Protein AF-A0AAP0DL07-F1 (afdb_monomer_lite)

Structure (mmCIF, N/CA/C/O backbone):
data_AF-A0AAP0DL07-F1
#
_entry.id   AF-A0AAP0DL07-F1
#
loop_
_atom_site.group_PDB
_atom_site.id
_atom_site.type_symbol
_atom_site.label_atom_id
_atom_site.label_alt_id
_atom_site.label_comp_id
_atom_site.label_asym_id
_atom_site.label_entity_id
_atom_site.label_seq_id
_atom_site.pdbx_PDB_ins_code
_atom_site.Cartn_x
_atom_site.Cartn_y
_atom_site.Cartn_z
_atom_site.occupancy
_atom_site.B_iso_or_equiv
_atom_site.auth_seq_id
_atom_site.auth_comp_id
_atom_site.auth_asym_id
_atom_site.auth_atom_id
_atom_site.pdbx_PDB_model_num
ATOM 1 N N . MET A 1 1 ? -48.610 24.892 -52.352 1.00 29.19 1 MET A N 1
ATOM 2 C CA . MET A 1 1 ? -49.341 26.096 -52.798 1.00 29.19 1 MET A CA 1
ATOM 3 C C . MET A 1 1 ? -48.921 27.264 -51.916 1.00 29.19 1 MET A C 1
ATOM 5 O O . MET A 1 1 ? -48.820 27.038 -50.720 1.00 29.19 1 MET A O 1
ATOM 9 N N . GLY A 1 2 ? -48.684 28.444 -52.510 1.00 32.59 2 GLY A N 1
ATOM 10 C CA . GLY A 1 2 ? -48.663 29.763 -51.845 1.00 32.59 2 GLY A CA 1
ATOM 11 C C . GLY A 1 2 ? -47.431 30.068 -50.980 1.00 32.59 2 GLY A C 1
ATOM 12 O O . GLY A 1 2 ? -47.479 29.833 -49.784 1.00 32.59 2 GLY A O 1
ATOM 13 N N . LEU A 1 3 ? -46.254 30.371 -51.547 1.00 22.50 3 LEU A N 1
ATOM 14 C CA . LEU A 1 3 ? -45.781 31.717 -51.967 1.00 22.50 3 LEU A CA 1
ATOM 15 C C . LEU A 1 3 ? -45.605 32.678 -50.764 1.00 22.50 3 LEU A C 1
ATOM 17 O O . LEU A 1 3 ? -46.573 32.940 -50.065 1.00 22.50 3 LEU A O 1
ATOM 21 N N . PHE A 1 4 ? -44.390 33.100 -50.368 1.00 23.67 4 PHE A N 1
ATOM 22 C CA . PHE A 1 4 ? -43.430 34.011 -51.053 1.00 23.67 4 PHE A CA 1
ATOM 23 C C . PHE A 1 4 ? -44.051 35.379 -51.418 1.00 23.67 4 PHE A C 1
ATOM 25 O O . PHE A 1 4 ? -45.176 35.414 -51.895 1.00 23.67 4 PHE A O 1
ATOM 32 N N . ALA A 1 5 ? -43.381 36.532 -51.277 1.00 29.34 5 ALA A N 1
ATOM 33 C CA . ALA A 1 5 ? -41.976 36.839 -50.942 1.00 29.34 5 ALA A CA 1
ATOM 34 C C . ALA A 1 5 ? -41.891 38.093 -50.032 1.00 29.34 5 ALA A C 1
ATOM 36 O O . ALA A 1 5 ? -42.920 38.680 -49.717 1.00 29.34 5 ALA A O 1
ATOM 37 N N . GLN A 1 6 ? -40.719 38.500 -49.526 1.00 24.52 6 GLN A N 1
ATOM 38 C CA . GLN A 1 6 ? -39.742 39.418 -50.171 1.00 24.52 6 GLN A CA 1
ATOM 39 C C . GLN A 1 6 ? -38.535 39.641 -49.212 1.00 24.52 6 GLN A C 1
ATOM 41 O O . GLN A 1 6 ? -38.561 39.129 -48.096 1.00 24.52 6 GLN A O 1
ATOM 46 N N . TYR A 1 7 ? -37.529 40.487 -49.486 1.00 23.73 7 TYR A N 1
ATOM 47 C CA . TYR A 1 7 ? -36.384 40.338 -50.418 1.00 23.73 7 TYR A CA 1
ATOM 48 C C . TYR A 1 7 ? -35.156 40.011 -49.502 1.00 23.73 7 TYR A C 1
ATOM 50 O O . TYR A 1 7 ? -35.100 40.525 -48.391 1.00 23.73 7 TYR A O 1
ATOM 58 N N . THR A 1 8 ? -34.244 39.049 -49.734 1.00 27.45 8 THR A N 1
ATOM 59 C CA . THR A 1 8 ? -33.116 38.970 -50.712 1.00 27.45 8 THR A CA 1
ATOM 60 C C . THR A 1 8 ? -32.212 40.222 -50.748 1.00 27.45 8 THR A C 1
ATOM 62 O O . THR A 1 8 ? -32.733 41.320 -50.642 1.00 27.45 8 THR A O 1
ATOM 65 N N . ALA A 1 9 ? -30.885 40.190 -50.947 1.00 26.03 9 ALA A N 1
ATOM 66 C CA . ALA A 1 9 ? -29.947 39.209 -51.540 1.00 26.03 9 ALA A CA 1
ATOM 67 C C . ALA A 1 9 ? -28.522 39.385 -50.901 1.00 26.03 9 ALA A C 1
ATOM 69 O O . ALA A 1 9 ? -28.395 40.198 -49.994 1.00 26.03 9 ALA A O 1
ATOM 70 N N . PHE A 1 10 ? -27.404 38.692 -51.198 1.00 22.53 10 PHE A N 1
ATOM 71 C CA . PHE A 1 10 ? -26.745 38.259 -52.461 1.00 22.53 10 PHE A CA 1
ATOM 72 C C . PHE A 1 10 ? -25.670 37.137 -52.154 1.00 22.53 10 PHE A C 1
ATOM 74 O O . PHE A 1 10 ? -25.659 36.669 -51.015 1.00 22.53 10 PHE A O 1
ATOM 81 N N . PRO A 1 11 ? -24.849 36.562 -53.082 1.00 33.47 11 PRO A N 1
ATOM 82 C CA . PRO A 1 11 ? -24.891 35.103 -53.301 1.00 33.47 11 PRO A CA 1
ATOM 83 C C . PRO A 1 11 ? -23.560 34.293 -53.190 1.00 33.47 11 PRO A C 1
ATOM 85 O O . PRO A 1 11 ? -22.482 34.826 -52.956 1.00 33.47 11 PRO A O 1
ATOM 88 N N . ALA A 1 12 ? -23.705 32.971 -53.402 1.00 24.44 12 ALA A N 1
ATOM 89 C CA . ALA A 1 12 ? -22.814 31.934 -53.989 1.00 24.44 12 ALA A CA 1
ATOM 90 C C . ALA A 1 12 ? -21.476 32.341 -54.694 1.00 24.44 12 ALA A C 1
ATOM 92 O O . ALA A 1 12 ? -21.380 33.436 -55.228 1.00 24.44 12 ALA A O 1
ATOM 93 N N . LEU A 1 13 ? -20.435 31.491 -54.880 1.00 24.34 13 LEU A N 1
ATOM 94 C CA . LEU A 1 13 ? -20.194 30.047 -54.612 1.00 24.34 13 LEU A CA 1
ATOM 95 C C . LEU A 1 13 ? -18.666 29.696 -54.638 1.00 24.34 13 LEU A C 1
ATOM 97 O O . LEU A 1 13 ? -17.869 30.408 -55.233 1.00 24.34 13 LEU A O 1
ATOM 101 N N . CYS A 1 14 ? -18.294 28.557 -54.028 1.00 23.02 14 CYS A N 1
ATOM 102 C CA . CYS A 1 14 ? -17.034 27.767 -54.073 1.00 23.02 14 CYS A CA 1
ATOM 103 C C . CYS A 1 14 ? -15.844 28.113 -55.016 1.00 23.02 14 CYS A C 1
ATOM 105 O O . CYS A 1 14 ? -16.020 28.132 -56.228 1.00 23.02 14 CYS A O 1
ATOM 107 N N . GLN A 1 15 ? -14.597 27.988 -54.499 1.00 23.44 15 GLN A N 1
ATOM 108 C CA . GLN A 1 15 ? -13.665 26.871 -54.838 1.00 23.44 15 GLN A CA 1
ATOM 109 C C . GLN A 1 15 ? -12.378 26.783 -53.958 1.00 23.44 15 GLN A C 1
ATOM 111 O O . GLN A 1 15 ? -12.144 27.598 -53.071 1.00 23.44 15 GLN A O 1
ATOM 116 N N . ARG A 1 16 ? -11.599 25.698 -54.138 1.00 23.08 16 ARG A N 1
ATOM 117 C CA . ARG A 1 16 ? -10.517 25.158 -53.270 1.00 23.08 16 ARG A CA 1
ATOM 118 C C . ARG A 1 16 ? -9.146 25.860 -53.435 1.00 23.08 16 ARG A C 1
ATOM 120 O O . ARG A 1 16 ? -8.750 26.075 -54.570 1.00 23.08 16 ARG A O 1
ATOM 127 N N . HIS A 1 17 ? -8.351 26.022 -52.357 1.00 25.05 17 HIS A N 1
ATOM 128 C CA . HIS A 1 17 ? -7.076 25.280 -52.112 1.00 25.05 17 HIS A CA 1
ATOM 129 C C . HIS A 1 17 ? -6.197 25.805 -50.934 1.00 25.05 17 HIS A C 1
ATOM 131 O O . HIS A 1 17 ? -5.869 26.977 -50.830 1.00 25.05 17 HIS A O 1
ATOM 137 N N . LEU A 1 18 ? -5.778 24.860 -50.077 1.00 22.55 18 LEU A N 1
ATOM 138 C CA . LEU A 1 18 ? -4.537 24.745 -49.268 1.00 22.55 18 LEU A CA 1
ATOM 139 C C . LEU A 1 18 ? -3.657 25.985 -48.901 1.00 22.55 18 LEU A C 1
ATOM 141 O O . LEU A 1 18 ? -2.824 26.401 -49.693 1.00 22.55 18 LEU A O 1
ATOM 145 N N . LYS A 1 19 ? -3.702 26.364 -47.602 1.00 24.19 19 LYS A N 1
ATOM 146 C CA . LYS A 1 19 ? -2.589 26.628 -46.624 1.00 24.19 19 LYS A CA 1
ATOM 147 C C . LYS A 1 19 ? -1.357 27.482 -47.044 1.00 24.19 19 LYS A C 1
ATOM 149 O O . LYS A 1 19 ? -0.671 27.123 -47.994 1.00 24.19 19 LYS A O 1
ATOM 154 N N . PRO A 1 20 ? -0.911 28.452 -46.199 1.00 23.50 20 PRO A N 1
ATOM 155 C CA . PRO A 1 20 ? -0.195 28.081 -44.957 1.00 23.50 20 PRO A CA 1
ATOM 156 C C . PRO A 1 20 ? -0.404 28.958 -43.688 1.00 23.50 20 PRO A C 1
ATOM 158 O O . PRO A 1 20 ? -0.996 30.029 -43.704 1.00 23.50 20 PRO A O 1
ATOM 161 N N . LYS A 1 21 ? 0.118 28.436 -42.565 1.00 21.75 21 LYS A N 1
ATOM 162 C CA . LYS A 1 21 ? 0.315 29.034 -41.216 1.00 21.75 21 LYS A CA 1
ATOM 163 C C . LYS A 1 21 ? 1.577 29.951 -41.175 1.00 21.75 21 LYS A C 1
ATOM 165 O O . LYS A 1 21 ? 2.367 29.848 -42.111 1.00 21.75 21 LYS A O 1
ATOM 170 N N . PRO A 1 22 ? 1.952 30.595 -40.037 1.00 37.00 22 PRO A N 1
ATOM 171 C CA . PRO A 1 22 ? 1.150 31.263 -38.983 1.00 37.00 22 PRO A CA 1
ATOM 172 C C . PRO A 1 22 ? 1.771 32.591 -38.444 1.00 37.00 22 PRO A C 1
ATOM 174 O O . PRO A 1 22 ? 2.982 32.777 -38.521 1.00 37.00 22 PRO A O 1
ATOM 177 N N . SER A 1 23 ? 1.007 33.411 -37.702 1.00 21.56 23 SER A N 1
ATOM 178 C CA . SER A 1 23 ? 1.559 34.222 -36.586 1.00 21.56 23 SER A CA 1
ATOM 179 C C . SER A 1 23 ? 0.483 34.814 -35.655 1.00 21.56 23 SER A C 1
ATOM 181 O O . SER A 1 23 ? -0.345 35.589 -36.109 1.00 21.56 23 SER A O 1
ATOM 183 N N . PHE A 1 24 ? 0.573 34.466 -34.363 1.00 23.14 24 PHE A N 1
ATOM 184 C CA . PHE A 1 24 ? 0.121 35.178 -33.147 1.00 23.14 24 PHE A CA 1
ATOM 185 C C . PHE A 1 24 ? -1.239 35.916 -33.083 1.00 23.14 24 PHE A C 1
ATOM 187 O O . PHE A 1 24 ? -1.454 36.940 -33.718 1.00 23.14 24 PHE A O 1
ATOM 194 N N . THR A 1 25 ? -2.069 35.491 -32.121 1.00 25.95 25 THR A N 1
ATOM 195 C CA . THR A 1 25 ? -3.232 36.224 -31.577 1.00 25.95 25 THR A CA 1
ATOM 196 C C . THR A 1 25 ? -3.179 36.242 -30.038 1.00 25.95 25 THR A C 1
ATOM 198 O O . THR A 1 25 ? -2.869 35.197 -29.455 1.00 25.95 25 THR A O 1
ATOM 201 N N . PRO A 1 26 ? -3.484 37.366 -29.359 1.00 24.81 26 PRO A N 1
ATOM 202 C CA . PRO A 1 26 ? -3.635 37.419 -27.901 1.00 24.81 26 PRO A CA 1
ATOM 203 C C . PRO A 1 26 ? -5.007 36.887 -27.430 1.00 24.81 26 PRO A C 1
ATOM 205 O O . PRO A 1 26 ? -5.844 36.492 -28.240 1.00 24.81 26 PRO A O 1
ATOM 208 N N . LEU A 1 27 ? -5.205 36.829 -26.106 1.00 28.47 27 LEU A N 1
ATOM 209 C CA . LEU A 1 27 ? -6.370 36.221 -25.445 1.00 28.47 27 LEU A CA 1
ATOM 210 C C . LEU A 1 27 ? -7.712 36.828 -25.892 1.00 28.47 27 LEU A C 1
ATOM 212 O O . LEU A 1 27 ? -7.855 38.046 -25.946 1.00 28.47 27 LEU A O 1
ATOM 216 N N . HIS A 1 28 ? -8.727 35.973 -26.047 1.00 26.38 28 HIS A N 1
ATOM 217 C CA . HIS A 1 28 ? -10.132 36.380 -26.042 1.00 26.38 28 HIS A CA 1
ATOM 218 C C . HIS A 1 28 ? -10.983 35.390 -25.236 1.00 26.38 28 HIS A C 1
ATOM 220 O O . HIS A 1 28 ? -10.660 34.202 -25.163 1.00 26.38 28 HIS A O 1
ATOM 226 N N . LEU A 1 29 ? -12.057 35.886 -24.615 1.00 26.00 29 LEU A N 1
ATOM 227 C CA . LEU A 1 29 ? -12.956 35.099 -23.768 1.00 26.00 29 LEU A CA 1
ATOM 228 C C . LEU A 1 29 ? -13.634 33.975 -24.567 1.00 26.00 29 LEU A C 1
ATOM 230 O O . LEU A 1 29 ? -14.179 34.211 -25.647 1.00 26.00 29 LEU A O 1
ATOM 234 N N . LEU A 1 30 ? -13.661 32.769 -23.993 1.00 25.64 30 LEU A N 1
ATOM 235 C CA . LEU A 1 30 ? -14.456 31.649 -24.495 1.00 25.64 30 LEU A CA 1
ATOM 236 C C . LEU A 1 30 ? -15.909 31.785 -24.024 1.00 25.64 30 LEU A C 1
ATOM 238 O O . LEU A 1 30 ? -16.288 31.260 -22.979 1.00 25.64 30 LEU A O 1
ATOM 242 N N . LEU A 1 31 ? -16.730 32.450 -24.837 1.00 27.41 31 LEU A N 1
ATOM 243 C CA . LEU A 1 31 ? -18.169 32.196 -24.843 1.00 27.41 31 LEU A CA 1
ATOM 244 C C . LEU A 1 31 ? -18.403 30.749 -25.300 1.00 27.41 31 LEU A C 1
ATOM 246 O O . LEU A 1 31 ? -17.906 30.329 -26.350 1.00 27.41 31 LEU A O 1
ATOM 250 N N . PHE A 1 32 ? -19.141 29.978 -24.502 1.00 25.06 32 PHE A N 1
ATOM 251 C CA . PHE A 1 32 ? -19.501 28.602 -24.835 1.00 25.06 32 PHE A CA 1
ATOM 252 C C . PHE A 1 32 ? -20.381 28.577 -26.092 1.00 25.06 32 PHE A C 1
ATOM 254 O O . PHE A 1 32 ? -21.445 29.191 -26.125 1.00 25.06 32 PHE A O 1
ATOM 261 N N . LYS A 1 33 ? -19.963 27.829 -27.120 1.00 24.33 33 LYS A N 1
ATOM 262 C CA . LYS A 1 33 ? -20.858 27.450 -28.221 1.00 24.33 33 LYS A CA 1
ATOM 263 C C . LYS A 1 33 ? -21.779 26.308 -27.770 1.00 24.33 33 LYS A C 1
ATOM 265 O O . LYS A 1 33 ? -21.287 25.394 -27.103 1.00 24.33 33 LYS A O 1
ATOM 270 N N . PRO A 1 34 ? -23.062 26.301 -28.172 1.00 24.42 34 PRO A N 1
ATOM 271 C CA . PRO A 1 34 ? -23.924 25.144 -27.972 1.00 24.42 34 PRO A CA 1
ATOM 272 C C . PRO A 1 34 ? -23.408 23.960 -28.804 1.00 24.42 34 PRO A C 1
ATOM 274 O O . PRO A 1 34 ? -23.099 24.108 -29.988 1.00 24.42 34 PRO A O 1
ATOM 277 N N . TYR A 1 35 ? -23.311 22.785 -28.181 1.00 26.22 35 TYR A N 1
ATOM 278 C CA . TYR A 1 35 ? -23.002 21.535 -28.874 1.00 26.22 35 TYR A CA 1
ATOM 279 C C . TYR A 1 35 ? -24.293 20.905 -29.397 1.00 26.22 35 TYR A C 1
ATOM 281 O O . TYR A 1 35 ? -25.144 20.485 -28.615 1.00 26.22 35 TYR A O 1
ATOM 289 N N . SER A 1 36 ? -24.420 20.791 -30.718 1.00 22.14 36 SER A N 1
ATOM 290 C CA . SER A 1 36 ? -25.451 19.957 -31.336 1.00 22.14 36 SER A CA 1
ATOM 291 C C . SER A 1 36 ? -25.121 18.480 -31.114 1.00 22.14 36 SER A C 1
ATOM 293 O O . SER A 1 36 ? -24.113 17.985 -31.618 1.00 22.14 36 SER A O 1
ATOM 295 N N . PHE A 1 37 ? -25.980 17.767 -30.385 1.00 24.48 37 PHE A N 1
ATOM 296 C CA . PHE A 1 37 ? -25.951 16.307 -30.346 1.00 24.48 37 PHE A CA 1
ATOM 297 C C . PHE A 1 37 ? -26.414 15.751 -31.694 1.00 24.48 37 PHE A C 1
ATOM 299 O O . PHE A 1 37 ? -27.518 16.046 -32.146 1.00 24.48 37 PHE A O 1
ATOM 306 N N . CYS A 1 38 ? -25.588 14.913 -32.319 1.00 21.42 38 CYS A N 1
ATOM 307 C CA . CYS A 1 38 ? -26.030 14.061 -33.414 1.00 21.42 38 CYS A CA 1
ATOM 308 C C . CYS A 1 38 ? -26.437 12.711 -32.810 1.00 21.42 38 CYS A C 1
ATOM 310 O O . CYS A 1 38 ? -25.581 11.957 -32.347 1.00 21.42 38 CYS A O 1
ATOM 312 N N . PHE A 1 39 ? -27.742 12.435 -32.760 1.00 21.64 39 PHE A N 1
ATOM 313 C CA . PHE A 1 39 ? -28.257 11.135 -32.334 1.00 21.64 39 PHE A CA 1
ATOM 314 C C . PHE A 1 39 ? -27.902 10.077 -33.387 1.00 21.64 39 PHE A C 1
ATOM 316 O O . PHE A 1 39 ? -28.463 10.077 -34.481 1.00 21.64 39 PHE A O 1
ATOM 323 N N . SER A 1 40 ? -27.006 9.151 -33.043 1.00 22.88 40 SER A N 1
ATOM 324 C CA . SER A 1 40 ? -26.937 7.847 -33.707 1.00 22.88 40 SER A CA 1
ATOM 325 C C . SER A 1 40 ? -27.866 6.8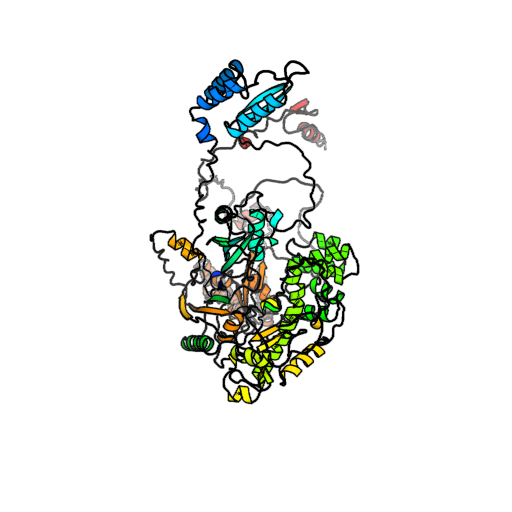95 -32.957 1.00 22.88 40 SER A C 1
ATOM 327 O O . SER A 1 40 ? -27.670 6.605 -31.778 1.00 22.88 40 SER A O 1
ATOM 329 N N . SER A 1 41 ? -28.939 6.460 -33.616 1.00 24.84 41 SER A N 1
ATOM 330 C CA . SER A 1 41 ? -29.976 5.619 -33.014 1.00 24.84 41 SER A CA 1
ATOM 331 C C . SER A 1 41 ? -29.562 4.147 -32.991 1.00 24.84 41 SER A C 1
ATOM 333 O O . SER A 1 41 ? -30.100 3.324 -33.728 1.00 24.84 41 SER A O 1
ATOM 335 N N . THR A 1 42 ? -28.619 3.816 -32.117 1.00 23.77 42 THR A N 1
ATOM 336 C CA . THR A 1 42 ? -28.341 2.442 -31.683 1.00 23.77 42 THR A CA 1
ATOM 337 C C . THR A 1 42 ? -28.342 2.420 -30.165 1.00 23.77 42 THR A C 1
ATOM 339 O O . THR A 1 42 ? -27.362 2.815 -29.538 1.00 23.77 42 THR A O 1
ATOM 342 N N . GLN A 1 43 ? -29.460 1.990 -29.572 1.00 22.84 43 GLN A N 1
ATOM 343 C CA . GLN A 1 43 ? -29.518 1.694 -28.141 1.00 22.84 43 GLN A CA 1
ATOM 344 C C . GLN A 1 43 ? -28.519 0.570 -27.827 1.00 22.84 43 GLN A C 1
ATOM 346 O O . GLN A 1 43 ? -28.655 -0.517 -28.398 1.00 22.84 43 GLN A O 1
ATOM 351 N N . PRO A 1 44 ? -27.557 0.767 -26.910 1.00 27.12 44 PRO A N 1
ATOM 352 C CA . PRO A 1 44 ? -26.904 -0.355 -26.261 1.00 27.12 44 PRO A CA 1
ATOM 353 C C . PRO A 1 44 ? -27.979 -1.094 -25.462 1.00 27.12 44 PRO A C 1
ATOM 355 O O . PRO A 1 44 ? -28.668 -0.486 -24.639 1.00 27.12 44 PRO A O 1
ATOM 358 N N . GLN A 1 45 ? -28.146 -2.394 -25.709 1.00 24.61 45 GLN A N 1
ATOM 359 C CA . GLN A 1 45 ? -28.965 -3.232 -24.836 1.00 24.61 45 GLN A CA 1
ATOM 360 C C . GLN A 1 45 ? -28.415 -3.146 -23.407 1.00 24.61 45 GLN A C 1
ATOM 362 O O . GLN A 1 45 ? -27.203 -3.055 -23.207 1.00 24.61 45 GLN A O 1
ATOM 367 N N . SER A 1 46 ? -29.309 -3.152 -22.419 1.00 25.97 46 SER A N 1
ATOM 368 C CA . SER A 1 46 ? -28.980 -2.930 -21.012 1.00 25.97 46 SER A CA 1
ATOM 369 C C . SER A 1 46 ? -28.121 -4.060 -20.431 1.00 25.97 46 SER A C 1
ATOM 371 O O . SER A 1 46 ? -28.627 -4.983 -19.791 1.00 25.97 46 SER A O 1
ATOM 373 N N . ALA A 1 47 ? -26.805 -3.970 -20.615 1.00 26.20 47 ALA A N 1
ATOM 374 C CA . ALA A 1 47 ? -25.850 -4.683 -19.786 1.00 26.20 47 ALA A CA 1
ATOM 375 C C . ALA A 1 47 ? -25.934 -4.091 -18.373 1.00 26.20 47 ALA A C 1
ATOM 377 O O . ALA A 1 47 ? -25.571 -2.934 -18.154 1.00 26.20 47 ALA A O 1
ATOM 378 N N . ALA A 1 48 ? -26.460 -4.866 -17.422 1.00 25.98 48 ALA A N 1
ATOM 379 C CA . ALA A 1 48 ? -26.537 -4.450 -16.029 1.00 25.98 48 ALA A CA 1
ATOM 380 C C . ALA A 1 48 ? -25.123 -4.154 -15.505 1.00 25.98 48 ALA A C 1
ATOM 382 O O . ALA A 1 48 ? -24.289 -5.059 -15.418 1.00 25.98 48 ALA A O 1
ATOM 383 N N . MET A 1 49 ? -24.852 -2.887 -15.178 1.00 32.72 49 MET A N 1
ATOM 384 C CA . MET A 1 49 ? -23.572 -2.477 -14.602 1.00 32.72 49 MET A CA 1
ATOM 385 C C . MET A 1 49 ? -23.397 -3.192 -13.262 1.00 32.72 49 MET A C 1
ATOM 387 O O . MET A 1 49 ? -24.219 -3.025 -12.359 1.00 32.72 49 MET A O 1
ATOM 391 N N . LYS A 1 50 ? -22.346 -4.007 -13.126 1.00 39.12 50 LYS A N 1
ATOM 392 C CA . LYS A 1 50 ? -22.053 -4.666 -11.851 1.00 39.12 50 LYS A CA 1
ATOM 393 C C . LYS A 1 50 ? -21.638 -3.622 -10.818 1.00 39.12 50 LYS A C 1
ATOM 395 O O . LYS A 1 50 ? -20.878 -2.703 -11.123 1.00 39.12 50 LYS A O 1
ATOM 400 N N . ALA A 1 51 ? -22.135 -3.781 -9.594 1.00 50.09 51 ALA A N 1
ATOM 401 C CA . ALA A 1 51 ? -21.711 -2.960 -8.470 1.00 50.09 51 ALA A CA 1
ATOM 402 C C . ALA A 1 51 ? -20.190 -3.110 -8.234 1.00 50.09 51 ALA A C 1
ATOM 404 O O . ALA A 1 51 ? -19.634 -4.182 -8.494 1.00 50.09 51 ALA A O 1
ATOM 405 N N . PRO A 1 52 ? -19.498 -2.051 -7.771 1.00 63.09 52 PRO A N 1
ATOM 406 C CA . PRO A 1 52 ? -18.114 -2.173 -7.326 1.00 63.09 52 PRO A CA 1
ATOM 407 C C . PRO A 1 52 ? -18.031 -3.114 -6.117 1.00 63.09 52 PRO A C 1
ATOM 409 O O . PRO A 1 52 ? -18.919 -3.093 -5.275 1.00 63.09 52 PRO A O 1
ATOM 412 N N . LEU A 1 53 ? -16.950 -3.895 -6.037 1.00 73.75 53 LEU A N 1
ATOM 413 C CA . LEU A 1 53 ? -16.704 -4.869 -4.968 1.00 73.75 53 LEU A CA 1
ATOM 414 C C . LEU A 1 53 ? -16.755 -4.209 -3.579 1.00 73.75 53 LEU A C 1
ATOM 416 O O . LEU A 1 53 ? -16.002 -3.265 -3.321 1.00 73.75 53 LEU A O 1
ATOM 420 N N . GLU A 1 54 ? -17.600 -4.729 -2.693 1.00 81.00 54 GLU A N 1
ATOM 421 C CA . GLU A 1 54 ? -17.777 -4.231 -1.327 1.00 81.00 54 GLU A CA 1
ATOM 422 C C . GLU A 1 54 ? -16.993 -5.073 -0.299 1.00 81.00 54 GLU A C 1
ATOM 424 O O . GLU A 1 54 ? -16.412 -6.111 -0.610 1.00 81.00 54 GLU A O 1
ATOM 429 N N . GLU A 1 55 ? -16.927 -4.610 0.954 1.00 88.06 55 GLU A N 1
ATOM 430 C CA . GLU A 1 55 ? -16.211 -5.315 2.033 1.00 88.06 55 GLU A CA 1
ATOM 431 C C . GLU A 1 55 ? -16.876 -6.656 2.403 1.00 88.06 55 GLU A C 1
ATOM 433 O O . GLU A 1 55 ? -16.195 -7.639 2.706 1.00 88.06 55 GLU A O 1
ATOM 438 N N . SER A 1 56 ? -18.205 -6.715 2.316 1.00 88.38 56 SER A N 1
ATOM 439 C CA . SER A 1 56 ? -19.032 -7.913 2.497 1.00 88.38 56 SER A CA 1
ATOM 440 C C . SER A 1 56 ? -18.721 -9.007 1.470 1.00 88.38 56 SER A C 1
ATOM 442 O O . SER A 1 56 ? -18.613 -10.175 1.846 1.00 88.38 56 SER A O 1
ATOM 444 N N . ASP A 1 57 ? -18.506 -8.633 0.203 1.00 88.44 57 ASP A N 1
ATOM 445 C CA . ASP A 1 57 ? -18.192 -9.556 -0.900 1.00 88.44 57 ASP A CA 1
ATOM 446 C C . ASP A 1 57 ? -16.887 -10.334 -0.682 1.00 88.44 57 ASP A C 1
ATOM 448 O O . ASP A 1 57 ? -16.683 -11.377 -1.296 1.00 88.44 57 ASP A O 1
ATOM 452 N N . VAL A 1 58 ? -15.994 -9.821 0.173 1.00 90.56 58 VAL A N 1
ATOM 453 C CA . VAL A 1 58 ? -14.690 -10.417 0.507 1.00 90.56 58 VAL A CA 1
ATOM 454 C C . VAL A 1 58 ? -14.575 -10.818 1.981 1.00 90.56 58 VAL A C 1
ATOM 456 O O . VAL A 1 58 ? -13.470 -10.919 2.520 1.00 90.56 58 VAL A O 1
ATOM 459 N N . GLY A 1 59 ? -15.715 -11.031 2.643 1.00 90.75 59 GLY A N 1
ATOM 460 C CA . GLY A 1 59 ? -15.788 -11.612 3.984 1.00 90.75 59 GLY A CA 1
ATOM 461 C C . GLY A 1 59 ? -15.388 -10.676 5.123 1.00 90.75 59 GLY A C 1
ATOM 462 O O . GLY A 1 59 ? -15.060 -11.159 6.204 1.00 90.75 59 GLY A O 1
ATOM 463 N N . ILE A 1 60 ? -15.401 -9.357 4.917 1.00 93.56 60 ILE A N 1
ATOM 464 C CA . ILE A 1 60 ? -15.083 -8.349 5.939 1.00 93.56 60 ILE A CA 1
ATOM 465 C C . ILE A 1 60 ? -16.402 -7.790 6.501 1.00 93.56 60 ILE A C 1
ATOM 467 O O . ILE A 1 60 ? -16.840 -6.698 6.139 1.00 93.56 60 ILE A O 1
ATOM 471 N N . SER A 1 61 ? -17.064 -8.547 7.384 1.00 92.06 61 SER A N 1
ATOM 472 C CA . SER A 1 61 ? -18.361 -8.148 7.963 1.00 92.06 61 SER A CA 1
ATOM 473 C C . SER A 1 61 ? -18.292 -7.699 9.424 1.00 92.06 61 SER A C 1
ATOM 475 O O . SER A 1 61 ? -18.973 -6.747 9.795 1.00 92.06 61 SER A O 1
ATOM 477 N N . CYS A 1 62 ? -17.474 -8.342 10.260 1.00 93.44 62 CYS A N 1
ATOM 478 C CA . CYS A 1 62 ? -17.573 -8.187 11.718 1.00 93.44 62 CYS A CA 1
ATOM 479 C C . CYS A 1 62 ? -16.720 -7.032 12.278 1.00 93.44 62 CYS A C 1
ATOM 481 O O . CYS A 1 62 ? -15.876 -6.463 11.578 1.00 93.44 62 CYS A O 1
ATOM 483 N N . TYR A 1 63 ? -16.935 -6.723 13.557 1.00 94.00 63 TYR A N 1
ATOM 484 C CA . TYR A 1 63 ? -16.235 -5.717 14.364 1.00 94.00 63 TYR A CA 1
ATOM 485 C C . TYR A 1 63 ? -16.013 -6.263 15.786 1.00 94.00 63 TYR A C 1
ATOM 487 O O . TYR A 1 63 ? -16.719 -7.192 16.174 1.00 94.00 63 TYR A O 1
ATOM 495 N N . ILE A 1 64 ? -15.078 -5.696 16.560 1.00 93.19 64 ILE A N 1
ATOM 496 C CA . ILE A 1 64 ? -14.884 -6.058 17.982 1.00 93.19 64 ILE A CA 1
ATOM 497 C C . ILE A 1 64 ? -15.735 -5.179 18.898 1.00 93.19 64 ILE A C 1
ATOM 499 O O . ILE A 1 64 ? -16.520 -5.671 19.701 1.00 93.19 64 ILE A O 1
ATOM 503 N N . SER A 1 65 ? -15.569 -3.862 18.799 1.00 90.38 65 SER A N 1
ATOM 504 C CA . SER A 1 65 ? -16.236 -2.923 19.694 1.00 90.38 65 SER A CA 1
ATOM 505 C C . SER A 1 65 ? -17.708 -2.739 19.297 1.00 90.38 65 SER A C 1
ATOM 507 O O . SER A 1 65 ? -17.970 -2.461 18.123 1.00 90.38 65 SER A O 1
ATOM 509 N N . PRO A 1 66 ? -18.671 -2.806 20.234 1.00 88.75 66 PRO A N 1
ATOM 510 C CA . PRO A 1 66 ? -20.074 -2.487 19.966 1.00 88.75 66 PRO A CA 1
ATOM 511 C C . PRO A 1 66 ? -20.348 -0.972 19.913 1.00 88.75 66 PRO A C 1
ATOM 513 O O . PRO A 1 66 ? -21.483 -0.569 19.669 1.00 88.75 66 PRO A O 1
ATOM 516 N N . LEU A 1 67 ? -19.341 -0.122 20.163 1.00 88.19 67 LEU A N 1
ATOM 517 C CA . LEU A 1 67 ? -19.492 1.334 20.129 1.00 88.19 67 LEU A CA 1
ATOM 518 C C . LEU A 1 67 ? -19.852 1.834 18.722 1.00 88.19 67 LEU A C 1
ATOM 520 O O . LEU A 1 67 ? -19.340 1.340 17.714 1.00 88.19 67 LEU A O 1
ATOM 524 N N . SER A 1 68 ? -20.689 2.871 18.670 1.00 85.38 68 SER A N 1
ATOM 525 C CA . SER A 1 68 ? -21.019 3.596 17.443 1.00 85.38 68 SER A CA 1
ATOM 526 C C . SER A 1 68 ? -19.770 4.215 16.814 1.00 85.38 68 SER A C 1
ATOM 528 O O . SER A 1 68 ? -18.996 4.890 17.495 1.00 85.38 68 SER A O 1
ATOM 530 N N . GLY A 1 69 ? -19.605 4.026 15.506 1.00 84.50 69 GLY A N 1
ATOM 531 C CA . GLY A 1 69 ? -18.576 4.723 14.739 1.00 84.50 69 GLY A CA 1
ATOM 532 C C . GLY A 1 69 ? -18.893 6.203 14.550 1.00 84.50 69 GLY A C 1
ATOM 533 O O . GLY A 1 69 ? -19.994 6.672 14.829 1.00 84.50 69 GLY A O 1
ATOM 534 N N . PHE A 1 70 ? -17.912 6.929 14.028 1.00 84.31 70 PHE A N 1
ATOM 535 C CA . PHE A 1 70 ? -18.011 8.344 13.682 1.00 84.31 70 PHE A CA 1
ATOM 536 C C . PHE A 1 70 ? -17.399 8.579 12.296 1.00 84.31 70 PHE A C 1
ATOM 538 O O . PHE A 1 70 ? -16.654 7.741 11.780 1.00 84.31 70 PHE A O 1
ATOM 545 N N . ARG A 1 71 ? -17.690 9.721 11.666 1.00 81.19 71 ARG A N 1
ATOM 546 C CA . ARG A 1 71 ? -17.171 10.026 10.322 1.00 81.19 71 ARG A CA 1
ATOM 547 C C . ARG A 1 71 ? -15.755 10.587 10.417 1.00 81.19 71 ARG A C 1
ATOM 549 O O . ARG A 1 71 ? -15.511 11.470 11.231 1.00 81.19 71 ARG A O 1
ATOM 556 N N . GLY A 1 72 ? -14.843 10.154 9.545 1.00 79.75 72 GLY A N 1
ATOM 557 C CA . GLY A 1 72 ? -13.496 10.725 9.435 1.00 79.75 72 GLY A CA 1
ATOM 558 C C . GLY A 1 72 ? -12.866 10.481 8.063 1.00 79.75 72 GLY A C 1
ATOM 559 O O . GLY A 1 72 ? -13.021 9.414 7.471 1.00 79.75 72 GLY A O 1
ATOM 560 N N . ILE A 1 73 ? -12.153 11.476 7.531 1.00 81.00 73 ILE A N 1
ATOM 561 C CA . ILE A 1 73 ? -11.555 11.439 6.192 1.00 81.00 73 ILE A CA 1
ATOM 562 C C . ILE A 1 73 ? -10.118 10.912 6.273 1.00 81.00 73 ILE A C 1
ATOM 564 O O . ILE A 1 73 ? -9.195 11.618 6.687 1.00 81.00 73 ILE A O 1
ATOM 568 N N . LEU A 1 74 ? -9.914 9.678 5.807 1.00 83.75 74 LEU A N 1
ATOM 569 C CA . LEU A 1 74 ? -8.602 9.037 5.707 1.00 83.75 74 LEU A CA 1
ATOM 570 C C . LEU A 1 74 ? -7.817 9.490 4.457 1.00 83.75 74 LEU A C 1
ATOM 572 O O . LEU A 1 74 ? -8.368 9.615 3.359 1.00 83.75 74 LEU A O 1
ATOM 576 N N . LYS A 1 75 ? -6.492 9.666 4.598 1.00 80.50 75 LYS A N 1
ATOM 577 C CA . LYS A 1 75 ? -5.543 9.962 3.500 1.00 80.50 75 LYS A CA 1
ATOM 578 C C . LYS A 1 75 ? -5.948 11.196 2.665 1.00 80.50 75 LYS A C 1
ATOM 580 O O . LYS A 1 75 ? -5.699 11.219 1.451 1.00 80.50 75 LYS A O 1
ATOM 585 N N . GLN A 1 76 ? -6.582 12.220 3.259 1.00 78.69 76 GLN A N 1
ATOM 586 C CA . GLN A 1 76 ? -6.992 13.441 2.539 1.00 78.69 76 GLN A CA 1
ATOM 587 C C . GLN A 1 76 ? -5.778 14.073 1.835 1.00 78.69 76 GLN A C 1
ATOM 589 O O . GLN A 1 76 ? -5.797 14.262 0.609 1.00 78.69 76 GLN A O 1
ATOM 594 N N . ARG A 1 77 ? -4.680 14.251 2.574 1.00 79.50 77 ARG A N 1
ATOM 595 C CA . ARG A 1 77 ? -3.317 14.453 2.066 1.00 79.50 77 ARG A CA 1
ATOM 596 C C . ARG A 1 77 ? -2.505 13.164 2.269 1.00 79.50 77 ARG A C 1
ATOM 598 O O . ARG A 1 77 ? -2.892 12.289 3.037 1.00 79.50 77 ARG A O 1
ATOM 605 N N . TYR A 1 78 ? -1.387 13.012 1.557 1.00 84.12 78 TYR A N 1
ATOM 606 C CA . TYR A 1 78 ? -0.487 11.861 1.757 1.00 84.12 78 TYR A CA 1
ATOM 607 C C . TYR A 1 78 ? 0.371 12.009 3.028 1.00 84.12 78 TYR A C 1
ATOM 609 O O . TYR A 1 78 ? 0.782 11.006 3.591 1.00 84.12 78 TYR A O 1
ATOM 617 N N . SER A 1 79 ? 0.580 13.244 3.499 1.00 87.31 79 SER A N 1
ATOM 618 C CA . SER A 1 79 ? 1.219 13.580 4.782 1.00 87.31 79 SER A CA 1
ATOM 619 C C . SER A 1 79 ? 0.379 13.213 6.008 1.00 87.31 79 SER A C 1
ATOM 621 O O . SER A 1 79 ? 0.902 13.164 7.109 1.00 87.31 79 SER A O 1
ATOM 623 N N . ASP A 1 80 ? -0.924 12.973 5.828 1.00 88.12 80 ASP A N 1
ATOM 624 C CA . ASP A 1 80 ? -1.832 12.564 6.908 1.00 88.12 80 ASP A CA 1
ATOM 625 C C . ASP A 1 80 ? -1.737 11.049 7.195 1.00 88.12 80 ASP A C 1
ATOM 627 O O . ASP A 1 80 ? -2.509 10.511 7.984 1.00 88.12 80 ASP A O 1
ATOM 631 N N . PHE A 1 81 ? -0.842 10.335 6.505 1.00 92.81 81 PHE A N 1
ATOM 632 C CA . PHE A 1 81 ? -0.607 8.905 6.669 1.00 92.81 81 PHE A CA 1
ATOM 633 C C . PHE A 1 81 ? 0.895 8.641 6.542 1.00 92.81 81 PHE A C 1
ATOM 635 O O . PHE A 1 81 ? 1.427 8.500 5.435 1.00 92.81 81 PHE A O 1
ATOM 642 N N . VAL A 1 82 ? 1.573 8.632 7.685 1.00 95.88 82 VAL A N 1
ATOM 643 C CA . VAL A 1 82 ? 3.011 8.384 7.803 1.00 95.88 82 VAL A CA 1
ATOM 644 C C . VAL A 1 82 ? 3.236 6.935 8.236 1.00 95.88 82 VAL A C 1
ATOM 646 O O . VAL A 1 82 ? 2.488 6.416 9.066 1.00 95.88 82 VAL A O 1
ATOM 649 N N . VAL A 1 83 ? 4.231 6.270 7.645 1.00 96.44 83 VAL A N 1
ATOM 650 C CA . VAL A 1 83 ? 4.594 4.879 7.959 1.00 96.44 83 VAL A CA 1
ATOM 651 C C . VAL A 1 83 ? 6.103 4.760 8.132 1.00 96.44 83 VAL A C 1
ATOM 653 O O . VAL A 1 83 ? 6.848 4.897 7.161 1.00 96.44 83 VAL A O 1
ATOM 656 N N . ASN A 1 84 ? 6.549 4.446 9.339 1.00 96.75 84 ASN A N 1
ATOM 657 C CA . ASN A 1 84 ? 7.939 4.126 9.636 1.00 96.75 84 ASN A CA 1
ATOM 658 C C . ASN A 1 84 ? 8.053 2.611 9.840 1.00 96.75 84 ASN A C 1
ATOM 660 O O . ASN A 1 84 ? 7.256 2.005 10.554 1.00 96.75 84 ASN A O 1
ATOM 664 N N . GLU A 1 85 ? 9.006 1.971 9.170 1.00 96.44 85 GLU A N 1
ATOM 665 C CA . GLU A 1 85 ? 9.320 0.559 9.408 1.00 96.44 85 GLU A CA 1
ATOM 666 C C . GLU A 1 85 ? 9.824 0.345 10.844 1.00 96.44 85 GLU A C 1
ATOM 668 O O . GLU A 1 85 ? 10.394 1.256 11.439 1.00 96.44 85 GLU A O 1
ATOM 673 N N . VAL A 1 86 ? 9.608 -0.848 11.399 1.00 95.69 86 VAL A N 1
ATOM 674 C CA . VAL A 1 86 ? 10.238 -1.298 12.646 1.00 95.69 86 VAL A CA 1
ATOM 675 C C . VAL A 1 86 ? 11.161 -2.459 12.304 1.00 95.69 86 VAL A C 1
ATOM 677 O O . VAL A 1 86 ? 10.706 -3.452 11.729 1.00 95.69 86 VAL A O 1
ATOM 680 N N . ASP A 1 87 ? 12.450 -2.311 12.595 1.00 91.62 87 ASP A N 1
ATOM 681 C CA . ASP A 1 87 ? 13.480 -3.271 12.193 1.00 91.62 87 ASP A CA 1
ATOM 682 C C . ASP A 1 87 ? 13.531 -4.530 13.079 1.00 91.62 87 ASP A C 1
ATOM 684 O O . ASP A 1 87 ? 12.705 -4.728 13.975 1.00 91.62 87 ASP A O 1
ATOM 688 N N . LEU A 1 88 ? 14.471 -5.434 12.787 1.00 89.19 88 LEU A N 1
ATOM 689 C CA . LEU A 1 88 ? 14.654 -6.680 13.541 1.00 89.19 88 LEU A CA 1
ATOM 690 C C . LEU A 1 88 ? 15.169 -6.468 14.973 1.00 89.19 88 LEU A C 1
ATOM 692 O O . LEU A 1 88 ? 15.062 -7.384 15.776 1.00 89.19 88 LEU A O 1
ATOM 696 N N . ASP A 1 89 ? 15.642 -5.272 15.318 1.00 88.75 89 ASP A N 1
ATOM 697 C CA . ASP A 1 89 ? 16.062 -4.922 16.677 1.00 88.75 89 ASP A CA 1
ATOM 698 C C . ASP A 1 89 ? 14.925 -4.225 17.462 1.00 88.75 89 ASP A C 1
ATOM 700 O O . ASP A 1 89 ? 15.083 -3.871 18.629 1.00 88.75 89 ASP A O 1
ATOM 704 N N . GLY A 1 90 ? 13.761 -4.023 16.825 1.00 88.06 90 GLY A N 1
ATOM 705 C CA . GLY A 1 90 ? 12.594 -3.351 17.403 1.00 88.06 90 GLY A CA 1
ATOM 706 C C . GLY A 1 90 ? 12.626 -1.823 17.287 1.00 88.06 90 GLY A C 1
ATOM 707 O O . GLY A 1 90 ? 11.738 -1.155 17.819 1.00 88.06 90 GLY A O 1
ATOM 708 N N . ASN A 1 91 ? 13.606 -1.249 16.582 1.00 93.31 91 ASN A N 1
ATOM 709 C CA . ASN A 1 91 ? 13.761 0.198 16.458 1.00 93.31 91 ASN A CA 1
ATOM 710 C C . ASN A 1 91 ? 12.877 0.766 15.342 1.00 93.31 91 ASN A C 1
ATOM 712 O O . ASN A 1 91 ? 12.755 0.190 14.258 1.00 93.31 91 ASN A O 1
ATOM 716 N N . VAL A 1 92 ? 12.290 1.944 15.582 1.00 94.88 92 VAL A N 1
ATOM 717 C CA . VAL A 1 92 ? 11.520 2.670 14.562 1.00 94.88 92 VAL A CA 1
ATOM 718 C C . VAL A 1 92 ? 12.477 3.383 13.604 1.00 94.88 92 VAL A C 1
ATOM 720 O O . VAL A 1 92 ? 13.301 4.207 14.001 1.00 94.88 92 VAL A O 1
ATOM 723 N N . VAL A 1 93 ? 12.351 3.078 12.317 1.00 95.06 93 VAL A N 1
ATOM 724 C CA . VAL A 1 93 ? 13.238 3.554 11.255 1.00 95.06 93 VAL A CA 1
ATOM 725 C C . VAL A 1 93 ? 12.852 4.980 10.853 1.00 95.06 93 VAL A C 1
ATOM 727 O O . VAL A 1 93 ? 11.876 5.194 10.128 1.00 95.06 93 VAL A O 1
ATOM 730 N N . HIS A 1 94 ? 13.644 5.958 11.292 1.00 95.00 94 HIS A N 1
ATOM 731 C CA . HIS A 1 94 ? 13.509 7.375 10.935 1.00 95.00 94 HIS A CA 1
ATOM 732 C C . HIS A 1 94 ? 14.649 7.845 10.032 1.00 95.00 94 HIS A C 1
ATOM 734 O O . HIS A 1 94 ? 15.786 7.401 10.172 1.00 95.00 94 HIS A O 1
ATOM 740 N N . LEU A 1 95 ? 14.355 8.776 9.122 1.00 93.62 95 LEU A N 1
ATOM 741 C CA . LEU A 1 95 ? 15.384 9.489 8.369 1.00 93.62 95 LEU A CA 1
ATOM 742 C C . LEU A 1 95 ? 15.930 10.645 9.230 1.00 93.62 95 LEU A C 1
ATOM 744 O O . LEU A 1 95 ? 15.202 11.609 9.457 1.00 93.62 95 LEU A O 1
ATOM 748 N N . THR A 1 96 ? 17.180 10.567 9.700 1.00 92.19 96 THR A N 1
ATOM 749 C CA . THR A 1 96 ? 17.771 11.560 10.630 1.00 92.19 96 THR A CA 1
ATOM 750 C C . THR A 1 96 ? 18.895 12.385 10.008 1.00 92.19 96 THR A C 1
ATOM 752 O O . THR A 1 96 ? 19.008 13.577 10.291 1.00 92.19 96 THR A O 1
ATOM 755 N N . SER A 1 97 ? 19.683 11.795 9.104 1.00 91.56 97 SER A N 1
ATOM 756 C CA . SER A 1 97 ? 20.755 12.493 8.389 1.00 91.56 97 SER A CA 1
ATOM 757 C C . SER A 1 97 ? 20.760 12.178 6.899 1.00 91.56 97 SER A C 1
ATOM 759 O O . SER A 1 97 ? 20.685 11.027 6.480 1.00 91.56 97 SER A O 1
ATOM 761 N N . LEU A 1 98 ? 20.907 13.221 6.078 1.00 91.31 98 LEU A N 1
ATOM 762 C CA . LEU A 1 98 ? 21.079 13.114 4.623 1.00 91.31 98 LEU A CA 1
ATOM 763 C C . LEU A 1 98 ? 22.554 13.018 4.199 1.00 91.31 98 LEU A C 1
ATOM 765 O O . LEU A 1 98 ? 22.837 12.885 3.002 1.00 91.31 98 LEU A O 1
ATOM 769 N N . GLU A 1 99 ? 23.483 13.151 5.146 1.00 88.31 99 GLU A N 1
ATOM 770 C CA . GLU A 1 99 ? 24.916 13.232 4.876 1.00 88.31 99 GLU A CA 1
ATOM 771 C C . GLU A 1 99 ? 25.544 11.843 4.754 1.00 88.31 99 GLU A C 1
ATOM 773 O O . GLU A 1 99 ? 25.121 10.883 5.396 1.00 88.31 99 GLU A O 1
ATOM 778 N N . ALA A 1 100 ? 26.562 11.721 3.901 1.00 85.75 100 ALA A N 1
ATOM 779 C CA . ALA A 1 100 ? 27.341 10.493 3.821 1.00 85.75 100 ALA A CA 1
ATOM 780 C C . ALA A 1 100 ? 28.358 10.451 4.977 1.00 85.75 100 ALA A C 1
ATOM 782 O O . ALA A 1 100 ? 29.000 11.474 5.222 1.00 85.75 100 ALA A O 1
ATOM 783 N N . PRO A 1 101 ? 28.563 9.294 5.635 1.00 80.69 101 PRO A N 1
ATOM 784 C CA . PRO A 1 101 ? 29.617 9.118 6.623 1.00 80.69 101 PRO A CA 1
ATOM 785 C C . PRO A 1 101 ? 30.971 9.549 6.067 1.00 80.69 101 PRO A C 1
ATOM 787 O O . PRO A 1 101 ? 31.309 9.226 4.924 1.00 80.69 101 PRO A O 1
ATOM 790 N N . THR A 1 102 ? 31.755 10.249 6.885 1.00 70.38 102 THR A N 1
ATOM 791 C CA . THR A 1 102 ? 33.136 10.599 6.558 1.00 70.38 102 THR A CA 1
ATOM 792 C C . THR A 1 102 ? 33.931 9.312 6.375 1.00 70.38 102 THR A C 1
ATOM 794 O O . THR A 1 102 ? 34.215 8.608 7.342 1.00 70.38 102 THR A O 1
ATOM 797 N N . GLU A 1 103 ? 34.270 8.975 5.130 1.00 62.34 103 GLU A N 1
ATOM 798 C CA . GLU A 1 103 ? 35.074 7.792 4.829 1.00 62.34 103 GLU A CA 1
ATOM 799 C C . GLU A 1 103 ? 36.501 8.038 5.342 1.00 62.34 103 GLU A C 1
ATOM 801 O O . GLU A 1 103 ? 37.309 8.696 4.687 1.00 62.34 103 GLU A O 1
ATOM 806 N N . VAL A 1 104 ? 36.792 7.559 6.557 1.00 43.81 104 VAL A N 1
ATOM 807 C CA . VAL A 1 104 ? 38.126 7.632 7.160 1.00 43.81 104 VAL A CA 1
ATOM 808 C C . VAL A 1 104 ? 39.034 6.657 6.422 1.00 43.81 104 VAL A C 1
ATOM 810 O O . VAL A 1 104 ? 39.134 5.480 6.766 1.00 43.81 104 VAL A O 1
ATOM 813 N N . PHE A 1 105 ? 39.709 7.162 5.395 1.00 41.47 105 PHE A N 1
ATOM 814 C CA . PHE A 1 105 ? 40.825 6.467 4.778 1.00 41.47 105 PHE A CA 1
ATOM 815 C C . PHE A 1 105 ? 41.931 6.305 5.827 1.00 41.47 105 PHE A C 1
ATOM 817 O O . PHE A 1 105 ? 42.665 7.249 6.119 1.00 41.47 105 PHE A O 1
ATOM 824 N N . LYS A 1 106 ? 42.087 5.091 6.372 1.00 34.62 106 LYS A N 1
ATOM 825 C CA . LYS A 1 106 ? 43.424 4.654 6.781 1.00 34.62 106 LYS A CA 1
ATOM 826 C C . LYS A 1 106 ? 44.256 4.650 5.506 1.00 34.62 106 LYS A C 1
ATOM 828 O O . LYS A 1 106 ? 43.912 3.954 4.555 1.00 34.62 106 LYS A O 1
ATOM 833 N N . SER A 1 107 ? 45.270 5.501 5.475 1.00 29.47 107 SER A N 1
ATOM 834 C CA . SER A 1 107 ? 46.095 5.747 4.302 1.00 29.47 107 SER A CA 1
ATOM 835 C C . SER A 1 107 ? 46.925 4.514 3.945 1.00 29.47 107 SER A C 1
ATOM 837 O O . SER A 1 107 ? 48.035 4.340 4.444 1.00 29.47 107 SER A O 1
ATOM 839 N N . GLU A 1 108 ? 46.403 3.699 3.035 1.00 35.09 108 GLU A N 1
ATOM 840 C CA . GLU A 1 108 ? 47.240 3.236 1.929 1.00 35.09 108 GLU A CA 1
ATOM 841 C C . GLU A 1 108 ? 47.609 4.470 1.080 1.00 35.09 108 GLU A C 1
ATOM 843 O O . GLU A 1 108 ? 46.875 5.464 1.076 1.00 35.09 108 GLU A O 1
ATOM 848 N N . GLU A 1 109 ? 48.804 4.459 0.487 1.00 31.08 109 GLU A N 1
ATOM 849 C CA . GLU A 1 109 ? 49.524 5.668 0.056 1.00 31.08 109 GLU A CA 1
ATOM 850 C C . GLU A 1 109 ? 48.684 6.636 -0.801 1.00 31.08 109 GLU A C 1
ATOM 852 O O . GLU A 1 109 ? 47.939 6.202 -1.684 1.00 31.08 109 GLU A O 1
ATOM 857 N N . PRO A 1 110 ? 48.798 7.962 -0.585 1.00 35.62 110 PRO A N 1
ATOM 858 C CA . PRO A 1 110 ? 47.971 8.919 -1.300 1.00 35.62 110 PRO A CA 1
ATOM 859 C C . PRO A 1 110 ? 48.299 8.913 -2.797 1.00 35.62 110 PRO A C 1
ATOM 861 O O . PRO A 1 110 ? 49.391 9.310 -3.214 1.00 35.62 110 PRO A O 1
ATOM 864 N N . GLU A 1 111 ? 47.305 8.577 -3.625 1.00 37.62 111 GLU A N 1
ATOM 865 C CA . GLU A 1 111 ? 47.278 9.038 -5.012 1.00 37.62 111 GLU A CA 1
ATOM 866 C C . GLU A 1 111 ? 47.218 10.571 -5.003 1.00 37.62 111 GLU A C 1
ATOM 868 O O . GLU A 1 111 ? 46.161 11.194 -4.879 1.00 37.62 111 GLU A O 1
ATOM 873 N N . THR A 1 112 ? 48.400 11.180 -5.074 1.00 35.22 112 THR A N 1
ATOM 874 C CA . THR A 1 112 ? 48.587 12.626 -5.140 1.00 35.22 112 THR A CA 1
ATOM 875 C C . THR A 1 112 ? 47.857 13.165 -6.363 1.00 35.22 112 THR A C 1
ATOM 877 O O . THR A 1 112 ? 48.010 12.658 -7.478 1.00 35.22 112 THR A O 1
ATOM 880 N N . LYS A 1 113 ? 47.029 14.195 -6.156 1.00 43.56 113 LYS A N 1
ATOM 881 C CA . LYS A 1 113 ? 46.271 14.812 -7.246 1.00 43.56 113 LYS A CA 1
ATOM 882 C C . LYS A 1 113 ? 47.251 15.365 -8.272 1.00 43.56 113 LYS A C 1
ATOM 884 O O . LYS A 1 113 ? 48.295 15.904 -7.916 1.00 43.56 113 LYS A O 1
ATOM 889 N N . THR A 1 114 ? 46.880 15.293 -9.546 1.00 47.00 114 THR A N 1
ATOM 890 C CA . THR A 1 114 ? 47.732 15.720 -10.667 1.00 47.00 114 THR A CA 1
ATOM 891 C C . THR A 1 114 ? 48.218 17.169 -10.517 1.00 47.00 114 THR A C 1
ATOM 893 O O . THR A 1 114 ? 49.327 17.482 -10.921 1.00 47.00 114 THR A O 1
ATOM 896 N N . THR A 1 115 ? 47.425 18.032 -9.872 1.00 46.19 115 THR A N 1
ATOM 897 C CA . THR A 1 115 ? 47.759 19.432 -9.558 1.00 46.19 115 THR A CA 1
ATOM 898 C C . THR A 1 115 ? 48.803 19.612 -8.456 1.00 46.19 115 THR A C 1
ATOM 900 O O . THR A 1 115 ? 49.499 20.618 -8.464 1.00 46.19 115 THR A O 1
ATOM 903 N N . ASP A 1 116 ? 48.920 18.666 -7.520 1.00 47.56 116 ASP A N 1
ATOM 904 C CA . ASP A 1 116 ? 49.898 18.741 -6.425 1.00 47.56 116 ASP A CA 1
ATOM 905 C C . ASP A 1 116 ? 51.273 18.220 -6.882 1.00 47.56 116 ASP A C 1
ATOM 907 O O . ASP A 1 116 ? 52.299 18.669 -6.379 1.00 47.56 116 ASP A O 1
ATOM 911 N N . GLN A 1 117 ? 51.309 17.313 -7.872 1.00 53.69 117 GLN A N 1
ATOM 912 C CA . GLN A 1 117 ? 52.563 16.849 -8.482 1.00 53.69 117 GLN A CA 1
ATOM 913 C C . GLN A 1 117 ? 53.207 17.905 -9.395 1.00 53.69 117 GLN A C 1
ATOM 915 O O . GLN A 1 117 ? 54.424 18.004 -9.397 1.00 53.69 117 GLN A O 1
ATOM 920 N N . LEU A 1 118 ? 52.424 18.718 -10.116 1.00 55.78 118 LEU A N 1
ATOM 921 C CA . LEU A 1 118 ? 52.923 19.705 -11.098 1.00 55.78 118 LEU A CA 1
ATOM 922 C C . LEU A 1 118 ? 53.749 20.870 -10.508 1.00 55.78 118 LEU A C 1
ATOM 924 O O . LEU A 1 118 ? 54.405 21.591 -11.256 1.00 55.78 118 LEU A O 1
ATOM 928 N N . ASN A 1 119 ? 53.708 21.053 -9.184 1.00 53.69 119 ASN A N 1
ATOM 929 C CA . ASN A 1 119 ? 54.434 22.095 -8.448 1.00 53.69 119 ASN A CA 1
ATOM 930 C C . ASN A 1 119 ? 55.529 21.515 -7.523 1.00 53.69 119 ASN A C 1
ATOM 932 O O . ASN A 1 119 ? 56.016 22.208 -6.628 1.00 53.69 119 ASN A O 1
ATOM 936 N N . GLY A 1 120 ? 55.876 20.231 -7.678 1.00 60.91 120 GLY A N 1
ATOM 937 C CA . GLY A 1 120 ? 56.932 19.570 -6.909 1.00 60.91 120 GLY A CA 1
ATOM 938 C C . GLY A 1 120 ? 58.329 19.823 -7.485 1.00 60.91 120 GLY A C 1
ATOM 939 O O . GLY A 1 120 ? 58.488 20.018 -8.686 1.00 60.91 120 GLY A O 1
ATOM 940 N N . ASN A 1 121 ? 59.366 19.786 -6.641 1.00 64.81 121 ASN A N 1
ATOM 941 C CA . ASN A 1 121 ? 60.746 19.902 -7.121 1.00 64.81 121 ASN A CA 1
ATOM 942 C C . ASN A 1 121 ? 61.251 18.541 -7.638 1.00 64.81 121 ASN A C 1
ATOM 944 O O . ASN A 1 121 ? 61.598 17.674 -6.840 1.00 64.81 121 ASN A O 1
ATOM 948 N N . HIS A 1 122 ? 61.278 18.354 -8.960 1.00 71.38 122 HIS A N 1
ATOM 949 C CA . HIS A 1 122 ? 61.510 17.057 -9.623 1.00 71.38 122 HIS A CA 1
ATOM 950 C C . HIS A 1 122 ? 62.987 16.691 -9.883 1.00 71.38 122 HIS A C 1
ATOM 952 O O . HIS A 1 122 ? 63.270 15.760 -10.642 1.00 71.38 122 HIS A O 1
ATOM 958 N N . ASP A 1 123 ? 63.948 17.406 -9.289 1.00 72.50 123 ASP A N 1
ATOM 959 C CA . ASP A 1 123 ? 65.383 17.190 -9.540 1.00 72.50 123 ASP A CA 1
ATOM 960 C C . ASP A 1 123 ? 65.835 15.744 -9.256 1.00 72.50 123 ASP A C 1
ATOM 962 O O . ASP A 1 123 ? 66.652 15.189 -9.990 1.00 72.50 123 ASP A O 1
ATOM 966 N N . THR A 1 124 ? 65.271 15.100 -8.230 1.00 78.25 124 THR A N 1
ATOM 967 C CA . THR A 1 124 ? 65.579 13.711 -7.849 1.00 78.25 124 THR A CA 1
ATOM 968 C C . THR A 1 124 ? 65.135 12.685 -8.890 1.00 78.25 124 THR A C 1
ATOM 970 O O . THR A 1 124 ? 65.856 11.731 -9.192 1.00 78.25 124 THR A O 1
ATOM 973 N N . GLU A 1 125 ? 63.953 12.879 -9.465 1.00 81.00 125 GLU A N 1
ATOM 974 C CA . GLU A 1 125 ? 63.384 12.054 -10.520 1.00 81.00 125 GLU A CA 1
ATOM 975 C C . GLU A 1 125 ? 64.150 12.259 -11.829 1.00 81.00 125 GLU A C 1
ATOM 977 O O . GLU A 1 125 ? 64.451 11.285 -12.517 1.00 81.00 125 GLU A O 1
ATOM 982 N N . ILE A 1 126 ? 64.529 13.499 -12.146 1.00 81.56 126 ILE A N 1
ATOM 983 C CA . ILE A 1 126 ? 65.323 13.829 -13.337 1.00 81.56 126 ILE A CA 1
ATOM 984 C C . ILE A 1 126 ? 66.713 13.180 -13.261 1.00 81.56 126 ILE A C 1
ATOM 986 O O . ILE A 1 126 ? 67.161 12.598 -14.249 1.00 81.56 126 ILE A O 1
ATOM 990 N N . GLU A 1 127 ? 67.370 13.177 -12.097 1.00 80.56 127 GLU A N 1
ATOM 991 C CA . GLU A 1 127 ? 68.661 12.495 -11.920 1.00 80.56 127 GLU A CA 1
ATOM 992 C C . GLU A 1 127 ? 68.523 10.963 -12.028 1.00 80.56 127 GLU A C 1
ATOM 994 O O . GLU A 1 127 ? 69.318 10.298 -12.697 1.00 80.56 127 GLU A O 1
ATOM 999 N N . SER A 1 128 ? 67.452 10.389 -11.463 1.00 83.44 128 SER A N 1
ATOM 1000 C CA . SER A 1 128 ? 67.135 8.965 -11.647 1.00 83.44 128 SER A CA 1
ATOM 1001 C C . SER A 1 128 ? 66.812 8.610 -13.104 1.00 83.44 128 SER A C 1
ATOM 1003 O O . SER A 1 128 ? 67.050 7.472 -13.513 1.00 83.44 128 SER A O 1
ATOM 1005 N N . PHE A 1 129 ? 66.267 9.546 -13.882 1.00 86.19 129 PHE A N 1
ATOM 1006 C CA . PHE A 1 129 ? 65.995 9.367 -15.306 1.00 86.19 129 PHE A CA 1
ATOM 1007 C C . PHE A 1 129 ? 67.265 9.516 -16.156 1.00 86.19 129 PHE A C 1
ATOM 1009 O O . PHE A 1 129 ? 67.459 8.742 -17.096 1.00 86.19 129 PHE A O 1
ATOM 1016 N N . ARG A 1 130 ? 68.183 10.422 -15.785 1.00 84.75 130 ARG A N 1
ATOM 1017 C CA . ARG A 1 130 ? 69.507 10.577 -16.418 1.00 84.75 130 ARG A CA 1
ATOM 1018 C C . ARG A 1 130 ? 70.299 9.271 -16.406 1.00 84.75 130 ARG A C 1
ATOM 1020 O O . ARG A 1 130 ? 70.892 8.916 -17.421 1.00 84.75 130 ARG A O 1
ATOM 1027 N N . ALA A 1 131 ? 70.236 8.511 -15.313 1.00 82.19 131 ALA A N 1
ATOM 1028 C CA . ALA A 1 131 ? 70.859 7.188 -15.215 1.00 82.19 131 ALA A CA 1
ATOM 1029 C C . ALA A 1 131 ? 70.241 6.115 -16.146 1.00 82.19 131 ALA A C 1
ATOM 1031 O O . ALA A 1 131 ? 70.867 5.081 -16.376 1.00 82.19 131 ALA A O 1
ATOM 1032 N N . LEU A 1 132 ? 69.027 6.331 -16.668 1.00 82.81 132 LEU A N 1
ATOM 1033 C CA . LEU A 1 132 ? 68.238 5.334 -17.409 1.00 82.81 132 LEU A CA 1
ATOM 1034 C C . LEU A 1 132 ? 68.085 5.652 -18.911 1.00 82.81 132 LEU A C 1
ATOM 1036 O O . LEU A 1 132 ? 68.055 4.731 -19.732 1.00 82.81 132 LEU A O 1
ATOM 1040 N N . ALA A 1 133 ? 68.007 6.936 -19.274 1.00 79.38 133 ALA A N 1
ATOM 1041 C CA . ALA A 1 133 ? 67.866 7.417 -20.655 1.00 79.38 133 ALA A CA 1
ATOM 1042 C C . ALA A 1 133 ? 69.066 8.250 -21.156 1.00 79.38 133 ALA A C 1
ATOM 1044 O O . ALA A 1 133 ? 69.175 8.509 -22.352 1.00 79.38 133 ALA A O 1
ATOM 1045 N N . GLY A 1 134 ? 69.997 8.627 -20.274 1.00 82.88 134 GLY A N 1
ATOM 1046 C CA . GLY A 1 134 ? 71.156 9.451 -20.611 1.00 82.88 134 GLY A CA 1
ATOM 1047 C C . GLY A 1 134 ? 70.910 10.957 -20.473 1.00 82.88 134 GLY A C 1
ATOM 1048 O O . GLY A 1 134 ? 69.806 11.428 -20.206 1.00 82.88 134 GLY A O 1
ATOM 1049 N N . GLU A 1 135 ? 71.986 11.727 -20.628 1.00 79.00 135 GLU A N 1
ATOM 1050 C CA . GLU A 1 135 ? 72.024 13.153 -20.282 1.00 79.00 135 GLU A CA 1
ATOM 1051 C C . GLU A 1 135 ? 71.197 14.044 -21.220 1.00 79.00 135 GLU A C 1
ATOM 1053 O O . GLU A 1 135 ? 70.507 14.944 -20.748 1.00 79.00 135 GLU A O 1
ATOM 1058 N N . SER A 1 136 ? 71.187 13.747 -22.524 1.00 80.81 136 SER A N 1
ATOM 1059 C CA . SER A 1 136 ? 70.388 14.487 -23.514 1.00 80.81 136 SER A CA 1
ATOM 1060 C C . SER A 1 136 ? 68.886 14.379 -23.227 1.00 80.81 136 SER A C 1
ATOM 1062 O O . SER A 1 136 ? 68.204 15.392 -23.093 1.00 80.81 136 SER A O 1
ATOM 1064 N N . ASP A 1 137 ? 68.381 13.153 -23.073 1.00 83.75 137 ASP A N 1
ATOM 1065 C CA . ASP A 1 137 ? 66.956 12.884 -22.849 1.00 83.75 137 ASP A CA 1
ATOM 1066 C C . ASP A 1 137 ? 66.475 13.416 -21.486 1.00 83.75 137 ASP A C 1
ATOM 1068 O O . ASP A 1 137 ? 65.342 13.884 -21.368 1.00 83.75 137 ASP A O 1
ATOM 1072 N N . ALA A 1 138 ? 67.334 13.396 -20.460 1.00 84.50 138 ALA A N 1
ATOM 1073 C CA . ALA A 1 138 ? 67.017 13.963 -19.150 1.00 84.50 138 ALA A CA 1
ATOM 1074 C C . ALA A 1 138 ? 66.951 15.494 -19.154 1.00 84.50 138 ALA A C 1
ATOM 1076 O O . ALA A 1 138 ? 66.068 16.063 -18.510 1.00 84.50 138 ALA A O 1
ATOM 1077 N N . ASN A 1 139 ? 67.821 16.164 -19.912 1.00 82.88 139 ASN A N 1
ATOM 1078 C CA . ASN A 1 139 ? 67.763 17.616 -20.058 1.00 82.88 139 ASN A CA 1
ATOM 1079 C C . ASN A 1 139 ? 66.508 18.037 -20.850 1.00 82.88 139 ASN A C 1
ATOM 1081 O O . ASN A 1 139 ? 65.798 18.939 -20.411 1.00 82.88 139 ASN A O 1
ATOM 1085 N N . SER A 1 140 ? 66.142 17.318 -21.921 1.00 83.06 140 SER A N 1
ATOM 1086 C CA . SER A 1 140 ? 64.874 17.551 -22.637 1.00 83.06 140 SER A CA 1
ATOM 1087 C C . SER A 1 140 ? 63.628 17.283 -21.782 1.00 83.06 140 SER A C 1
ATOM 1089 O O . SER A 1 140 ? 62.616 17.964 -21.945 1.00 83.06 140 SER A O 1
ATOM 1091 N N . LEU A 1 141 ? 63.675 16.316 -20.855 1.00 83.62 141 LEU A N 1
ATOM 1092 C CA . LEU A 1 141 ? 62.592 16.105 -19.890 1.00 83.62 141 LEU A CA 1
ATOM 1093 C C . LEU A 1 141 ? 62.502 17.252 -18.871 1.00 83.62 141 LEU A C 1
ATOM 1095 O O . LEU A 1 141 ? 61.392 17.671 -18.547 1.00 83.62 141 LEU A O 1
ATOM 1099 N N . LYS A 1 142 ? 63.641 17.775 -18.396 1.00 84.19 142 LYS A N 1
ATOM 1100 C CA . LYS A 1 142 ? 63.675 18.923 -17.480 1.00 84.19 142 LYS A CA 1
ATOM 1101 C C . LYS A 1 142 ? 63.081 20.175 -18.127 1.00 84.19 142 LYS A C 1
ATOM 1103 O O . LYS A 1 142 ? 62.130 20.729 -17.589 1.00 84.19 142 LYS A O 1
ATOM 1108 N N . GLU A 1 143 ? 63.547 20.535 -19.324 1.00 81.56 143 GLU A N 1
ATOM 1109 C CA . GLU A 1 143 ? 63.009 21.668 -20.092 1.00 81.56 143 GLU A CA 1
ATOM 1110 C C . GLU A 1 143 ? 61.497 21.542 -20.345 1.00 81.56 143 GLU A C 1
ATOM 1112 O O . GLU A 1 143 ? 60.775 22.534 -20.280 1.00 81.56 143 GLU A O 1
ATOM 1117 N N . PHE A 1 144 ? 60.993 20.328 -20.592 1.00 82.44 144 PHE A N 1
ATOM 1118 C CA . PHE A 1 144 ? 59.562 20.090 -20.792 1.00 82.44 144 PHE A CA 1
ATOM 1119 C C . PHE A 1 144 ? 58.735 20.255 -19.510 1.00 82.44 144 PHE A C 1
ATOM 1121 O O . PHE A 1 144 ? 57.630 20.791 -19.567 1.00 82.44 144 PHE A O 1
ATOM 1128 N N . ILE A 1 145 ? 59.253 19.824 -18.357 1.00 80.31 145 ILE A N 1
ATOM 1129 C CA . ILE A 1 145 ? 58.598 20.034 -17.059 1.00 80.31 145 ILE A CA 1
ATOM 1130 C C . ILE A 1 145 ? 58.589 21.532 -16.715 1.00 80.31 145 ILE A C 1
ATOM 1132 O O . ILE A 1 145 ? 57.527 22.070 -16.407 1.00 80.31 145 ILE A O 1
ATOM 1136 N N . ASP A 1 146 ? 59.717 22.227 -16.883 1.00 79.06 146 ASP A N 1
ATOM 1137 C CA . ASP A 1 146 ? 59.829 23.672 -16.634 1.00 79.06 146 ASP A CA 1
ATOM 1138 C C . ASP A 1 146 ? 58.908 24.498 -17.569 1.00 79.06 146 ASP A C 1
ATOM 1140 O O . ASP A 1 146 ? 58.322 25.503 -17.155 1.00 79.06 146 ASP A O 1
ATOM 1144 N N . GLN A 1 147 ? 58.702 24.054 -18.818 1.00 76.56 147 GLN A N 1
ATOM 1145 C CA . GLN A 1 147 ? 57.707 24.626 -19.741 1.00 76.56 147 GLN A CA 1
ATOM 1146 C C . GLN A 1 147 ? 56.260 24.382 -19.286 1.00 76.56 147 GLN A C 1
ATOM 1148 O O . GLN A 1 147 ? 55.435 25.291 -19.362 1.00 76.56 147 GLN A O 1
ATOM 1153 N N . ILE A 1 148 ? 55.936 23.183 -18.790 1.00 74.31 148 ILE A N 1
ATOM 1154 C CA . ILE A 1 148 ? 54.590 22.864 -18.282 1.00 74.31 148 ILE A CA 1
ATOM 1155 C C . ILE A 1 148 ? 54.261 23.687 -17.026 1.00 74.31 148 ILE A C 1
ATOM 1157 O O . ILE A 1 148 ? 53.124 24.126 -16.873 1.00 74.31 148 ILE A O 1
ATOM 1161 N N . SER A 1 149 ? 55.235 23.926 -16.145 1.00 70.62 149 SER A N 1
ATOM 1162 C CA . SER A 1 149 ? 55.031 24.674 -14.895 1.00 70.62 149 SER A CA 1
ATOM 1163 C C . SER A 1 149 ? 55.042 26.205 -15.057 1.00 70.62 149 SER A C 1
ATOM 1165 O O . SER A 1 149 ? 54.761 26.908 -14.088 1.00 70.62 149 SER A O 1
ATOM 1167 N N . SER A 1 150 ? 55.352 26.745 -16.246 1.00 66.69 150 SER A N 1
ATOM 1168 C CA . SER A 1 150 ? 55.447 28.199 -16.493 1.00 66.69 150 SER A CA 1
ATOM 1169 C C . SER A 1 150 ? 54.257 28.823 -17.243 1.00 66.69 150 SER A C 1
ATOM 1171 O O . SER A 1 150 ? 54.231 30.042 -17.407 1.00 66.69 150 SER A O 1
ATOM 1173 N N . ASP A 1 151 ? 53.256 28.023 -17.636 1.00 57.12 151 ASP A N 1
ATOM 1174 C CA . ASP A 1 151 ? 51.943 28.460 -18.161 1.00 57.12 151 ASP A CA 1
ATOM 1175 C C . ASP A 1 151 ? 52.006 29.434 -19.371 1.00 57.12 151 ASP A C 1
ATOM 1177 O O . ASP A 1 151 ? 51.125 30.271 -19.586 1.00 57.12 151 ASP A O 1
ATOM 1181 N N . VAL A 1 152 ? 53.061 29.332 -20.193 1.00 45.28 152 VAL A N 1
ATOM 1182 C CA . VAL A 1 152 ? 53.240 30.154 -21.404 1.00 45.28 152 VAL A CA 1
ATOM 1183 C C . VAL A 1 152 ? 52.493 29.537 -22.594 1.00 45.28 152 VAL A C 1
ATOM 1185 O O . VAL A 1 152 ? 52.870 28.482 -23.104 1.00 45.28 152 VAL A O 1
ATOM 1188 N N . GLU A 1 153 ? 51.456 30.225 -23.081 1.00 51.44 153 GLU A N 1
ATOM 1189 C CA . GLU A 1 153 ? 50.695 29.852 -24.285 1.00 51.44 153 GLU A CA 1
ATOM 1190 C C . GLU A 1 153 ? 51.506 30.024 -25.594 1.00 51.44 153 GLU A C 1
ATOM 1192 O O . GLU A 1 153 ? 51.271 30.974 -26.334 1.00 51.44 153 GLU A O 1
ATOM 1197 N N . ASP A 1 154 ? 52.444 29.116 -25.896 1.00 45.72 154 ASP A N 1
ATOM 1198 C CA . ASP A 1 154 ? 52.609 28.471 -27.223 1.00 45.72 154 ASP A CA 1
ATOM 1199 C C . ASP A 1 154 ? 53.799 27.485 -27.238 1.00 45.72 154 ASP A C 1
ATOM 1201 O O . ASP A 1 154 ? 54.837 27.746 -26.632 1.00 45.72 154 ASP A O 1
ATOM 1205 N N . GLY A 1 155 ? 53.706 26.381 -27.999 1.00 46.09 155 GLY A N 1
ATOM 1206 C CA . GLY A 1 155 ? 54.885 25.555 -28.324 1.00 46.09 155 GLY A CA 1
ATOM 1207 C C . GLY A 1 155 ? 54.692 24.034 -28.328 1.00 46.09 155 GLY A C 1
ATOM 1208 O O . GLY A 1 155 ? 54.325 23.447 -29.349 1.00 46.09 155 GLY A O 1
ATOM 1209 N N . ALA A 1 156 ? 55.036 23.364 -27.223 1.00 50.25 156 ALA A N 1
ATOM 1210 C CA . ALA A 1 156 ? 55.291 21.920 -27.195 1.00 50.25 156 ALA A CA 1
ATOM 1211 C C . ALA A 1 156 ? 54.193 21.110 -26.477 1.00 50.25 156 ALA A C 1
ATOM 1213 O O . ALA A 1 156 ? 54.147 21.019 -25.256 1.00 50.25 156 ALA A O 1
ATOM 1214 N N . THR A 1 157 ? 53.338 20.421 -27.240 1.00 61.50 157 THR A N 1
ATOM 1215 C CA . THR A 1 157 ? 52.335 19.483 -26.679 1.00 61.50 157 THR A CA 1
ATOM 1216 C C . THR A 1 157 ? 52.893 18.084 -26.373 1.00 61.50 157 THR A C 1
ATOM 1218 O O . THR A 1 157 ? 52.193 17.247 -25.795 1.00 61.50 157 THR A O 1
ATOM 1221 N N . SER A 1 158 ? 54.139 17.804 -26.770 1.00 76.50 158 SER A N 1
ATOM 1222 C CA . SER A 1 158 ? 54.837 16.537 -26.532 1.00 76.50 158 SER A CA 1
ATOM 1223 C C . SER A 1 158 ? 56.343 16.667 -26.754 1.00 76.50 158 SER A C 1
ATOM 1225 O O . SER A 1 158 ? 56.731 17.317 -27.724 1.00 76.50 158 SER A O 1
ATOM 1227 N N . ILE A 1 159 ? 57.158 15.933 -25.993 1.00 84.88 159 ILE A N 1
ATOM 1228 C CA . ILE A 1 159 ? 58.558 15.644 -26.358 1.00 84.88 159 ILE A CA 1
ATOM 1229 C C . ILE A 1 159 ? 58.701 14.234 -26.934 1.00 84.88 159 ILE A C 1
ATOM 1231 O O . ILE A 1 159 ? 57.882 13.354 -26.660 1.00 84.88 159 ILE A O 1
ATOM 1235 N N . VAL A 1 160 ? 59.748 14.012 -27.727 1.00 83.19 160 VAL A N 1
ATOM 1236 C CA . VAL A 1 160 ? 60.132 12.697 -28.256 1.00 83.19 160 VAL A CA 1
ATOM 1237 C C . VAL A 1 160 ? 61.565 12.412 -27.822 1.00 83.19 160 VAL A C 1
ATOM 1239 O O . VAL A 1 160 ? 62.463 13.190 -28.123 1.00 83.19 160 VAL A O 1
ATOM 1242 N N . LEU A 1 161 ? 61.744 11.310 -27.100 1.00 84.69 161 LEU A N 1
ATOM 1243 C CA . LEU A 1 161 ? 63.024 10.830 -26.582 1.00 84.69 161 LEU A CA 1
ATOM 1244 C C . LEU A 1 161 ? 63.862 10.159 -27.680 1.00 84.69 161 LEU A C 1
ATOM 1246 O O . LEU A 1 161 ? 63.337 9.790 -28.740 1.00 84.69 161 LEU A O 1
ATOM 1250 N N . SER A 1 162 ? 65.153 9.968 -27.408 1.00 81.00 162 SER A N 1
ATOM 1251 C CA . SER A 1 162 ? 66.113 9.414 -28.362 1.00 81.00 162 SER A CA 1
ATOM 1252 C C . SER A 1 162 ? 65.698 8.024 -28.889 1.00 81.00 162 SER A C 1
ATOM 1254 O O . SER A 1 162 ? 65.061 7.241 -28.172 1.00 81.00 162 SER A O 1
ATOM 1256 N N . PRO A 1 163 ? 66.034 7.668 -30.148 1.00 79.00 163 PRO A N 1
ATOM 1257 C CA . PRO A 1 163 ? 65.643 6.380 -30.713 1.00 79.00 163 PRO A CA 1
ATOM 1258 C C . PRO A 1 163 ? 66.349 5.222 -29.997 1.00 79.00 163 PRO A C 1
ATOM 1260 O O . PRO A 1 163 ? 67.575 5.151 -29.974 1.00 79.00 163 PRO A O 1
ATOM 1263 N N . SER A 1 164 ? 65.579 4.265 -29.476 1.00 75.88 164 SER A N 1
ATOM 1264 C CA . SER A 1 164 ? 66.106 3.033 -28.879 1.00 75.88 164 SER A CA 1
ATOM 1265 C C . SER A 1 164 ? 65.592 1.822 -29.647 1.00 75.88 164 SER A C 1
ATOM 1267 O O . SER A 1 164 ? 64.389 1.676 -29.881 1.00 75.88 164 SER A O 1
ATOM 1269 N N . SER A 1 165 ? 66.496 0.926 -30.044 1.00 68.00 165 SER A N 1
ATOM 1270 C CA . SER A 1 165 ? 66.163 -0.352 -30.684 1.00 68.00 165 SER A CA 1
ATOM 1271 C C . SER A 1 165 ? 65.738 -1.418 -29.664 1.00 68.00 165 SER A C 1
ATOM 1273 O O . SER A 1 165 ? 64.871 -2.245 -29.972 1.00 68.00 165 SER A O 1
ATOM 1275 N N . ASP A 1 166 ? 66.222 -1.347 -28.421 1.00 78.62 166 ASP A N 1
ATOM 1276 C CA . ASP A 1 166 ? 65.934 -2.333 -27.379 1.00 78.62 166 ASP A CA 1
ATOM 1277 C C . ASP A 1 166 ? 64.515 -2.203 -26.791 1.00 78.62 166 ASP A C 1
ATOM 1279 O O . ASP A 1 166 ? 64.043 -1.145 -26.373 1.00 78.62 166 ASP A O 1
ATOM 1283 N N . LYS A 1 167 ? 63.809 -3.334 -26.732 1.00 77.94 167 LYS A N 1
ATOM 1284 C CA . LYS A 1 167 ? 62.480 -3.432 -26.125 1.00 77.94 167 LYS A CA 1
ATOM 1285 C C . LYS A 1 167 ? 62.540 -3.397 -24.596 1.00 77.94 167 LYS A C 1
ATOM 1287 O O . LYS A 1 167 ? 61.582 -2.911 -23.991 1.00 77.94 167 LYS A O 1
ATOM 1292 N N . VAL A 1 168 ? 63.611 -3.897 -23.975 1.00 80.69 168 VAL A N 1
ATOM 1293 C CA . VAL A 1 168 ? 63.751 -3.920 -22.512 1.00 80.69 168 VAL A CA 1
ATOM 1294 C C . VAL A 1 168 ? 63.933 -2.495 -21.996 1.00 80.69 168 VAL A C 1
ATOM 1296 O O . VAL A 1 168 ? 63.110 -2.045 -21.199 1.00 80.69 168 VAL A O 1
ATOM 1299 N N . GLN A 1 169 ? 64.889 -1.741 -22.550 1.00 81.06 169 GLN A N 1
ATOM 1300 C CA . GLN A 1 169 ? 65.093 -0.322 -22.246 1.00 81.06 169 GLN A CA 1
ATOM 1301 C C . GLN A 1 169 ? 63.811 0.508 -22.435 1.00 81.06 169 GLN A C 1
ATOM 1303 O O . GLN A 1 169 ? 63.394 1.205 -21.511 1.00 81.06 169 GLN A O 1
ATOM 1308 N N . ARG A 1 170 ? 63.114 0.384 -23.578 1.00 80.94 170 ARG A N 1
ATOM 1309 C CA . ARG A 1 170 ? 61.843 1.108 -23.796 1.00 80.94 170 ARG A CA 1
ATOM 1310 C C . ARG A 1 170 ? 60.773 0.761 -22.752 1.00 80.94 170 ARG A C 1
ATOM 1312 O O . ARG A 1 170 ? 60.023 1.636 -22.329 1.00 80.94 170 ARG A O 1
ATOM 1319 N N . THR A 1 171 ? 60.701 -0.496 -22.311 1.00 81.50 171 THR A N 1
ATOM 1320 C CA . THR A 1 171 ? 59.747 -0.919 -21.268 1.00 81.50 171 THR A CA 1
ATOM 1321 C C . THR A 1 171 ? 60.123 -0.340 -19.899 1.00 81.50 171 THR A C 1
ATOM 1323 O O . THR A 1 171 ? 59.240 0.111 -19.173 1.00 81.50 171 THR A O 1
ATOM 1326 N N . ALA A 1 172 ? 61.418 -0.278 -19.572 1.00 83.19 172 ALA A N 1
ATOM 1327 C CA . ALA A 1 172 ? 61.909 0.359 -18.351 1.00 83.19 172 ALA A CA 1
ATOM 1328 C C . ALA A 1 172 ? 61.588 1.866 -18.317 1.00 83.19 172 ALA A C 1
ATOM 1330 O O . ALA A 1 172 ? 61.096 2.355 -17.302 1.00 83.19 172 ALA A O 1
ATOM 1331 N N . VAL A 1 173 ? 61.752 2.578 -19.441 1.00 83.81 173 VAL A N 1
ATOM 1332 C CA . VAL A 1 173 ? 61.328 3.985 -19.586 1.00 83.81 173 VAL A CA 1
ATOM 1333 C C . VAL A 1 173 ? 59.819 4.134 -19.350 1.00 83.81 173 VAL A C 1
ATOM 1335 O O . VAL A 1 173 ? 59.402 4.970 -18.551 1.00 83.81 173 VAL A O 1
ATOM 1338 N N . HIS A 1 174 ? 58.978 3.308 -19.985 1.00 80.94 174 HIS A N 1
ATOM 1339 C CA . HIS A 1 174 ? 57.524 3.361 -19.775 1.00 80.94 174 HIS A CA 1
ATOM 1340 C C . HIS A 1 174 ? 57.118 3.109 -18.310 1.00 80.94 174 HIS A C 1
ATOM 1342 O O . HIS A 1 174 ? 56.229 3.796 -17.799 1.00 80.94 174 HIS A O 1
ATOM 1348 N N . ASN A 1 175 ? 57.772 2.167 -17.622 1.00 82.31 175 ASN A N 1
ATOM 1349 C CA . ASN A 1 175 ? 57.525 1.902 -16.203 1.00 82.31 175 ASN A CA 1
ATOM 1350 C C . ASN A 1 175 ? 57.977 3.072 -15.317 1.00 82.31 175 ASN A C 1
ATOM 1352 O O . ASN A 1 175 ? 57.222 3.475 -14.438 1.00 82.31 175 ASN A O 1
ATOM 1356 N N . PHE A 1 176 ? 59.134 3.681 -15.601 1.00 86.44 176 PHE A N 1
ATOM 1357 C CA . PHE A 1 176 ? 59.639 4.841 -14.863 1.00 86.44 176 PHE A CA 1
ATOM 1358 C C . PHE A 1 176 ? 58.618 5.991 -14.816 1.00 86.44 176 PHE A C 1
ATOM 1360 O O . PHE A 1 176 ? 58.274 6.465 -13.732 1.00 86.44 176 PHE A O 1
ATOM 1367 N N . PHE A 1 177 ? 58.060 6.389 -15.966 1.00 84.88 177 PHE A N 1
ATOM 1368 C CA . PHE A 1 177 ? 57.017 7.425 -16.007 1.00 84.88 177 PHE A CA 1
ATOM 1369 C C . PHE A 1 177 ? 55.742 6.995 -15.265 1.00 84.88 177 PHE A C 1
ATOM 1371 O O . PHE A 1 177 ? 55.161 7.786 -14.527 1.00 84.88 177 PHE A O 1
ATOM 1378 N N . LYS A 1 178 ? 55.327 5.730 -15.407 1.00 78.38 178 LYS A N 1
ATOM 1379 C CA . LYS A 1 178 ? 54.123 5.192 -14.753 1.00 78.38 178 LYS A CA 1
ATOM 1380 C C . LYS A 1 178 ? 54.238 5.131 -13.223 1.00 78.38 178 LYS A C 1
ATOM 1382 O O . LYS A 1 178 ? 53.230 5.264 -12.531 1.00 78.38 178 LYS A O 1
ATOM 1387 N N . GLU A 1 179 ? 55.440 4.909 -12.702 1.00 77.69 179 GLU A N 1
ATOM 1388 C CA . GLU A 1 179 ? 55.712 4.814 -11.267 1.00 77.69 179 GLU A CA 1
ATOM 1389 C C . GLU A 1 179 ? 55.981 6.189 -10.643 1.00 77.69 179 GLU A C 1
ATOM 1391 O O . GLU A 1 179 ? 55.370 6.514 -9.624 1.00 77.69 179 GLU A O 1
ATOM 1396 N N . ARG A 1 180 ? 56.848 7.008 -11.262 1.00 77.88 180 ARG A N 1
ATOM 1397 C CA . ARG A 1 180 ? 57.394 8.234 -10.647 1.00 77.88 180 ARG A CA 1
ATOM 1398 C C . ARG A 1 180 ? 56.851 9.556 -11.199 1.00 77.88 180 ARG A C 1
ATOM 1400 O O . ARG A 1 180 ? 56.913 10.549 -10.489 1.00 77.88 180 ARG A O 1
ATOM 1407 N N . LEU A 1 181 ? 56.280 9.593 -12.408 1.00 79.75 181 LEU A N 1
ATOM 1408 C CA . LEU A 1 181 ? 55.786 10.825 -13.054 1.00 79.75 181 LEU A CA 1
ATOM 1409 C C . LEU A 1 181 ? 54.371 10.632 -13.634 1.00 79.75 181 LEU A C 1
ATOM 1411 O O . LEU A 1 181 ? 54.131 10.790 -14.831 1.00 79.75 181 LEU A O 1
ATOM 1415 N N . LYS A 1 182 ? 53.408 10.290 -12.765 1.00 77.25 182 LYS A N 1
ATOM 1416 C CA . LYS A 1 182 ? 52.029 9.878 -13.123 1.00 77.25 182 LYS A CA 1
ATOM 1417 C C . LYS A 1 182 ? 51.204 10.937 -13.880 1.00 77.25 182 LYS A C 1
ATOM 1419 O O . LYS A 1 182 ? 50.184 10.605 -14.490 1.00 77.25 182 LYS A O 1
ATOM 1424 N N . PHE A 1 183 ? 51.621 12.204 -13.850 1.00 78.50 183 PHE A N 1
ATOM 1425 C CA . PHE A 1 183 ? 51.018 13.289 -14.631 1.00 78.50 183 PHE A CA 1
ATOM 1426 C C . PHE A 1 183 ? 51.450 13.305 -16.111 1.00 78.50 183 PHE A C 1
ATOM 1428 O O . PHE A 1 183 ? 50.860 14.039 -16.904 1.00 78.50 183 PHE A O 1
ATOM 1435 N N . LEU A 1 184 ? 52.420 12.473 -16.507 1.00 81.81 184 LEU A N 1
ATOM 1436 C CA . LEU A 1 184 ? 52.871 12.298 -17.888 1.00 81.81 184 LEU A CA 1
ATOM 1437 C C . LEU A 1 184 ? 52.447 10.927 -18.443 1.00 81.81 184 LEU A C 1
ATOM 1439 O O . LEU A 1 184 ? 52.508 9.900 -17.771 1.00 81.81 184 LEU A O 1
ATOM 1443 N N . VAL A 1 185 ? 52.028 10.904 -19.708 1.00 82.81 185 VAL A N 1
ATOM 1444 C CA . VAL A 1 185 ? 51.668 9.701 -20.474 1.00 82.81 185 VAL A CA 1
ATOM 1445 C C . VAL A 1 185 ? 52.718 9.466 -21.548 1.00 82.81 185 VAL A C 1
ATOM 1447 O O . VAL A 1 185 ? 53.123 10.400 -22.240 1.00 82.81 185 VAL A O 1
ATOM 1450 N N . THR A 1 186 ? 53.120 8.209 -21.728 1.00 86.50 186 THR A N 1
ATOM 1451 C CA . THR A 1 186 ? 54.126 7.816 -22.718 1.00 86.50 186 THR A CA 1
ATOM 1452 C C . THR A 1 186 ? 53.573 6.855 -23.767 1.00 86.50 186 THR A C 1
ATOM 1454 O O . THR A 1 186 ? 52.834 5.925 -23.447 1.00 86.50 186 THR A O 1
ATOM 1457 N N . ASP A 1 187 ? 53.950 7.055 -25.031 1.00 82.75 187 ASP A N 1
ATOM 1458 C CA . ASP A 1 187 ? 53.593 6.182 -26.154 1.00 82.75 187 ASP A CA 1
ATOM 1459 C C . ASP A 1 187 ? 54.796 5.913 -27.073 1.00 82.75 187 ASP A C 1
ATOM 1461 O O . ASP A 1 187 ? 55.555 6.824 -27.394 1.00 82.75 187 ASP A O 1
ATOM 1465 N N . THR A 1 188 ? 55.001 4.654 -27.482 1.00 84.69 188 THR A N 1
ATOM 1466 C CA . THR A 1 188 ? 56.057 4.313 -28.450 1.00 84.69 188 THR A CA 1
ATOM 1467 C C . THR A 1 188 ? 55.608 4.693 -29.861 1.00 84.69 188 THR A C 1
ATOM 1469 O O . THR A 1 188 ? 54.562 4.231 -30.319 1.00 84.69 188 THR A O 1
ATOM 1472 N N . ILE A 1 189 ? 56.428 5.467 -30.566 1.00 82.56 189 ILE A N 1
ATOM 1473 C CA . ILE A 1 189 ? 56.260 5.810 -31.982 1.00 82.56 189 ILE A CA 1
ATOM 1474 C C . ILE A 1 189 ? 57.425 5.245 -32.803 1.00 82.56 189 ILE A C 1
ATOM 1476 O O . ILE A 1 189 ? 58.490 4.938 -32.261 1.00 82.56 189 ILE A O 1
ATOM 1480 N N . ASP A 1 190 ? 57.232 5.085 -34.108 1.00 80.12 190 ASP A N 1
ATOM 1481 C CA . ASP A 1 190 ? 58.328 4.725 -35.010 1.00 80.12 190 ASP A CA 1
ATOM 1482 C C . ASP A 1 190 ? 59.262 5.934 -35.204 1.00 80.12 190 ASP A C 1
ATOM 1484 O O . ASP A 1 190 ? 58.810 7.082 -35.229 1.00 80.12 190 ASP A O 1
ATOM 1488 N N . GLY A 1 191 ? 60.570 5.675 -35.243 1.00 71.62 191 GLY A N 1
ATOM 1489 C CA . GLY A 1 191 ? 61.607 6.702 -35.336 1.00 71.62 191 GLY A CA 1
ATOM 1490 C C . GLY A 1 191 ? 61.865 7.179 -36.773 1.00 71.62 191 GLY A C 1
ATOM 1491 O O . GLY A 1 191 ? 61.202 6.731 -37.710 1.00 71.62 191 GLY A O 1
ATOM 1492 N N . PRO A 1 192 ? 62.852 8.072 -36.979 1.00 69.31 192 PRO A N 1
ATOM 1493 C CA . PRO A 1 192 ? 63.210 8.572 -38.312 1.00 69.31 192 PRO A CA 1
ATOM 1494 C C . PRO A 1 192 ? 63.810 7.498 -39.241 1.00 69.31 192 PRO A C 1
ATOM 1496 O O . PRO A 1 192 ? 63.874 7.706 -40.450 1.00 69.31 192 PRO A O 1
ATOM 1499 N N . GLU A 1 193 ? 64.209 6.342 -38.701 1.00 65.94 193 GLU A N 1
ATOM 1500 C CA . GLU A 1 193 ? 64.612 5.159 -39.472 1.00 65.94 193 GLU A CA 1
ATOM 1501 C C . GLU A 1 193 ? 63.593 4.023 -39.287 1.00 65.94 193 GLU A C 1
ATOM 1503 O O . GLU A 1 193 ? 63.153 3.803 -38.156 1.00 65.94 193 GLU A O 1
ATOM 1508 N N . PRO A 1 194 ? 63.284 3.217 -40.324 1.00 61.69 194 PRO A N 1
ATOM 1509 C CA . PRO A 1 194 ? 62.226 2.196 -40.279 1.00 61.69 194 PRO A CA 1
ATOM 1510 C C . PRO A 1 194 ? 62.456 1.052 -39.269 1.00 61.69 194 PRO A C 1
ATOM 1512 O O . PRO A 1 194 ? 61.542 0.271 -39.011 1.00 61.69 194 PRO A O 1
ATOM 1515 N N . SER A 1 195 ? 63.659 0.936 -38.701 1.00 62.69 195 SER A N 1
ATOM 1516 C CA . SER A 1 195 ? 64.023 -0.023 -37.648 1.00 62.69 195 SER A CA 1
ATOM 1517 C C . SER A 1 195 ? 64.149 0.590 -36.247 1.00 62.69 195 SER A C 1
ATOM 1519 O O . SER A 1 195 ? 64.299 -0.157 -35.279 1.00 62.69 195 SER A O 1
ATOM 1521 N N . SER A 1 196 ? 64.099 1.919 -36.108 1.00 73.69 196 SER A N 1
ATOM 1522 C CA . SER A 1 196 ? 64.217 2.603 -34.815 1.00 73.69 196 SER A CA 1
ATOM 1523 C C . SER A 1 196 ? 62.840 2.948 -34.236 1.00 73.69 196 SER A C 1
ATOM 1525 O O . SER A 1 196 ? 61.861 3.119 -34.963 1.00 73.69 196 SER A O 1
ATOM 1527 N N . LYS A 1 197 ? 62.737 3.014 -32.904 1.00 81.19 197 LYS A N 1
ATOM 1528 C CA . LYS A 1 197 ? 61.507 3.406 -32.201 1.00 81.19 197 LYS A CA 1
ATOM 1529 C C . LYS A 1 197 ? 61.835 4.410 -31.107 1.00 81.19 197 LYS A C 1
ATOM 1531 O O . LYS A 1 197 ? 62.765 4.198 -30.332 1.00 81.19 197 LYS A O 1
ATOM 1536 N N . CYS A 1 198 ? 61.043 5.468 -31.028 1.00 83.88 198 CYS A N 1
ATOM 1537 C CA . CYS A 1 198 ? 61.186 6.530 -30.040 1.00 83.88 198 CYS A CA 1
ATOM 1538 C C . CYS A 1 198 ? 60.034 6.465 -29.032 1.00 83.88 198 CYS A C 1
ATOM 1540 O O . CYS A 1 198 ? 58.977 5.894 -29.309 1.00 83.88 198 CYS A O 1
ATOM 1542 N N . ILE A 1 199 ? 60.215 7.071 -27.861 1.00 85.06 199 ILE A N 1
ATOM 1543 C CA . ILE A 1 199 ? 59.137 7.234 -26.880 1.00 85.06 199 ILE A CA 1
ATOM 1544 C C . ILE A 1 199 ? 58.712 8.695 -26.881 1.00 85.06 199 ILE A C 1
ATOM 1546 O O . ILE A 1 199 ? 59.522 9.587 -26.654 1.00 85.06 199 ILE A O 1
ATOM 1550 N N . ARG A 1 200 ? 57.428 8.937 -27.132 1.00 83.94 200 ARG A N 1
ATOM 1551 C CA . ARG A 1 200 ? 56.804 10.249 -26.999 1.00 83.94 200 ARG A CA 1
ATOM 1552 C C . ARG A 1 200 ? 56.228 10.400 -25.595 1.00 83.94 200 ARG A C 1
ATOM 1554 O O . ARG A 1 200 ? 55.567 9.485 -25.109 1.00 83.94 200 ARG A O 1
ATOM 1561 N N . VAL A 1 201 ? 56.453 11.552 -24.968 1.00 86.12 201 VAL A N 1
ATOM 1562 C CA . VAL A 1 201 ? 55.949 11.919 -23.634 1.00 86.12 201 VAL A CA 1
ATOM 1563 C C . VAL A 1 201 ? 54.980 13.095 -23.780 1.00 86.12 201 VAL A C 1
ATOM 1565 O O . VAL A 1 201 ? 55.257 14.038 -24.522 1.00 86.12 201 VAL A O 1
ATOM 1568 N N . ARG A 1 202 ? 53.821 13.031 -23.117 1.00 82.19 202 ARG A N 1
ATOM 1569 C CA . ARG A 1 202 ? 52.725 14.015 -23.209 1.00 82.19 202 ARG A CA 1
ATOM 1570 C C . ARG A 1 202 ? 52.087 14.263 -21.848 1.00 82.19 202 ARG A C 1
ATOM 1572 O O . ARG A 1 202 ? 52.017 13.349 -21.034 1.00 82.19 202 ARG A O 1
ATOM 1579 N N . LEU A 1 203 ? 51.550 15.460 -21.627 1.00 78.94 203 LEU A N 1
ATOM 1580 C CA . LEU A 1 203 ? 50.789 15.769 -20.414 1.00 78.94 203 LEU A CA 1
ATOM 1581 C C . LEU A 1 203 ? 49.486 14.947 -20.349 1.00 78.94 203 LEU A C 1
ATOM 1583 O O . LEU A 1 203 ? 48.774 14.803 -21.348 1.00 78.94 203 LEU A O 1
ATOM 1587 N N . ASN A 1 204 ? 49.150 14.425 -19.167 1.00 71.12 204 ASN A N 1
ATOM 1588 C CA . ASN A 1 204 ? 47.925 13.662 -18.918 1.00 71.12 204 ASN A CA 1
ATOM 1589 C C . ASN A 1 204 ? 46.697 14.579 -18.756 1.00 71.12 204 ASN A C 1
ATOM 1591 O O . ASN A 1 204 ? 46.082 14.657 -17.690 1.00 71.12 204 ASN A O 1
ATOM 1595 N N . SER A 1 205 ? 46.323 15.301 -19.814 1.00 57.03 205 SER A N 1
ATOM 1596 C CA . SER A 1 205 ? 45.063 16.046 -19.833 1.00 57.03 205 SER A CA 1
ATOM 1597 C C . SER A 1 205 ? 43.891 15.058 -19.776 1.00 57.03 205 SER A C 1
ATOM 1599 O O . SER A 1 205 ? 43.636 14.351 -20.750 1.00 57.03 205 SER A O 1
ATOM 1601 N N . GLY A 1 206 ? 43.146 15.034 -18.663 1.00 49.38 206 GLY A N 1
ATOM 1602 C CA . GLY A 1 206 ? 42.019 14.117 -18.389 1.00 49.38 206 GLY A CA 1
ATOM 1603 C C . GLY A 1 206 ? 40.768 14.280 -19.276 1.00 49.38 206 GLY A C 1
ATOM 1604 O O . GLY A 1 206 ? 39.643 14.054 -18.830 1.00 49.38 206 GLY A O 1
ATOM 1605 N N . GLY A 1 207 ? 40.941 14.707 -20.528 1.00 37.16 207 GLY A N 1
ATOM 1606 C CA . GLY A 1 207 ? 39.902 14.876 -21.532 1.00 37.16 207 GLY A CA 1
ATOM 1607 C C . GLY A 1 207 ? 39.545 13.555 -22.207 1.00 37.16 207 GLY A C 1
ATOM 1608 O O . GLY A 1 207 ? 40.296 13.022 -23.020 1.00 37.16 207 GLY A O 1
ATOM 1609 N N . ASN A 1 208 ? 38.345 13.061 -21.914 1.00 40.88 208 ASN A N 1
ATOM 1610 C CA . ASN A 1 208 ? 37.780 11.844 -22.488 1.00 40.88 208 ASN A CA 1
ATOM 1611 C C . ASN A 1 208 ? 37.466 12.037 -23.992 1.00 40.88 208 ASN A C 1
ATOM 1613 O O . ASN A 1 208 ? 36.342 12.374 -24.363 1.00 40.88 208 ASN A O 1
ATOM 1617 N N . ASN A 1 209 ? 38.470 11.860 -24.857 1.00 33.81 209 ASN A N 1
ATOM 1618 C CA . ASN A 1 209 ? 38.381 12.085 -26.307 1.00 33.81 209 ASN A CA 1
ATOM 1619 C C . ASN A 1 209 ? 38.517 10.791 -27.132 1.00 33.81 209 ASN A C 1
ATOM 1621 O O . ASN A 1 209 ? 39.060 10.787 -28.237 1.00 33.81 209 ASN A O 1
ATOM 1625 N N . ASP A 1 210 ? 37.957 9.687 -26.631 1.00 34.44 210 ASP A N 1
ATOM 1626 C CA . ASP A 1 210 ? 37.766 8.481 -27.437 1.00 34.44 210 ASP A CA 1
ATOM 1627 C C . ASP A 1 210 ? 36.556 8.650 -28.379 1.00 34.44 210 ASP A C 1
ATOM 1629 O O . ASP A 1 210 ? 35.410 8.323 -28.059 1.00 34.44 210 ASP A O 1
ATOM 1633 N N . ARG A 1 211 ? 36.819 9.198 -29.574 1.00 36.31 211 ARG A N 1
ATOM 1634 C CA . ARG A 1 211 ? 35.890 9.166 -30.721 1.00 36.31 211 ARG A CA 1
ATOM 1635 C C . ARG A 1 211 ? 36.049 7.892 -31.567 1.00 36.31 211 ARG A C 1
ATOM 1637 O O . ARG A 1 211 ? 35.622 7.857 -32.723 1.00 36.31 211 ARG A O 1
ATOM 1644 N N . GLY A 1 212 ? 36.612 6.825 -31.000 1.00 32.19 212 GLY A N 1
ATOM 1645 C CA . GLY A 1 212 ? 36.632 5.495 -31.587 1.00 32.19 212 GLY A CA 1
ATOM 1646 C C . GLY A 1 212 ? 35.229 4.894 -31.659 1.00 32.19 212 GLY A C 1
ATOM 1647 O O . GLY A 1 212 ? 34.605 4.557 -30.652 1.00 32.19 212 GLY A O 1
ATOM 1648 N N . ARG A 1 213 ? 34.721 4.687 -32.880 1.00 42.06 213 ARG A N 1
ATOM 1649 C CA . ARG A 1 213 ? 33.462 3.967 -33.154 1.00 42.06 213 ARG A CA 1
ATOM 1650 C C . ARG A 1 213 ? 33.651 2.450 -32.956 1.00 42.06 213 ARG A C 1
ATOM 1652 O O . ARG A 1 213 ? 33.462 1.662 -33.879 1.00 42.06 213 ARG A O 1
ATOM 1659 N N . GLY A 1 214 ? 34.063 2.052 -31.753 1.00 29.17 214 GLY A N 1
ATOM 1660 C CA . GLY A 1 214 ? 34.424 0.687 -31.375 1.00 29.17 214 GLY A CA 1
ATOM 1661 C C . GLY A 1 214 ? 33.227 -0.148 -30.922 1.00 29.17 214 GLY A C 1
ATOM 1662 O O . GLY A 1 214 ? 32.468 0.230 -30.028 1.00 29.17 214 GLY A O 1
ATOM 1663 N N . SER A 1 215 ? 33.060 -1.323 -31.529 1.00 37.69 215 SER A N 1
ATOM 1664 C CA . SER A 1 215 ? 31.986 -2.262 -31.202 1.00 37.69 215 SER A CA 1
ATOM 1665 C C . SER A 1 215 ? 32.072 -2.755 -29.750 1.00 37.69 215 SER A C 1
ATOM 1667 O O . SER A 1 215 ? 32.858 -3.652 -29.436 1.00 37.69 215 SER A O 1
ATOM 1669 N N . LYS A 1 216 ? 31.180 -2.269 -28.873 1.00 38.44 216 LYS A N 1
ATOM 1670 C CA . LYS A 1 216 ? 30.875 -2.945 -27.602 1.00 38.44 216 LYS A CA 1
ATOM 1671 C C . LYS A 1 216 ? 30.241 -4.306 -27.902 1.00 38.44 216 LYS A C 1
ATOM 1673 O O . LYS A 1 216 ? 29.016 -4.422 -27.985 1.00 38.44 216 LYS A O 1
ATOM 1678 N N . LYS A 1 217 ? 31.082 -5.343 -28.034 1.00 33.09 217 LYS A N 1
ATOM 1679 C CA . LYS A 1 217 ? 30.662 -6.751 -27.993 1.00 33.09 217 LYS A CA 1
ATOM 1680 C C . LYS A 1 217 ? 29.726 -6.919 -26.796 1.00 33.09 217 LYS A C 1
ATOM 1682 O O . LYS A 1 217 ? 30.129 -6.718 -25.650 1.00 33.09 217 LYS A O 1
ATOM 1687 N N . ARG A 1 218 ? 28.469 -7.283 -27.064 1.00 41.12 218 ARG A N 1
ATOM 1688 C CA . ARG A 1 218 ? 27.501 -7.673 -26.035 1.00 41.12 218 ARG A CA 1
ATOM 1689 C C . ARG A 1 218 ? 27.977 -8.980 -25.391 1.00 41.12 218 ARG A C 1
ATOM 1691 O O . ARG A 1 218 ? 27.538 -10.050 -25.797 1.00 41.12 218 ARG A O 1
ATOM 1698 N N . LYS A 1 219 ? 28.865 -8.904 -24.393 1.00 38.69 219 LYS A N 1
ATOM 1699 C CA . LYS A 1 219 ? 29.076 -10.015 -23.451 1.00 38.69 219 LYS A CA 1
ATOM 1700 C C . LYS A 1 219 ? 27.718 -10.311 -22.803 1.00 38.69 219 LYS A C 1
ATOM 1702 O O . LYS A 1 219 ? 27.040 -9.380 -22.356 1.00 38.69 219 LYS A O 1
ATOM 1707 N N . GLY A 1 220 ? 27.292 -11.573 -22.838 1.00 41.03 220 GLY A N 1
ATOM 1708 C CA . GLY A 1 220 ? 25.960 -11.986 -22.402 1.00 41.03 220 GLY A CA 1
ATOM 1709 C C . GLY A 1 220 ? 25.720 -11.628 -20.937 1.00 41.03 220 GLY A C 1
ATOM 1710 O O . GLY A 1 220 ? 26.359 -12.180 -20.052 1.00 41.03 220 GLY A O 1
ATOM 1711 N N . ARG A 1 221 ? 24.788 -10.706 -20.672 1.00 44.59 221 ARG A N 1
ATOM 1712 C CA . ARG A 1 221 ? 24.387 -10.291 -19.313 1.00 44.59 221 ARG A CA 1
ATOM 1713 C C . ARG A 1 221 ? 23.325 -11.231 -18.709 1.00 44.59 221 ARG A C 1
ATOM 1715 O O . ARG A 1 221 ? 22.380 -10.750 -18.089 1.00 44.59 221 ARG A O 1
ATOM 1722 N N . GLY A 1 222 ? 23.462 -12.536 -18.955 1.00 42.06 222 GLY A N 1
ATOM 1723 C CA . GLY A 1 222 ? 22.608 -13.585 -18.387 1.00 42.06 222 GLY A CA 1
ATOM 1724 C C . GLY A 1 222 ? 23.092 -13.974 -16.993 1.00 42.06 222 GLY A C 1
ATOM 1725 O O . GLY A 1 222 ? 22.566 -13.477 -15.997 1.00 42.06 222 GLY A O 1
ATOM 1726 N N . ASP A 1 223 ? 24.174 -14.756 -16.957 1.00 43.91 223 ASP A N 1
ATOM 1727 C CA . ASP A 1 223 ? 24.502 -15.627 -15.818 1.00 43.91 223 ASP A CA 1
ATOM 1728 C C . ASP A 1 223 ? 25.832 -15.305 -15.117 1.00 43.91 223 ASP A C 1
ATOM 1730 O O . ASP A 1 223 ? 26.471 -16.186 -14.553 1.00 43.91 223 ASP A O 1
ATOM 1734 N N . THR A 1 224 ? 26.302 -14.051 -15.128 1.00 43.94 224 THR A N 1
ATOM 1735 C CA . THR A 1 224 ? 27.499 -13.719 -14.332 1.00 43.94 224 THR A CA 1
ATOM 1736 C C . THR A 1 224 ? 27.164 -13.708 -12.830 1.00 43.94 224 THR A C 1
ATOM 1738 O O . THR A 1 224 ? 26.219 -12.997 -12.451 1.00 43.94 224 THR A O 1
ATOM 1741 N N . PRO A 1 225 ? 27.910 -14.434 -11.966 1.00 45.19 225 PRO A N 1
ATOM 1742 C CA . PRO A 1 225 ? 27.674 -14.481 -10.521 1.00 45.19 225 PRO A CA 1
ATOM 1743 C C . PRO A 1 225 ? 27.625 -13.097 -9.874 1.00 45.19 225 PRO A C 1
ATOM 1745 O O . PRO A 1 225 ? 28.197 -12.131 -10.390 1.00 45.19 225 PRO A O 1
ATOM 1748 N N . TYR A 1 226 ? 26.922 -12.995 -8.748 1.00 45.88 226 TYR A N 1
ATOM 1749 C CA . TYR A 1 226 ? 26.594 -11.726 -8.091 1.00 45.88 226 TYR A CA 1
ATOM 1750 C C . TYR A 1 226 ? 27.824 -10.840 -7.821 1.00 45.88 226 TYR A C 1
ATOM 1752 O O . TYR A 1 226 ? 27.792 -9.646 -8.130 1.00 45.88 226 TYR A O 1
ATOM 1760 N N . ASP A 1 227 ? 28.929 -11.440 -7.368 1.00 49.38 227 ASP A N 1
ATOM 1761 C CA . ASP A 1 227 ? 30.167 -10.738 -7.007 1.00 49.38 227 ASP A CA 1
ATOM 1762 C C . ASP A 1 227 ? 30.899 -10.068 -8.178 1.00 49.38 227 ASP A C 1
ATOM 1764 O O . ASP A 1 227 ? 31.515 -9.017 -7.993 1.00 49.38 227 ASP A O 1
ATOM 1768 N N . SER A 1 228 ? 30.753 -10.592 -9.400 1.00 47.81 228 SER A N 1
ATOM 1769 C CA . SER A 1 228 ? 31.414 -10.089 -10.624 1.00 47.81 228 SER A CA 1
ATOM 1770 C C . SER A 1 228 ? 30.800 -8.797 -11.203 1.00 47.81 228 SER A C 1
ATOM 1772 O O . SER A 1 228 ? 30.982 -8.466 -12.376 1.00 47.81 228 SER A O 1
ATOM 1774 N N . ARG A 1 229 ? 30.000 -8.084 -10.400 1.00 54.06 229 ARG A N 1
ATOM 1775 C CA . ARG A 1 229 ? 29.233 -6.886 -10.793 1.00 54.06 229 ARG A CA 1
ATOM 1776 C C . ARG A 1 229 ? 29.634 -5.621 -10.023 1.00 54.06 229 ARG A C 1
ATOM 1778 O O . ARG A 1 229 ? 29.049 -4.566 -10.267 1.00 54.06 229 ARG A O 1
ATOM 1785 N N . GLY A 1 230 ? 30.568 -5.737 -9.079 1.00 52.00 230 GLY A N 1
ATOM 1786 C CA . GLY A 1 230 ? 31.127 -4.611 -8.330 1.00 52.00 230 GLY A CA 1
ATOM 1787 C C . GLY A 1 230 ? 32.251 -3.889 -9.076 1.00 52.00 230 GLY A C 1
ATOM 1788 O O . GLY A 1 230 ? 32.622 -4.266 -10.183 1.00 52.00 230 GLY A O 1
ATOM 1789 N N . SER A 1 231 ? 32.806 -2.858 -8.436 1.00 51.94 231 SER A N 1
ATOM 1790 C CA . SER A 1 231 ? 34.164 -2.395 -8.745 1.00 51.94 231 SER A CA 1
ATOM 1791 C C . SER A 1 231 ? 35.140 -3.552 -8.516 1.00 51.94 231 SER A C 1
ATOM 1793 O O . SER A 1 231 ? 35.037 -4.203 -7.475 1.00 51.94 231 SER A O 1
ATOM 1795 N N . ASP A 1 232 ? 36.103 -3.753 -9.421 1.00 50.69 232 ASP A N 1
ATOM 1796 C CA . ASP A 1 232 ? 37.233 -4.679 -9.210 1.00 50.69 232 ASP A CA 1
ATOM 1797 C C . ASP A 1 232 ? 38.092 -4.267 -7.992 1.00 50.69 232 ASP A C 1
ATOM 1799 O O . ASP A 1 232 ? 38.884 -5.050 -7.487 1.00 50.69 232 ASP A O 1
ATOM 1803 N N . HIS A 1 233 ? 37.891 -3.038 -7.500 1.00 61.28 233 HIS A N 1
ATOM 1804 C CA . HIS A 1 233 ? 38.501 -2.456 -6.309 1.00 61.28 233 HIS A CA 1
ATOM 1805 C C . HIS A 1 233 ? 37.375 -2.059 -5.330 1.00 61.28 233 HIS A C 1
ATOM 1807 O O . HIS A 1 233 ? 36.928 -0.906 -5.307 1.00 61.28 233 HIS A O 1
ATOM 1813 N N . TRP A 1 234 ? 36.832 -3.026 -4.584 1.00 76.44 234 TRP A N 1
ATOM 1814 C CA . TRP A 1 234 ? 35.970 -2.771 -3.420 1.00 76.44 234 TRP A CA 1
ATOM 1815 C C . TRP A 1 234 ? 36.769 -3.117 -2.158 1.00 76.44 234 TRP A C 1
ATOM 1817 O O . TRP A 1 234 ? 37.257 -4.240 -2.102 1.00 76.44 234 TRP A O 1
ATOM 1827 N N . PRO A 1 235 ? 36.930 -2.213 -1.172 1.00 76.81 235 PRO A N 1
ATOM 1828 C CA . PRO A 1 235 ? 37.768 -2.504 -0.012 1.00 76.81 235 PRO A CA 1
ATOM 1829 C C . PRO A 1 235 ? 37.177 -3.615 0.857 1.00 76.81 235 PRO A C 1
ATOM 1831 O O . PRO A 1 235 ? 36.013 -3.528 1.247 1.00 76.81 235 PRO A O 1
ATOM 1834 N N . ASP A 1 236 ? 37.991 -4.602 1.226 1.00 74.12 236 ASP A N 1
ATOM 1835 C CA . ASP A 1 236 ? 37.551 -5.752 2.034 1.00 74.12 236 ASP A CA 1
ATOM 1836 C C . ASP A 1 236 ? 37.119 -5.367 3.459 1.00 74.12 236 ASP A C 1
ATOM 1838 O O . ASP A 1 236 ? 36.326 -6.067 4.083 1.00 74.12 236 ASP A O 1
ATOM 1842 N N . HIS A 1 237 ? 37.582 -4.217 3.964 1.00 76.69 237 HIS A N 1
ATOM 1843 C CA . HIS A 1 237 ? 37.154 -3.664 5.252 1.00 76.69 237 HIS A CA 1
ATOM 1844 C C . HIS A 1 237 ? 35.759 -3.006 5.216 1.00 76.69 237 HIS A C 1
ATOM 1846 O O . HIS A 1 237 ? 35.238 -2.638 6.268 1.00 76.69 237 HIS A O 1
ATOM 1852 N N . LEU A 1 238 ? 35.157 -2.814 4.034 1.00 80.00 238 LEU A N 1
ATOM 1853 C CA . LEU A 1 238 ? 33.801 -2.281 3.890 1.00 80.00 238 LEU A CA 1
ATOM 1854 C C . LEU A 1 238 ? 32.810 -3.407 3.607 1.00 80.00 238 LEU A C 1
ATOM 1856 O O . LEU A 1 238 ? 32.951 -4.140 2.624 1.00 80.00 238 LEU A O 1
ATOM 1860 N N . GLY A 1 239 ? 31.742 -3.457 4.407 1.00 84.31 239 GLY A N 1
ATOM 1861 C CA . GLY A 1 239 ? 30.629 -4.380 4.207 1.00 84.31 239 GLY A CA 1
ATOM 1862 C C . GLY A 1 239 ? 30.133 -4.396 2.756 1.00 84.31 239 GLY A C 1
ATOM 1863 O O . GLY A 1 239 ? 30.036 -3.358 2.093 1.00 84.31 239 GLY A O 1
ATOM 1864 N N . LYS A 1 240 ? 29.839 -5.599 2.247 1.00 87.75 240 LYS A N 1
ATOM 1865 C CA . LYS A 1 240 ? 29.464 -5.845 0.840 1.00 87.75 240 LYS A CA 1
ATOM 1866 C C . LYS A 1 240 ? 28.228 -5.050 0.394 1.00 87.75 240 LYS A C 1
ATOM 1868 O O . LYS A 1 240 ? 28.050 -4.801 -0.804 1.00 87.75 240 LYS A O 1
ATOM 1873 N N . PHE A 1 241 ? 27.376 -4.662 1.338 1.00 91.81 241 PHE A N 1
ATOM 1874 C CA . PHE A 1 241 ? 26.150 -3.913 1.117 1.00 91.81 241 PHE A CA 1
ATOM 1875 C C . PHE A 1 241 ? 26.192 -2.570 1.851 1.00 91.81 241 PHE A C 1
ATOM 1877 O O . PHE A 1 241 ? 26.699 -2.443 2.960 1.00 91.81 241 PHE A O 1
ATOM 1884 N N . LEU A 1 242 ? 25.599 -1.556 1.235 1.00 93.88 242 LEU A N 1
ATOM 1885 C CA . LEU A 1 242 ? 25.289 -0.283 1.868 1.00 93.88 242 LEU A CA 1
ATOM 1886 C C . LEU A 1 242 ? 23.819 -0.305 2.295 1.00 93.88 242 LEU A C 1
ATOM 1888 O O . LEU A 1 242 ? 22.941 -0.286 1.431 1.00 93.88 242 LEU A O 1
ATOM 1892 N N . ARG A 1 243 ? 23.555 -0.332 3.601 1.00 95.25 243 ARG A N 1
ATOM 1893 C CA . ARG A 1 243 ? 22.247 -0.041 4.196 1.00 95.25 243 ARG A CA 1
ATOM 1894 C C . ARG A 1 243 ? 22.029 1.475 4.234 1.00 95.25 243 ARG A C 1
ATOM 1896 O O . ARG A 1 243 ? 22.964 2.232 4.483 1.00 95.25 243 ARG A O 1
ATOM 1903 N N . PHE A 1 244 ? 20.810 1.914 3.951 1.00 96.06 244 PHE A N 1
ATOM 1904 C CA . PHE A 1 244 ? 20.378 3.308 4.024 1.00 96.06 244 PHE A CA 1
ATOM 1905 C C . PHE A 1 244 ? 18.875 3.384 4.302 1.00 96.06 244 PHE A C 1
ATOM 1907 O O . PHE A 1 244 ? 18.124 2.462 3.970 1.00 96.06 244 PHE A O 1
ATOM 1914 N N . HIS A 1 245 ? 18.420 4.493 4.875 1.00 96.44 245 HIS A N 1
ATOM 1915 C CA . HIS A 1 245 ? 16.998 4.766 5.065 1.00 96.44 245 HIS A CA 1
ATOM 1916 C C . HIS A 1 245 ? 16.432 5.441 3.811 1.00 96.44 245 HIS A C 1
ATOM 1918 O O . HIS A 1 245 ? 16.960 6.442 3.322 1.00 96.44 245 HIS A O 1
ATOM 1924 N N . LEU A 1 246 ? 15.361 4.869 3.260 1.00 96.81 246 LEU A N 1
ATOM 1925 C CA . LEU A 1 246 ? 14.615 5.385 2.117 1.00 96.81 246 LEU A CA 1
ATOM 1926 C C . LEU A 1 246 ? 13.337 6.059 2.617 1.00 96.81 246 LEU A C 1
ATOM 1928 O O . LEU A 1 246 ? 12.376 5.373 2.961 1.00 96.81 246 LEU A O 1
ATOM 1932 N N . CYS A 1 247 ? 13.300 7.389 2.574 1.00 96.62 247 CYS A N 1
ATOM 1933 C CA . CYS A 1 247 ? 12.072 8.160 2.747 1.00 96.62 247 CYS A CA 1
ATOM 1934 C C . CYS A 1 247 ? 11.457 8.456 1.371 1.00 96.62 247 CYS A C 1
ATOM 1936 O O . CYS A 1 247 ? 12.134 8.949 0.459 1.00 96.62 247 CYS A O 1
ATOM 1938 N N . LYS A 1 248 ? 10.170 8.149 1.192 1.00 94.69 248 LYS A N 1
ATOM 1939 C CA . LYS A 1 248 ? 9.429 8.388 -0.057 1.00 94.69 248 LYS A CA 1
ATOM 1940 C C . LYS A 1 248 ? 8.066 9.022 0.206 1.00 94.69 248 LYS A C 1
ATOM 1942 O O . LYS A 1 248 ? 7.362 8.650 1.141 1.00 94.69 248 LYS A O 1
ATOM 1947 N N . GLU A 1 249 ? 7.673 9.933 -0.677 1.00 92.19 249 GLU A N 1
ATOM 1948 C CA . GLU A 1 249 ? 6.412 10.670 -0.611 1.00 92.19 249 GLU A CA 1
ATOM 1949 C C . GLU A 1 249 ? 5.555 10.362 -1.841 1.00 92.19 249 GLU A C 1
ATOM 1951 O O . GLU A 1 249 ? 5.987 10.559 -2.980 1.00 92.19 249 GLU A O 1
ATOM 1956 N N . ASN A 1 250 ? 4.321 9.898 -1.624 1.00 86.94 250 ASN A N 1
ATOM 1957 C CA . ASN A 1 250 ? 3.346 9.611 -2.683 1.00 86.94 250 ASN A CA 1
ATOM 1958 C C . ASN A 1 250 ? 3.870 8.667 -3.805 1.00 86.94 250 ASN A C 1
ATOM 1960 O O . ASN A 1 250 ? 3.473 8.768 -4.973 1.00 86.94 250 ASN A O 1
ATOM 1964 N N . LYS A 1 251 ? 4.788 7.755 -3.460 1.00 85.25 251 LYS A N 1
ATOM 1965 C CA . LYS A 1 251 ? 5.503 6.860 -4.381 1.00 85.25 251 LYS A CA 1
ATOM 1966 C C . LYS A 1 251 ? 5.534 5.422 -3.895 1.00 85.25 251 LYS A C 1
ATOM 1968 O O . LYS A 1 251 ? 5.561 5.151 -2.698 1.00 85.25 251 LYS A O 1
ATOM 1973 N N . ASP A 1 252 ? 5.562 4.508 -4.854 1.00 85.88 252 ASP A N 1
ATOM 1974 C CA . ASP A 1 252 ? 5.764 3.082 -4.617 1.00 85.88 252 ASP A CA 1
ATOM 1975 C C . ASP A 1 252 ? 7.252 2.763 -4.347 1.00 85.88 252 ASP A C 1
ATOM 1977 O O . ASP A 1 252 ? 8.138 3.453 -4.863 1.00 85.88 252 ASP A O 1
ATOM 1981 N N . THR A 1 253 ? 7.541 1.729 -3.547 1.00 88.56 253 THR A N 1
ATOM 1982 C CA . THR A 1 253 ? 8.922 1.318 -3.222 1.00 88.56 253 THR A CA 1
ATOM 1983 C C . THR A 1 253 ? 9.703 0.913 -4.483 1.00 88.56 253 THR A C 1
ATOM 1985 O O . THR A 1 253 ? 10.818 1.393 -4.688 1.00 88.56 253 THR A O 1
ATOM 1988 N N . GLN A 1 254 ? 9.118 0.122 -5.391 1.00 84.50 254 GLN A N 1
ATOM 1989 C CA . GLN A 1 254 ? 9.761 -0.276 -6.652 1.00 84.50 254 GLN A CA 1
ATOM 1990 C C . GLN A 1 254 ? 9.919 0.901 -7.619 1.00 84.50 254 GLN A C 1
ATOM 1992 O O . GLN A 1 254 ? 10.915 0.988 -8.340 1.00 84.50 254 GLN A O 1
ATOM 1997 N N . GLU A 1 255 ? 8.969 1.840 -7.626 1.00 84.75 255 GLU A N 1
ATOM 1998 C CA . GLU A 1 255 ? 9.092 3.085 -8.394 1.00 84.75 255 GLU A CA 1
ATOM 1999 C C . GLU A 1 255 ? 10.299 3.910 -7.909 1.00 84.75 255 GLU A C 1
ATOM 2001 O O . GLU A 1 255 ? 11.103 4.367 -8.728 1.00 84.75 255 GLU A O 1
ATOM 2006 N N . ALA A 1 256 ? 10.474 4.047 -6.590 1.00 90.25 256 ALA A N 1
ATOM 2007 C CA . ALA A 1 256 ? 11.593 4.770 -5.991 1.00 90.25 256 ALA A CA 1
ATOM 2008 C C . ALA A 1 256 ? 12.948 4.093 -6.273 1.00 90.25 256 ALA A C 1
ATOM 2010 O O . ALA A 1 256 ? 13.847 4.729 -6.834 1.00 90.25 256 ALA A O 1
ATOM 2011 N N . LEU A 1 257 ? 13.076 2.793 -5.984 1.00 91.50 257 LEU A N 1
ATOM 2012 C CA . LEU A 1 257 ? 14.293 2.015 -6.258 1.00 91.50 257 LEU A CA 1
ATOM 2013 C C . LEU A 1 257 ? 14.612 1.956 -7.760 1.00 91.50 257 LEU A C 1
ATOM 2015 O O . LEU A 1 257 ? 15.771 2.047 -8.162 1.00 91.50 257 LEU A O 1
ATOM 2019 N N . GLY A 1 258 ? 13.591 1.900 -8.618 1.00 87.69 258 GLY A N 1
ATOM 2020 C CA . GLY A 1 258 ? 13.738 1.954 -10.070 1.00 87.69 258 GLY A CA 1
ATOM 2021 C C . GLY A 1 258 ? 14.245 3.302 -10.599 1.00 87.69 258 GLY A C 1
ATOM 2022 O O . GLY A 1 258 ? 14.898 3.332 -11.645 1.00 87.69 258 GLY A O 1
ATOM 2023 N N . VAL A 1 259 ? 13.979 4.416 -9.906 1.00 89.69 259 VAL A N 1
ATOM 2024 C CA . VAL A 1 259 ? 14.574 5.731 -10.211 1.00 89.69 259 VAL A CA 1
ATOM 2025 C C . VAL A 1 259 ? 16.022 5.789 -9.724 1.00 89.69 259 VAL A C 1
ATOM 2027 O O . VAL A 1 259 ? 16.904 6.123 -10.516 1.00 89.69 259 VAL A O 1
ATOM 2030 N N . ILE A 1 260 ? 16.284 5.400 -8.471 1.00 92.12 260 ILE A N 1
ATOM 2031 C CA . ILE A 1 260 ? 17.635 5.394 -7.884 1.00 92.12 260 ILE A CA 1
ATOM 2032 C C . ILE A 1 260 ? 18.568 4.488 -8.705 1.00 92.12 260 ILE A C 1
ATOM 2034 O O . ILE A 1 260 ? 19.635 4.927 -9.132 1.00 92.12 260 ILE A O 1
ATOM 2038 N N . GLY A 1 261 ? 18.142 3.265 -9.035 1.00 90.38 261 GLY A N 1
ATOM 2039 C CA . GLY A 1 261 ? 18.912 2.317 -9.846 1.00 90.38 261 GLY A CA 1
ATOM 2040 C C . GLY A 1 261 ? 19.292 2.865 -11.224 1.00 90.38 261 GLY A C 1
ATOM 2041 O O . GLY A 1 261 ? 20.458 2.795 -11.614 1.00 90.38 261 GLY A O 1
ATOM 2042 N N . LYS A 1 262 ? 18.353 3.517 -11.929 1.00 88.38 262 LYS A N 1
ATOM 2043 C CA . LYS A 1 262 ? 18.628 4.190 -13.216 1.00 88.38 262 LYS A CA 1
ATOM 2044 C C . LYS A 1 262 ? 19.657 5.314 -13.088 1.00 88.38 262 LYS A C 1
ATOM 2046 O O . LYS A 1 262 ? 20.444 5.500 -14.010 1.00 88.38 262 LYS A O 1
ATOM 2051 N N . MET A 1 263 ? 19.653 6.056 -11.980 1.00 89.25 263 MET A N 1
ATOM 2052 C CA . MET A 1 263 ? 20.617 7.134 -11.727 1.00 89.25 263 MET A CA 1
ATOM 2053 C C . MET A 1 263 ? 21.998 6.607 -11.311 1.00 89.25 263 MET A C 1
ATOM 2055 O O . MET A 1 263 ? 23.005 7.208 -11.675 1.00 89.25 263 MET A O 1
ATOM 2059 N N . LEU A 1 264 ? 22.057 5.480 -10.594 1.00 86.94 264 LEU A N 1
ATOM 2060 C CA . LEU A 1 264 ? 23.304 4.819 -10.188 1.00 86.94 264 LEU A CA 1
ATOM 2061 C C . LEU A 1 264 ? 23.938 3.954 -11.291 1.00 86.94 264 LEU A C 1
ATOM 2063 O O . LEU A 1 264 ? 25.129 3.647 -11.192 1.00 86.94 264 LEU A O 1
ATOM 2067 N N . GLY A 1 265 ? 23.161 3.565 -12.310 1.00 85.38 265 GLY A N 1
ATOM 2068 C CA . GLY A 1 265 ? 23.567 2.661 -13.394 1.00 85.38 265 GLY A CA 1
ATOM 2069 C C . GLY A 1 265 ? 23.356 1.168 -13.100 1.00 85.38 265 GLY A C 1
ATOM 2070 O O . GLY A 1 265 ? 23.885 0.330 -13.830 1.00 85.38 265 GLY A O 1
ATOM 2071 N N . ILE A 1 266 ? 22.596 0.828 -12.054 1.00 85.69 266 ILE A N 1
ATOM 2072 C CA . ILE A 1 266 ? 22.410 -0.542 -11.544 1.00 85.69 266 ILE A CA 1
ATOM 2073 C C . ILE A 1 266 ? 20.983 -1.064 -11.772 1.00 85.69 266 ILE A C 1
ATOM 2075 O O . ILE A 1 266 ? 20.057 -0.315 -12.086 1.00 85.69 266 ILE A O 1
ATOM 2079 N N . GLN A 1 267 ? 20.804 -2.380 -11.649 1.00 79.81 267 GLN A N 1
ATOM 2080 C CA . GLN A 1 267 ? 19.509 -3.041 -11.839 1.00 79.81 267 GLN A CA 1
ATOM 2081 C C . GLN A 1 267 ? 18.719 -3.101 -10.517 1.00 79.81 267 GLN A C 1
ATOM 2083 O O . GLN A 1 267 ? 19.341 -3.189 -9.463 1.00 79.81 267 GLN A O 1
ATOM 2088 N N . PRO A 1 268 ? 17.369 -3.140 -10.540 1.00 77.38 268 PRO A N 1
ATOM 2089 C CA . PRO A 1 268 ? 16.558 -3.245 -9.320 1.00 77.38 268 PRO A CA 1
ATOM 2090 C C . PRO A 1 268 ? 16.912 -4.440 -8.420 1.00 77.38 268 PRO A C 1
ATOM 2092 O O . PRO A 1 268 ? 16.878 -4.309 -7.206 1.00 77.38 268 PRO A O 1
ATOM 2095 N N . ARG A 1 269 ? 17.360 -5.565 -9.000 1.00 80.19 269 ARG A N 1
ATOM 2096 C CA . ARG A 1 269 ? 17.847 -6.755 -8.267 1.00 80.19 269 ARG A CA 1
ATOM 2097 C C . ARG A 1 269 ? 19.120 -6.545 -7.428 1.00 80.19 269 ARG A C 1
ATOM 2099 O O . ARG A 1 269 ? 19.603 -7.496 -6.833 1.00 80.19 269 ARG A O 1
ATOM 2106 N N . SER A 1 270 ? 19.723 -5.357 -7.470 1.00 85.62 270 SER A N 1
ATOM 2107 C CA . SER A 1 270 ? 20.861 -4.980 -6.622 1.00 85.62 270 SER A CA 1
ATOM 2108 C C . SER A 1 270 ? 20.430 -4.300 -5.318 1.00 85.62 270 SER A C 1
ATOM 2110 O O . SER A 1 270 ? 21.308 -3.930 -4.541 1.00 85.62 270 SER A O 1
ATOM 2112 N N . PHE A 1 271 ? 19.121 -4.111 -5.102 1.00 90.50 271 PHE A N 1
ATOM 2113 C CA . PHE A 1 271 ? 18.543 -3.604 -3.859 1.00 90.50 271 PHE A CA 1
ATOM 2114 C C . PHE A 1 271 ? 17.826 -4.724 -3.093 1.00 90.50 271 PHE A C 1
ATOM 2116 O O . PHE A 1 271 ? 17.078 -5.490 -3.701 1.00 90.50 271 PHE A O 1
ATOM 2123 N N . GLY A 1 272 ? 18.013 -4.765 -1.774 1.00 90.81 272 GLY A N 1
ATOM 2124 C CA . GLY A 1 272 ? 17.261 -5.596 -0.827 1.00 90.81 272 GLY A CA 1
ATOM 2125 C C . GLY A 1 272 ? 16.462 -4.724 0.145 1.00 90.81 272 GLY A C 1
ATOM 2126 O O . GLY A 1 272 ? 16.918 -3.636 0.502 1.00 90.81 272 GLY A O 1
ATOM 2127 N N . PHE A 1 273 ? 15.264 -5.151 0.537 1.00 92.25 273 PHE A N 1
ATOM 2128 C CA . PHE A 1 273 ? 14.343 -4.410 1.410 1.00 92.25 273 PHE A CA 1
ATOM 2129 C C . PHE A 1 273 ? 13.360 -5.387 2.070 1.00 92.25 273 PHE A C 1
ATOM 2131 O O . PHE A 1 273 ? 12.978 -6.378 1.447 1.00 92.25 273 PHE A O 1
ATOM 2138 N N . SER A 1 274 ? 12.909 -5.086 3.288 1.00 87.31 274 SER A N 1
ATOM 2139 C CA . SER A 1 274 ? 12.110 -6.029 4.085 1.00 87.31 274 SER A CA 1
ATOM 2140 C C . SER A 1 274 ? 10.636 -6.120 3.671 1.00 87.31 274 SER A C 1
ATOM 2142 O O . SER A 1 274 ? 10.008 -7.168 3.805 1.00 87.31 274 SER A O 1
ATOM 2144 N N . GLY A 1 275 ? 10.074 -5.047 3.106 1.00 84.25 275 GLY A N 1
ATOM 2145 C CA . GLY A 1 275 ? 8.735 -5.058 2.513 1.00 84.25 275 GLY A CA 1
ATOM 2146 C C . GLY A 1 275 ? 8.389 -3.774 1.754 1.00 84.25 275 GLY A C 1
ATOM 2147 O O . GLY A 1 275 ? 9.040 -2.736 1.906 1.00 84.25 275 GLY A O 1
ATOM 2148 N N . THR A 1 276 ? 7.356 -3.822 0.913 1.00 86.62 276 THR A N 1
ATOM 2149 C CA . THR A 1 276 ? 6.828 -2.626 0.233 1.00 86.62 276 THR A CA 1
ATOM 2150 C C . THR A 1 276 ? 5.954 -1.794 1.168 1.00 86.62 276 THR A C 1
ATOM 2152 O O . THR A 1 276 ? 5.160 -2.355 1.919 1.00 86.62 276 THR A O 1
ATOM 2155 N N . LYS A 1 277 ? 6.035 -0.460 1.081 1.00 89.56 277 LYS A N 1
ATOM 2156 C CA . LYS A 1 277 ? 5.222 0.469 1.892 1.00 89.56 277 LYS A CA 1
ATOM 2157 C C . LYS A 1 277 ? 4.252 1.264 1.017 1.00 89.56 277 LYS A C 1
ATOM 2159 O O . LYS A 1 277 ? 4.592 1.582 -0.125 1.00 89.56 277 LYS A O 1
ATOM 2164 N N . ASP A 1 278 ? 3.098 1.653 1.568 1.00 86.38 278 ASP A N 1
ATOM 2165 C CA . ASP A 1 278 ? 2.021 2.397 0.890 1.00 86.38 278 ASP A CA 1
ATOM 2166 C C . ASP A 1 278 ? 2.506 3.444 -0.126 1.00 86.38 278 ASP A C 1
ATOM 2168 O O . ASP A 1 278 ? 3.356 4.285 0.176 1.00 86.38 278 ASP A O 1
ATOM 2172 N N . LYS A 1 279 ? 1.901 3.456 -1.322 1.00 84.06 279 LYS A N 1
ATOM 2173 C CA . LYS A 1 279 ? 2.167 4.509 -2.310 1.00 84.06 279 LYS A CA 1
ATOM 2174 C C . LYS A 1 279 ? 1.664 5.872 -1.836 1.00 84.06 279 LYS A C 1
ATOM 2176 O O . LYS A 1 279 ? 2.417 6.833 -1.866 1.00 84.06 279 LYS A O 1
ATOM 2181 N N . ARG A 1 280 ? 0.395 5.978 -1.425 1.00 84.44 280 ARG A N 1
ATOM 2182 C CA . ARG A 1 280 ? -0.243 7.246 -1.015 1.00 84.44 280 ARG A CA 1
ATOM 2183 C C . ARG A 1 280 ? -0.036 7.486 0.484 1.00 84.44 280 ARG A C 1
ATOM 2185 O O . ARG A 1 280 ? -0.977 7.388 1.268 1.00 84.44 280 ARG A O 1
ATOM 2192 N N . ALA A 1 281 ? 1.214 7.752 0.836 1.00 89.69 281 ALA A N 1
ATOM 2193 C CA . ALA A 1 281 ? 1.706 7.968 2.190 1.00 89.69 281 ALA A CA 1
ATOM 2194 C C . ALA A 1 281 ? 3.025 8.765 2.146 1.00 89.69 281 ALA A C 1
ATOM 2196 O O . ALA A 1 281 ? 3.587 8.978 1.062 1.00 89.69 281 ALA A O 1
ATOM 2197 N N . VAL A 1 282 ? 3.530 9.157 3.313 1.00 94.81 282 VAL A N 1
ATOM 2198 C CA . VAL A 1 282 ? 4.964 9.404 3.534 1.00 94.81 282 VAL A CA 1
ATOM 2199 C C . VAL A 1 282 ? 5.511 8.177 4.247 1.00 94.81 282 VAL A C 1
ATOM 2201 O O . VAL A 1 282 ? 4.931 7.753 5.241 1.00 94.81 282 VAL A O 1
ATOM 2204 N N . THR A 1 283 ? 6.565 7.547 3.732 1.00 96.69 283 THR A N 1
ATOM 2205 C CA . THR A 1 283 ? 7.051 6.290 4.320 1.00 96.69 283 THR A CA 1
ATOM 2206 C C . THR A 1 283 ? 8.565 6.230 4.400 1.00 96.69 283 THR A C 1
ATOM 2208 O O . THR A 1 283 ? 9.217 6.480 3.381 1.00 96.69 283 THR A O 1
ATOM 2211 N N . THR A 1 284 ? 9.088 5.786 5.540 1.00 97.12 284 THR A N 1
ATOM 2212 C CA . THR A 1 284 ? 10.516 5.539 5.772 1.00 97.12 284 THR A CA 1
ATOM 2213 C C . THR A 1 284 ? 10.752 4.043 6.006 1.00 97.12 284 THR A C 1
ATOM 2215 O O . THR A 1 284 ? 10.029 3.405 6.770 1.00 97.12 284 THR A O 1
ATOM 2218 N N . GLN A 1 285 ? 11.729 3.464 5.304 1.00 96.12 285 GLN A N 1
ATOM 2219 C CA . GLN A 1 285 ? 12.086 2.040 5.393 1.00 96.12 285 GLN A CA 1
ATOM 2220 C C . GLN A 1 285 ? 13.592 1.815 5.197 1.00 96.12 285 GLN A C 1
ATOM 2222 O O . GLN A 1 285 ? 14.242 2.614 4.518 1.00 96.12 285 GLN A O 1
ATOM 2227 N N . GLN A 1 286 ? 14.143 0.724 5.729 1.00 96.12 286 GLN A N 1
ATOM 2228 C CA . GLN A 1 286 ? 15.517 0.311 5.454 1.00 96.12 286 GLN A CA 1
ATOM 2229 C C . GLN A 1 286 ? 15.619 -0.317 4.055 1.00 96.12 286 GLN A C 1
ATOM 2231 O O . GLN A 1 286 ? 14.735 -1.037 3.579 1.00 96.12 286 GLN A O 1
ATOM 2236 N N . VAL A 1 287 ? 16.724 -0.025 3.373 1.00 96.25 287 VAL A N 1
ATOM 2237 C CA . VAL A 1 287 ? 17.086 -0.602 2.076 1.00 96.25 287 VAL A CA 1
ATOM 2238 C C . VAL A 1 287 ? 18.582 -0.884 2.076 1.00 96.25 287 VAL A C 1
ATOM 2240 O O . VAL A 1 287 ? 19.376 -0.078 2.546 1.00 96.25 287 VAL A O 1
ATOM 2243 N N . THR A 1 288 ? 18.982 -2.012 1.502 1.00 95.44 288 THR A N 1
ATOM 2244 C CA . THR A 1 288 ? 20.384 -2.348 1.222 1.00 95.44 288 THR A CA 1
ATOM 2245 C C . THR A 1 288 ? 20.667 -2.269 -0.272 1.00 95.44 288 THR A C 1
ATOM 2247 O O . THR A 1 288 ? 19.792 -2.550 -1.090 1.00 95.44 288 THR A O 1
ATOM 2250 N N . VAL A 1 289 ? 21.889 -1.898 -0.656 1.00 93.56 289 VAL A N 1
ATOM 2251 C CA . VAL A 1 289 ? 22.351 -1.916 -2.050 1.00 93.56 289 VAL A CA 1
ATOM 2252 C C . VAL A 1 289 ? 23.777 -2.454 -2.160 1.00 93.56 289 VAL A C 1
ATOM 2254 O O . VAL A 1 289 ? 24.658 -2.085 -1.389 1.00 93.56 289 VAL A O 1
ATOM 2257 N N . PHE A 1 290 ? 24.026 -3.329 -3.132 1.00 90.00 290 PHE A N 1
ATOM 2258 C CA . PHE A 1 290 ? 25.321 -4.002 -3.279 1.00 90.00 290 PHE A CA 1
ATOM 2259 C C . PHE A 1 290 ? 26.436 -3.094 -3.817 1.00 90.00 290 PHE A C 1
ATOM 2261 O O . PHE A 1 290 ? 26.268 -2.448 -4.861 1.00 90.00 290 PHE A O 1
ATOM 2268 N N . LYS A 1 291 ? 27.591 -3.097 -3.132 1.00 88.12 291 LYS A N 1
ATOM 2269 C CA . LYS A 1 291 ? 28.845 -2.424 -3.522 1.00 88.12 291 LYS A CA 1
ATOM 2270 C C . LYS A 1 291 ? 28.643 -1.004 -4.094 1.00 88.12 291 LYS A C 1
ATOM 2272 O O . LYS A 1 291 ? 29.138 -0.682 -5.176 1.00 88.12 291 LYS A O 1
ATOM 2277 N N . GLN A 1 292 ? 27.888 -0.143 -3.397 1.00 89.69 292 GLN A N 1
ATOM 2278 C CA . GLN A 1 292 ? 27.779 1.296 -3.704 1.00 89.69 292 GLN A CA 1
ATOM 2279 C C . GLN A 1 292 ? 28.300 2.146 -2.543 1.00 89.69 292 GLN A C 1
ATOM 2281 O O . GLN A 1 292 ? 28.065 1.821 -1.386 1.00 89.69 292 GLN A O 1
ATOM 2286 N N . ARG A 1 293 ? 28.962 3.264 -2.859 1.00 89.38 293 ARG A N 1
ATOM 2287 C CA . ARG A 1 293 ? 29.446 4.242 -1.872 1.00 89.38 293 ARG A CA 1
ATOM 2288 C C . ARG A 1 293 ? 28.316 5.149 -1.376 1.00 89.38 293 ARG A C 1
ATOM 2290 O O . ARG A 1 293 ? 27.518 5.625 -2.190 1.00 89.38 293 ARG A O 1
ATOM 2297 N N . ALA A 1 294 ? 28.303 5.458 -0.079 1.00 92.12 294 ALA A N 1
ATOM 2298 C CA . ALA A 1 294 ? 27.318 6.351 0.542 1.00 92.12 294 ALA A CA 1
ATOM 2299 C C . ALA A 1 294 ? 27.293 7.748 -0.108 1.00 92.12 294 ALA A C 1
ATOM 2301 O O . ALA A 1 294 ? 26.229 8.254 -0.469 1.00 92.12 294 ALA A O 1
ATOM 2302 N N . SER A 1 295 ? 28.471 8.321 -0.376 1.00 90.25 295 SER A N 1
ATOM 2303 C CA . SER A 1 295 ? 28.649 9.617 -1.055 1.00 90.25 295 SER A CA 1
ATOM 2304 C C . SER A 1 295 ? 27.916 9.706 -2.401 1.00 90.25 295 SER A C 1
ATOM 2306 O O . SER A 1 295 ? 27.288 10.721 -2.719 1.00 90.25 295 SER A O 1
ATOM 2308 N N . LYS A 1 296 ? 27.919 8.614 -3.178 1.00 90.44 296 LYS A N 1
ATOM 2309 C CA . LYS A 1 296 ? 27.221 8.525 -4.466 1.00 90.44 296 LYS A CA 1
ATOM 2310 C C . LYS A 1 296 ? 25.706 8.612 -4.278 1.00 90.44 296 LYS A C 1
ATOM 2312 O O . LYS A 1 296 ? 25.072 9.359 -5.022 1.00 90.44 296 LYS A O 1
ATOM 2317 N N . LEU A 1 297 ? 25.131 7.912 -3.294 1.00 92.62 297 LEU A N 1
ATOM 2318 C CA . LEU A 1 297 ? 23.694 7.975 -2.992 1.00 92.62 297 LEU A CA 1
ATOM 2319 C C . LEU A 1 297 ? 23.292 9.343 -2.425 1.00 92.62 297 LEU A C 1
ATOM 2321 O O . LEU A 1 297 ? 22.354 9.947 -2.945 1.00 92.62 297 LEU A O 1
ATOM 2325 N N . ALA A 1 298 ? 24.033 9.871 -1.445 1.00 93.12 298 ALA A N 1
ATOM 2326 C CA . ALA A 1 298 ? 23.784 11.190 -0.856 1.00 93.12 298 ALA A CA 1
ATOM 2327 C C . ALA A 1 298 ? 23.761 12.305 -1.922 1.00 93.12 298 ALA A C 1
ATOM 2329 O O . ALA A 1 298 ? 22.882 13.169 -1.916 1.00 93.12 298 ALA A O 1
ATOM 2330 N N . SER A 1 299 ? 24.651 12.238 -2.925 1.00 92.12 299 SER A N 1
ATOM 2331 C CA . SER A 1 299 ? 24.669 13.194 -4.045 1.00 92.12 299 SER A CA 1
ATOM 2332 C C . SER A 1 299 ? 23.363 13.226 -4.862 1.00 92.12 299 SER A C 1
ATOM 2334 O O . SER A 1 299 ? 23.008 14.265 -5.432 1.00 92.12 299 SER A O 1
ATOM 2336 N N . LEU A 1 300 ? 22.604 12.120 -4.897 1.00 92.44 300 LEU A N 1
ATOM 2337 C CA . LEU A 1 300 ? 21.342 12.032 -5.634 1.00 92.44 300 LEU A CA 1
ATOM 2338 C C . LEU A 1 300 ? 20.211 12.819 -4.964 1.00 92.44 300 LEU A C 1
ATOM 2340 O O . LEU A 1 300 ? 19.291 13.236 -5.670 1.00 92.44 300 LEU A O 1
ATOM 2344 N N . ASN A 1 301 ? 20.278 13.091 -3.653 1.00 92.94 301 ASN A N 1
ATOM 2345 C CA . ASN A 1 301 ? 19.228 13.807 -2.912 1.00 92.94 301 ASN A CA 1
ATOM 2346 C C . ASN A 1 301 ? 18.864 15.168 -3.530 1.00 92.94 301 ASN A C 1
ATOM 2348 O O . ASN A 1 301 ? 17.702 15.574 -3.464 1.00 92.94 301 ASN A O 1
ATOM 2352 N N . LYS A 1 302 ? 19.819 15.833 -4.199 1.00 88.94 302 LYS A N 1
ATOM 2353 C CA . LYS A 1 302 ? 19.623 17.107 -4.922 1.00 88.94 302 LYS A CA 1
ATOM 2354 C C . LYS A 1 302 ? 18.761 16.982 -6.190 1.00 88.94 302 LYS A C 1
ATOM 2356 O O . LYS A 1 302 ? 18.237 17.976 -6.678 1.00 88.94 302 LYS A O 1
ATOM 2361 N N . ARG A 1 303 ? 18.634 15.774 -6.751 1.00 89.44 303 ARG A N 1
ATOM 2362 C CA . ARG A 1 303 ? 17.916 15.470 -8.007 1.00 89.44 303 ARG A CA 1
ATOM 2363 C C . ARG A 1 303 ? 16.683 14.581 -7.801 1.00 89.44 303 ARG A C 1
ATOM 2365 O O . ARG A 1 303 ? 15.863 14.457 -8.709 1.00 89.44 303 ARG A O 1
ATOM 2372 N N . LEU A 1 304 ? 16.562 13.948 -6.637 1.00 89.88 304 LEU A N 1
ATOM 2373 C CA . LEU A 1 304 ? 15.445 13.087 -6.262 1.00 89.88 304 LEU A CA 1
ATOM 2374 C C . LEU A 1 304 ? 14.245 13.919 -5.769 1.00 89.88 304 LEU A C 1
ATOM 2376 O O . LEU A 1 304 ? 14.317 14.608 -4.752 1.00 89.88 304 LEU A O 1
ATOM 2380 N N . ILE A 1 305 ? 13.129 13.834 -6.500 1.00 87.88 305 ILE A N 1
ATOM 2381 C CA . ILE A 1 305 ? 11.849 14.497 -6.189 1.00 87.88 305 ILE A CA 1
ATOM 2382 C C . ILE A 1 305 ? 10.934 13.496 -5.471 1.00 87.88 305 ILE A C 1
ATOM 2384 O O . ILE A 1 305 ? 10.719 12.401 -6.001 1.00 87.88 305 ILE A O 1
ATOM 2388 N N . GLY A 1 306 ? 10.391 13.849 -4.300 1.00 87.62 306 GLY A N 1
ATOM 2389 C CA . GLY A 1 306 ? 9.542 12.967 -3.476 1.00 87.62 306 GLY A CA 1
ATOM 2390 C C . GLY A 1 306 ? 10.241 11.688 -2.992 1.00 87.62 306 GLY A C 1
ATOM 2391 O O . GLY A 1 306 ? 9.591 10.676 -2.746 1.00 87.62 306 GLY A O 1
ATOM 2392 N N . ILE A 1 307 ? 11.577 11.694 -2.976 1.00 94.06 307 ILE A N 1
ATOM 2393 C CA . ILE A 1 307 ? 12.444 10.611 -2.502 1.00 94.06 307 ILE A CA 1
ATOM 2394 C C . ILE A 1 307 ? 13.654 11.268 -1.827 1.00 94.06 307 ILE A C 1
ATOM 2396 O O . ILE A 1 307 ? 14.226 12.217 -2.383 1.00 94.06 307 ILE A O 1
ATOM 2400 N N . LYS A 1 308 ? 14.055 10.749 -0.666 1.00 94.88 308 LYS A N 1
ATOM 2401 C CA . LYS A 1 308 ? 15.303 11.071 0.032 1.00 94.88 308 LYS A CA 1
ATOM 2402 C C . LYS A 1 308 ? 15.941 9.794 0.570 1.00 94.88 308 LYS A C 1
ATOM 2404 O O . LYS A 1 308 ? 15.240 8.842 0.904 1.00 94.88 308 LYS A O 1
ATOM 2409 N N . VAL A 1 309 ? 17.268 9.779 0.600 1.00 96.00 309 VAL A N 1
ATOM 2410 C CA . VAL A 1 309 ? 18.076 8.679 1.134 1.00 96.00 309 VAL A CA 1
ATOM 2411 C C . VAL A 1 309 ? 19.072 9.213 2.154 1.00 96.00 309 VAL A C 1
ATOM 2413 O O . VAL A 1 309 ? 19.649 10.278 1.936 1.00 96.00 309 VAL A O 1
ATOM 2416 N N . GLY A 1 310 ? 19.260 8.491 3.250 1.00 94.62 310 GLY A N 1
ATOM 2417 C CA . GLY A 1 310 ? 20.070 8.936 4.380 1.00 94.62 310 GLY A CA 1
ATOM 2418 C C . GLY A 1 310 ? 20.492 7.788 5.287 1.00 94.62 310 GLY A C 1
ATOM 2419 O O . GLY A 1 310 ? 20.313 6.626 4.920 1.00 94.62 310 GLY A O 1
ATOM 2420 N N . ASP A 1 311 ? 21.044 8.132 6.451 1.00 94.44 311 ASP A N 1
ATOM 2421 C CA . ASP A 1 311 ? 21.380 7.203 7.544 1.00 94.44 311 ASP A CA 1
ATOM 2422 C C . ASP A 1 311 ? 22.155 5.971 7.038 1.00 94.44 311 ASP A C 1
ATOM 2424 O O . ASP A 1 311 ? 21.746 4.813 7.148 1.00 94.44 311 ASP A O 1
ATOM 2428 N N . PHE A 1 312 ? 23.266 6.256 6.359 1.00 94.50 312 PHE A N 1
ATOM 2429 C CA . PHE A 1 312 ? 24.055 5.268 5.633 1.00 94.50 312 PHE A CA 1
ATOM 2430 C C . PHE A 1 312 ? 24.938 4.428 6.566 1.00 94.50 312 PHE A C 1
ATOM 2432 O O . PHE A 1 312 ? 25.713 4.964 7.355 1.00 94.50 312 PHE A O 1
ATOM 2439 N N . CYS A 1 313 ? 24.905 3.107 6.399 1.00 92.69 313 CYS A N 1
ATOM 2440 C CA . CYS A 1 313 ? 25.669 2.143 7.187 1.00 92.69 313 CYS A CA 1
ATOM 2441 C C . CYS A 1 313 ? 26.161 1.001 6.280 1.00 92.69 313 CYS A C 1
ATOM 2443 O O . CYS A 1 313 ? 25.374 0.428 5.528 1.00 92.69 313 CYS A O 1
ATOM 2445 N N . TYR A 1 314 ? 27.449 0.653 6.317 1.00 92.44 314 TYR A N 1
ATOM 2446 C CA . TYR A 1 314 ? 27.967 -0.504 5.576 1.00 92.44 314 TYR A CA 1
ATOM 2447 C C . TYR A 1 314 ? 27.721 -1.794 6.373 1.00 92.44 314 TYR A C 1
ATOM 2449 O O . TYR A 1 314 ? 28.045 -1.862 7.555 1.00 92.44 314 TYR A O 1
ATOM 2457 N N . VAL A 1 315 ? 27.151 -2.811 5.724 1.00 91.38 315 VAL A N 1
ATOM 2458 C CA . VAL A 1 315 ? 26.742 -4.092 6.325 1.00 91.38 315 VAL A CA 1
ATOM 2459 C C . VAL A 1 315 ? 27.172 -5.274 5.446 1.00 91.38 315 VAL A C 1
ATOM 2461 O O . VAL A 1 315 ? 27.376 -5.136 4.237 1.00 91.38 315 VAL A O 1
ATOM 2464 N N . ASN A 1 316 ? 27.347 -6.451 6.050 1.00 88.56 316 ASN A N 1
ATOM 2465 C CA . ASN A 1 316 ? 27.850 -7.638 5.345 1.00 88.56 316 ASN A CA 1
ATOM 2466 C C . ASN A 1 316 ? 26.771 -8.379 4.545 1.00 88.56 316 ASN A C 1
ATOM 2468 O O . ASN A 1 316 ? 27.084 -8.974 3.512 1.00 88.56 316 ASN A O 1
ATOM 2472 N N . GLU A 1 317 ? 25.518 -8.293 4.987 1.00 88.19 317 GLU A N 1
ATOM 2473 C CA . GLU A 1 317 ? 24.373 -9.005 4.419 1.00 88.19 317 GLU A CA 1
ATOM 2474 C C . GLU A 1 317 ? 23.339 -8.035 3.833 1.00 88.19 317 GLU A C 1
ATOM 2476 O O . GLU A 1 317 ? 23.254 -6.867 4.220 1.00 88.19 317 GLU A O 1
ATOM 2481 N N . GLY A 1 318 ? 22.573 -8.509 2.850 1.00 88.56 318 GLY A N 1
ATOM 2482 C CA . GLY A 1 318 ? 21.485 -7.752 2.237 1.00 88.56 318 GLY A CA 1
ATOM 2483 C C . GLY A 1 318 ? 20.152 -8.044 2.921 1.00 88.56 318 GLY A C 1
ATOM 2484 O O . GLY A 1 318 ? 19.891 -9.187 3.280 1.00 88.56 318 GLY A O 1
ATOM 2485 N N . LEU A 1 319 ? 19.289 -7.032 3.033 1.00 89.56 319 LEU A N 1
ATOM 2486 C CA . LEU A 1 319 ? 17.928 -7.201 3.547 1.00 89.56 319 LEU A CA 1
ATOM 2487 C C . LEU A 1 319 ? 17.080 -8.062 2.603 1.00 89.56 319 LEU A C 1
ATOM 2489 O O . LEU A 1 319 ? 16.983 -7.779 1.403 1.00 89.56 319 LEU A O 1
ATOM 2493 N N . LEU A 1 320 ? 16.425 -9.067 3.174 1.00 86.44 320 LEU A N 1
ATOM 2494 C CA . LEU A 1 320 ? 15.477 -9.968 2.525 1.00 86.44 320 LEU A CA 1
ATOM 2495 C C . LEU A 1 320 ? 14.036 -9.615 2.921 1.00 86.44 320 LEU A C 1
ATOM 2497 O O . LEU A 1 320 ? 13.794 -8.983 3.948 1.00 86.44 320 LEU A O 1
ATOM 2501 N N . LEU A 1 321 ? 13.067 -10.046 2.110 1.00 80.62 321 LEU A N 1
ATOM 2502 C CA . LEU A 1 321 ? 11.644 -9.885 2.425 1.00 80.62 321 LEU A CA 1
ATOM 2503 C C . LEU A 1 321 ? 11.301 -10.580 3.753 1.00 80.62 321 LEU A C 1
ATOM 2505 O O . LEU A 1 321 ? 11.825 -11.650 4.044 1.00 80.62 321 LEU A O 1
ATOM 2509 N N . GLY A 1 322 ? 10.427 -9.964 4.550 1.00 77.25 322 GLY A N 1
ATOM 2510 C CA . GLY A 1 322 ? 10.026 -10.467 5.871 1.00 77.25 322 GLY A CA 1
ATOM 2511 C C . GLY A 1 322 ? 10.919 -10.020 7.033 1.00 77.25 322 GLY A C 1
ATOM 2512 O O . GLY A 1 322 ? 10.474 -10.064 8.172 1.00 77.25 322 GLY A O 1
ATOM 2513 N N . GLN A 1 323 ? 12.126 -9.494 6.779 1.00 86.44 323 GLN A N 1
ATOM 2514 C CA . GLN A 1 323 ? 13.060 -9.040 7.823 1.00 86.44 323 GLN A CA 1
ATOM 2515 C C . GLN A 1 323 ? 12.660 -7.687 8.458 1.00 86.44 323 GLN A C 1
ATOM 2517 O O . GLN A 1 323 ? 13.371 -6.688 8.337 1.00 86.44 323 GLN A O 1
ATOM 2522 N N . LEU A 1 324 ? 11.485 -7.635 9.091 1.00 88.94 324 LEU A N 1
ATOM 2523 C CA . LEU A 1 324 ? 10.969 -6.511 9.877 1.00 88.94 324 LEU A CA 1
ATOM 2524 C C . LEU A 1 324 ? 10.071 -7.021 11.015 1.00 88.94 324 LEU A C 1
ATOM 2526 O O . LEU A 1 324 ? 9.323 -7.975 10.822 1.00 88.94 324 LEU A O 1
ATOM 2530 N N . HIS A 1 325 ? 10.050 -6.336 12.159 1.00 89.31 325 HIS A N 1
ATOM 2531 C CA . HIS A 1 325 ? 9.047 -6.615 13.196 1.00 89.31 325 HIS A CA 1
ATOM 2532 C C . HIS A 1 325 ? 7.665 -6.060 12.835 1.00 89.31 325 HIS A C 1
ATOM 2534 O O . HIS A 1 325 ? 6.635 -6.620 13.216 1.00 89.31 325 HIS A O 1
ATOM 2540 N N . GLY A 1 326 ? 7.614 -4.940 12.109 1.00 92.69 326 GLY A N 1
ATOM 2541 C CA . GLY A 1 326 ? 6.347 -4.275 11.841 1.00 92.69 326 GLY A CA 1
ATOM 2542 C C . GLY A 1 326 ? 6.472 -2.876 11.260 1.00 92.69 326 GLY A C 1
ATOM 2543 O O . GLY A 1 326 ? 7.435 -2.536 10.573 1.00 92.69 326 GLY A O 1
ATOM 2544 N N . ASN A 1 327 ? 5.445 -2.065 11.495 1.00 95.31 327 ASN A N 1
ATOM 2545 C CA . ASN A 1 327 ? 5.386 -0.680 11.044 1.00 95.31 327 ASN A CA 1
ATOM 2546 C C . ASN A 1 327 ? 4.719 0.190 12.121 1.00 95.31 327 ASN A C 1
ATOM 2548 O O . ASN A 1 327 ? 3.621 -0.135 12.584 1.00 95.31 327 ASN A O 1
ATOM 2552 N N . ARG A 1 328 ? 5.353 1.313 12.473 1.00 96.25 328 ARG A N 1
ATOM 2553 C CA . ARG A 1 328 ? 4.732 2.416 13.214 1.00 96.25 328 ARG A CA 1
ATOM 2554 C C . ARG A 1 328 ? 3.947 3.265 12.217 1.00 96.25 328 ARG A C 1
ATOM 2556 O O . ARG A 1 328 ? 4.488 3.733 11.216 1.00 96.25 328 ARG A O 1
ATOM 2563 N N . PHE A 1 329 ? 2.664 3.446 12.482 1.00 96.38 329 PHE A N 1
ATOM 2564 C CA . PHE A 1 329 ? 1.767 4.296 11.714 1.00 96.38 329 PHE A CA 1
ATOM 2565 C C . PHE A 1 329 ? 1.479 5.570 12.499 1.00 96.38 329 PHE A C 1
ATOM 2567 O O . PHE A 1 329 ? 1.136 5.491 13.677 1.00 96.38 329 PHE A O 1
ATOM 2574 N N . THR A 1 330 ? 1.525 6.715 11.819 1.00 96.25 330 THR A N 1
ATOM 2575 C CA . THR A 1 330 ? 0.959 7.975 12.317 1.00 96.25 330 THR A CA 1
ATOM 2576 C C . THR A 1 330 ? -0.102 8.438 11.328 1.00 96.25 330 THR A C 1
ATOM 2578 O O . THR A 1 330 ? 0.198 8.804 10.189 1.00 96.25 330 THR A O 1
ATOM 2581 N N . VAL A 1 331 ? -1.367 8.366 11.737 1.00 94.75 331 VAL A N 1
ATOM 2582 C CA . VAL A 1 331 ? -2.538 8.575 10.879 1.00 94.75 331 VAL A CA 1
ATOM 2583 C C . VAL A 1 331 ? -3.365 9.731 11.413 1.00 94.75 331 VAL A C 1
ATOM 2585 O O . VAL A 1 331 ? -3.833 9.679 12.542 1.00 94.75 331 VAL A O 1
ATOM 2588 N N . THR A 1 332 ? -3.601 10.746 10.586 1.00 92.81 332 THR A N 1
ATOM 2589 C CA . THR A 1 332 ? -4.550 11.826 10.881 1.00 92.81 332 THR A CA 1
ATOM 2590 C C . THR A 1 332 ? -5.840 11.626 10.089 1.00 92.81 332 THR A C 1
ATOM 2592 O O . THR A 1 332 ? -5.847 11.649 8.856 1.00 92.81 332 THR A O 1
ATOM 2595 N N . LEU A 1 333 ? -6.947 11.461 10.806 1.00 89.75 333 LEU A N 1
ATOM 2596 C CA . LEU A 1 333 ? -8.308 11.455 10.284 1.00 89.75 333 LEU A CA 1
ATOM 2597 C C . LEU A 1 333 ? -8.849 12.885 10.366 1.00 89.75 333 LEU A C 1
ATOM 2599 O O . LEU A 1 333 ? -8.940 13.450 11.453 1.00 89.75 333 LEU A O 1
ATOM 2603 N N . ARG A 1 334 ? -9.168 13.490 9.219 1.00 84.38 334 ARG A N 1
ATOM 2604 C CA . ARG A 1 334 ? -9.629 14.890 9.123 1.00 84.38 334 ARG A CA 1
ATOM 2605 C C . ARG A 1 334 ? -11.143 14.992 9.003 1.00 84.38 334 ARG A C 1
ATOM 2607 O O . ARG A 1 334 ? -11.781 14.030 8.585 1.00 84.38 334 ARG A O 1
ATOM 2614 N N . GLY A 1 335 ? -11.701 16.165 9.300 1.00 81.25 335 GLY A N 1
ATOM 2615 C CA . GLY A 1 335 ? -13.139 16.419 9.189 1.00 81.25 335 GLY A CA 1
ATOM 2616 C C . GLY A 1 335 ? -13.954 15.427 10.014 1.00 81.25 335 GLY A C 1
ATOM 2617 O O . GLY A 1 335 ? -14.859 14.789 9.478 1.00 81.25 335 GLY A O 1
ATOM 2618 N N . VAL A 1 336 ? -13.566 15.235 11.277 1.00 83.50 336 VAL A N 1
ATOM 2619 C CA . VAL A 1 336 ? -14.250 14.326 12.198 1.00 83.50 336 VAL A CA 1
ATOM 2620 C C . VAL A 1 336 ? -15.647 14.874 12.485 1.00 83.50 336 VAL A C 1
ATOM 2622 O O . VAL A 1 336 ? -15.775 15.994 12.976 1.00 83.50 336 VAL A O 1
ATOM 2625 N N . VAL A 1 337 ? -16.682 14.088 12.174 1.00 78.50 337 VAL A N 1
ATOM 2626 C CA . VAL A 1 337 ? -18.086 14.418 12.476 1.00 78.50 337 VAL A CA 1
ATOM 2627 C C . VAL A 1 337 ? -18.602 13.419 13.501 1.00 78.50 337 VAL A C 1
ATOM 2629 O O . VAL A 1 337 ? -18.552 12.209 13.270 1.00 78.50 337 VAL A O 1
ATOM 2632 N N . THR A 1 338 ? -19.062 13.944 14.632 1.00 78.31 338 THR A N 1
ATOM 2633 C CA . THR A 1 338 ? -19.533 13.205 15.806 1.00 78.31 338 THR A CA 1
ATOM 2634 C C . THR A 1 338 ? -20.521 14.077 16.583 1.00 78.31 338 THR A C 1
ATOM 2636 O O . THR A 1 338 ? -20.380 15.301 16.576 1.00 78.31 338 THR A O 1
ATOM 2639 N N . ASP A 1 339 ? -21.475 13.462 17.280 1.00 78.38 339 ASP A N 1
ATOM 2640 C CA . ASP A 1 339 ? -22.414 14.169 18.164 1.00 78.38 339 ASP A CA 1
ATOM 2641 C C . ASP A 1 339 ? -21.745 14.625 19.475 1.00 78.38 339 ASP A C 1
ATOM 2643 O O . ASP A 1 339 ? -22.171 15.592 20.102 1.00 78.38 339 ASP A O 1
ATOM 2647 N N . SER A 1 340 ? -20.670 13.941 19.886 1.00 86.00 340 SER A N 1
ATOM 2648 C CA . SER A 1 340 ? -19.838 14.297 21.041 1.00 86.00 340 SER A CA 1
ATOM 2649 C C . SER A 1 340 ? -18.368 13.958 20.793 1.00 86.00 340 SER A C 1
ATOM 2651 O O . SER A 1 340 ? -18.047 12.922 20.202 1.00 86.00 340 SER A O 1
ATOM 2653 N N . GLU A 1 341 ? -17.452 14.797 21.289 1.00 87.94 341 GLU A N 1
ATOM 2654 C CA . GLU A 1 341 ? -16.020 14.471 21.313 1.00 87.94 341 GLU A CA 1
ATOM 2655 C C . GLU A 1 341 ? -15.760 13.179 22.116 1.00 87.94 341 GLU A C 1
ATOM 2657 O O . GLU A 1 341 ? -14.862 12.418 21.765 1.00 87.94 341 GLU A O 1
ATOM 2662 N N . ASP A 1 342 ? -16.559 12.878 23.146 1.00 89.62 342 ASP A N 1
ATOM 2663 C CA . ASP A 1 342 ? -16.342 11.720 24.027 1.00 89.62 342 ASP A CA 1
ATOM 2664 C C . ASP A 1 342 ? -16.571 10.373 23.329 1.00 89.62 342 ASP A C 1
ATOM 2666 O O . ASP A 1 342 ? -15.868 9.409 23.631 1.00 89.62 342 ASP A O 1
ATOM 2670 N N . THR A 1 343 ? -17.458 10.315 22.330 1.00 89.44 343 THR A N 1
ATOM 2671 C CA . THR A 1 343 ? -17.634 9.133 21.465 1.00 89.44 343 THR A CA 1
ATOM 2672 C C . THR A 1 343 ? -16.329 8.783 20.748 1.00 89.44 343 THR A C 1
ATOM 2674 O O . THR A 1 343 ? -15.951 7.615 20.663 1.00 89.44 343 THR A O 1
ATOM 2677 N N . VAL A 1 344 ? -15.595 9.801 20.284 1.00 90.94 344 VAL A N 1
ATOM 2678 C CA . VAL A 1 344 ? -14.313 9.635 19.584 1.00 90.94 344 VAL A CA 1
ATOM 2679 C C . VAL A 1 344 ? -13.229 9.148 20.547 1.00 90.94 344 VAL A C 1
ATOM 2681 O O . VAL A 1 344 ? -12.486 8.227 20.207 1.00 90.94 344 VAL A O 1
ATOM 2684 N N . LYS A 1 345 ? -13.176 9.710 21.764 1.00 93.62 345 LYS A N 1
ATOM 2685 C CA . LYS A 1 345 ? -12.242 9.290 22.826 1.00 93.62 345 LYS A CA 1
ATOM 2686 C C . LYS A 1 345 ? -12.486 7.831 23.222 1.00 93.62 345 LYS A C 1
ATOM 2688 O O . LYS A 1 345 ? -11.559 7.029 23.216 1.00 93.62 345 LYS A O 1
ATOM 2693 N N . ALA A 1 346 ? -13.743 7.467 23.491 1.00 93.44 346 ALA A N 1
ATOM 2694 C CA . ALA A 1 346 ? -14.132 6.111 23.876 1.00 93.44 346 ALA A CA 1
ATOM 2695 C C . ALA A 1 346 ? -13.823 5.080 22.777 1.00 93.44 346 ALA A C 1
ATOM 2697 O O . ALA A 1 346 ? -13.321 3.997 23.074 1.00 93.44 346 ALA A O 1
ATOM 2698 N N . ALA A 1 347 ? -14.067 5.422 21.509 1.00 93.19 347 ALA A N 1
ATOM 2699 C CA . ALA A 1 347 ? -13.748 4.559 20.376 1.00 93.19 347 ALA A CA 1
ATOM 2700 C C . ALA A 1 347 ? -12.227 4.391 20.168 1.00 93.19 347 ALA A C 1
ATOM 2702 O O . ALA A 1 347 ? -11.770 3.277 19.904 1.00 93.19 347 ALA A O 1
ATOM 2703 N N . ALA A 1 348 ? -11.434 5.458 20.333 1.00 93.81 348 ALA A N 1
ATOM 2704 C CA . ALA A 1 348 ? -9.972 5.393 20.256 1.00 93.81 348 ALA A CA 1
ATOM 2705 C C . ALA A 1 348 ? -9.376 4.544 21.394 1.00 93.81 348 ALA A C 1
ATOM 2707 O O . ALA A 1 348 ? -8.576 3.641 21.143 1.00 93.81 348 ALA A O 1
ATOM 2708 N N . ASP A 1 349 ? -9.832 4.757 22.629 1.00 94.19 349 ASP A N 1
ATOM 2709 C CA . ASP A 1 349 ? -9.456 3.948 23.790 1.00 94.19 349 ASP A CA 1
ATOM 2710 C C . ASP A 1 349 ? -9.841 2.471 23.628 1.00 94.19 349 ASP A C 1
ATOM 2712 O O . ASP A 1 349 ? -9.063 1.584 23.990 1.00 94.19 349 ASP A O 1
ATOM 2716 N N . ALA A 1 350 ? -11.029 2.190 23.085 1.00 93.25 350 ALA A N 1
ATOM 2717 C CA . ALA A 1 350 ? -11.481 0.827 22.828 1.00 93.25 350 ALA A CA 1
ATOM 2718 C C . ALA A 1 350 ? -10.592 0.122 21.791 1.00 93.25 350 ALA A C 1
ATOM 2720 O O . ALA A 1 350 ? -10.210 -1.027 22.014 1.00 93.25 350 ALA A O 1
ATOM 2721 N N . LEU A 1 351 ? -10.199 0.812 20.711 1.00 93.75 351 LEU A N 1
ATOM 2722 C CA . LEU A 1 351 ? -9.270 0.279 19.709 1.00 93.75 351 LEU A CA 1
ATOM 2723 C C . LEU A 1 351 ? -7.901 -0.065 20.324 1.00 93.75 351 LEU A C 1
ATOM 2725 O O . LEU A 1 351 ? -7.359 -1.134 20.046 1.00 93.75 351 LEU A O 1
ATOM 2729 N N . GLY A 1 352 ? -7.354 0.797 21.188 1.00 92.69 352 GLY A N 1
ATOM 2730 C CA . GLY A 1 352 ? -6.089 0.525 21.882 1.00 92.69 352 GLY A CA 1
ATOM 2731 C C . GLY A 1 352 ? -6.175 -0.649 22.871 1.00 92.69 352 GLY A C 1
ATOM 2732 O O . GLY A 1 352 ? -5.264 -1.477 22.951 1.00 92.69 352 GLY A O 1
ATOM 2733 N N . LYS A 1 353 ? -7.287 -0.762 23.611 1.00 91.50 353 LYS A N 1
ATOM 2734 C CA . LYS A 1 353 ? -7.492 -1.800 24.640 1.00 91.50 353 LYS A CA 1
ATOM 2735 C C . LYS A 1 353 ? -7.809 -3.176 24.042 1.00 91.50 353 LYS A C 1
ATOM 2737 O O . LYS A 1 353 ? -7.167 -4.159 24.430 1.00 91.50 353 LYS A O 1
ATOM 2742 N N . HIS A 1 354 ? -8.758 -3.240 23.108 1.00 90.69 354 HIS A N 1
ATOM 2743 C CA . HIS A 1 354 ? -9.328 -4.482 22.567 1.00 90.69 354 HIS A CA 1
ATOM 2744 C C . HIS A 1 354 ? -8.783 -4.871 21.182 1.00 90.69 354 HIS A C 1
ATOM 2746 O O . HIS A 1 354 ? -8.905 -6.026 20.786 1.00 90.69 354 HIS A O 1
ATOM 2752 N N . GLY A 1 355 ? -8.140 -3.949 20.459 1.00 93.06 355 GLY A N 1
ATOM 2753 C CA . GLY A 1 355 ? -7.612 -4.211 19.120 1.00 93.06 355 GLY A CA 1
ATOM 2754 C C . GLY A 1 355 ? -8.686 -4.211 18.028 1.00 93.06 355 GLY A C 1
ATOM 2755 O O . GLY A 1 355 ? -9.709 -3.537 18.132 1.00 93.06 355 GLY A O 1
ATOM 2756 N N . PHE A 1 356 ? -8.421 -4.945 16.947 1.00 95.06 356 PHE A N 1
ATOM 2757 C CA . PHE A 1 356 ? -9.255 -5.038 15.745 1.00 95.06 356 PHE A CA 1
ATOM 2758 C C . PHE A 1 356 ? -9.155 -6.435 15.110 1.00 95.06 356 PHE A C 1
ATOM 2760 O O . PHE A 1 356 ? -8.202 -7.175 15.353 1.00 95.06 356 PHE A O 1
ATOM 2767 N N . ILE A 1 357 ? -10.117 -6.810 14.262 1.00 95.44 357 ILE A N 1
ATOM 2768 C CA . ILE A 1 357 ? -10.056 -8.084 13.524 1.00 95.44 357 ILE A CA 1
ATOM 2769 C C . ILE A 1 357 ? -9.073 -7.945 12.353 1.00 95.44 357 ILE A C 1
ATOM 2771 O O . ILE A 1 357 ? -9.172 -7.020 11.543 1.00 95.44 357 ILE A O 1
ATOM 2775 N N . ASN A 1 358 ? -8.120 -8.869 12.243 1.00 94.88 358 ASN A N 1
ATOM 2776 C CA . ASN A 1 358 ? -6.934 -8.763 11.392 1.00 94.88 358 ASN A CA 1
ATOM 2777 C C . ASN A 1 358 ? -7.174 -9.144 9.912 1.00 94.88 358 ASN A C 1
ATOM 2779 O O . ASN A 1 358 ? -6.349 -9.821 9.286 1.00 94.88 358 ASN A O 1
ATOM 2783 N N . TYR A 1 359 ? -8.301 -8.709 9.345 1.00 95.38 359 TYR A N 1
ATOM 2784 C CA . TYR A 1 359 ? -8.684 -8.954 7.952 1.00 95.38 359 TYR A CA 1
ATOM 2785 C C . TYR A 1 359 ? -7.608 -8.545 6.939 1.00 95.38 359 TYR A C 1
ATOM 2787 O O . TYR A 1 359 ? -6.849 -7.588 7.127 1.00 95.38 359 TYR A O 1
ATOM 2795 N N . PHE A 1 360 ? -7.604 -9.226 5.795 1.00 92.00 360 PHE A N 1
ATOM 2796 C CA . PHE A 1 360 ? -6.997 -8.688 4.585 1.00 92.00 360 PHE A CA 1
ATOM 2797 C C . PHE A 1 360 ? -7.906 -7.586 4.041 1.00 92.00 360 PHE A C 1
ATOM 2799 O O . PHE A 1 360 ? -9.024 -7.866 3.618 1.00 92.00 360 PHE A O 1
ATOM 2806 N N . GLY A 1 361 ? -7.445 -6.333 4.062 1.00 88.25 361 GLY A N 1
ATOM 2807 C CA . GLY A 1 361 ? -8.234 -5.200 3.568 1.00 88.25 361 GLY A CA 1
ATOM 2808 C C . GLY A 1 361 ? -8.362 -5.160 2.038 1.00 88.25 361 GLY A C 1
ATOM 2809 O O . GLY A 1 361 ? -7.597 -5.806 1.319 1.00 88.25 361 GLY A O 1
ATOM 2810 N N . MET A 1 362 ? -9.261 -4.308 1.526 1.00 83.56 362 MET A N 1
ATOM 2811 C CA . MET A 1 362 ? -9.583 -4.171 0.088 1.00 83.56 362 MET A CA 1
ATOM 2812 C C . MET A 1 362 ? -8.365 -4.001 -0.844 1.00 83.56 362 MET A C 1
ATOM 2814 O O . MET A 1 362 ? -8.398 -4.426 -1.996 1.00 83.56 362 MET A O 1
ATOM 2818 N N . GLN A 1 363 ? -7.243 -3.458 -0.352 1.00 79.94 363 GLN A N 1
ATOM 2819 C CA . GLN A 1 363 ? -5.982 -3.386 -1.107 1.00 79.94 363 GLN A CA 1
ATOM 2820 C C . GLN A 1 363 ? -5.463 -4.762 -1.583 1.00 79.94 363 GLN A C 1
ATOM 2822 O O . GLN A 1 363 ? -4.796 -4.812 -2.615 1.00 79.94 363 GLN A O 1
ATOM 2827 N N . ARG A 1 364 ? -5.771 -5.870 -0.887 1.00 83.06 364 ARG A N 1
ATOM 2828 C CA . ARG A 1 364 ? -5.383 -7.242 -1.283 1.00 83.06 364 ARG A CA 1
ATOM 2829 C C . ARG A 1 364 ? -6.234 -7.788 -2.437 1.00 83.06 364 ARG A C 1
ATOM 2831 O O . ARG A 1 364 ? -5.732 -8.572 -3.242 1.00 83.06 364 ARG A O 1
ATOM 2838 N N . PHE A 1 365 ? -7.485 -7.338 -2.542 1.00 83.12 365 PHE A N 1
ATOM 2839 C CA . PHE A 1 365 ? -8.449 -7.768 -3.565 1.00 83.12 365 PHE A CA 1
ATOM 2840 C C . PHE A 1 365 ? -8.429 -6.911 -4.843 1.00 83.12 365 PHE A C 1
ATOM 2842 O O . PHE A 1 365 ? -9.062 -7.258 -5.843 1.00 83.12 365 PHE A O 1
ATOM 2849 N N . GLY A 1 366 ? -7.644 -5.827 -4.824 1.00 71.62 366 GLY A N 1
ATOM 2850 C CA . GLY A 1 366 ? -7.509 -4.863 -5.912 1.00 71.62 366 GLY A CA 1
ATOM 2851 C C . GLY A 1 366 ? -8.581 -3.770 -5.878 1.00 71.62 366 GLY A C 1
ATOM 2852 O O . GLY A 1 366 ? -9.661 -3.941 -5.331 1.00 71.62 366 GLY A O 1
ATOM 2853 N N . THR A 1 367 ? -8.280 -2.619 -6.484 1.00 61.41 367 THR A N 1
ATOM 2854 C CA . THR A 1 367 ? -9.207 -1.470 -6.579 1.00 61.41 367 THR A CA 1
ATOM 2855 C C . THR A 1 367 ? -9.890 -1.364 -7.949 1.00 61.41 367 THR A C 1
ATOM 2857 O O . THR A 1 367 ? -10.335 -0.284 -8.331 1.00 61.41 367 THR A O 1
ATOM 2860 N N . GLY A 1 368 ? -9.868 -2.436 -8.744 1.00 62.88 368 GLY A N 1
ATOM 2861 C CA . GLY A 1 368 ? -10.514 -2.505 -10.055 1.00 62.88 368 GLY A CA 1
ATOM 2862 C C . GLY A 1 368 ? -11.803 -3.322 -9.994 1.00 62.88 368 GLY A C 1
ATOM 2863 O O . GLY A 1 368 ? -11.995 -4.108 -9.075 1.00 62.88 368 GLY A O 1
ATOM 2864 N N . SER A 1 369 ? -12.654 -3.190 -11.009 1.00 67.06 369 SER A N 1
ATOM 2865 C CA . SER A 1 369 ? -13.914 -3.946 -11.138 1.00 67.06 369 SER A CA 1
ATOM 2866 C C . SER A 1 369 ? -13.746 -5.454 -11.368 1.00 67.06 369 SER A C 1
ATOM 2868 O O . SER A 1 369 ? -14.720 -6.193 -11.267 1.00 67.06 369 SER A O 1
ATOM 2870 N N . VAL A 1 370 ? -12.530 -5.930 -11.659 1.00 74.12 370 VAL A N 1
ATOM 2871 C CA . VAL A 1 370 ? -12.200 -7.362 -11.712 1.00 74.12 370 VAL A CA 1
ATOM 2872 C C . VAL A 1 370 ? -11.470 -7.746 -10.418 1.00 74.12 370 VAL A C 1
ATOM 2874 O O . VAL A 1 370 ? -10.299 -7.375 -10.274 1.00 74.12 370 VAL A O 1
ATOM 2877 N N . PRO A 1 371 ? -12.111 -8.488 -9.493 1.00 81.81 371 PRO A N 1
ATOM 2878 C CA . PRO A 1 371 ? -11.492 -8.900 -8.236 1.00 81.81 371 PRO A CA 1
ATOM 2879 C C . PRO A 1 371 ? -10.322 -9.862 -8.460 1.00 81.81 371 PRO A C 1
ATOM 2881 O O . PRO A 1 371 ? -10.411 -10.796 -9.263 1.00 81.81 371 PRO A O 1
ATOM 2884 N N . THR A 1 372 ? -9.226 -9.672 -7.723 1.00 86.69 372 THR A N 1
ATOM 2885 C CA . THR A 1 372 ? -8.014 -10.502 -7.860 1.00 86.69 372 THR A CA 1
ATOM 2886 C C . THR A 1 372 ? -8.250 -11.963 -7.461 1.00 86.69 372 THR A C 1
ATOM 2888 O O . THR A 1 372 ? -7.743 -12.865 -8.131 1.00 86.69 372 THR A O 1
ATOM 2891 N N . HIS A 1 373 ? -9.073 -12.209 -6.435 1.00 88.38 373 HIS A N 1
ATOM 2892 C CA . HIS A 1 373 ? -9.341 -13.549 -5.901 1.00 88.38 373 HIS A CA 1
ATOM 2893 C C . HIS A 1 373 ? -10.072 -14.454 -6.907 1.00 88.38 373 HIS A C 1
ATOM 2895 O O . HIS A 1 373 ? -9.765 -15.642 -6.990 1.00 88.38 373 HIS A O 1
ATOM 2901 N N . LEU A 1 374 ? -10.956 -13.897 -7.747 1.00 89.69 374 LEU A N 1
ATOM 2902 C CA . LEU A 1 374 ? -11.639 -14.654 -8.805 1.00 89.69 374 LEU A CA 1
ATOM 2903 C C . LEU A 1 374 ? -10.669 -15.111 -9.903 1.00 89.69 374 LEU A C 1
ATOM 2905 O O . LEU A 1 374 ? -10.800 -16.219 -10.418 1.00 89.69 374 LEU A O 1
ATOM 2909 N N . ILE A 1 375 ? -9.661 -14.293 -10.236 1.00 88.88 375 ILE A N 1
ATOM 2910 C CA . ILE A 1 375 ? -8.577 -14.718 -11.136 1.00 88.88 375 ILE A CA 1
ATOM 2911 C C . ILE A 1 375 ? -7.768 -15.842 -10.466 1.00 88.88 375 ILE A C 1
ATOM 2913 O O . ILE A 1 375 ? -7.421 -16.817 -11.128 1.00 88.88 375 ILE A O 1
ATOM 2917 N N . GLY A 1 376 ? -7.541 -15.758 -9.149 1.00 89.31 376 GLY A N 1
ATOM 2918 C CA . GLY A 1 376 ? -6.913 -16.812 -8.345 1.00 89.31 376 GLY A CA 1
ATOM 2919 C C . GLY A 1 376 ? -7.638 -18.150 -8.458 1.00 89.31 376 GLY A C 1
ATOM 2920 O O . GLY A 1 376 ? -7.045 -19.133 -8.896 1.00 89.31 376 GLY A O 1
ATOM 2921 N N . ALA A 1 377 ? -8.943 -18.168 -8.180 1.00 90.56 377 ALA A N 1
ATOM 2922 C CA . ALA A 1 377 ? -9.782 -19.360 -8.300 1.00 90.56 377 ALA A CA 1
ATOM 2923 C C . ALA A 1 377 ? -9.776 -19.964 -9.719 1.00 90.56 377 ALA A C 1
ATOM 2925 O O . ALA A 1 377 ? -9.923 -21.175 -9.880 1.00 90.56 377 ALA A O 1
ATOM 2926 N N . LYS A 1 378 ? -9.600 -19.144 -10.766 1.00 91.62 378 LYS A N 1
ATOM 2927 C CA . LYS A 1 378 ? -9.470 -19.611 -12.158 1.00 91.62 378 LYS A CA 1
ATOM 2928 C C . LYS A 1 378 ? -8.097 -20.207 -12.469 1.00 91.62 378 LYS A C 1
ATOM 2930 O O . LYS A 1 378 ? -8.022 -21.161 -13.239 1.00 91.62 378 LYS A O 1
ATOM 2935 N N . LEU A 1 379 ? -7.030 -19.697 -11.857 1.00 89.12 379 LEU A N 1
ATOM 2936 C CA . LEU A 1 379 ? -5.688 -20.274 -11.971 1.00 89.12 379 LEU A CA 1
ATOM 2937 C C . LEU A 1 379 ? -5.606 -21.635 -11.273 1.00 89.12 379 LEU A C 1
ATOM 2939 O O . LEU A 1 379 ? -5.147 -22.580 -11.902 1.00 89.12 379 LEU A O 1
ATOM 2943 N N . LEU A 1 380 ? -6.138 -21.752 -10.049 1.00 88.50 380 LEU A N 1
ATOM 2944 C CA . LEU A 1 380 ? -6.176 -23.009 -9.278 1.00 88.50 380 LEU A CA 1
ATOM 2945 C C . LEU A 1 380 ? -6.925 -24.144 -10.007 1.00 88.50 380 LEU A C 1
ATOM 2947 O O . LEU A 1 380 ? -6.586 -25.315 -9.865 1.00 88.50 380 LEU A O 1
ATOM 2951 N N . ARG A 1 381 ? -7.926 -23.796 -10.828 1.00 89.94 381 ARG A N 1
ATOM 2952 C CA . ARG A 1 381 ? -8.675 -24.728 -11.693 1.00 89.94 381 ARG A CA 1
ATOM 2953 C C . ARG A 1 381 ? -7.999 -25.043 -13.033 1.00 89.94 381 ARG A C 1
ATOM 2955 O O . ARG A 1 381 ? -8.540 -25.809 -13.823 1.00 89.94 381 ARG A O 1
ATOM 2962 N N . GLY A 1 382 ? -6.862 -24.420 -13.345 1.00 88.44 382 GLY A N 1
ATOM 2963 C CA . GLY A 1 382 ? -6.216 -24.538 -14.655 1.00 88.44 382 GLY A CA 1
ATOM 2964 C C . GLY A 1 382 ? -6.966 -23.865 -15.812 1.00 88.44 382 GLY A C 1
ATOM 2965 O O . GLY A 1 382 ? -6.671 -24.137 -16.976 1.00 88.44 382 GLY A O 1
ATOM 2966 N N . GLU A 1 383 ? -7.905 -22.952 -15.539 1.00 91.56 383 GLU A N 1
ATOM 2967 C CA . GLU A 1 383 ? -8.658 -22.202 -16.555 1.00 91.56 383 GLU A CA 1
ATOM 2968 C C . GLU A 1 383 ? -7.819 -21.050 -17.162 1.00 91.56 383 GLU A C 1
ATOM 2970 O O . GLU A 1 383 ? -8.210 -19.878 -17.158 1.00 91.56 383 GLU A O 1
ATOM 2975 N N . TRP A 1 384 ? -6.638 -21.370 -17.709 1.00 90.25 384 TRP A N 1
ATOM 2976 C CA . TRP A 1 384 ? -5.626 -20.399 -18.163 1.00 90.25 384 TRP A CA 1
ATOM 2977 C C . TRP A 1 384 ? -6.165 -19.351 -19.142 1.00 90.25 384 TRP A C 1
ATOM 2979 O O . TRP A 1 384 ? -5.806 -18.176 -19.062 1.00 90.25 384 TRP A O 1
ATOM 2989 N N . LYS A 1 385 ? -7.032 -19.773 -20.071 1.00 92.00 385 LYS A N 1
ATOM 2990 C CA . LYS A 1 385 ? -7.657 -18.895 -21.068 1.00 92.00 385 LYS A CA 1
ATOM 2991 C C . LYS A 1 385 ? -8.574 -17.869 -20.398 1.00 92.00 385 LYS A C 1
ATOM 2993 O O . LYS A 1 385 ? -8.456 -16.682 -20.686 1.00 92.00 385 LYS A O 1
ATOM 2998 N N . THR A 1 386 ? -9.427 -18.317 -19.475 1.00 91.50 386 THR A N 1
ATOM 2999 C CA . THR A 1 386 ? -10.337 -17.461 -18.701 1.00 91.50 386 THR A CA 1
ATOM 3000 C C . THR A 1 386 ? -9.552 -16.443 -17.873 1.00 91.50 386 THR A C 1
ATOM 3002 O O . THR A 1 386 ? -9.860 -15.254 -17.917 1.00 91.50 386 THR A O 1
ATOM 3005 N N . ALA A 1 387 ? -8.483 -16.876 -17.194 1.00 90.12 387 ALA A N 1
ATOM 3006 C CA . ALA A 1 387 ? -7.615 -15.988 -16.420 1.00 90.12 387 ALA A CA 1
ATOM 3007 C C . ALA A 1 387 ? -6.945 -14.907 -17.296 1.00 90.12 387 ALA A C 1
ATOM 3009 O O . ALA A 1 387 ? -6.935 -13.733 -16.928 1.00 90.12 387 ALA A O 1
ATOM 3010 N N . VAL A 1 388 ? -6.442 -15.268 -18.484 1.00 89.56 388 VAL A N 1
ATOM 3011 C CA . VAL A 1 388 ? -5.875 -14.308 -19.452 1.00 89.56 388 VAL A CA 1
ATOM 3012 C C . VAL A 1 388 ? -6.932 -13.313 -19.946 1.00 89.56 388 VAL A C 1
ATOM 3014 O O . VAL A 1 388 ? -6.652 -12.114 -19.976 1.00 89.56 388 VAL A O 1
ATOM 3017 N N . SER A 1 389 ? -8.147 -13.766 -20.272 1.00 90.50 389 SER A N 1
ATOM 3018 C CA . SER A 1 389 ? -9.258 -12.872 -20.632 1.00 90.50 389 SER A CA 1
ATOM 3019 C C . SER A 1 389 ? -9.602 -11.903 -19.497 1.00 90.50 389 SER A C 1
ATOM 3021 O O . SER A 1 389 ? -9.622 -10.702 -19.723 1.00 90.50 389 SER A O 1
ATOM 3023 N N . MET A 1 390 ? -9.735 -12.355 -18.246 1.00 88.00 390 MET A N 1
ATOM 3024 C CA . MET A 1 390 ? -9.982 -11.458 -17.099 1.00 88.00 390 MET A CA 1
ATOM 3025 C C . MET A 1 390 ? -8.867 -10.411 -16.877 1.00 88.00 390 MET A C 1
ATOM 3027 O O . MET A 1 390 ? -9.100 -9.339 -16.304 1.00 88.00 390 MET A O 1
ATOM 3031 N N . ILE A 1 391 ? -7.641 -10.688 -17.335 1.00 86.44 391 ILE A N 1
ATOM 3032 C CA . ILE A 1 391 ? -6.526 -9.734 -17.294 1.00 86.44 391 ILE A CA 1
ATOM 3033 C C . ILE A 1 391 ? -6.614 -8.702 -18.432 1.00 86.44 391 ILE A C 1
ATOM 3035 O O . ILE A 1 391 ? -6.305 -7.530 -18.195 1.00 86.44 391 ILE A O 1
ATOM 3039 N N . LEU A 1 392 ? -7.042 -9.103 -19.635 1.00 88.12 392 LEU A N 1
ATOM 3040 C CA . LEU A 1 392 ? -6.988 -8.291 -20.863 1.00 88.12 392 LEU A CA 1
ATOM 3041 C C . LEU A 1 392 ? -8.309 -7.609 -21.265 1.00 88.12 392 LEU A C 1
ATOM 3043 O O . LEU A 1 392 ? -8.256 -6.546 -21.877 1.00 88.12 392 LEU A O 1
ATOM 3047 N N . ASP A 1 393 ? -9.464 -8.176 -20.920 1.00 87.81 393 ASP A N 1
ATOM 3048 C CA . ASP A 1 393 ? -10.794 -7.670 -21.286 1.00 87.81 393 ASP A CA 1
ATOM 3049 C C . ASP A 1 393 ? -11.067 -6.252 -20.730 1.00 87.81 393 ASP A C 1
ATOM 3051 O O . ASP A 1 393 ? -10.450 -5.855 -19.732 1.00 87.81 393 ASP A O 1
ATOM 3055 N N . PRO A 1 394 ? -11.989 -5.474 -21.340 1.00 84.25 394 PRO A N 1
ATOM 3056 C CA . PRO A 1 394 ? -12.429 -4.178 -20.818 1.00 84.25 394 PRO A CA 1
ATOM 3057 C C . PRO A 1 394 ? -12.949 -4.283 -19.388 1.00 84.25 394 PRO A C 1
ATOM 3059 O O . PRO A 1 394 ? -13.589 -5.271 -19.024 1.00 84.25 394 PRO A O 1
ATOM 3062 N N . ARG A 1 395 ? -12.688 -3.249 -18.584 1.00 79.88 395 ARG A N 1
ATOM 3063 C CA . ARG A 1 395 ? -13.107 -3.189 -17.183 1.00 79.88 395 ARG A CA 1
ATOM 3064 C C . ARG A 1 395 ? -13.936 -1.944 -16.912 1.00 79.88 395 ARG A C 1
ATOM 3066 O O . ARG A 1 395 ? -13.643 -0.863 -17.433 1.00 79.88 395 ARG A O 1
ATOM 3073 N N . ASP A 1 396 ? -14.923 -2.087 -16.038 1.00 66.38 396 ASP A N 1
ATOM 3074 C CA . ASP A 1 396 ? -15.682 -0.958 -15.511 1.00 66.38 396 ASP A CA 1
ATOM 3075 C C . ASP A 1 396 ? -14.764 -0.092 -14.636 1.00 66.38 396 ASP A C 1
ATOM 3077 O O . ASP A 1 396 ? -13.981 -0.609 -13.835 1.00 66.38 396 ASP A O 1
ATOM 3081 N N . GLY A 1 397 ? -14.816 1.227 -14.814 1.00 64.19 397 GLY A N 1
ATOM 3082 C CA . GLY A 1 397 ? -13.929 2.168 -14.119 1.00 64.19 397 GLY A CA 1
ATOM 3083 C C . GLY A 1 397 ? -12.514 2.308 -14.702 1.00 64.19 397 GLY A C 1
ATOM 3084 O O . GLY A 1 397 ? -11.733 3.102 -14.174 1.00 64.19 397 GLY A O 1
ATOM 3085 N N . ASP A 1 398 ? -12.170 1.612 -15.795 1.00 66.94 398 ASP A N 1
ATOM 3086 C CA . ASP A 1 398 ? -10.949 1.925 -16.549 1.00 66.94 398 ASP A CA 1
ATOM 3087 C C . ASP A 1 398 ? -10.987 3.369 -17.085 1.00 66.94 398 ASP A C 1
ATOM 3089 O O . ASP A 1 398 ? -12.028 3.907 -17.466 1.00 66.94 398 ASP A O 1
ATOM 3093 N N . ILE A 1 399 ? -9.814 4.003 -17.181 1.00 70.12 399 ILE A N 1
ATOM 3094 C CA . ILE A 1 399 ? -9.678 5.289 -17.881 1.00 70.12 399 ILE A CA 1
ATOM 3095 C C . ILE A 1 399 ? -10.121 5.076 -19.335 1.00 70.12 399 ILE A C 1
ATOM 3097 O O . ILE A 1 399 ? -9.646 4.136 -19.963 1.00 70.12 399 ILE A O 1
ATOM 3101 N N . LEU A 1 400 ? -10.945 5.965 -19.904 1.00 73.50 400 LEU A N 1
ATOM 3102 C CA . LEU A 1 400 ? -11.520 5.821 -21.260 1.00 73.50 400 LEU A CA 1
ATOM 3103 C C . LEU A 1 400 ? -10.509 5.393 -22.346 1.00 73.50 400 LEU A C 1
ATOM 3105 O O . LEU A 1 400 ? -10.828 4.579 -23.206 1.00 73.50 400 LEU A O 1
ATOM 3109 N N . LEU A 1 401 ? -9.269 5.894 -22.279 1.00 76.62 401 LEU A N 1
ATOM 3110 C CA . LEU A 1 401 ? -8.175 5.488 -23.171 1.00 76.62 401 LEU A CA 1
ATOM 3111 C C . LEU A 1 401 ? -7.795 4.003 -23.023 1.00 76.62 401 LEU A C 1
ATOM 3113 O O . LEU A 1 401 ? -7.534 3.337 -24.014 1.00 76.62 401 LEU A O 1
ATOM 3117 N N . ILE A 1 402 ? -7.727 3.496 -21.792 1.00 81.56 402 ILE A N 1
ATOM 3118 C CA . ILE A 1 402 ? -7.442 2.088 -21.484 1.00 81.56 402 ILE A CA 1
ATOM 3119 C C . ILE A 1 402 ? -8.615 1.214 -21.923 1.00 81.56 402 ILE A C 1
ATOM 3121 O O . ILE A 1 402 ? -8.394 0.197 -22.576 1.00 81.56 402 ILE A O 1
ATOM 3125 N N . HIS A 1 403 ? -9.838 1.637 -21.590 1.00 84.19 403 HIS A N 1
ATOM 3126 C CA . HIS A 1 403 ? -11.060 0.914 -21.920 1.00 84.19 403 HIS A CA 1
ATOM 3127 C C . HIS A 1 403 ? -11.156 0.679 -23.435 1.00 84.19 403 HIS A C 1
ATOM 3129 O O . HIS A 1 403 ? -11.203 -0.470 -23.859 1.00 84.19 403 HIS A O 1
ATOM 3135 N N . GLY A 1 404 ? -11.010 1.733 -24.250 1.00 83.31 404 GLY A N 1
ATOM 3136 C CA . GLY A 1 404 ? -11.022 1.615 -25.713 1.00 83.31 404 GLY A CA 1
ATOM 3137 C C . GLY A 1 404 ? -9.887 0.759 -26.300 1.00 83.31 404 GLY A C 1
ATOM 3138 O O . GLY A 1 404 ? -10.079 0.110 -27.322 1.00 83.31 404 GLY A O 1
ATOM 3139 N N . ILE A 1 405 ? -8.711 0.688 -25.656 1.00 87.56 405 ILE A N 1
ATOM 3140 C CA . ILE A 1 405 ? -7.622 -0.214 -26.092 1.00 87.56 405 ILE A CA 1
ATOM 3141 C C . ILE A 1 405 ? -7.968 -1.682 -25.797 1.00 87.56 405 ILE A C 1
ATOM 3143 O O . ILE A 1 405 ? -7.680 -2.558 -26.615 1.00 87.56 405 ILE A O 1
ATOM 3147 N N . ARG A 1 406 ? -8.574 -1.961 -24.636 1.00 88.81 406 ARG A N 1
ATOM 3148 C CA . ARG A 1 406 ? -9.026 -3.307 -24.249 1.00 88.81 406 ARG A CA 1
ATOM 3149 C C . ARG A 1 406 ? -10.223 -3.760 -25.090 1.00 88.81 406 ARG A C 1
ATOM 3151 O O . ARG A 1 406 ? -10.296 -4.925 -25.465 1.00 88.81 406 ARG A O 1
ATOM 3158 N N . GLU A 1 407 ? -11.121 -2.837 -25.421 1.00 90.31 407 GLU A N 1
ATOM 3159 C CA . GLU A 1 407 ? -12.293 -3.061 -26.274 1.00 90.31 407 GLU A CA 1
ATOM 3160 C C . GLU A 1 407 ? -11.853 -3.377 -27.705 1.00 90.31 407 GLU A C 1
ATOM 3162 O O . GLU A 1 407 ? -12.163 -4.450 -28.215 1.00 90.31 407 GLU A O 1
ATOM 3167 N N . TYR A 1 408 ? -10.970 -2.550 -28.274 1.00 90.25 408 TYR A N 1
ATOM 3168 C CA . TYR A 1 408 ? -10.318 -2.823 -29.555 1.00 90.25 408 TYR A CA 1
ATOM 3169 C C . TYR A 1 408 ? -9.638 -4.202 -29.596 1.00 90.25 408 TYR A C 1
ATOM 3171 O O . TYR A 1 408 ? -9.770 -4.918 -30.588 1.00 90.25 408 TYR A O 1
ATOM 3179 N N . TYR A 1 409 ? -8.928 -4.609 -28.536 1.00 91.50 409 TYR A N 1
ATOM 3180 C CA . TYR A 1 409 ? -8.331 -5.948 -28.467 1.00 91.50 409 TYR A CA 1
ATOM 3181 C C . TYR A 1 409 ? -9.390 -7.060 -28.456 1.00 91.50 409 TYR A C 1
ATOM 3183 O O . TYR A 1 409 ? -9.233 -8.058 -29.159 1.00 91.50 409 TYR A O 1
ATOM 3191 N N . LYS A 1 410 ? -10.469 -6.884 -27.685 1.00 90.56 410 LYS A N 1
ATOM 3192 C CA . LYS A 1 410 ? -11.560 -7.857 -27.546 1.00 90.56 410 LYS A CA 1
ATOM 3193 C C . LYS A 1 410 ? -12.365 -8.036 -28.837 1.00 90.56 410 LYS A C 1
ATOM 3195 O O . LYS A 1 410 ? -12.761 -9.158 -29.135 1.00 90.56 410 LYS A O 1
ATOM 3200 N N . GLU A 1 411 ? -12.573 -6.966 -29.600 1.00 91.50 411 GLU A N 1
ATOM 3201 C CA . GLU A 1 411 ? -13.273 -7.003 -30.889 1.00 91.50 411 GLU A CA 1
ATOM 3202 C C . GLU A 1 411 ? -12.386 -7.502 -32.038 1.00 91.50 411 GLU A C 1
ATOM 3204 O O . GLU A 1 411 ? -12.813 -8.334 -32.836 1.00 91.50 411 GLU A O 1
ATOM 3209 N N . SER A 1 412 ? -11.154 -6.991 -32.149 1.00 88.56 412 SER A N 1
ATOM 3210 C CA . SER A 1 412 ? -10.296 -7.243 -33.319 1.00 88.56 412 SER A CA 1
ATOM 3211 C C . SER A 1 412 ? -9.379 -8.459 -33.188 1.00 88.56 412 SER A C 1
ATOM 3213 O O . SER A 1 412 ? -8.929 -8.998 -34.198 1.00 88.56 412 SER A O 1
ATOM 3215 N N . GLY A 1 413 ? -9.016 -8.845 -31.961 1.00 86.31 413 GLY A N 1
ATOM 3216 C CA . GLY A 1 413 ? -7.935 -9.798 -31.701 1.00 86.31 413 GLY A CA 1
ATOM 3217 C C . GLY A 1 413 ? -6.536 -9.326 -32.139 1.00 86.31 413 GLY A C 1
ATOM 3218 O O . GLY A 1 413 ? -5.587 -10.107 -32.037 1.00 86.31 413 GLY A O 1
ATOM 3219 N N . ASP A 1 414 ? -6.357 -8.083 -32.618 1.00 90.25 414 ASP A N 1
ATOM 3220 C CA . ASP A 1 414 ? -5.067 -7.598 -33.130 1.00 90.25 414 ASP A CA 1
ATOM 3221 C C . ASP A 1 414 ? -4.078 -7.319 -31.987 1.00 90.25 414 ASP A C 1
ATOM 3223 O O . ASP A 1 414 ? -4.022 -6.233 -31.396 1.00 90.25 414 ASP A O 1
ATOM 3227 N N . ILE A 1 415 ? -3.239 -8.316 -31.709 1.00 90.44 415 ILE A N 1
ATOM 3228 C CA . ILE A 1 415 ? -2.143 -8.238 -30.740 1.00 90.44 415 ILE A CA 1
ATOM 3229 C C . ILE A 1 415 ? -1.153 -7.116 -31.104 1.00 90.44 415 ILE A C 1
ATOM 3231 O O . ILE A 1 415 ? -0.666 -6.410 -30.220 1.00 90.44 415 ILE A O 1
ATOM 3235 N N . ASP A 1 416 ? -0.844 -6.917 -32.385 1.00 90.62 416 ASP A N 1
ATOM 3236 C CA . ASP A 1 416 ? 0.150 -5.942 -32.841 1.00 90.62 416 ASP A CA 1
ATOM 3237 C C . ASP A 1 416 ? -0.380 -4.503 -32.781 1.00 90.62 416 ASP A C 1
ATOM 3239 O O . ASP A 1 416 ? 0.327 -3.596 -32.329 1.00 90.62 416 ASP A O 1
ATOM 3243 N N . GLY A 1 417 ? -1.631 -4.284 -33.185 1.00 89.44 417 GLY A N 1
ATOM 3244 C CA . GLY A 1 417 ? -2.360 -3.027 -33.002 1.00 89.44 417 GLY A CA 1
ATOM 3245 C C . GLY A 1 417 ? -2.493 -2.648 -31.535 1.00 89.44 417 GLY A C 1
ATOM 3246 O O . GLY A 1 417 ? -2.207 -1.508 -31.162 1.00 89.44 417 GLY A O 1
ATOM 3247 N N . THR A 1 418 ? -2.826 -3.617 -30.685 1.00 91.75 418 THR A N 1
ATOM 3248 C CA . THR A 1 418 ? -2.966 -3.417 -29.237 1.00 91.75 418 THR A CA 1
ATOM 3249 C C . THR A 1 418 ? -1.620 -3.083 -28.585 1.00 91.75 418 THR A C 1
ATOM 3251 O O . THR A 1 418 ? -1.506 -2.096 -27.856 1.00 91.75 418 THR A O 1
ATOM 3254 N N . LEU A 1 419 ? -0.549 -3.824 -28.901 1.00 91.69 419 LEU A N 1
ATOM 3255 C CA . LEU A 1 419 ? 0.796 -3.572 -28.362 1.00 91.69 419 LEU A CA 1
ATOM 3256 C C . LEU A 1 419 ? 1.360 -2.189 -28.734 1.00 91.69 419 LEU A C 1
ATOM 3258 O O . LEU A 1 419 ? 2.122 -1.622 -27.942 1.00 91.69 419 LEU A O 1
ATOM 3262 N N . ARG A 1 420 ? 0.987 -1.639 -29.901 1.00 91.06 420 ARG A N 1
ATOM 3263 C CA . ARG A 1 420 ? 1.340 -0.267 -30.315 1.00 91.06 420 ARG A CA 1
ATOM 3264 C C . ARG A 1 420 ? 0.624 0.805 -29.489 1.00 91.06 420 ARG A C 1
ATOM 3266 O O . ARG A 1 420 ? 1.228 1.841 -29.217 1.00 91.06 420 ARG A O 1
ATOM 3273 N N . GLN A 1 421 ? -0.627 0.564 -29.096 1.00 89.12 421 GLN A N 1
ATOM 3274 C CA . GLN A 1 421 ? -1.453 1.529 -28.361 1.00 89.12 421 GLN A CA 1
ATOM 3275 C C . GLN A 1 421 ? -1.236 1.478 -26.841 1.00 89.12 421 GLN A C 1
ATOM 3277 O O . GLN A 1 421 ? -1.293 2.514 -26.177 1.00 89.12 421 GLN A O 1
ATOM 3282 N N . LEU A 1 422 ? -0.954 0.297 -26.276 1.00 86.69 422 LEU A N 1
ATOM 3283 C CA . LEU A 1 422 ? -0.826 0.121 -24.828 1.00 86.69 422 LEU A CA 1
ATOM 3284 C C . LEU A 1 422 ? 0.249 1.050 -24.208 1.00 86.69 422 LEU A C 1
ATOM 3286 O O . LEU A 1 422 ? 1.388 1.103 -24.695 1.00 86.69 422 LEU A O 1
ATOM 3290 N N . PRO A 1 423 ? -0.037 1.723 -23.077 1.00 84.19 423 PRO A N 1
ATOM 3291 C CA . PRO A 1 423 ? 0.931 2.532 -22.335 1.00 84.19 423 PRO A CA 1
ATOM 3292 C C . PRO A 1 423 ? 2.183 1.772 -21.863 1.00 84.19 423 PRO A C 1
ATOM 3294 O O . PRO A 1 423 ? 2.226 0.545 -21.787 1.00 84.19 423 PRO A O 1
ATOM 3297 N N . ARG A 1 424 ? 3.261 2.494 -21.525 1.00 75.62 424 ARG A N 1
ATOM 3298 C CA . ARG A 1 424 ? 4.532 1.876 -21.075 1.00 75.62 424 ARG A CA 1
ATOM 3299 C C . ARG A 1 424 ? 4.472 1.234 -19.682 1.00 75.62 424 ARG A C 1
ATOM 3301 O O . ARG A 1 424 ? 5.320 0.399 -19.399 1.00 75.62 424 ARG A O 1
ATOM 3308 N N . TYR A 1 425 ? 3.515 1.622 -18.838 1.00 75.44 425 TYR A N 1
ATOM 3309 C CA . TYR A 1 425 ? 3.380 1.114 -17.466 1.00 75.44 425 TYR A CA 1
ATOM 3310 C C . TYR A 1 425 ? 2.592 -0.206 -17.365 1.00 75.44 425 TYR A C 1
ATOM 3312 O O . TYR A 1 425 ? 2.678 -0.877 -16.343 1.00 75.44 425 TYR A O 1
ATOM 3320 N N . MET A 1 426 ? 1.869 -0.607 -18.416 1.00 78.44 426 MET A N 1
ATOM 3321 C CA . MET A 1 426 ? 1.144 -1.885 -18.491 1.00 78.44 426 MET A CA 1
ATOM 3322 C C . MET A 1 426 ? 2.102 -3.023 -18.835 1.00 78.44 426 MET A C 1
ATOM 3324 O O . MET A 1 426 ? 2.209 -3.449 -19.986 1.00 78.44 426 MET A O 1
ATOM 3328 N N . VAL A 1 427 ? 2.900 -3.441 -17.851 1.00 79.75 427 VAL A N 1
ATOM 3329 C CA . VAL A 1 427 ? 3.956 -4.445 -18.056 1.00 79.75 427 VAL A CA 1
ATOM 3330 C C . VAL A 1 427 ? 3.373 -5.856 -18.170 1.00 79.75 427 VAL A C 1
ATOM 3332 O O . VAL A 1 427 ? 3.848 -6.631 -18.999 1.00 79.75 427 VAL A O 1
ATOM 3335 N N . ALA A 1 428 ? 2.340 -6.184 -17.387 1.00 80.19 428 ALA A N 1
ATOM 3336 C CA . ALA A 1 428 ? 1.735 -7.515 -17.371 1.00 80.19 428 ALA A CA 1
ATOM 3337 C C . ALA A 1 428 ? 0.990 -7.814 -18.681 1.00 80.19 428 ALA A C 1
ATOM 3339 O O . ALA A 1 428 ? 1.301 -8.795 -19.355 1.00 80.19 428 ALA A O 1
ATOM 3340 N N . GLU A 1 429 ? 0.087 -6.923 -19.097 1.00 86.94 429 GLU A N 1
ATOM 3341 C CA . GLU A 1 429 ? -0.691 -7.055 -20.332 1.00 86.94 429 GLU A CA 1
ATOM 3342 C C . GLU A 1 429 ? 0.229 -7.134 -21.557 1.00 86.94 429 GLU A C 1
ATOM 3344 O O . GLU A 1 429 ? 0.045 -7.982 -22.430 1.00 86.94 429 GLU A O 1
ATOM 3349 N N . LYS A 1 430 ? 1.289 -6.313 -21.592 1.00 88.56 430 LYS A N 1
ATOM 3350 C CA . LYS A 1 430 ? 2.293 -6.371 -22.662 1.00 88.56 430 LYS A CA 1
ATOM 3351 C C . LYS A 1 430 ? 3.084 -7.668 -22.678 1.00 88.56 430 LYS A C 1
ATOM 3353 O O . LYS A 1 430 ? 3.337 -8.171 -23.768 1.00 88.56 430 LYS A O 1
ATOM 3358 N N . ALA A 1 431 ? 3.492 -8.198 -21.527 1.00 87.94 431 ALA A N 1
ATOM 3359 C CA . ALA A 1 431 ? 4.237 -9.455 -21.467 1.00 87.94 431 ALA A CA 1
ATOM 3360 C C . ALA A 1 431 ? 3.385 -10.637 -21.960 1.00 87.94 431 ALA A C 1
ATOM 3362 O O . ALA A 1 431 ? 3.856 -11.427 -22.782 1.00 87.94 431 ALA A O 1
ATOM 3363 N N . ILE A 1 432 ? 2.116 -10.694 -21.538 1.00 89.81 432 ILE A N 1
ATOM 3364 C CA . ILE A 1 432 ? 1.134 -11.692 -21.984 1.00 89.81 432 ILE A CA 1
ATOM 3365 C C . ILE A 1 432 ? 0.953 -11.605 -23.506 1.00 89.81 432 ILE A C 1
ATOM 3367 O O . ILE A 1 432 ? 1.206 -12.582 -24.209 1.00 89.81 432 ILE A O 1
ATOM 3371 N N . LEU A 1 433 ? 0.620 -10.424 -24.039 1.00 91.38 433 LEU A N 1
ATOM 3372 C CA . LEU A 1 433 ? 0.412 -10.210 -25.478 1.00 91.38 433 LEU A CA 1
ATOM 3373 C C . LEU A 1 433 ? 1.673 -10.491 -26.318 1.00 91.38 433 LEU A C 1
ATOM 3375 O O . LEU A 1 433 ? 1.594 -11.127 -27.367 1.00 91.38 433 LEU A O 1
ATOM 3379 N N . GLN A 1 434 ? 2.859 -10.084 -25.852 1.00 91.12 434 GLN A N 1
ATOM 3380 C CA . GLN A 1 434 ? 4.130 -10.392 -26.525 1.00 91.12 434 GLN A CA 1
ATOM 3381 C C . GLN A 1 434 ? 4.444 -11.890 -26.551 1.00 91.12 434 GLN A C 1
ATOM 3383 O O . GLN A 1 434 ? 5.101 -12.354 -27.486 1.00 91.12 434 GLN A O 1
ATOM 3388 N N . CYS A 1 435 ? 4.007 -12.648 -25.544 1.00 90.19 435 CYS A N 1
ATOM 3389 C CA . CYS A 1 435 ? 4.148 -14.097 -25.538 1.00 90.19 435 CYS A CA 1
ATOM 3390 C C . CYS A 1 435 ? 3.092 -14.770 -26.420 1.00 90.19 435 CYS A C 1
ATOM 3392 O O . CYS A 1 435 ? 3.464 -15.613 -27.228 1.00 90.19 435 CYS A O 1
ATOM 3394 N N . MET A 1 436 ? 1.829 -14.335 -26.373 1.00 90.38 436 MET A N 1
ATOM 3395 C CA . MET A 1 436 ? 0.767 -14.822 -27.266 1.00 90.38 436 MET A CA 1
ATOM 3396 C C . MET A 1 436 ? 1.097 -14.594 -28.749 1.00 90.38 436 MET A C 1
ATOM 3398 O O . MET A 1 436 ? 0.786 -15.447 -29.574 1.00 90.38 436 MET A O 1
ATOM 3402 N N . LYS A 1 437 ? 1.803 -13.505 -29.091 1.00 90.81 437 LYS A N 1
ATOM 3403 C CA . LYS A 1 437 ? 2.343 -13.280 -30.445 1.00 90.81 437 LYS A CA 1
ATOM 3404 C C . LYS A 1 437 ? 3.398 -14.317 -30.867 1.00 90.81 437 LYS A C 1
ATOM 3406 O O . LYS A 1 437 ? 3.524 -14.600 -32.054 1.00 90.81 437 LYS A O 1
ATOM 3411 N N . LYS A 1 438 ? 4.190 -14.845 -29.928 1.00 90.25 438 LYS A N 1
ATOM 3412 C CA . LYS A 1 438 ? 5.233 -15.857 -30.200 1.00 90.25 438 LYS A CA 1
ATOM 3413 C C . LYS A 1 438 ? 4.684 -17.283 -30.183 1.00 90.25 438 LYS A C 1
ATOM 3415 O O . LYS A 1 438 ? 5.104 -18.095 -30.996 1.00 90.25 438 LYS A O 1
ATOM 3420 N N . SER A 1 439 ? 3.763 -17.555 -29.261 1.00 89.06 439 SER A N 1
ATOM 3421 C CA . SER A 1 439 ? 3.169 -18.865 -28.994 1.00 89.06 439 SER A CA 1
ATOM 3422 C C . SER A 1 439 ? 1.637 -18.744 -28.933 1.00 89.06 439 SER A C 1
ATOM 3424 O O . SER A 1 439 ? 1.070 -18.717 -27.832 1.00 89.06 439 SER A O 1
ATOM 3426 N N . PRO A 1 440 ? 0.936 -18.645 -30.080 1.00 87.12 440 PRO A N 1
ATOM 3427 C CA . PRO A 1 440 ? -0.523 -18.591 -30.103 1.00 87.12 440 PRO A CA 1
ATOM 3428 C C . PRO A 1 440 ? -1.144 -19.796 -29.381 1.00 87.12 440 PRO A C 1
ATOM 3430 O O . PRO A 1 440 ? -0.661 -20.919 -29.496 1.00 87.12 440 PRO A O 1
ATOM 3433 N N . GLY A 1 441 ? -2.199 -19.561 -28.598 1.00 83.38 441 GLY A N 1
ATOM 3434 C CA . GLY A 1 441 ? -2.901 -20.602 -27.833 1.00 83.38 441 GLY A CA 1
ATOM 3435 C C . GLY A 1 441 ? -2.210 -21.087 -26.547 1.00 83.38 441 GLY A C 1
ATOM 3436 O O . GLY A 1 441 ? -2.881 -21.673 -25.700 1.00 83.38 441 GLY A O 1
ATOM 3437 N N . ASN A 1 442 ? -0.918 -20.807 -26.322 1.00 90.25 442 ASN A N 1
ATOM 3438 C CA . ASN A 1 442 ? -0.228 -21.217 -25.090 1.00 90.25 442 ASN A CA 1
ATOM 3439 C C . ASN A 1 442 ? -0.406 -20.191 -23.950 1.00 90.25 442 ASN A C 1
ATOM 3441 O O . ASN A 1 442 ? 0.511 -19.456 -23.575 1.00 90.25 442 ASN A O 1
ATOM 3445 N N . TYR A 1 443 ? -1.616 -20.151 -23.389 1.00 89.19 443 TYR A N 1
ATOM 3446 C CA . TYR A 1 443 ? -1.998 -19.232 -22.309 1.00 89.19 443 TYR A CA 1
ATOM 3447 C C . TYR A 1 443 ? -1.153 -19.400 -21.033 1.00 89.19 443 TYR A C 1
ATOM 3449 O O . TYR A 1 443 ? -0.794 -18.406 -20.403 1.00 89.19 443 TYR A O 1
ATOM 3457 N N . LEU A 1 444 ? -0.763 -20.631 -20.678 1.00 88.12 444 LEU A N 1
ATOM 3458 C CA . LEU A 1 444 ? 0.099 -20.896 -19.519 1.00 88.12 444 LEU A CA 1
ATOM 3459 C C . LEU A 1 444 ? 1.497 -20.281 -19.700 1.00 88.12 444 LEU A C 1
ATOM 3461 O O . LEU A 1 444 ? 2.027 -19.658 -18.777 1.00 88.12 444 LEU A O 1
ATOM 3465 N N . GLN A 1 445 ? 2.091 -20.404 -20.893 1.00 87.06 445 GLN A N 1
ATOM 3466 C CA . GLN A 1 445 ? 3.363 -19.748 -21.200 1.00 87.06 445 GLN A CA 1
ATOM 3467 C C . GLN A 1 445 ? 3.216 -18.219 -21.200 1.00 87.06 445 GLN A C 1
ATOM 3469 O O . GLN A 1 445 ? 4.106 -17.532 -20.701 1.00 87.06 445 GLN A O 1
ATOM 3474 N N . ALA A 1 446 ? 2.084 -17.685 -21.674 1.00 87.62 446 ALA A N 1
ATOM 3475 C CA . ALA A 1 446 ? 1.815 -16.247 -21.662 1.00 87.62 446 ALA A CA 1
ATOM 3476 C C . ALA A 1 446 ? 1.724 -15.660 -20.244 1.00 87.62 446 ALA A C 1
ATOM 3478 O O . ALA A 1 446 ? 2.277 -14.589 -19.991 1.00 87.62 446 ALA A O 1
ATOM 3479 N N . LEU A 1 447 ? 1.119 -16.385 -19.300 1.00 84.56 447 LEU A N 1
ATOM 3480 C CA . LEU A 1 447 ? 1.127 -16.026 -17.879 1.00 84.56 447 LEU A CA 1
ATOM 3481 C C . LEU A 1 447 ? 2.552 -16.099 -17.294 1.00 84.56 447 LEU A C 1
ATOM 3483 O O . LEU A 1 447 ? 3.016 -15.149 -16.662 1.00 84.56 447 LEU A O 1
ATOM 3487 N N . LYS A 1 448 ? 3.307 -17.171 -17.579 1.00 82.88 448 LYS A N 1
ATOM 3488 C CA . LYS A 1 448 ? 4.707 -17.325 -17.125 1.00 82.88 448 LYS A CA 1
ATOM 3489 C C . LYS A 1 448 ? 5.690 -16.312 -17.734 1.00 82.88 448 LYS A C 1
ATOM 3491 O O . LYS A 1 448 ? 6.746 -16.072 -17.145 1.00 82.88 448 LYS A O 1
ATOM 3496 N N . ALA A 1 449 ? 5.354 -15.700 -18.872 1.00 82.75 449 ALA A N 1
ATOM 3497 C CA . ALA A 1 449 ? 6.162 -14.672 -19.532 1.00 82.75 449 ALA A CA 1
ATOM 3498 C C . ALA A 1 449 ? 6.167 -13.318 -18.802 1.00 82.75 449 ALA A C 1
ATOM 3500 O O . ALA A 1 449 ? 7.044 -12.488 -19.060 1.00 82.75 449 ALA A O 1
ATOM 3501 N N . VAL A 1 450 ? 5.233 -13.088 -17.872 1.00 77.44 450 VAL A N 1
ATOM 3502 C CA . VAL A 1 450 ? 5.300 -11.949 -16.948 1.00 77.44 450 VAL A CA 1
ATOM 3503 C C . VAL A 1 450 ? 6.613 -12.050 -16.137 1.00 77.44 450 VAL A C 1
ATOM 3505 O O . VAL A 1 450 ? 6.939 -13.135 -15.642 1.00 77.44 450 VAL A O 1
ATOM 3508 N N . PRO A 1 451 ? 7.405 -10.964 -15.997 1.00 67.25 451 PRO A N 1
ATOM 3509 C CA . PRO A 1 451 ? 8.683 -10.997 -15.277 1.00 67.25 451 PRO A CA 1
ATOM 3510 C C . PRO A 1 451 ? 8.561 -11.590 -13.865 1.00 67.25 451 PRO A C 1
ATOM 3512 O O . PRO A 1 451 ? 7.626 -11.241 -13.149 1.00 67.25 451 PRO A O 1
ATOM 3515 N N . ARG A 1 452 ? 9.518 -12.431 -13.427 1.00 54.66 452 ARG A N 1
ATOM 3516 C CA . ARG A 1 452 ? 9.462 -13.131 -12.117 1.00 54.66 452 ARG A CA 1
ATOM 3517 C C . ARG A 1 452 ? 9.219 -12.171 -10.942 1.00 54.66 452 ARG A C 1
ATOM 3519 O O . ARG A 1 452 ? 8.391 -12.464 -10.091 1.00 54.66 452 ARG A O 1
ATOM 3526 N N . THR A 1 453 ? 9.836 -10.987 -10.962 1.00 50.62 453 THR A N 1
ATOM 3527 C CA . THR A 1 453 ? 9.630 -9.915 -9.967 1.00 50.62 453 THR A CA 1
ATOM 3528 C C . THR A 1 453 ? 8.175 -9.432 -9.887 1.00 50.62 453 THR A C 1
ATOM 3530 O O . THR A 1 453 ? 7.703 -9.105 -8.808 1.00 50.62 453 THR A O 1
ATOM 3533 N N . LEU A 1 454 ? 7.438 -9.422 -11.004 1.00 53.91 454 LEU A N 1
ATOM 3534 C CA . LEU A 1 454 ? 6.008 -9.088 -11.040 1.00 53.91 454 LEU A CA 1
ATOM 3535 C C . LEU A 1 454 ? 5.115 -10.313 -10.778 1.00 53.91 454 LEU A C 1
ATOM 3537 O O . LEU A 1 454 ? 4.019 -10.159 -10.243 1.00 53.91 454 LEU A O 1
ATOM 3541 N N . ARG A 1 455 ? 5.568 -11.532 -11.114 1.00 51.09 455 ARG A N 1
ATOM 3542 C CA . ARG A 1 455 ? 4.845 -12.773 -10.781 1.00 51.09 455 ARG A CA 1
ATOM 3543 C C . ARG A 1 455 ? 4.796 -13.028 -9.280 1.00 51.09 455 ARG A C 1
ATOM 3545 O O . ARG A 1 455 ? 3.708 -13.312 -8.791 1.00 51.09 455 ARG A O 1
ATOM 3552 N N . MET A 1 456 ? 5.927 -12.884 -8.583 1.00 39.75 456 MET A N 1
ATOM 3553 C CA . MET A 1 456 ? 5.996 -13.103 -7.135 1.00 39.75 456 MET A CA 1
ATOM 3554 C C . MET A 1 456 ? 5.417 -11.932 -6.335 1.00 39.75 456 MET A C 1
ATOM 3556 O O . MET A 1 456 ? 4.642 -12.170 -5.423 1.00 39.75 456 MET A O 1
ATOM 3560 N N . MET A 1 457 ? 5.714 -10.678 -6.704 1.00 40.22 457 MET A N 1
ATOM 3561 C CA . MET A 1 457 ? 5.395 -9.520 -5.851 1.00 40.22 457 MET A CA 1
ATOM 3562 C C . MET A 1 457 ? 4.093 -8.771 -6.207 1.00 40.22 457 MET A C 1
ATOM 3564 O O . MET A 1 457 ? 3.745 -7.824 -5.506 1.00 40.22 457 MET A O 1
ATOM 3568 N N . GLN A 1 458 ? 3.406 -9.068 -7.328 1.00 39.59 458 GLN A N 1
ATOM 3569 C CA . GLN A 1 458 ? 2.312 -8.174 -7.768 1.00 39.59 458 GLN A CA 1
ATOM 3570 C C . GLN A 1 458 ? 1.163 -8.749 -8.612 1.00 39.59 458 GLN A C 1
ATOM 3572 O O . GLN A 1 458 ? 0.122 -8.102 -8.684 1.00 39.59 458 GLN A O 1
ATOM 3577 N N . VAL A 1 459 ? 1.307 -9.893 -9.290 1.00 47.78 459 VAL A N 1
ATOM 3578 C CA . VAL A 1 459 ? 0.272 -10.356 -10.240 1.00 47.78 459 VAL A CA 1
ATOM 3579 C C . VAL A 1 459 ? -0.157 -11.795 -9.977 1.00 47.78 459 VAL A C 1
ATOM 3581 O O . VAL A 1 459 ? -1.260 -12.022 -9.501 1.00 47.78 459 VAL A O 1
ATOM 3584 N N . LEU A 1 460 ? 0.690 -12.777 -10.284 1.00 52.62 460 LEU A N 1
ATOM 3585 C CA . LEU A 1 460 ? 0.233 -14.160 -10.447 1.00 52.62 460 LEU A CA 1
ATOM 3586 C C . LEU A 1 460 ? 0.169 -14.960 -9.139 1.00 52.62 460 LEU A C 1
ATOM 3588 O O . LEU A 1 460 ? -0.861 -15.582 -8.889 1.00 52.62 460 LEU A O 1
ATOM 3592 N N . LEU A 1 461 ? 1.184 -14.865 -8.270 1.00 57.19 461 LEU A N 1
ATOM 3593 C CA . LEU A 1 461 ? 1.045 -15.357 -6.893 1.00 57.19 461 LEU A CA 1
ATOM 3594 C C . LEU A 1 461 ? 0.074 -14.483 -6.091 1.00 57.19 461 LEU A C 1
ATOM 3596 O O . LEU A 1 461 ? -0.695 -15.020 -5.307 1.00 57.19 461 LEU A O 1
ATOM 3600 N N . LEU A 1 462 ? -0.008 -13.169 -6.361 1.00 66.69 462 LEU A N 1
ATOM 3601 C CA . LEU A 1 462 ? -1.018 -12.303 -5.735 1.00 66.69 462 LEU A CA 1
ATOM 3602 C C . LEU A 1 462 ? -2.448 -12.809 -5.981 1.00 66.69 462 LEU A C 1
ATOM 3604 O O . LEU A 1 462 ? -3.255 -12.757 -5.061 1.00 66.69 462 LEU A O 1
ATOM 3608 N N . TYR A 1 463 ? -2.773 -13.314 -7.175 1.00 82.06 463 TYR A N 1
ATOM 3609 C CA . TYR A 1 463 ? -4.097 -13.876 -7.452 1.00 82.06 463 TYR A CA 1
ATOM 3610 C C . TYR A 1 463 ? -4.404 -15.091 -6.563 1.00 82.06 463 TYR A C 1
ATOM 3612 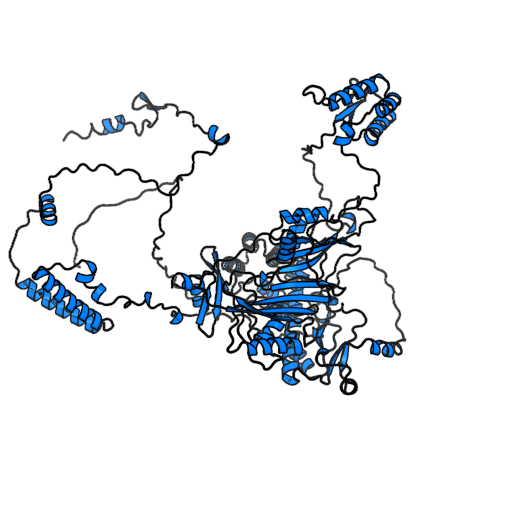O O . TYR A 1 463 ? -5.439 -15.100 -5.896 1.00 82.06 463 TYR A O 1
ATOM 3620 N N . VAL A 1 464 ? -3.489 -16.062 -6.466 1.00 85.38 464 VAL A N 1
ATOM 3621 C CA . VAL A 1 464 ? -3.648 -17.237 -5.585 1.00 85.38 464 VAL A CA 1
ATOM 3622 C C . VAL A 1 464 ? -3.663 -16.828 -4.105 1.00 85.38 464 VAL A C 1
ATOM 3624 O O . VAL A 1 464 ? -4.565 -17.220 -3.369 1.00 85.38 464 VAL A O 1
ATOM 3627 N N . HIS A 1 465 ? -2.749 -15.952 -3.681 1.00 84.75 465 HIS A N 1
ATOM 3628 C CA . HIS A 1 465 ? -2.693 -15.436 -2.311 1.00 84.75 465 HIS A CA 1
ATOM 3629 C C . HIS A 1 465 ? -3.940 -14.630 -1.938 1.00 84.75 465 HIS A C 1
ATOM 3631 O O . HIS A 1 465 ? -4.387 -14.681 -0.799 1.00 84.75 465 HIS A O 1
ATOM 3637 N N . SER A 1 466 ? -4.533 -13.892 -2.880 1.00 88.31 466 SER A N 1
ATOM 3638 C CA . SER A 1 466 ? -5.793 -13.183 -2.644 1.00 88.31 466 SER A CA 1
ATOM 3639 C C . SER A 1 466 ? -6.982 -14.137 -2.534 1.00 88.31 466 SER A C 1
ATOM 3641 O O . SER A 1 466 ? -7.930 -13.821 -1.827 1.00 88.31 466 SER A O 1
ATOM 3643 N N . TYR A 1 467 ? -6.919 -15.324 -3.146 1.00 91.81 467 TYR A N 1
ATOM 3644 C CA . TYR A 1 467 ? -7.906 -16.377 -2.917 1.00 91.81 467 TYR A CA 1
ATOM 3645 C C . TYR A 1 467 ? -7.737 -17.033 -1.533 1.00 91.81 467 TYR A C 1
ATOM 3647 O O . TYR A 1 467 ? -8.717 -17.190 -0.812 1.00 91.81 467 TYR A O 1
ATOM 3655 N N . GLN A 1 468 ? -6.502 -17.295 -1.084 1.00 91.31 468 GLN A N 1
ATOM 3656 C CA . GLN A 1 468 ? -6.245 -17.699 0.311 1.00 91.31 468 GLN A CA 1
ATOM 3657 C C . GLN A 1 468 ? -6.755 -16.636 1.308 1.00 91.31 468 GLN A C 1
ATOM 3659 O O . GLN A 1 468 ? -7.431 -16.974 2.277 1.00 91.31 468 GLN A O 1
ATOM 3664 N N . SER A 1 469 ? -6.496 -15.347 1.046 1.00 92.88 469 SER A N 1
ATOM 3665 C CA . SER A 1 469 ? -7.016 -14.221 1.840 1.00 92.88 469 SER A CA 1
ATOM 3666 C C . SER A 1 469 ? -8.548 -14.125 1.835 1.00 92.88 469 SER A C 1
ATOM 3668 O O . SER A 1 469 ? -9.125 -13.735 2.845 1.00 92.88 469 SER A O 1
ATOM 3670 N N . TYR A 1 470 ? -9.203 -14.467 0.720 1.00 94.56 470 TYR A N 1
ATOM 3671 C CA . TYR A 1 470 ? -10.664 -14.493 0.592 1.00 94.56 470 TYR A CA 1
ATOM 3672 C C . TYR A 1 470 ? -11.279 -15.554 1.516 1.00 94.56 470 TYR A C 1
ATOM 3674 O O . TYR A 1 470 ? -12.112 -15.223 2.361 1.00 94.56 470 TYR A O 1
ATOM 3682 N N . LEU A 1 471 ? -10.792 -16.798 1.426 1.00 94.50 471 LEU A N 1
ATOM 3683 C CA . LEU A 1 471 ? -11.217 -17.894 2.303 1.00 94.50 471 LEU A CA 1
ATOM 3684 C C . LEU A 1 471 ? -10.977 -17.550 3.783 1.00 94.50 471 LEU A C 1
ATOM 3686 O O . LEU A 1 471 ? -11.876 -17.695 4.608 1.00 94.50 471 LEU A O 1
ATOM 3690 N N . TRP A 1 472 ? -9.796 -17.011 4.104 1.00 95.75 472 TRP A N 1
ATOM 3691 C CA . TRP A 1 472 ? -9.421 -16.623 5.467 1.00 95.75 472 TRP A CA 1
ATOM 3692 C C . TRP A 1 472 ? -10.316 -15.526 6.058 1.00 95.75 472 TRP A C 1
ATOM 3694 O O . TRP A 1 472 ? -10.703 -15.613 7.223 1.00 95.75 472 TRP A O 1
ATOM 3704 N N . ASN A 1 473 ? -10.676 -14.501 5.275 1.00 96.06 473 ASN A N 1
ATOM 3705 C CA . ASN A 1 473 ? -11.582 -13.443 5.730 1.00 96.06 473 ASN A CA 1
ATOM 3706 C C . ASN A 1 473 ? -12.975 -14.003 6.068 1.00 96.06 473 ASN A C 1
ATOM 3708 O O . ASN A 1 473 ? -13.508 -13.704 7.137 1.00 96.06 473 ASN A O 1
ATOM 3712 N N . HIS A 1 474 ? -13.553 -14.840 5.200 1.00 95.50 474 HIS A N 1
ATOM 3713 C CA . HIS A 1 474 ? -14.860 -15.452 5.464 1.00 95.50 474 HIS A CA 1
ATOM 3714 C C . HIS A 1 474 ? -14.829 -16.411 6.666 1.00 95.50 474 HIS A C 1
ATOM 3716 O O . HIS A 1 474 ? -15.711 -16.328 7.523 1.00 95.50 474 HIS A O 1
ATOM 3722 N N . ALA A 1 475 ? -13.797 -17.254 6.783 1.00 95.31 475 ALA A N 1
ATOM 3723 C CA . ALA A 1 475 ? -13.592 -18.123 7.943 1.00 95.31 475 ALA A CA 1
ATOM 3724 C C . ALA A 1 475 ? -13.451 -17.318 9.249 1.00 95.31 475 ALA A C 1
ATOM 3726 O O . ALA A 1 475 ? -14.067 -17.655 10.259 1.00 95.31 475 ALA A O 1
ATOM 3727 N N . THR A 1 476 ? -12.727 -16.197 9.205 1.00 95.81 476 THR A N 1
ATOM 3728 C CA . THR A 1 476 ? -12.587 -15.255 10.324 1.00 95.81 476 THR A CA 1
ATOM 3729 C C . THR A 1 476 ? -13.922 -14.622 10.716 1.00 95.81 476 THR A C 1
ATOM 3731 O O . THR A 1 476 ? -14.275 -14.615 11.896 1.00 95.81 476 THR A O 1
ATOM 3734 N N . SER A 1 477 ? -14.701 -14.133 9.744 1.00 96.06 477 SER A N 1
ATOM 3735 C CA . SER A 1 477 ? -16.041 -13.593 10.008 1.00 96.06 477 SER A CA 1
ATOM 3736 C C . SER A 1 477 ? -16.957 -14.640 10.646 1.00 96.06 477 SER A C 1
ATOM 3738 O O . SER A 1 477 ? -17.639 -14.317 11.618 1.00 96.06 477 SER A O 1
ATOM 3740 N N . MET A 1 478 ? -16.927 -15.895 10.179 1.00 94.38 478 MET A N 1
ATOM 3741 C CA . MET A 1 478 ? -17.703 -16.985 10.782 1.00 94.38 478 MET A CA 1
ATOM 3742 C C . MET A 1 478 ? -17.228 -17.314 12.209 1.00 94.38 478 MET A C 1
ATOM 3744 O O . MET A 1 478 ? -18.062 -17.435 13.107 1.00 94.38 478 MET A O 1
ATOM 3748 N N . ARG A 1 479 ? -15.910 -17.391 12.456 1.00 94.62 479 ARG A N 1
ATOM 3749 C CA . ARG A 1 479 ? -15.329 -17.623 13.796 1.00 94.62 479 ARG A CA 1
ATOM 3750 C C . ARG A 1 479 ? -15.760 -16.555 14.798 1.00 94.62 479 ARG A C 1
ATOM 3752 O O . ARG A 1 479 ? -16.047 -16.882 15.948 1.00 94.62 479 ARG A O 1
ATOM 3759 N N . VAL A 1 480 ? -15.837 -15.300 14.364 1.00 93.81 480 VAL A N 1
ATOM 3760 C CA . VAL A 1 480 ? -16.310 -14.186 15.195 1.00 93.81 480 VAL A CA 1
ATOM 3761 C C . VAL A 1 480 ? -17.831 -14.228 15.397 1.00 93.81 480 VAL A C 1
ATOM 3763 O O . VAL A 1 480 ? -18.296 -14.033 16.515 1.00 93.81 480 VAL A O 1
ATOM 3766 N N . GLN A 1 481 ? -18.616 -14.528 14.357 1.00 93.50 481 GLN A N 1
ATOM 3767 C CA . GLN A 1 481 ? -20.083 -14.605 14.454 1.00 93.50 481 GLN A CA 1
ATOM 3768 C C . GLN A 1 481 ? -20.571 -15.753 15.342 1.00 93.50 481 GLN A C 1
ATOM 3770 O O . GLN A 1 481 ? -21.536 -15.578 16.080 1.00 93.50 481 GLN A O 1
ATOM 3775 N N . LYS A 1 482 ? -19.931 -16.926 15.258 1.00 92.25 482 LYS A N 1
ATOM 3776 C CA . LYS A 1 482 ? -20.389 -18.136 15.952 1.00 92.25 482 LYS A CA 1
ATOM 3777 C C . LYS A 1 482 ? -19.920 -18.221 17.407 1.00 92.25 482 LYS A C 1
ATOM 3779 O O . LYS A 1 482 ? -20.633 -18.786 18.230 1.00 92.25 482 LYS A O 1
ATOM 3784 N N . TYR A 1 483 ? -18.747 -17.667 17.717 1.00 91.38 483 TYR A N 1
ATOM 3785 C CA . TYR A 1 483 ? -18.070 -17.881 19.002 1.00 91.38 483 TYR A CA 1
ATOM 3786 C C . TYR A 1 483 ? -17.587 -16.588 19.694 1.00 91.38 483 TYR A C 1
ATOM 3788 O O . TYR A 1 483 ? -16.901 -16.659 20.710 1.00 91.38 483 TYR A O 1
ATOM 3796 N N . GLY A 1 484 ? -17.914 -15.406 19.161 1.00 90.69 484 GLY A N 1
ATOM 3797 C CA . GLY A 1 484 ? -17.555 -14.120 19.768 1.00 90.69 484 GLY A CA 1
ATOM 3798 C C . GLY A 1 484 ? -16.096 -13.689 19.564 1.00 90.69 484 GLY A C 1
ATOM 3799 O O . GLY A 1 484 ? -15.339 -14.280 18.786 1.00 90.69 484 GLY A O 1
ATOM 3800 N N . THR A 1 485 ? -15.715 -12.607 20.250 1.00 88.62 485 THR A N 1
ATOM 3801 C CA . THR A 1 485 ? -14.423 -11.904 20.087 1.00 88.62 485 THR A CA 1
ATOM 3802 C C . THR A 1 485 ? -13.521 -11.939 21.320 1.00 88.62 485 THR A C 1
ATOM 3804 O O . THR A 1 485 ? -12.403 -11.444 21.265 1.00 88.62 485 THR A O 1
ATOM 3807 N N . ASP A 1 486 ? -14.015 -12.470 22.434 1.00 85.88 486 ASP A N 1
ATOM 3808 C CA . ASP A 1 486 ? -13.416 -12.415 23.772 1.00 85.88 486 ASP A CA 1
ATOM 3809 C C . ASP A 1 486 ? -13.086 -13.804 24.351 1.00 85.88 486 ASP A C 1
ATOM 3811 O O . ASP A 1 486 ? -12.438 -13.898 25.393 1.00 85.88 486 ASP A O 1
ATOM 3815 N N . GLN A 1 487 ? -13.493 -14.883 23.671 1.00 87.44 487 GLN A N 1
ATOM 3816 C CA . GLN A 1 487 ? -13.387 -16.262 24.156 1.00 87.44 487 GLN A CA 1
ATOM 3817 C C . GLN A 1 487 ? -12.539 -17.146 23.232 1.00 87.44 487 GLN A C 1
ATOM 3819 O O . GLN A 1 487 ? -12.648 -17.094 22.002 1.00 87.44 487 GLN A O 1
ATOM 3824 N N . LEU A 1 488 ? -11.706 -17.981 23.857 1.00 89.31 488 LEU A N 1
ATOM 3825 C CA . LEU A 1 488 ? -10.970 -19.083 23.235 1.00 89.31 488 LEU A CA 1
ATOM 3826 C C . LEU A 1 488 ? -11.846 -20.344 23.271 1.00 89.31 488 LEU A C 1
ATOM 3828 O O . LEU A 1 488 ? -12.466 -20.620 24.298 1.00 89.31 488 LEU A O 1
ATOM 3832 N N . VAL A 1 489 ? -11.914 -21.099 22.172 1.00 90.62 489 VAL A N 1
ATOM 3833 C CA . VAL A 1 489 ? -12.829 -22.243 22.030 1.00 90.62 489 VAL A CA 1
ATOM 3834 C C . VAL A 1 489 ? -12.068 -23.519 21.675 1.00 90.62 489 VAL A C 1
ATOM 3836 O O . VAL A 1 489 ? -11.013 -23.487 21.045 1.00 90.62 489 VAL A O 1
ATOM 3839 N N . LEU A 1 490 ? -12.615 -24.669 22.081 1.00 90.44 490 LEU A N 1
ATOM 3840 C CA . LEU A 1 490 ? -12.121 -25.984 21.669 1.00 90.44 490 LEU A CA 1
ATOM 3841 C C . LEU A 1 490 ? -11.998 -26.078 20.143 1.00 90.44 490 LEU A C 1
ATOM 3843 O O . LEU A 1 490 ? -12.873 -25.625 19.400 1.00 90.44 490 LEU A O 1
ATOM 3847 N N . GLY A 1 491 ? -10.901 -26.671 19.679 1.00 89.75 491 GLY A N 1
ATOM 3848 C CA . GLY A 1 491 ? -10.620 -26.794 18.251 1.00 89.75 491 GLY A CA 1
ATOM 3849 C C . GLY A 1 491 ? -10.006 -25.549 17.599 1.00 89.75 491 GLY A C 1
ATOM 3850 O O . GLY A 1 491 ? -9.555 -25.662 16.460 1.00 89.75 491 GLY A O 1
ATOM 3851 N N . ASP A 1 492 ? -9.933 -24.393 18.279 1.00 93.38 492 ASP A N 1
ATOM 3852 C CA . ASP A 1 492 ? -9.137 -23.252 17.799 1.00 93.38 492 ASP A CA 1
ATOM 3853 C C . ASP A 1 492 ? -7.648 -23.633 17.690 1.00 93.38 492 ASP A C 1
ATOM 3855 O O . ASP A 1 492 ? -7.155 -24.512 18.400 1.00 93.38 492 ASP A O 1
ATOM 3859 N N . LEU A 1 493 ? -6.917 -22.952 16.805 1.00 93.62 493 LEU A N 1
ATOM 3860 C CA . LEU A 1 493 ? -5.481 -23.155 16.615 1.00 93.62 493 LEU A CA 1
ATOM 3861 C C . LEU A 1 493 ? -4.680 -22.054 17.315 1.00 93.62 493 LEU A C 1
ATOM 3863 O O . LEU A 1 493 ? -5.048 -20.881 17.242 1.00 93.62 493 LEU A O 1
ATOM 3867 N N . VAL A 1 494 ? -3.551 -22.421 17.921 1.00 92.06 494 VAL A N 1
ATOM 3868 C CA . VAL A 1 494 ? -2.577 -21.496 18.528 1.00 92.06 494 VAL A CA 1
ATOM 3869 C C . VAL A 1 494 ? -1.145 -21.899 18.166 1.00 92.06 494 VAL A C 1
ATOM 3871 O O . VAL A 1 494 ? -0.874 -23.063 17.866 1.00 92.06 494 VAL A O 1
ATOM 3874 N N . TYR A 1 495 ? -0.210 -20.950 18.218 1.00 89.00 495 TYR A N 1
ATOM 3875 C CA . TYR A 1 495 ? 1.219 -21.277 18.202 1.00 89.00 495 TYR A CA 1
ATOM 3876 C C . TYR A 1 495 ? 1.627 -21.926 19.530 1.00 89.00 495 TYR A C 1
ATOM 3878 O O . TYR A 1 495 ? 1.214 -21.462 20.593 1.00 89.00 495 TYR A O 1
ATOM 3886 N N . CYS A 1 496 ? 2.449 -22.973 19.479 1.00 81.75 496 CYS A N 1
ATOM 3887 C CA . CYS A 1 496 ? 3.037 -23.575 20.673 1.00 81.75 496 CYS A CA 1
ATOM 3888 C C . CYS A 1 496 ? 3.958 -22.578 21.394 1.00 81.75 496 CYS A C 1
ATOM 3890 O O . CYS A 1 496 ? 4.754 -21.892 20.753 1.00 81.75 496 CYS A O 1
ATOM 3892 N N . SER A 1 497 ? 3.890 -22.521 22.727 1.00 66.31 497 SER A N 1
ATOM 3893 C CA . SER A 1 497 ? 4.880 -21.789 23.525 1.00 66.31 497 SER A CA 1
ATOM 3894 C C . SER A 1 497 ? 6.207 -22.555 23.590 1.00 66.31 497 SER A C 1
ATOM 3896 O O . SER A 1 497 ? 6.214 -23.790 23.618 1.00 66.31 497 SER A O 1
ATOM 3898 N N . GLU A 1 498 ? 7.331 -21.830 23.655 1.00 52.59 498 GLU A N 1
ATOM 3899 C CA . GLU A 1 498 ? 8.694 -22.395 23.600 1.00 52.59 498 GLU A CA 1
ATOM 3900 C C . GLU A 1 498 ? 8.946 -23.508 24.639 1.00 52.59 498 GLU A C 1
ATOM 3902 O O . GLU A 1 498 ? 9.676 -24.461 24.367 1.00 52.59 498 GLU A O 1
ATOM 3907 N N . GLU A 1 499 ? 8.288 -23.435 25.800 1.00 46.88 499 GLU A N 1
ATOM 3908 C CA . GLU A 1 499 ? 8.364 -24.433 26.876 1.00 46.88 499 GLU A CA 1
ATOM 3909 C C . GLU A 1 499 ? 7.867 -25.825 26.440 1.00 46.88 499 GLU A C 1
ATOM 3911 O O . GLU A 1 499 ? 8.450 -26.839 26.822 1.00 46.88 499 GLU A O 1
ATOM 3916 N N . SER A 1 500 ? 6.831 -25.888 25.594 1.00 42.12 500 SER A N 1
ATOM 3917 C CA . SER A 1 500 ? 6.226 -27.154 25.145 1.00 42.12 500 SER A CA 1
ATOM 3918 C C . SER A 1 500 ? 7.068 -27.916 24.112 1.00 42.12 500 SER A C 1
ATOM 3920 O O . SER A 1 500 ? 6.935 -29.131 23.966 1.00 42.12 500 SER A O 1
ATOM 3922 N N . CYS A 1 501 ? 8.004 -27.239 23.441 1.00 35.69 501 CYS A N 1
ATOM 3923 C CA . CYS A 1 501 ? 8.865 -27.838 22.417 1.00 35.69 501 CYS A CA 1
ATOM 3924 C C . CYS A 1 501 ? 10.002 -28.713 22.985 1.00 35.69 501 CYS A C 1
ATOM 3926 O O . CYS A 1 501 ? 10.756 -29.312 22.212 1.00 35.69 501 CYS A O 1
ATOM 3928 N N . ASN A 1 502 ? 10.142 -28.799 24.314 1.00 34.06 502 ASN A N 1
ATOM 3929 C CA . ASN A 1 502 ? 11.127 -29.661 24.974 1.00 34.06 502 ASN A CA 1
ATOM 3930 C C . ASN A 1 502 ? 10.589 -31.060 25.319 1.00 34.06 502 ASN A C 1
ATOM 3932 O O . ASN A 1 502 ? 11.381 -31.997 25.362 1.00 34.06 502 ASN A O 1
ATOM 3936 N N . GLU A 1 503 ? 9.276 -31.236 25.498 1.00 31.17 503 GLU A N 1
ATOM 3937 C CA . GLU A 1 503 ? 8.682 -32.552 25.802 1.00 31.17 503 GLU A CA 1
ATOM 3938 C C . GLU A 1 503 ? 8.532 -33.431 24.546 1.00 31.17 503 GLU A C 1
ATOM 3940 O O . GLU A 1 503 ? 8.698 -34.646 24.603 1.00 31.17 503 GLU A O 1
ATOM 3945 N N . VAL A 1 504 ? 8.304 -32.820 23.377 1.00 33.19 504 VAL A N 1
ATOM 3946 C CA . VAL A 1 504 ? 8.074 -33.539 22.104 1.00 33.19 504 VAL A CA 1
ATOM 3947 C C . VAL A 1 504 ? 9.349 -34.201 21.546 1.00 33.19 504 VAL A C 1
ATOM 3949 O O . VAL A 1 504 ? 9.273 -35.115 20.730 1.00 33.19 504 VAL A O 1
ATOM 3952 N N . LYS A 1 505 ? 10.544 -33.800 22.004 1.00 29.06 505 LYS A N 1
ATOM 3953 C CA . LYS A 1 505 ? 11.835 -34.288 21.476 1.00 29.06 505 LYS A CA 1
ATOM 3954 C C . LYS A 1 505 ? 12.258 -35.690 21.944 1.00 29.06 505 LYS A C 1
ATOM 3956 O O . LYS A 1 505 ? 13.341 -36.122 21.569 1.00 29.06 505 LYS A O 1
ATOM 3961 N N . GLN A 1 506 ? 11.462 -36.391 22.756 1.00 27.03 506 GLN A N 1
ATOM 3962 C CA . GLN A 1 506 ? 11.829 -37.711 23.302 1.00 27.03 506 GLN A CA 1
ATOM 3963 C C . GLN A 1 506 ? 11.148 -38.926 22.642 1.00 27.03 506 GLN A C 1
ATOM 3965 O O . GLN A 1 506 ? 11.360 -40.037 23.122 1.00 27.03 506 GLN A O 1
ATOM 3970 N N . VAL A 1 507 ? 10.336 -38.761 21.585 1.00 28.78 507 VAL A N 1
ATOM 3971 C CA . VAL A 1 507 ? 9.473 -39.865 21.093 1.00 28.78 507 VAL A CA 1
ATOM 3972 C C . VAL A 1 507 ? 9.742 -40.330 19.651 1.00 28.78 507 VAL A C 1
ATOM 3974 O O . VAL A 1 507 ? 9.509 -41.502 19.379 1.00 28.78 507 VAL A O 1
ATOM 3977 N N . ASP A 1 508 ? 10.298 -39.502 18.756 1.00 27.25 508 ASP A N 1
ATOM 3978 C CA . ASP A 1 508 ? 10.593 -39.898 17.360 1.00 27.25 508 ASP A CA 1
ATOM 3979 C C . ASP A 1 508 ? 12.106 -40.002 17.067 1.00 27.25 508 ASP A C 1
ATOM 3981 O O . ASP A 1 508 ? 12.690 -39.198 16.341 1.00 27.25 508 ASP A O 1
ATOM 3985 N N . GLU A 1 509 ? 12.737 -41.052 17.602 1.00 29.44 509 GLU A N 1
ATOM 3986 C CA . GLU A 1 509 ? 13.961 -41.642 17.036 1.00 29.44 509 GLU A CA 1
ATOM 3987 C C . GLU A 1 509 ? 13.678 -43.086 16.584 1.00 29.44 509 GLU A C 1
ATOM 3989 O O . GLU A 1 509 ? 14.029 -44.050 17.263 1.00 29.44 509 GLU A O 1
ATOM 3994 N N . SER A 1 510 ? 13.065 -43.256 15.406 1.00 23.98 510 SER A N 1
ATOM 3995 C CA . SER A 1 510 ? 13.193 -44.513 14.655 1.00 23.98 510 SER A CA 1
ATOM 3996 C C . SER A 1 510 ? 13.028 -44.325 13.141 1.00 23.98 510 SER A C 1
ATOM 3998 O O . SER A 1 510 ? 11.974 -43.928 12.662 1.00 23.98 510 SER A O 1
ATOM 4000 N N . GLU A 1 511 ? 14.109 -44.654 12.429 1.00 26.11 511 GLU A N 1
ATOM 4001 C CA . GLU A 1 511 ? 14.166 -45.196 11.061 1.00 26.11 511 GLU A CA 1
ATOM 4002 C C . GLU A 1 511 ? 13.423 -44.461 9.920 1.00 26.11 511 GLU A C 1
ATOM 4004 O O . GLU A 1 511 ? 12.255 -44.711 9.651 1.00 26.11 511 GLU A O 1
ATOM 4009 N N . HIS A 1 512 ? 14.175 -43.704 9.106 1.00 25.25 512 HIS A N 1
ATOM 4010 C CA . HIS A 1 512 ? 14.429 -44.084 7.701 1.00 25.25 512 HIS A CA 1
ATOM 4011 C C . HIS A 1 512 ? 15.628 -43.322 7.097 1.00 25.25 512 HIS A C 1
ATOM 4013 O O . HIS A 1 512 ? 15.921 -42.188 7.466 1.00 25.25 512 HIS A O 1
ATOM 4019 N N . GLU A 1 513 ? 16.360 -43.986 6.198 1.00 23.11 513 GLU A N 1
ATOM 4020 C CA . GLU A 1 513 ? 17.721 -43.614 5.778 1.00 23.11 513 GLU A CA 1
ATOM 4021 C C . GLU A 1 513 ? 17.788 -42.431 4.790 1.00 23.11 513 GLU A C 1
ATOM 4023 O O . GLU A 1 513 ? 17.089 -42.395 3.772 1.00 23.11 513 GLU A O 1
ATOM 4028 N N . GLU A 1 514 ? 18.720 -41.500 5.023 1.00 23.47 514 GLU A N 1
ATOM 4029 C CA . GLU A 1 514 ? 19.054 -40.443 4.063 1.00 23.47 514 GLU A CA 1
ATOM 4030 C C . GLU A 1 514 ? 19.786 -41.008 2.834 1.00 23.47 514 GLU A C 1
ATOM 4032 O O . GLU A 1 514 ? 20.974 -41.333 2.880 1.00 23.47 514 GLU A O 1
ATOM 4037 N N . THR A 1 515 ? 19.119 -41.037 1.677 1.00 22.48 515 THR A N 1
ATOM 4038 C CA . THR A 1 515 ? 19.821 -41.232 0.398 1.00 22.48 515 THR A CA 1
ATOM 4039 C C . THR A 1 515 ? 20.361 -39.891 -0.103 1.00 22.48 515 THR A C 1
ATOM 4041 O O . THR A 1 515 ? 19.669 -39.141 -0.792 1.00 22.48 515 THR A O 1
ATOM 4044 N N . VAL A 1 516 ? 21.613 -39.577 0.238 1.00 24.91 516 VAL A N 1
ATOM 4045 C CA . VAL A 1 516 ? 22.284 -38.337 -0.183 1.00 24.91 516 VAL A CA 1
ATOM 4046 C C . VAL A 1 516 ? 22.571 -38.350 -1.692 1.00 24.91 516 VAL A C 1
ATOM 4048 O O . VAL A 1 516 ? 23.584 -38.883 -2.145 1.00 24.91 516 VAL A O 1
ATOM 4051 N N . CYS A 1 517 ? 21.714 -37.704 -2.487 1.00 21.81 517 CYS A N 1
ATOM 4052 C CA . CYS A 1 517 ? 22.014 -37.342 -3.874 1.00 21.81 517 CYS A CA 1
ATOM 4053 C C . CYS A 1 517 ? 22.376 -35.850 -3.980 1.00 21.81 517 CYS A C 1
ATOM 4055 O O . CYS A 1 517 ? 21.521 -34.965 -4.006 1.00 21.81 517 CYS A O 1
ATOM 4057 N N . ASN A 1 518 ? 23.680 -35.586 -4.029 1.00 24.39 518 ASN A N 1
ATOM 4058 C CA . ASN A 1 518 ? 24.268 -34.255 -4.139 1.00 24.39 518 ASN A CA 1
ATOM 4059 C C . ASN A 1 518 ? 24.175 -33.730 -5.588 1.00 24.39 518 ASN A C 1
ATOM 4061 O O . ASN A 1 518 ? 24.986 -34.125 -6.424 1.00 24.39 518 ASN A O 1
ATOM 4065 N N . ASP A 1 519 ? 23.221 -32.839 -5.880 1.00 21.97 519 ASP A N 1
ATOM 4066 C CA . ASP A 1 519 ? 23.253 -31.998 -7.088 1.00 21.97 519 ASP A CA 1
ATOM 4067 C C . ASP A 1 519 ? 23.215 -30.513 -6.705 1.00 21.97 519 ASP A C 1
ATOM 4069 O O . ASP A 1 519 ? 22.224 -29.974 -6.205 1.00 21.97 519 ASP A O 1
ATOM 4073 N N . SER A 1 520 ? 24.352 -29.854 -6.904 1.00 29.48 520 SER A N 1
ATOM 4074 C CA . SER A 1 520 ? 24.598 -28.478 -6.500 1.00 29.48 520 SER A CA 1
ATOM 4075 C C . SER A 1 520 ? 24.221 -27.509 -7.622 1.00 29.48 520 SER A C 1
ATOM 4077 O O . SER A 1 520 ? 24.985 -27.321 -8.572 1.00 29.48 520 SER A O 1
ATOM 4079 N N . SER A 1 521 ? 23.073 -26.839 -7.500 1.00 25.03 521 SER A N 1
ATOM 4080 C CA . SER A 1 521 ? 22.724 -25.676 -8.331 1.00 25.03 521 SER A CA 1
ATOM 4081 C C . SER A 1 521 ? 21.836 -24.676 -7.585 1.00 25.03 521 SER A C 1
ATOM 4083 O O . SER A 1 521 ? 20.684 -24.945 -7.255 1.00 25.03 521 SER A O 1
ATOM 4085 N N . GLU A 1 522 ? 22.397 -23.493 -7.329 1.00 27.83 522 GLU A N 1
ATOM 4086 C CA . GLU A 1 522 ? 21.821 -22.420 -6.513 1.00 27.83 522 GLU A CA 1
ATOM 4087 C C . GLU A 1 522 ? 20.451 -21.922 -7.014 1.00 27.83 522 GLU A C 1
ATOM 4089 O O . GLU A 1 522 ? 20.299 -21.555 -8.180 1.00 27.83 522 GLU A O 1
ATOM 4094 N N . ASN A 1 523 ? 19.474 -21.777 -6.110 1.00 23.45 523 ASN A N 1
ATOM 4095 C CA . ASN A 1 523 ? 18.309 -20.899 -6.296 1.00 23.45 523 ASN A CA 1
ATOM 4096 C C . ASN A 1 523 ? 17.722 -20.455 -4.939 1.00 23.45 523 ASN A C 1
ATOM 4098 O O . ASN A 1 523 ? 16.586 -20.778 -4.600 1.00 23.45 523 ASN A O 1
ATOM 4102 N N . ASN A 1 524 ? 18.479 -19.664 -4.170 1.00 27.42 524 ASN A N 1
ATOM 4103 C CA . ASN A 1 524 ? 17.961 -19.011 -2.960 1.00 27.42 524 ASN A CA 1
ATOM 4104 C C . ASN A 1 524 ? 16.908 -17.948 -3.321 1.00 27.42 524 ASN A C 1
ATOM 4106 O O . ASN A 1 524 ? 17.239 -16.800 -3.619 1.00 27.42 524 ASN A O 1
ATOM 4110 N N . VAL A 1 525 ? 15.633 -18.341 -3.297 1.00 29.94 525 VAL A N 1
ATOM 4111 C CA . VAL A 1 525 ? 14.468 -17.446 -3.323 1.00 29.94 525 VAL A CA 1
ATOM 4112 C C . VAL A 1 525 ? 13.420 -18.021 -2.371 1.00 29.94 525 VAL A C 1
ATOM 4114 O O . VAL A 1 525 ? 12.643 -18.883 -2.771 1.00 29.94 525 VAL A O 1
ATOM 4117 N N . LEU A 1 526 ? 13.436 -17.548 -1.124 1.00 30.28 526 LEU A N 1
ATOM 4118 C CA . LEU A 1 526 ? 12.400 -17.828 -0.125 1.00 30.28 526 LEU A CA 1
ATOM 4119 C C . LEU A 1 526 ? 11.084 -17.149 -0.530 1.00 30.28 526 LEU A C 1
ATOM 4121 O O . LEU A 1 526 ? 11.099 -16.070 -1.136 1.00 30.28 526 LEU A O 1
ATOM 4125 N N . ASP A 1 527 ? 9.959 -17.794 -0.230 1.00 34.12 527 ASP A N 1
ATOM 4126 C CA . ASP A 1 527 ? 8.639 -17.327 -0.656 1.00 34.12 527 ASP A CA 1
ATOM 4127 C C . ASP A 1 527 ? 8.115 -16.162 0.205 1.00 34.12 527 ASP A C 1
ATOM 4129 O O . ASP A 1 527 ? 8.441 -16.021 1.381 1.00 34.12 527 ASP A O 1
ATOM 4133 N N . GLU A 1 528 ? 7.203 -15.352 -0.347 1.00 34.62 528 GLU A N 1
ATOM 4134 C CA . GLU A 1 528 ? 6.450 -14.360 0.452 1.00 34.62 528 GLU A CA 1
ATOM 4135 C C . GLU A 1 528 ? 5.518 -15.051 1.480 1.00 34.62 528 GLU A C 1
ATOM 4137 O O . GLU A 1 528 ? 5.070 -14.425 2.437 1.00 34.62 528 GLU A O 1
ATOM 4142 N N . ALA A 1 529 ? 5.261 -16.355 1.309 1.00 34.88 529 ALA A N 1
ATOM 4143 C CA . ALA A 1 529 ? 4.632 -17.215 2.310 1.00 34.88 529 ALA A CA 1
ATOM 4144 C C . ALA A 1 529 ? 5.602 -17.623 3.440 1.00 34.88 529 ALA A C 1
ATOM 4146 O O . ALA A 1 529 ? 5.181 -17.659 4.592 1.00 34.88 529 ALA A O 1
ATOM 4147 N N . ASP A 1 530 ? 6.896 -17.832 3.157 1.00 33.00 530 ASP A N 1
ATOM 4148 C CA . ASP A 1 530 ? 7.918 -18.080 4.193 1.00 33.00 530 ASP A CA 1
ATOM 4149 C C . ASP A 1 530 ? 8.228 -16.811 5.008 1.00 33.00 530 ASP A C 1
ATOM 4151 O O . ASP A 1 530 ? 8.668 -16.894 6.150 1.00 33.00 530 ASP A O 1
ATOM 4155 N N . ALA A 1 531 ? 7.917 -15.620 4.485 1.00 35.84 531 ALA A N 1
ATOM 4156 C CA . ALA A 1 531 ? 7.953 -14.373 5.257 1.00 35.84 531 ALA A CA 1
ATOM 4157 C C . ALA A 1 531 ? 6.872 -14.292 6.365 1.00 35.84 531 ALA A C 1
ATOM 4159 O O . ALA A 1 531 ? 6.893 -13.362 7.167 1.00 35.84 531 ALA A O 1
ATOM 4160 N N . LEU A 1 532 ? 5.934 -15.250 6.437 1.00 37.75 532 LEU A N 1
ATOM 4161 C CA . LEU A 1 532 ? 5.065 -15.456 7.608 1.00 37.75 532 LEU A CA 1
ATOM 4162 C C . LEU A 1 532 ? 5.700 -16.383 8.664 1.00 37.75 532 LEU A C 1
ATOM 4164 O O . LEU A 1 532 ? 5.138 -16.529 9.744 1.00 37.75 532 LEU A O 1
ATOM 4168 N N . ALA A 1 533 ? 6.860 -16.983 8.375 1.00 34.06 533 ALA A N 1
ATOM 4169 C CA . ALA A 1 533 ? 7.585 -17.902 9.252 1.00 34.06 533 ALA A CA 1
ATOM 4170 C C . ALA A 1 533 ? 8.838 -17.274 9.904 1.00 34.06 533 ALA A C 1
ATOM 4172 O O . ALA A 1 533 ? 9.691 -18.000 10.407 1.00 34.06 533 ALA A O 1
ATOM 4173 N N . SER A 1 534 ? 8.965 -15.938 9.904 1.00 33.53 534 SER A N 1
ATOM 4174 C CA . SER A 1 534 ? 10.092 -15.216 10.523 1.00 33.53 534 SER A CA 1
ATOM 4175 C C . SER A 1 534 ? 9.772 -14.563 11.878 1.00 33.53 534 SER A C 1
ATOM 4177 O O . SER A 1 534 ? 10.430 -13.595 12.254 1.00 33.53 534 SER A O 1
ATOM 4179 N N . GLU A 1 535 ? 8.804 -15.097 12.632 1.00 32.03 535 GLU A N 1
ATOM 4180 C CA . GLU A 1 535 ? 8.946 -15.124 14.096 1.00 32.03 535 GLU A CA 1
ATOM 4181 C C . GLU A 1 535 ? 9.892 -16.298 14.407 1.00 32.03 535 GLU A C 1
ATOM 4183 O O . GLU A 1 535 ? 9.664 -17.421 13.954 1.00 32.03 535 GLU A O 1
ATOM 4188 N N . GLY A 1 536 ? 11.025 -16.012 15.052 1.00 29.44 536 GLY A N 1
ATOM 4189 C CA . GLY A 1 536 ? 12.129 -16.967 15.178 1.00 29.44 536 GLY A CA 1
ATOM 4190 C C . GLY A 1 536 ? 11.789 -18.199 16.023 1.00 29.44 536 GLY A C 1
ATOM 4191 O O . GLY A 1 536 ? 11.056 -18.099 16.994 1.00 29.44 536 GLY A O 1
ATOM 4192 N N . ASN A 1 537 ? 12.411 -19.331 15.673 1.00 32.00 537 ASN A N 1
ATOM 4193 C CA . ASN A 1 537 ? 12.393 -20.621 16.378 1.00 32.00 537 ASN A CA 1
ATOM 4194 C C . ASN A 1 537 ? 11.023 -21.319 16.569 1.00 32.00 537 ASN A C 1
ATOM 4196 O O . ASN A 1 537 ? 10.228 -20.994 17.437 1.00 32.00 537 ASN A O 1
ATOM 4200 N N . CYS A 1 538 ? 10.859 -22.444 15.860 1.00 39.84 538 CYS A N 1
ATOM 4201 C CA . CYS A 1 538 ? 9.944 -23.543 16.209 1.00 39.84 538 CYS A CA 1
ATOM 4202 C C . CYS A 1 538 ? 8.437 -23.202 16.308 1.00 39.84 538 CYS A C 1
ATOM 4204 O O . CYS A 1 538 ? 7.763 -23.560 17.273 1.00 39.84 538 CYS A O 1
ATOM 4206 N N . THR A 1 539 ? 7.868 -22.610 15.255 1.00 51.44 539 THR A N 1
ATOM 4207 C CA . THR A 1 539 ? 6.421 -22.342 15.124 1.00 51.44 539 THR A CA 1
ATOM 4208 C C . THR A 1 539 ? 5.593 -23.594 14.788 1.00 51.44 539 THR A C 1
ATOM 4210 O O . THR A 1 539 ? 4.878 -23.656 13.786 1.00 51.44 539 THR A O 1
ATOM 4213 N N . SER A 1 540 ? 5.656 -24.613 15.650 1.00 76.31 540 SER A N 1
ATOM 4214 C CA . SER A 1 540 ? 4.636 -25.669 15.649 1.00 76.31 540 SER A CA 1
ATOM 4215 C C . SER A 1 540 ? 3.277 -25.079 16.065 1.00 76.31 540 SER A C 1
ATOM 4217 O O . SER A 1 540 ? 3.205 -24.165 16.889 1.00 76.31 540 SER A O 1
ATOM 4219 N N . VAL A 1 541 ? 2.195 -25.556 15.445 1.00 86.06 541 VAL A N 1
ATOM 4220 C CA . VAL A 1 541 ? 0.821 -25.096 15.709 1.00 86.06 541 VAL A CA 1
ATOM 4221 C C . VAL A 1 541 ? 0.028 -26.238 16.325 1.00 86.06 541 VAL A C 1
ATOM 4223 O O . VAL A 1 541 ? 0.064 -27.361 15.823 1.00 86.06 541 VAL A O 1
ATOM 4226 N N . LYS A 1 542 ? -0.696 -25.937 17.406 1.00 89.69 542 LYS A N 1
ATOM 4227 C CA . LYS A 1 542 ? -1.491 -26.891 18.184 1.00 89.69 542 LYS A CA 1
ATOM 4228 C C . LYS A 1 542 ? -2.983 -26.563 18.089 1.00 89.69 542 LYS A C 1
ATOM 4230 O O . LYS A 1 542 ? -3.372 -25.397 18.050 1.00 89.69 542 LYS A O 1
ATOM 4235 N N . VAL A 1 543 ? -3.808 -27.610 18.101 1.00 92.12 543 VAL A N 1
ATOM 4236 C CA . VAL A 1 543 ? -5.260 -27.537 18.319 1.00 92.12 543 VAL A CA 1
ATOM 4237 C C . VAL A 1 543 ? -5.545 -27.474 19.825 1.00 92.12 543 VAL A C 1
ATOM 4239 O O . VAL A 1 543 ? -5.096 -28.344 20.573 1.00 92.12 543 VAL A O 1
ATOM 4242 N N . ILE A 1 544 ? -6.305 -26.473 20.269 1.00 91.56 544 ILE A N 1
ATOM 4243 C CA . ILE A 1 544 ? -6.685 -26.281 21.675 1.00 91.56 544 ILE A CA 1
ATOM 4244 C C . ILE A 1 544 ? -7.578 -27.424 22.171 1.00 91.56 544 ILE A C 1
ATOM 4246 O O . ILE A 1 544 ? -8.655 -27.677 21.619 1.00 91.56 544 ILE A O 1
ATOM 4250 N N . ASN A 1 545 ? -7.142 -28.069 23.258 1.00 90.31 545 ASN A N 1
ATOM 4251 C CA . ASN A 1 545 ? -7.890 -29.101 23.976 1.00 90.31 545 ASN A CA 1
ATOM 4252 C C . ASN A 1 545 ? -8.495 -28.566 25.300 1.00 90.31 545 ASN A C 1
ATOM 4254 O O . ASN A 1 545 ? -8.304 -27.408 25.678 1.00 90.31 545 ASN A O 1
ATOM 4258 N N . ASN A 1 546 ? -9.235 -29.414 26.028 1.00 88.62 546 ASN A N 1
ATOM 4259 C CA . ASN A 1 546 ? -9.847 -29.042 27.316 1.00 88.62 546 ASN A CA 1
ATOM 4260 C C . ASN A 1 546 ? -8.819 -28.660 28.401 1.00 88.62 546 ASN A C 1
ATOM 4262 O O . ASN A 1 546 ? -9.114 -27.837 29.265 1.00 88.62 546 ASN A O 1
ATOM 4266 N N . GLU A 1 547 ? -7.623 -29.249 28.366 1.00 86.88 547 GLU A N 1
ATOM 4267 C CA . GLU A 1 547 ? -6.559 -29.010 29.348 1.00 86.88 547 GLU A CA 1
ATOM 4268 C C . GLU A 1 547 ? -5.918 -27.635 29.128 1.00 86.88 547 GLU A C 1
ATOM 4270 O O . GLU A 1 547 ? -5.681 -26.901 30.085 1.00 86.88 547 GLU A O 1
ATOM 4275 N N . ASP A 1 548 ? -5.707 -27.244 27.868 1.00 85.81 548 ASP A N 1
ATOM 4276 C CA . ASP A 1 548 ? -5.195 -25.924 27.502 1.00 85.81 548 ASP A CA 1
ATOM 4277 C C . ASP A 1 548 ? -6.147 -24.814 27.964 1.00 85.81 548 ASP A C 1
ATOM 4279 O O . ASP A 1 548 ? -5.688 -23.840 28.567 1.00 85.81 548 ASP A O 1
ATOM 4283 N N . LEU A 1 549 ? -7.461 -24.987 27.761 1.00 84.81 549 LEU A N 1
ATOM 4284 C CA . LEU A 1 549 ? -8.481 -24.056 28.261 1.00 84.81 549 LEU A CA 1
ATOM 4285 C C . LEU A 1 549 ? -8.453 -23.941 29.792 1.00 84.81 549 LEU A C 1
ATOM 4287 O O . LEU A 1 549 ? -8.491 -22.831 30.320 1.00 84.81 549 LEU A O 1
ATOM 4291 N N . ALA A 1 550 ? -8.344 -25.065 30.507 1.00 84.50 550 ALA A N 1
ATOM 4292 C CA . ALA A 1 550 ? -8.249 -25.071 31.967 1.00 84.50 550 ALA A CA 1
ATOM 4293 C C . ALA A 1 550 ? -6.932 -24.457 32.484 1.00 84.50 550 ALA A C 1
ATOM 4295 O O . ALA A 1 550 ? -6.909 -23.875 33.566 1.00 84.50 550 ALA A O 1
ATOM 4296 N N . SER A 1 551 ? -5.845 -24.560 31.710 1.00 83.38 551 SER A N 1
ATOM 4297 C CA . SER A 1 551 ? -4.523 -24.036 32.075 1.00 83.38 551 SER A CA 1
ATOM 4298 C C . SER A 1 551 ? -4.410 -22.509 31.992 1.00 83.38 551 SER A C 1
ATOM 4300 O O . SER A 1 551 ? -3.490 -21.941 32.575 1.00 83.38 551 SER A O 1
ATOM 4302 N N . GLY A 1 552 ? -5.295 -21.840 31.242 1.00 79.94 552 GLY A N 1
ATOM 4303 C CA . GLY A 1 552 ? -5.269 -20.383 31.050 1.00 79.94 552 GLY A CA 1
ATOM 4304 C C . GLY A 1 552 ? -4.030 -19.837 30.321 1.00 79.94 552 GLY A C 1
ATOM 4305 O O . GLY A 1 552 ? -3.850 -18.623 30.267 1.00 79.94 552 GLY A O 1
ATOM 4306 N N . ARG A 1 553 ? -3.172 -20.706 29.762 1.00 84.31 553 ARG A N 1
ATOM 4307 C CA . ARG A 1 553 ? -1.902 -20.330 29.105 1.00 84.31 553 ARG A CA 1
ATOM 4308 C C . ARG A 1 553 ? -2.080 -19.569 27.791 1.00 84.31 553 ARG A C 1
ATOM 4310 O O . ARG A 1 553 ? -1.182 -18.835 27.395 1.00 84.31 553 ARG A O 1
ATOM 4317 N N . TYR A 1 554 ? -3.213 -19.762 27.122 1.00 88.38 554 TYR A N 1
ATOM 4318 C CA . TYR A 1 554 ? -3.532 -19.151 25.834 1.00 88.38 554 TYR A CA 1
ATOM 4319 C C . TYR A 1 554 ? -4.733 -18.224 25.961 1.00 88.38 554 TYR A C 1
ATOM 4321 O O . TYR A 1 554 ? -5.667 -18.487 26.720 1.00 88.38 554 TYR A O 1
ATOM 4329 N N . THR A 1 555 ? -4.730 -17.150 25.177 1.00 88.62 555 THR A N 1
ATOM 4330 C CA . THR A 1 555 ? -5.809 -16.158 25.153 1.00 88.62 555 THR A CA 1
ATOM 4331 C C . THR A 1 555 ? -6.461 -16.086 23.775 1.00 88.62 555 THR A C 1
ATOM 4333 O O . THR A 1 555 ? -5.922 -16.584 22.787 1.00 88.62 555 THR A O 1
ATOM 4336 N N . TYR A 1 556 ? -7.606 -15.403 23.659 1.00 87.44 556 TYR A N 1
ATOM 4337 C CA . TYR A 1 556 ? -8.239 -15.176 22.354 1.00 87.44 556 TYR A CA 1
ATOM 4338 C C . TYR A 1 556 ? -7.307 -14.441 21.363 1.00 87.44 556 TYR A C 1
ATOM 4340 O O . TYR A 1 556 ? -7.422 -14.647 20.158 1.00 87.44 556 TYR A O 1
ATOM 4348 N N . THR A 1 557 ? -6.332 -13.646 21.835 1.00 87.81 557 THR A N 1
ATOM 4349 C CA . THR A 1 557 ? -5.333 -12.984 20.968 1.00 87.81 557 THR A CA 1
ATOM 4350 C C . THR A 1 557 ? -4.277 -13.925 20.369 1.00 87.81 557 THR A C 1
ATOM 4352 O O . THR A 1 557 ? -3.520 -13.518 19.480 1.00 87.81 557 THR A O 1
ATOM 4355 N N . ASP A 1 558 ? -4.247 -15.185 20.805 1.00 90.19 558 ASP A N 1
ATOM 4356 C CA . ASP A 1 558 ? -3.356 -16.228 20.287 1.00 90.19 558 ASP A CA 1
ATOM 4357 C C . ASP A 1 558 ? -4.003 -17.108 19.215 1.00 90.19 558 ASP A C 1
ATOM 4359 O O . ASP A 1 558 ? -3.297 -17.854 18.536 1.00 90.19 558 ASP A O 1
ATOM 4363 N N . VAL A 1 559 ? -5.316 -16.958 18.995 1.00 93.06 559 VAL A N 1
ATOM 4364 C CA . VAL A 1 559 ? -6.058 -17.688 17.961 1.00 93.06 559 VAL A CA 1
ATOM 4365 C C . VAL A 1 559 ? -5.529 -17.338 16.573 1.00 93.06 559 VAL A C 1
ATOM 4367 O O . VAL A 1 559 ? -5.582 -16.183 16.130 1.00 93.06 559 VAL A O 1
ATOM 4370 N N . VAL A 1 560 ? -5.073 -18.361 15.854 1.00 94.19 560 VAL A N 1
ATOM 4371 C CA . VAL A 1 560 ? -4.684 -18.295 14.444 1.00 94.19 560 VAL A CA 1
ATOM 4372 C C . VAL A 1 560 ? -5.666 -19.062 13.560 1.00 94.19 560 VAL A C 1
ATOM 4374 O O . VAL A 1 560 ? -6.301 -20.021 13.984 1.00 94.19 560 VAL A O 1
ATOM 4377 N N . LEU A 1 561 ? -5.770 -18.651 12.297 1.00 94.75 561 LEU A N 1
ATOM 4378 C CA . LEU A 1 561 ? -6.454 -19.405 11.244 1.00 94.75 561 LEU A CA 1
ATOM 4379 C C . LEU A 1 561 ? -5.506 -19.626 10.052 1.00 94.75 561 LEU A C 1
ATOM 4381 O O . LEU A 1 561 ? -4.671 -18.750 9.777 1.00 94.75 561 LEU A O 1
ATOM 4385 N N . PRO A 1 562 ? -5.611 -20.765 9.342 1.00 93.62 562 PRO A N 1
ATOM 4386 C CA . PRO A 1 562 ? -4.684 -21.132 8.278 1.00 93.62 562 PRO A CA 1
ATOM 4387 C C . PRO A 1 562 ? -4.981 -20.404 6.961 1.00 93.62 562 PRO A C 1
ATOM 4389 O O . PRO A 1 562 ? -6.130 -20.190 6.566 1.00 93.62 562 PRO A O 1
ATOM 4392 N N . LEU A 1 563 ? -3.923 -20.071 6.229 1.00 91.50 563 LEU A N 1
ATOM 4393 C CA . LEU A 1 563 ? -3.951 -19.806 4.795 1.00 91.50 563 LEU A CA 1
ATOM 4394 C C . LEU A 1 563 ? -3.746 -21.152 4.076 1.00 91.50 563 LEU A C 1
ATOM 4396 O O . LEU A 1 563 ? -2.665 -21.726 4.221 1.00 91.50 563 LEU A O 1
ATOM 4400 N N . PRO A 1 564 ? -4.742 -21.660 3.319 1.00 90.12 564 PRO A N 1
ATOM 4401 C CA . PRO A 1 564 ? -4.718 -23.008 2.746 1.00 90.12 564 PRO A CA 1
ATOM 4402 C C . PRO A 1 564 ? -3.431 -23.368 1.997 1.00 90.12 564 PRO A C 1
ATOM 4404 O O . PRO A 1 564 ? -3.010 -22.640 1.097 1.00 90.12 564 PRO A O 1
ATOM 4407 N N . GLY A 1 565 ? -2.835 -24.511 2.336 1.00 85.94 565 GLY A N 1
ATOM 4408 C CA . GLY A 1 565 ? -1.602 -25.026 1.738 1.00 85.94 565 GLY A CA 1
ATOM 4409 C C . GLY A 1 565 ? -1.337 -26.485 2.118 1.00 85.94 565 GLY A C 1
ATOM 4410 O O . GLY A 1 565 ? -2.170 -27.129 2.748 1.00 85.94 565 GLY A O 1
ATOM 4411 N N . SER A 1 566 ? -0.175 -27.012 1.737 1.00 81.38 566 SER A N 1
ATOM 4412 C CA . SER A 1 566 ? 0.195 -28.427 1.925 1.00 81.38 566 SER A CA 1
ATOM 4413 C C . SER A 1 566 ? 0.609 -28.827 3.34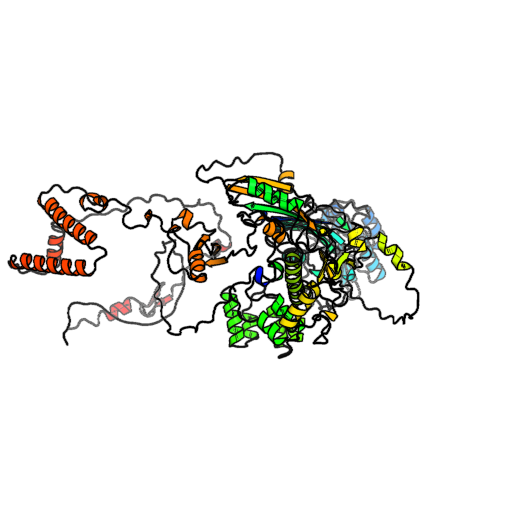5 1.00 81.38 566 SER A C 1
ATOM 4415 O O . SER A 1 566 ? 0.585 -30.013 3.657 1.00 81.38 566 SER A O 1
ATOM 4417 N N . ARG A 1 567 ? 1.016 -27.873 4.195 1.00 81.75 567 ARG A N 1
ATOM 4418 C CA . ARG A 1 567 ? 1.539 -28.127 5.553 1.00 81.75 567 ARG A CA 1
ATOM 4419 C C . ARG A 1 567 ? 0.711 -27.461 6.658 1.00 81.75 567 ARG A C 1
ATOM 4421 O O . ARG A 1 567 ? 1.211 -27.273 7.765 1.00 81.75 567 ARG A O 1
ATOM 4428 N N . VAL A 1 568 ? -0.531 -27.069 6.363 1.00 88.31 568 VAL A N 1
ATOM 4429 C CA . VAL A 1 568 ? -1.419 -26.431 7.348 1.00 88.31 568 VAL A CA 1
ATOM 4430 C C . VAL A 1 568 ? -2.418 -27.416 7.941 1.00 88.31 568 VAL A C 1
ATOM 4432 O O . VAL A 1 568 ? -2.956 -28.275 7.248 1.00 88.31 568 VAL A O 1
ATOM 4435 N N . ILE A 1 569 ? -2.680 -27.243 9.231 1.00 90.62 569 ILE A N 1
ATOM 4436 C CA . ILE A 1 569 ? -3.728 -27.915 9.992 1.00 90.62 569 ILE A CA 1
ATOM 4437 C C . ILE A 1 569 ? -4.950 -26.986 9.997 1.00 90.62 569 ILE A C 1
ATOM 4439 O O . ILE A 1 569 ? -4.799 -25.767 10.117 1.00 90.62 569 ILE A O 1
ATOM 4443 N N . TYR A 1 570 ? -6.153 -27.545 9.856 1.00 91.56 570 TYR A N 1
ATOM 4444 C CA . TYR A 1 570 ? -7.406 -26.797 9.987 1.00 91.56 570 TYR A CA 1
ATOM 4445 C C . TYR A 1 570 ? -7.954 -26.886 11.425 1.00 91.56 570 TYR A C 1
ATOM 4447 O O . TYR A 1 570 ? -7.659 -27.856 12.127 1.00 91.56 570 TYR A O 1
ATOM 4455 N N . PRO A 1 571 ? -8.709 -25.876 11.902 1.00 92.00 571 PRO A N 1
ATOM 4456 C CA . PRO A 1 571 ? -9.304 -25.902 13.239 1.00 92.00 571 PRO A CA 1
ATOM 4457 C C . PRO A 1 571 ? -10.273 -27.079 13.389 1.00 92.00 571 PRO A C 1
ATOM 4459 O O . PRO A 1 571 ? -11.122 -27.268 12.525 1.00 92.00 571 PRO A O 1
ATOM 4462 N N . GLN A 1 572 ? -10.215 -27.825 14.495 1.00 90.12 572 GLN A N 1
ATOM 4463 C CA . GLN A 1 572 ? -11.120 -28.961 14.754 1.00 90.12 572 GLN A CA 1
ATOM 4464 C C . GLN A 1 572 ? -12.483 -28.494 15.294 1.00 90.12 572 GLN A C 1
ATOM 4466 O O . GLN A 1 572 ? -12.961 -28.937 16.337 1.00 90.12 572 GLN A O 1
ATOM 4471 N N . ASN A 1 573 ? -13.087 -27.536 14.600 1.00 89.19 573 ASN A N 1
ATOM 4472 C CA . ASN A 1 573 ? -14.397 -26.975 14.891 1.00 89.19 573 ASN A CA 1
ATOM 4473 C C . ASN A 1 573 ? -15.110 -26.620 13.574 1.00 89.19 573 ASN A C 1
ATOM 4475 O O . ASN A 1 573 ? -14.606 -26.881 12.482 1.00 89.19 573 ASN A O 1
ATOM 4479 N N . ASP A 1 574 ? -16.295 -26.014 13.652 1.00 88.88 574 ASP A N 1
ATOM 4480 C CA . ASP A 1 574 ? -17.131 -25.750 12.473 1.00 88.88 574 ASP A CA 1
ATOM 4481 C C . ASP A 1 574 ? -16.485 -24.819 11.420 1.00 88.88 574 ASP A C 1
ATOM 4483 O O . ASP A 1 574 ? -17.005 -24.670 10.313 1.00 88.88 574 ASP A O 1
ATOM 4487 N N . ILE A 1 575 ? -15.351 -24.185 11.740 1.00 92.06 575 ILE A N 1
ATOM 4488 C CA . ILE A 1 575 ? -14.609 -23.324 10.816 1.00 92.06 575 ILE A CA 1
ATOM 4489 C C . ILE A 1 575 ? -13.864 -24.139 9.749 1.00 92.06 575 ILE A C 1
ATOM 4491 O O . ILE A 1 575 ? -13.664 -23.625 8.650 1.00 92.06 575 ILE A O 1
ATOM 4495 N N . GLU A 1 576 ? -13.521 -25.411 9.987 1.00 91.44 576 GLU A N 1
ATOM 4496 C CA . GLU A 1 576 ? -12.995 -26.284 8.924 1.00 91.44 576 GLU A CA 1
ATOM 4497 C C . GLU A 1 576 ? -14.013 -26.453 7.785 1.00 91.44 576 GLU A C 1
ATOM 4499 O O . GLU A 1 576 ? -13.672 -26.256 6.615 1.00 91.44 576 GLU A O 1
ATOM 4504 N N . GLN A 1 577 ? -15.281 -26.717 8.122 1.00 90.62 577 GLN A N 1
ATOM 4505 C CA . GLN A 1 577 ? -16.352 -26.868 7.134 1.00 90.62 577 GLN A CA 1
ATOM 4506 C C . GLN A 1 577 ? -16.520 -25.597 6.283 1.00 90.62 577 GLN A C 1
ATOM 4508 O O . GLN A 1 577 ? -16.725 -25.690 5.077 1.00 90.62 577 GLN A O 1
ATOM 4513 N N . CYS A 1 578 ? -16.325 -24.408 6.869 1.00 92.19 578 CYS A N 1
ATOM 4514 C CA . CYS A 1 578 ? -16.334 -23.135 6.138 1.00 92.19 578 CYS A CA 1
ATOM 4515 C C . CYS A 1 578 ? -15.304 -23.095 4.997 1.00 92.19 578 CYS A C 1
ATOM 4517 O O . CYS A 1 578 ? -15.634 -22.696 3.878 1.00 92.19 578 CYS A O 1
ATOM 4519 N N . TYR A 1 579 ? -14.063 -23.529 5.254 1.00 93.06 579 TYR A N 1
ATOM 4520 C CA . TYR A 1 579 ? -13.025 -23.579 4.220 1.00 93.06 579 TYR A CA 1
ATOM 4521 C C . TYR A 1 579 ? -13.405 -24.545 3.095 1.00 93.06 579 TYR A C 1
ATOM 4523 O O . TYR A 1 579 ? -13.249 -24.198 1.922 1.00 93.06 579 TYR A O 1
ATOM 4531 N N . GLN A 1 580 ? -13.924 -25.725 3.445 1.00 91.94 580 GLN A N 1
ATOM 4532 C CA . GLN A 1 580 ? -14.347 -26.734 2.474 1.00 91.94 580 GLN A CA 1
ATOM 4533 C C . GLN A 1 580 ? -15.527 -26.235 1.623 1.00 91.94 580 GLN A C 1
ATOM 4535 O O . GLN A 1 580 ? -15.450 -26.268 0.396 1.00 91.94 580 GLN A O 1
ATOM 4540 N N . ASP A 1 581 ? -16.581 -25.703 2.243 1.00 92.88 581 ASP A N 1
ATOM 4541 C CA . ASP A 1 581 ? -17.789 -25.218 1.563 1.00 92.88 581 ASP A CA 1
ATOM 4542 C C . ASP A 1 581 ? -17.489 -24.073 0.586 1.00 92.88 581 ASP A C 1
ATOM 4544 O O . ASP A 1 581 ? -17.975 -24.073 -0.549 1.00 92.88 581 ASP A O 1
ATOM 4548 N N . LEU A 1 582 ? -16.656 -23.109 0.993 1.00 92.69 582 LEU A N 1
ATOM 4549 C CA . LEU A 1 582 ? -16.246 -21.994 0.135 1.00 92.69 582 LEU A CA 1
ATOM 4550 C C . LEU A 1 582 ? -15.382 -22.464 -1.041 1.00 92.69 582 LEU A C 1
ATOM 4552 O O . LEU A 1 582 ? -15.610 -22.045 -2.174 1.00 92.69 582 LEU A O 1
ATOM 4556 N N . ALA A 1 583 ? -14.423 -23.362 -0.797 1.00 91.44 583 ALA A N 1
ATOM 4557 C CA . ALA A 1 583 ? -13.574 -23.898 -1.855 1.00 91.44 583 ALA A CA 1
ATOM 4558 C C . ALA A 1 583 ? -14.385 -24.725 -2.870 1.00 91.44 583 ALA A C 1
ATOM 4560 O O . ALA A 1 583 ? -14.272 -24.510 -4.081 1.00 91.44 583 ALA A O 1
ATOM 4561 N N . ASN A 1 584 ? -15.288 -25.579 -2.380 1.00 92.44 584 ASN A N 1
ATOM 4562 C CA . ASN A 1 584 ? -16.208 -26.372 -3.195 1.00 92.44 584 ASN A CA 1
ATOM 4563 C C . ASN A 1 584 ? -17.148 -25.491 -4.034 1.00 92.44 584 ASN A C 1
ATOM 4565 O O . ASN A 1 584 ? -17.340 -25.762 -5.220 1.00 92.44 584 ASN A O 1
ATOM 4569 N N . LYS A 1 585 ? -17.679 -24.400 -3.463 1.00 91.44 585 LYS A N 1
ATOM 4570 C CA . LYS A 1 585 ? -18.530 -23.420 -4.165 1.00 91.44 585 LYS A CA 1
ATOM 4571 C C . LYS A 1 585 ? -17.840 -22.800 -5.386 1.00 91.44 585 LYS A C 1
ATOM 4573 O O . LYS A 1 585 ? -18.492 -22.582 -6.407 1.00 91.44 585 LYS A O 1
ATOM 4578 N N . ASP A 1 586 ? -16.536 -22.544 -5.303 1.00 89.50 586 ASP A N 1
ATOM 4579 C CA . ASP A 1 586 ? -15.735 -22.015 -6.414 1.00 89.50 586 ASP A CA 1
ATOM 4580 C C . ASP A 1 586 ? -15.153 -23.102 -7.339 1.00 89.50 586 ASP A C 1
ATOM 4582 O O . ASP A 1 586 ? -14.560 -22.779 -8.377 1.00 89.50 586 ASP A O 1
ATOM 4586 N N . GLY A 1 587 ? -15.347 -24.385 -7.013 1.00 87.56 587 GLY A N 1
ATOM 4587 C CA . GLY A 1 587 ? -14.805 -25.529 -7.751 1.00 87.56 587 GLY A CA 1
ATOM 4588 C C . GLY A 1 587 ? -13.297 -25.719 -7.559 1.00 87.56 587 GLY A C 1
ATOM 4589 O O . GLY A 1 587 ? -12.606 -26.108 -8.500 1.00 87.56 587 GLY A O 1
ATOM 4590 N N . VAL A 1 588 ? -12.776 -25.390 -6.376 1.00 87.94 588 VAL A N 1
ATOM 4591 C CA . VAL A 1 588 ? -11.364 -25.518 -5.993 1.00 87.94 588 VAL A CA 1
ATOM 4592 C C . VAL A 1 588 ? -11.234 -26.605 -4.926 1.00 87.94 588 VAL A C 1
ATOM 4594 O O . VAL A 1 588 ? -11.878 -26.518 -3.887 1.00 87.94 588 VAL A O 1
ATOM 4597 N N . SER A 1 589 ? -10.369 -27.600 -5.143 1.00 84.69 589 SER A N 1
ATOM 4598 C CA . SER A 1 589 ? -9.985 -28.543 -4.083 1.00 84.69 589 SER A CA 1
ATOM 4599 C C . SER A 1 589 ? -8.859 -27.956 -3.226 1.00 84.69 589 SER A C 1
ATOM 4601 O O . SER A 1 589 ? -7.953 -27.296 -3.742 1.00 84.69 589 SER A O 1
ATOM 4603 N N . LEU A 1 590 ? -8.920 -28.187 -1.913 1.00 83.12 590 LEU A N 1
ATOM 4604 C CA . LEU A 1 590 ? -7.865 -27.802 -0.966 1.00 83.12 590 LEU A CA 1
ATOM 4605 C C . LEU A 1 590 ? -6.796 -28.896 -0.807 1.00 83.12 590 LEU A C 1
ATOM 4607 O O . LEU A 1 590 ? -5.662 -28.587 -0.448 1.00 83.12 590 LEU A O 1
ATOM 4611 N N . THR A 1 591 ? -7.149 -30.154 -1.087 1.00 79.94 591 THR A N 1
ATOM 4612 C CA . THR A 1 591 ? -6.309 -31.347 -0.882 1.00 79.94 591 THR A CA 1
ATOM 4613 C C . THR A 1 591 ? -5.673 -31.871 -2.168 1.00 79.94 591 THR A C 1
ATOM 4615 O O . THR A 1 591 ? -4.600 -32.468 -2.123 1.00 79.94 591 THR A O 1
ATOM 4618 N N . GLU A 1 592 ? -6.296 -31.626 -3.323 1.00 80.56 592 GLU A N 1
ATOM 4619 C CA . GLU A 1 592 ? -5.864 -32.141 -4.625 1.00 80.56 592 GLU A CA 1
ATOM 4620 C C . GLU A 1 592 ? -5.561 -31.011 -5.614 1.00 80.56 592 GLU A C 1
ATOM 4622 O O . GLU A 1 592 ? -6.182 -29.948 -5.590 1.00 80.56 592 GLU A O 1
ATOM 4627 N N . SER A 1 593 ? -4.612 -31.245 -6.527 1.00 79.38 593 SER A N 1
ATOM 4628 C CA . SER A 1 593 ? -4.306 -30.298 -7.602 1.00 79.38 593 SER A CA 1
ATOM 4629 C C . SER A 1 593 ? -4.907 -30.740 -8.925 1.00 79.38 593 SER A C 1
ATOM 4631 O O . SER A 1 593 ? -4.659 -31.852 -9.384 1.00 79.38 593 SER A O 1
ATOM 4633 N N . VAL A 1 594 ? -5.597 -29.822 -9.601 1.00 80.50 594 VAL A N 1
ATOM 4634 C CA . VAL A 1 594 ? -6.148 -30.043 -10.948 1.00 80.50 594 VAL A CA 1
ATOM 4635 C C . VAL A 1 594 ? -5.038 -30.102 -12.018 1.00 80.50 594 VAL A C 1
ATOM 4637 O O . VAL A 1 594 ? -5.271 -30.547 -13.141 1.00 80.50 594 VAL A O 1
ATOM 4640 N N . HIS A 1 595 ? -3.814 -29.652 -11.709 1.00 80.00 595 HIS A N 1
ATOM 4641 C CA . HIS A 1 595 ? -2.732 -29.532 -12.690 1.00 80.00 595 HIS A CA 1
ATOM 4642 C C . HIS A 1 595 ? -1.323 -29.724 -12.098 1.00 80.00 595 HIS A C 1
ATOM 4644 O O . HIS A 1 595 ? -1.061 -29.454 -10.931 1.00 80.00 595 HIS A O 1
ATOM 4650 N N . SER A 1 596 ? -0.337 -30.051 -12.934 1.00 79.06 596 SER A N 1
ATOM 4651 C CA . SER A 1 596 ? 1.064 -30.230 -12.509 1.00 79.06 596 SER A CA 1
ATOM 4652 C C . SER A 1 596 ? 1.863 -28.928 -12.287 1.00 79.06 596 SER A C 1
ATOM 4654 O O . SER A 1 596 ? 3.070 -28.967 -12.035 1.00 79.06 596 SER A O 1
ATOM 4656 N N . VAL A 1 597 ? 1.238 -27.747 -12.391 1.00 80.50 597 VAL A N 1
ATOM 4657 C CA . VAL A 1 597 ? 1.935 -26.455 -12.265 1.00 80.50 597 VAL A CA 1
ATOM 4658 C C . VAL A 1 597 ? 2.076 -26.043 -10.796 1.00 80.50 597 VAL A C 1
ATOM 4660 O O . VAL A 1 597 ? 1.201 -25.376 -10.251 1.00 80.50 597 VAL A O 1
ATOM 4663 N N . LYS A 1 598 ? 3.223 -26.374 -10.185 1.00 76.38 598 LYS A N 1
ATOM 4664 C CA . LYS A 1 598 ? 3.544 -26.049 -8.778 1.00 76.38 598 LYS A CA 1
ATOM 4665 C C . LYS A 1 598 ? 3.283 -24.581 -8.391 1.00 76.38 598 LYS A C 1
ATOM 4667 O O . LYS A 1 598 ? 2.700 -24.338 -7.347 1.00 76.38 598 LYS A O 1
ATOM 4672 N N . GLU A 1 599 ? 3.640 -23.617 -9.254 1.00 72.19 599 GLU A N 1
ATOM 4673 C CA . GLU A 1 599 ? 3.431 -22.168 -9.014 1.00 72.19 599 GLU A CA 1
ATOM 4674 C C . GLU A 1 599 ? 1.956 -21.770 -8.777 1.00 72.19 599 GLU A C 1
ATOM 4676 O O . GLU A 1 599 ? 1.707 -20.677 -8.279 1.00 72.19 599 GLU A O 1
ATOM 4681 N N . PHE A 1 600 ? 0.983 -22.605 -9.163 1.00 78.69 600 PHE A N 1
ATOM 4682 C CA . PHE A 1 600 ? -0.451 -22.300 -9.088 1.00 78.69 600 PHE A CA 1
ATOM 4683 C C . PHE A 1 600 ? -1.250 -23.377 -8.341 1.00 78.69 600 PHE A C 1
ATOM 4685 O O . PHE A 1 600 ? -2.440 -23.524 -8.586 1.00 78.69 600 PHE A O 1
ATOM 4692 N N . SER A 1 601 ? -0.616 -24.160 -7.461 1.00 79.88 601 SER A N 1
ATOM 4693 C CA . SER A 1 601 ? -1.294 -25.210 -6.690 1.00 79.88 601 SER A CA 1
ATOM 4694 C C . SER A 1 601 ? -1.186 -24.971 -5.189 1.00 79.88 601 SER A C 1
ATOM 4696 O O . SER A 1 601 ? -0.074 -24.923 -4.667 1.00 79.88 601 SER A O 1
ATOM 4698 N N . LEU A 1 602 ? -2.322 -24.938 -4.481 1.00 77.38 602 LEU A N 1
ATOM 4699 C CA . LEU A 1 602 ? -2.347 -24.871 -3.011 1.00 77.38 602 LEU A CA 1
ATOM 4700 C C . LEU A 1 602 ? -1.548 -26.030 -2.387 1.00 77.38 602 LEU A C 1
ATOM 4702 O O . LEU A 1 602 ? -0.761 -25.821 -1.471 1.00 77.38 602 LEU A O 1
ATOM 4706 N N . THR A 1 603 ? -1.644 -27.230 -2.968 1.00 75.06 603 THR A N 1
ATOM 4707 C CA . THR A 1 603 ? -0.917 -28.437 -2.527 1.00 75.06 603 THR A CA 1
ATOM 4708 C C . THR A 1 603 ? 0.593 -28.414 -2.798 1.00 75.06 603 THR A C 1
ATOM 4710 O O . THR A 1 603 ? 1.307 -29.317 -2.375 1.00 75.06 603 THR A O 1
ATOM 4713 N N . SER A 1 604 ? 1.102 -27.427 -3.542 1.00 75.06 604 SER A N 1
ATOM 4714 C CA . SER A 1 604 ? 2.545 -27.227 -3.765 1.00 75.06 604 SER A CA 1
ATOM 4715 C C . SER A 1 604 ? 3.113 -26.055 -2.967 1.00 75.06 604 SER A C 1
ATOM 4717 O O . SER A 1 604 ? 4.328 -25.881 -2.936 1.00 75.06 604 SER A O 1
ATOM 4719 N N . MET A 1 605 ? 2.250 -25.261 -2.336 1.00 76.69 605 MET A N 1
ATOM 4720 C CA . MET A 1 605 ? 2.623 -24.185 -1.428 1.00 76.69 605 MET A CA 1
ATOM 4721 C C . MET A 1 605 ? 2.648 -24.724 0.001 1.00 76.69 605 MET A C 1
ATOM 4723 O O . MET A 1 605 ? 1.842 -25.584 0.351 1.00 76.69 605 MET A O 1
ATOM 4727 N N . THR A 1 606 ? 3.535 -24.219 0.853 1.00 77.88 606 THR A N 1
ATOM 4728 C CA . THR A 1 606 ? 3.580 -24.589 2.280 1.00 77.88 606 THR A CA 1
ATOM 4729 C C . THR A 1 606 ? 2.272 -24.239 2.994 1.00 77.88 606 THR A C 1
ATOM 4731 O O . THR A 1 606 ? 1.723 -25.067 3.719 1.00 77.88 606 THR A O 1
ATOM 4734 N N . GLY A 1 607 ? 1.724 -23.057 2.703 1.00 81.69 607 GLY A N 1
ATOM 4735 C CA . GLY A 1 607 ? 0.673 -22.443 3.513 1.00 81.69 607 GLY A CA 1
ATOM 4736 C C . GLY A 1 607 ? 1.274 -21.771 4.750 1.00 81.69 607 GLY A C 1
ATOM 4737 O O . GLY A 1 607 ? 2.476 -21.855 4.989 1.00 81.69 607 GLY A O 1
ATOM 4738 N N . ALA A 1 608 ? 0.453 -21.050 5.506 1.00 87.19 608 ALA A N 1
ATOM 4739 C CA . ALA A 1 608 ? 0.909 -20.292 6.670 1.00 87.19 608 ALA A CA 1
ATOM 4740 C C . ALA A 1 608 ? -0.246 -20.044 7.646 1.00 87.19 608 ALA A C 1
ATOM 4742 O O . ALA A 1 608 ? -1.401 -20.303 7.319 1.00 87.19 608 ALA A O 1
ATOM 4743 N N . TYR A 1 609 ? 0.047 -19.490 8.820 1.00 90.62 609 TYR A N 1
ATOM 4744 C CA . TYR A 1 609 ? -0.952 -19.156 9.834 1.00 90.62 609 TYR A CA 1
ATOM 4745 C C . TYR A 1 609 ? -1.009 -17.646 10.069 1.00 90.62 609 TYR A C 1
ATOM 4747 O O . TYR A 1 609 ? -0.034 -16.921 9.867 1.00 90.62 609 TYR A O 1
ATOM 4755 N N . ARG A 1 610 ? -2.180 -17.145 10.468 1.00 91.88 610 ARG A N 1
ATOM 4756 C CA . ARG A 1 610 ? -2.405 -15.718 10.727 1.00 91.88 610 ARG A CA 1
ATOM 4757 C C . ARG A 1 610 ? -3.298 -15.536 11.947 1.00 91.88 610 ARG A C 1
ATOM 4759 O O . ARG A 1 610 ? -4.385 -16.106 11.993 1.00 91.88 610 ARG A O 1
ATOM 4766 N N . ARG A 1 611 ? -2.856 -14.701 12.896 1.00 93.25 611 ARG A N 1
ATOM 4767 C CA . ARG A 1 611 ? -3.636 -14.313 14.085 1.00 93.25 611 ARG A CA 1
ATOM 4768 C C . ARG A 1 611 ? -4.929 -13.611 13.673 1.00 93.25 611 ARG A C 1
ATOM 4770 O O . ARG A 1 611 ? -4.881 -12.675 12.870 1.00 93.25 611 ARG A O 1
ATOM 4777 N N . VAL A 1 612 ? -6.051 -14.057 14.235 1.00 93.81 612 VAL A N 1
ATOM 4778 C CA . VAL A 1 612 ? -7.405 -13.543 13.960 1.00 93.81 612 VAL A CA 1
ATOM 4779 C C . VAL A 1 612 ? -7.575 -12.117 14.476 1.00 93.81 612 VAL A C 1
ATOM 4781 O O . VAL A 1 612 ? -8.110 -11.257 13.775 1.00 93.81 612 VAL A O 1
ATOM 4784 N N . PHE A 1 613 ? -7.071 -11.849 15.678 1.00 93.81 613 PHE A N 1
ATOM 4785 C CA . PHE A 1 613 ? -7.163 -10.551 16.337 1.00 93.81 613 PHE A CA 1
ATOM 4786 C C . PHE A 1 613 ? -5.809 -9.839 16.290 1.00 93.81 613 PHE A C 1
ATOM 4788 O O . PHE A 1 613 ? -4.770 -10.413 16.610 1.00 93.81 613 PHE A O 1
ATOM 4795 N N . GLY A 1 614 ? -5.818 -8.579 15.859 1.00 91.56 614 GLY A N 1
ATOM 4796 C CA . GLY A 1 614 ? -4.656 -7.700 15.848 1.00 91.56 614 GLY A CA 1
ATOM 4797 C C . GLY A 1 614 ? -4.750 -6.695 16.988 1.00 91.56 614 GLY A C 1
ATOM 4798 O O . GLY A 1 614 ? -5.738 -5.971 17.096 1.00 91.56 614 GLY A O 1
ATOM 4799 N N . LYS A 1 615 ? -3.709 -6.606 17.818 1.00 91.00 615 LYS A N 1
ATOM 4800 C CA . LYS A 1 615 ? -3.592 -5.574 18.854 1.00 91.00 615 LYS A CA 1
ATOM 4801 C C . LYS A 1 615 ? -2.453 -4.618 18.522 1.00 91.00 615 LYS A C 1
ATOM 4803 O O . LYS A 1 615 ? -1.366 -5.043 18.137 1.00 91.00 615 LYS A O 1
ATOM 4808 N N . ALA A 1 616 ? -2.725 -3.324 18.648 1.00 92.31 616 ALA A N 1
ATOM 4809 C CA . ALA A 1 616 ? -1.728 -2.283 18.465 1.00 92.31 616 ALA A CA 1
ATOM 4810 C C . ALA A 1 616 ? -0.802 -2.193 19.689 1.00 92.31 616 ALA A C 1
ATOM 4812 O O . ALA A 1 616 ? -1.271 -2.237 20.827 1.00 92.31 616 ALA A O 1
ATOM 4813 N N . LYS A 1 617 ? 0.502 -2.039 19.446 1.00 92.06 617 LYS A N 1
ATOM 4814 C CA . LYS A 1 617 ? 1.487 -1.622 20.457 1.00 92.06 617 LYS A CA 1
ATOM 4815 C C . LYS A 1 617 ? 1.688 -0.104 20.361 1.00 92.06 617 LYS A C 1
ATOM 4817 O O . LYS A 1 617 ? 1.353 0.490 19.336 1.00 92.06 617 LYS A O 1
ATOM 4822 N N . ASP A 1 618 ? 2.209 0.516 21.419 1.00 92.69 618 ASP A N 1
ATOM 4823 C CA . ASP A 1 618 ? 2.586 1.944 21.454 1.00 92.69 618 ASP A CA 1
ATOM 4824 C C . ASP A 1 618 ? 1.461 2.885 20.970 1.00 92.69 618 ASP A C 1
ATOM 4826 O O . ASP A 1 618 ? 1.680 3.786 20.155 1.00 92.69 618 ASP A O 1
ATOM 4830 N N . PHE A 1 619 ? 0.227 2.590 21.399 1.00 95.06 619 PHE A N 1
ATOM 4831 C CA . PHE A 1 619 ? -0.985 3.250 20.921 1.00 95.06 619 PHE A CA 1
ATOM 4832 C C . PHE A 1 619 ? -1.225 4.571 21.660 1.00 95.06 619 PHE A C 1
ATOM 4834 O O . PHE A 1 619 ? -1.540 4.590 22.849 1.00 95.06 619 PHE A O 1
ATOM 4841 N N . GLU A 1 620 ? -1.123 5.668 20.921 1.00 96.06 620 GLU A N 1
ATOM 4842 C CA . GLU A 1 620 ? -1.333 7.042 21.372 1.00 96.06 620 GLU A CA 1
ATOM 4843 C C . GLU A 1 620 ? -2.363 7.718 20.456 1.00 96.06 620 GLU A C 1
ATOM 4845 O O . GLU A 1 620 ? -2.418 7.440 19.251 1.00 96.06 620 GLU A O 1
ATOM 4850 N N . TRP A 1 621 ? -3.156 8.645 20.992 1.00 96.38 621 TRP A N 1
ATOM 4851 C CA . TRP A 1 621 ? -4.086 9.442 20.195 1.00 96.38 621 TRP A CA 1
ATOM 4852 C C . TRP A 1 621 ? -4.204 10.878 20.713 1.00 96.38 621 TRP A C 1
ATOM 4854 O O . TRP A 1 621 ? -4.087 11.128 21.910 1.00 96.38 621 TRP A O 1
ATOM 4864 N N . GLU A 1 622 ? -4.449 11.828 19.808 1.00 95.06 622 GLU A N 1
ATOM 4865 C CA . GLU A 1 622 ? -4.720 13.230 20.148 1.00 95.06 622 GLU A CA 1
ATOM 4866 C C . GLU A 1 622 ? -5.800 13.841 19.241 1.00 95.06 622 GLU A C 1
ATOM 4868 O O . GLU A 1 622 ? -5.906 13.520 18.052 1.00 95.06 622 GLU A O 1
ATOM 4873 N N . LEU A 1 623 ? -6.610 14.737 19.811 1.00 93.62 623 LEU A N 1
ATOM 4874 C CA . LEU A 1 623 ? -7.606 15.526 19.086 1.00 93.62 623 LEU A CA 1
ATOM 4875 C C . LEU A 1 623 ? -7.026 16.900 18.740 1.00 93.62 623 LEU A C 1
ATOM 4877 O O . LEU A 1 623 ? -6.574 17.632 19.617 1.00 93.62 623 LEU A O 1
ATOM 4881 N N . ILE A 1 624 ? -7.071 17.260 17.458 1.00 91.88 624 ILE A N 1
ATOM 4882 C CA . ILE A 1 624 ? -6.477 18.485 16.917 1.00 91.88 624 ILE A CA 1
ATOM 4883 C C . ILE A 1 624 ? -7.582 19.329 16.283 1.00 91.88 624 ILE A C 1
ATOM 4885 O O . ILE A 1 624 ? -8.264 18.875 15.362 1.00 91.88 624 ILE A O 1
ATOM 4889 N N . LYS A 1 625 ? -7.742 20.576 16.735 1.00 90.38 625 LYS A N 1
ATOM 4890 C CA . LYS A 1 625 ? -8.635 21.559 16.100 1.00 90.38 625 LYS A CA 1
ATOM 4891 C C . LYS A 1 625 ? -7.856 22.334 15.037 1.00 90.38 625 LYS A C 1
ATOM 4893 O O . LYS A 1 625 ? -6.735 22.770 15.284 1.00 90.38 625 LYS A O 1
ATOM 4898 N N . TYR A 1 626 ? -8.420 22.469 13.839 1.00 86.12 626 TYR A N 1
ATOM 4899 C CA . TYR A 1 626 ? -7.783 23.151 12.709 1.00 86.12 626 TYR A CA 1
ATOM 4900 C C . TYR A 1 626 ? -8.818 23.894 11.854 1.00 86.12 626 TYR A C 1
ATOM 4902 O O . TYR A 1 626 ? -9.985 23.515 11.810 1.00 86.12 626 TYR A O 1
ATOM 4910 N N . ARG A 1 627 ? -8.393 24.953 11.153 1.00 80.81 627 ARG A N 1
ATOM 4911 C CA . ARG A 1 627 ? -9.255 25.727 10.233 1.00 80.81 627 ARG A CA 1
ATOM 4912 C C . ARG A 1 627 ? -8.913 25.473 8.762 1.00 80.81 627 ARG A C 1
ATOM 4914 O O . ARG A 1 627 ? -9.802 25.211 7.957 1.00 80.81 627 ARG A O 1
ATOM 4921 N N . ASP A 1 628 ? -7.624 25.469 8.407 1.00 74.69 628 ASP A N 1
ATOM 4922 C CA . ASP A 1 628 ? -7.180 25.206 7.031 1.00 74.69 628 ASP A CA 1
ATOM 4923 C C . ASP A 1 628 ? -6.872 23.717 6.773 1.00 74.69 628 ASP A C 1
ATOM 4925 O O . ASP A 1 628 ? -5.998 23.097 7.384 1.00 74.69 628 ASP A O 1
ATOM 4929 N N . ILE A 1 629 ? -7.575 23.161 5.787 1.00 73.12 629 ILE A N 1
ATOM 4930 C CA . ILE A 1 629 ? -7.422 21.799 5.257 1.00 73.12 629 ILE A CA 1
ATOM 4931 C C . ILE A 1 629 ? -6.042 21.600 4.590 1.00 73.12 629 ILE A C 1
ATOM 4933 O O . ILE A 1 629 ? -5.566 20.468 4.469 1.00 73.12 629 ILE A O 1
ATOM 4937 N N . SER A 1 630 ? -5.387 22.674 4.135 1.00 73.00 630 SER A N 1
ATOM 4938 C CA . SER A 1 630 ? -4.114 22.611 3.406 1.00 73.00 630 SER A CA 1
ATOM 4939 C C . SER A 1 630 ? -2.890 22.347 4.299 1.00 73.00 630 SER A C 1
ATOM 4941 O O . SER A 1 630 ? -1.903 21.777 3.820 1.00 73.00 630 SER A O 1
ATOM 4943 N N . ILE A 1 631 ? -2.957 22.698 5.589 1.00 79.00 631 ILE A N 1
ATOM 4944 C CA . ILE A 1 631 ? -1.833 22.625 6.539 1.00 79.00 631 ILE A CA 1
ATOM 4945 C C . ILE A 1 631 ? -1.551 21.162 6.944 1.00 79.00 631 ILE A C 1
ATOM 4947 O O . ILE A 1 631 ? -2.490 20.425 7.263 1.00 79.00 631 ILE A O 1
ATOM 4951 N N . PRO A 1 632 ? -0.287 20.683 6.953 1.00 81.81 632 PRO A N 1
ATOM 4952 C CA . PRO A 1 632 ? 0.061 19.384 7.537 1.00 81.81 632 PRO A CA 1
ATOM 4953 C C . PRO A 1 632 ? -0.167 19.386 9.058 1.00 81.81 632 PRO A C 1
ATOM 4955 O O . PRO A 1 632 ? 0.368 20.244 9.748 1.00 81.81 632 PRO A O 1
ATOM 4958 N N . LEU A 1 633 ? -0.923 18.412 9.579 1.00 86.75 633 LEU A N 1
ATOM 4959 C CA . LEU A 1 633 ? -1.139 18.228 11.029 1.00 86.75 633 LEU A CA 1
ATOM 4960 C C . LEU A 1 633 ? -0.191 17.186 11.651 1.00 86.75 633 LEU A C 1
ATOM 4962 O O . LEU A 1 633 ? -0.140 17.024 12.863 1.00 86.75 633 LEU A O 1
ATOM 4966 N N . THR A 1 634 ? 0.564 16.468 10.819 1.00 86.62 634 THR A N 1
ATOM 4967 C CA . THR A 1 634 ? 1.630 15.550 11.233 1.00 86.62 634 THR A CA 1
ATOM 4968 C C . THR A 1 634 ? 2.936 16.047 10.625 1.00 86.62 634 THR A C 1
ATOM 4970 O O . THR A 1 634 ? 2.973 16.355 9.432 1.00 86.62 634 THR A O 1
ATOM 4973 N N . MET A 1 635 ? 3.992 16.140 11.437 1.00 85.88 635 MET A N 1
ATOM 4974 C CA . MET A 1 635 ? 5.349 16.397 10.952 1.00 85.88 635 MET A CA 1
ATOM 4975 C C . MET A 1 635 ? 5.958 15.110 10.398 1.00 85.88 635 MET A C 1
ATOM 4977 O O . MET A 1 635 ? 5.815 14.046 10.996 1.00 85.88 635 MET A O 1
ATOM 4981 N N . THR A 1 636 ? 6.640 15.212 9.262 1.00 89.56 636 THR A N 1
ATOM 4982 C CA . THR A 1 636 ? 7.364 14.096 8.644 1.00 89.56 636 THR A CA 1
ATOM 4983 C C . THR A 1 636 ? 8.838 14.097 9.051 1.00 89.56 636 THR A C 1
ATOM 4985 O O . THR A 1 636 ? 9.374 15.137 9.439 1.00 89.56 636 THR A O 1
ATOM 4988 N N . ASP A 1 637 ? 9.531 12.964 8.882 1.00 88.81 637 ASP A N 1
ATOM 4989 C CA . ASP A 1 637 ? 10.991 12.888 9.054 1.00 88.81 637 ASP A CA 1
ATOM 4990 C C . ASP A 1 637 ? 11.722 13.989 8.261 1.00 88.81 637 ASP A C 1
ATOM 4992 O O . ASP A 1 637 ? 12.636 14.637 8.766 1.00 88.81 637 ASP A O 1
ATOM 4996 N N . LEU A 1 638 ? 11.279 14.269 7.029 1.00 86.50 638 LEU A N 1
ATOM 4997 C CA . LEU A 1 638 ? 11.893 15.293 6.184 1.00 86.50 638 LEU A CA 1
ATOM 4998 C C . LEU A 1 638 ? 11.678 16.714 6.729 1.00 86.50 638 LEU A C 1
ATOM 5000 O O . LEU A 1 638 ? 12.586 17.542 6.628 1.00 86.50 638 LEU A O 1
ATOM 5004 N N . ASP A 1 639 ? 10.523 16.993 7.341 1.00 87.00 639 ASP A N 1
ATOM 5005 C CA . ASP A 1 639 ? 10.281 18.262 8.038 1.00 87.00 639 ASP A CA 1
ATOM 5006 C C . ASP A 1 639 ? 11.197 18.393 9.261 1.00 87.00 639 ASP A C 1
ATOM 5008 O O . ASP A 1 639 ? 11.742 19.470 9.498 1.00 87.00 639 ASP A O 1
ATOM 5012 N N . MET A 1 640 ? 11.403 17.306 10.016 1.00 86.88 640 MET A N 1
ATOM 5013 C CA . MET A 1 640 ? 12.299 17.285 11.179 1.00 86.88 640 MET A CA 1
ATOM 5014 C C . MET A 1 640 ? 13.751 17.560 10.780 1.00 86.88 640 MET A C 1
ATOM 5016 O O . MET A 1 640 ? 14.362 18.475 11.327 1.00 86.88 640 MET A O 1
ATOM 5020 N N . VAL A 1 641 ? 14.276 16.857 9.771 1.00 85.12 641 VAL A N 1
ATOM 5021 C CA . VAL A 1 641 ? 15.640 17.076 9.254 1.00 85.12 641 VAL A CA 1
ATOM 5022 C C . VAL A 1 641 ? 15.808 18.493 8.700 1.00 85.12 641 VAL A C 1
ATOM 5024 O O . VAL A 1 641 ? 16.821 19.149 8.950 1.00 85.12 641 VAL A O 1
ATOM 5027 N N . THR A 1 642 ? 14.804 19.009 7.984 1.00 82.50 642 THR A N 1
ATOM 5028 C CA . THR A 1 642 ? 14.857 20.365 7.413 1.00 82.50 642 THR A CA 1
ATOM 5029 C C . THR A 1 642 ? 14.825 21.440 8.501 1.00 82.50 642 THR A C 1
ATOM 5031 O O . THR A 1 642 ? 15.580 22.405 8.406 1.00 82.50 642 THR A O 1
ATOM 5034 N N . LYS A 1 643 ? 14.017 21.260 9.557 1.00 77.75 643 LYS A N 1
ATOM 5035 C CA . LYS A 1 643 ? 13.990 22.147 10.732 1.00 77.75 643 LYS A CA 1
ATOM 5036 C C . LYS A 1 643 ? 15.286 22.077 11.539 1.00 77.75 643 LYS A C 1
ATOM 5038 O O . LYS A 1 643 ? 15.813 23.121 11.886 1.00 77.75 643 LYS A O 1
ATOM 5043 N N . ALA A 1 644 ? 15.842 20.889 11.783 1.00 62.91 644 ALA A N 1
ATOM 5044 C CA . ALA A 1 644 ? 17.128 20.736 12.474 1.00 62.91 644 ALA A CA 1
ATOM 5045 C C . ALA A 1 644 ? 18.294 21.398 11.710 1.00 62.91 644 ALA A C 1
ATOM 5047 O O . ALA A 1 644 ? 19.248 21.875 12.317 1.00 62.91 644 ALA A O 1
ATOM 5048 N N . SER A 1 645 ? 18.187 21.478 10.379 1.0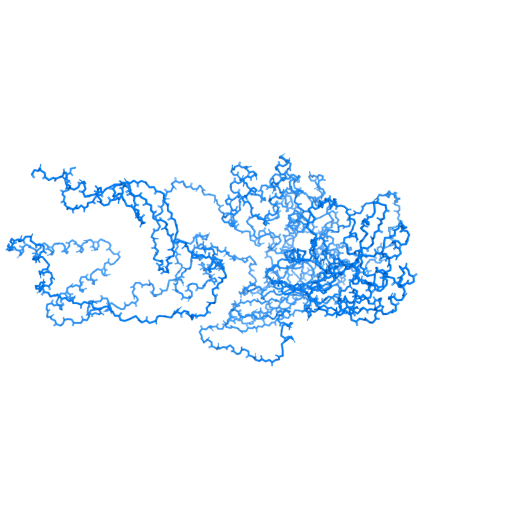0 58.25 645 SER A N 1
ATOM 5049 C CA . SER A 1 645 ? 19.154 22.156 9.503 1.00 58.25 645 SER A CA 1
ATOM 5050 C C . SER A 1 645 ? 18.977 23.684 9.434 1.00 58.25 645 SER A C 1
ATOM 5052 O O . SER A 1 645 ? 19.755 24.357 8.757 1.00 58.25 645 SER A O 1
ATOM 5054 N N . GLN A 1 646 ? 17.945 24.246 10.072 1.00 52.69 646 GLN A N 1
ATOM 5055 C CA . GLN A 1 646 ? 17.632 25.676 10.065 1.00 52.69 646 GLN A CA 1
ATOM 5056 C C . GLN A 1 646 ? 17.701 26.222 11.494 1.00 52.69 646 GLN A C 1
ATOM 5058 O O . GLN A 1 646 ? 16.968 25.788 12.378 1.00 52.69 646 GLN A O 1
ATOM 5063 N N . THR A 1 647 ? 18.569 27.208 11.733 1.00 34.81 647 THR A N 1
ATOM 5064 C CA . THR A 1 647 ? 18.566 27.943 13.005 1.00 34.81 647 THR A CA 1
ATOM 5065 C C . THR A 1 647 ? 17.207 28.624 13.228 1.00 34.81 647 THR A C 1
ATOM 5067 O O . THR A 1 647 ? 16.564 29.026 12.254 1.00 34.81 647 THR A O 1
ATOM 5070 N N . PRO A 1 648 ? 16.743 28.760 14.487 1.00 41.25 648 PRO A N 1
ATOM 5071 C CA . PRO A 1 648 ? 15.381 29.196 14.790 1.00 41.25 648 PRO A CA 1
ATOM 5072 C C . PRO A 1 648 ? 15.186 30.680 14.456 1.00 41.25 648 PRO A C 1
ATOM 5074 O O . PRO A 1 648 ? 15.409 31.557 15.286 1.00 41.25 648 PRO A O 1
ATOM 5077 N N . ASN A 1 649 ? 14.762 30.958 13.224 1.00 31.56 649 ASN A N 1
ATOM 5078 C CA . ASN A 1 649 ? 14.470 32.297 12.727 1.00 31.56 649 ASN A CA 1
ATOM 5079 C C . ASN A 1 649 ? 13.101 32.321 12.039 1.00 31.56 649 ASN A C 1
ATOM 5081 O O . ASN A 1 649 ? 12.954 31.870 10.904 1.00 31.56 649 ASN A O 1
ATOM 5085 N N . GLY A 1 650 ? 12.126 32.921 12.723 1.00 32.81 650 GLY A N 1
ATOM 5086 C CA . GLY A 1 650 ? 10.820 33.268 12.169 1.00 32.81 650 GLY A CA 1
ATOM 5087 C C . GLY A 1 650 ? 9.762 32.178 12.310 1.00 32.81 650 GLY A C 1
ATOM 5088 O O . GLY A 1 650 ? 9.574 31.356 11.414 1.00 32.81 650 GLY A O 1
ATOM 5089 N N . GLU A 1 651 ? 8.974 32.255 13.383 1.00 30.06 651 GLU A N 1
ATOM 5090 C CA . GLU A 1 651 ? 7.620 31.702 13.361 1.00 30.06 651 GLU A CA 1
ATOM 5091 C C . GLU A 1 651 ? 6.836 32.384 12.234 1.00 30.06 651 GLU A C 1
ATOM 5093 O O . GLU A 1 651 ? 6.603 33.595 12.247 1.00 30.06 651 GLU A O 1
ATOM 5098 N N . ALA A 1 652 ? 6.439 31.607 11.227 1.00 31.88 652 ALA A N 1
ATOM 5099 C CA . ALA A 1 652 ? 5.576 32.089 10.161 1.00 31.88 652 ALA A CA 1
ATOM 5100 C C . ALA A 1 652 ? 4.139 32.210 10.690 1.00 31.88 652 ALA A C 1
ATOM 5102 O O . ALA A 1 652 ? 3.315 31.323 10.473 1.00 31.88 652 ALA A O 1
ATOM 5103 N N . VAL A 1 653 ? 3.853 33.312 11.392 1.00 33.22 653 VAL A N 1
ATOM 5104 C CA . VAL A 1 653 ? 2.501 33.673 11.836 1.00 33.22 653 VAL A CA 1
ATOM 5105 C C . VAL A 1 653 ? 1.597 33.774 10.607 1.00 33.22 653 VAL A C 1
ATOM 5107 O O . VAL A 1 653 ? 1.698 34.706 9.802 1.00 33.22 653 VAL A O 1
ATOM 5110 N N . LEU A 1 654 ? 0.726 32.780 10.442 1.00 39.06 654 LEU A N 1
ATOM 5111 C CA . LEU A 1 654 ? -0.308 32.787 9.417 1.00 39.06 654 LEU A CA 1
ATOM 5112 C C . LEU A 1 654 ? -1.368 33.818 9.807 1.00 39.06 654 LEU A C 1
ATOM 5114 O O . LEU A 1 654 ? -1.824 33.849 10.947 1.00 39.06 654 LEU A O 1
ATOM 5118 N N . LYS A 1 655 ? -1.751 34.669 8.853 1.00 36.06 655 LYS A N 1
ATOM 5119 C CA . LYS A 1 655 ? -2.824 35.644 9.063 1.00 36.06 655 LYS A CA 1
ATOM 5120 C C . LYS A 1 655 ? -4.145 34.917 9.279 1.00 36.06 655 LYS A C 1
ATOM 5122 O O . LYS A 1 655 ? -4.480 34.015 8.514 1.00 36.06 655 LYS A O 1
ATOM 5127 N N . GLU A 1 656 ? -4.880 35.349 10.292 1.00 36.09 656 GLU A N 1
ATOM 5128 C CA . GLU A 1 656 ? -6.209 34.836 10.597 1.00 36.09 656 GLU A CA 1
ATOM 5129 C C . GLU A 1 656 ? -7.191 35.260 9.501 1.00 36.09 656 GLU A C 1
ATOM 5131 O O . GLU A 1 656 ? -7.368 36.445 9.221 1.00 36.09 656 GLU A O 1
ATOM 5136 N N . ASP A 1 657 ? -7.806 34.269 8.862 1.00 39.16 657 ASP A N 1
ATOM 5137 C CA . ASP A 1 657 ? -8.904 34.448 7.919 1.00 39.16 657 ASP A CA 1
ATOM 5138 C C . ASP A 1 657 ? -10.171 33.954 8.640 1.00 39.16 657 ASP A C 1
ATOM 5140 O O . ASP A 1 657 ? -10.400 32.748 8.765 1.00 39.16 657 ASP A O 1
ATOM 5144 N N . GLU A 1 658 ? -10.966 34.876 9.196 1.00 49.12 658 GLU A N 1
ATOM 5145 C CA . GLU A 1 658 ? -12.134 34.579 10.057 1.00 49.12 658 GLU A CA 1
ATOM 5146 C C . GLU A 1 658 ? -13.311 33.904 9.313 1.00 49.12 658 GLU A C 1
ATOM 5148 O O . GLU A 1 658 ? -14.389 33.704 9.868 1.00 49.12 658 GLU A O 1
ATOM 5153 N N . SER A 1 659 ? -13.119 33.536 8.045 1.00 51.16 659 SER A N 1
ATOM 5154 C CA . SER A 1 659 ? -14.140 32.979 7.151 1.00 51.16 659 SER A CA 1
ATOM 5155 C C . SER A 1 659 ? -14.225 31.441 7.140 1.00 51.16 659 SER A C 1
ATOM 5157 O O . SER A 1 659 ? -15.115 30.880 6.496 1.00 51.16 659 SER A O 1
ATOM 5159 N N . LEU A 1 660 ? -13.325 30.740 7.844 1.00 52.19 660 LEU A N 1
ATOM 5160 C CA . LEU A 1 660 ? -13.231 29.273 7.873 1.00 52.19 660 LEU A CA 1
ATOM 5161 C C . LEU A 1 660 ? -13.626 28.699 9.242 1.00 52.19 660 LEU A C 1
ATOM 5163 O O . LEU A 1 660 ? -12.919 28.881 10.231 1.00 52.19 660 LEU A O 1
ATOM 5167 N N . GLY A 1 661 ? -14.737 27.954 9.273 1.00 62.06 661 GLY A N 1
ATOM 5168 C CA . GLY A 1 661 ? -15.218 27.265 10.474 1.00 62.06 661 GLY A CA 1
ATOM 5169 C C . GLY A 1 661 ? -14.246 26.197 10.990 1.00 62.06 661 GLY A C 1
ATOM 5170 O O . GLY A 1 661 ? -13.563 25.527 10.211 1.00 62.06 661 GLY A O 1
ATOM 5171 N N . GLU A 1 662 ? -14.197 26.037 12.312 1.00 79.88 662 GLU A N 1
ATOM 5172 C CA . GLU A 1 662 ? -13.296 25.093 12.978 1.00 79.88 662 GLU A CA 1
ATOM 5173 C C . GLU A 1 662 ? -13.677 23.637 12.689 1.00 79.88 662 GLU A C 1
ATOM 5175 O O . GLU A 1 662 ? -14.841 23.247 12.761 1.00 79.88 662 GLU A O 1
ATOM 5180 N N . GLN A 1 663 ? -12.674 22.824 12.365 1.00 82.62 663 GLN A N 1
ATOM 5181 C CA . GLN A 1 663 ? -12.800 21.396 12.098 1.00 82.62 663 GLN A CA 1
ATOM 5182 C C . GLN A 1 663 ? -11.991 20.597 13.117 1.00 82.62 663 GLN A C 1
ATOM 5184 O O . GLN A 1 663 ? -10.928 21.023 13.575 1.00 82.62 663 GLN A O 1
ATOM 5189 N N . LEU A 1 664 ? -12.482 19.401 13.432 1.00 89.19 664 LEU A N 1
ATOM 5190 C CA . LEU A 1 664 ? -11.808 18.449 14.302 1.00 89.19 664 LEU A CA 1
ATOM 5191 C C . LEU A 1 664 ? -11.046 17.409 13.466 1.00 89.19 664 LEU A C 1
ATOM 5193 O O . LEU A 1 664 ? -11.540 16.917 12.447 1.00 89.19 664 LEU A O 1
ATOM 5197 N N . ALA A 1 665 ? -9.840 17.064 13.902 1.00 89.56 665 ALA A N 1
ATOM 5198 C CA . ALA A 1 665 ? -9.080 15.915 13.438 1.00 89.56 665 ALA A CA 1
ATOM 5199 C C . ALA A 1 665 ? -8.728 15.006 14.618 1.00 89.56 665 ALA A C 1
ATOM 5201 O O . ALA A 1 665 ? -8.479 15.481 15.724 1.00 89.56 665 ALA A O 1
ATOM 5202 N N . LEU A 1 666 ? -8.654 13.703 14.357 1.00 93.81 666 LEU A N 1
ATOM 5203 C CA . LEU A 1 666 ? -8.106 12.711 15.277 1.00 93.81 666 LEU A CA 1
ATOM 5204 C C . LEU A 1 666 ? -6.798 12.191 14.692 1.00 93.81 666 LEU A C 1
ATOM 5206 O O . LEU A 1 666 ? -6.789 11.641 13.589 1.00 93.81 666 LEU A O 1
ATOM 5210 N N . LYS A 1 667 ? -5.700 12.347 15.425 1.00 95.69 667 LYS A N 1
ATOM 5211 C CA . LYS A 1 667 ? -4.412 11.744 15.087 1.00 95.69 667 LYS A CA 1
ATOM 5212 C C . LYS A 1 667 ? -4.186 10.525 15.974 1.00 95.69 667 LYS A C 1
ATOM 5214 O O . LYS A 1 667 ? -4.453 10.562 17.170 1.00 95.69 667 LYS A O 1
ATOM 5219 N N . LEU A 1 668 ? -3.701 9.456 15.359 1.00 96.12 668 LEU A N 1
ATOM 5220 C CA . LEU A 1 668 ? -3.414 8.160 15.962 1.00 96.12 668 LEU A CA 1
ATOM 5221 C C . LEU A 1 668 ? -1.952 7.815 15.670 1.00 96.12 668 LEU A C 1
ATOM 5223 O O . LEU A 1 668 ? -1.548 7.887 14.508 1.00 96.12 668 LEU A O 1
ATOM 5227 N N . SER A 1 669 ? -1.191 7.398 16.677 1.00 96.62 669 SER A N 1
ATOM 5228 C CA . SER A 1 669 ? 0.173 6.879 16.526 1.00 96.62 669 SER A CA 1
ATOM 5229 C C . SER A 1 669 ? 0.221 5.470 17.110 1.00 96.62 669 SER A C 1
ATOM 5231 O O . SER A 1 669 ? -0.089 5.302 18.282 1.00 96.62 669 SER A O 1
ATOM 5233 N N . PHE A 1 670 ? 0.586 4.447 16.335 1.00 96.38 670 PHE A N 1
ATOM 5234 C CA . PHE A 1 670 ? 0.585 3.060 16.826 1.00 96.38 670 PHE A CA 1
ATOM 5235 C C . PHE A 1 670 ? 1.465 2.111 16.011 1.00 96.38 670 PHE A C 1
ATOM 5237 O O . PHE A 1 670 ? 1.639 2.286 14.806 1.00 96.38 670 PHE A O 1
ATOM 5244 N N . THR A 1 671 ? 1.992 1.074 16.655 1.00 96.00 671 THR A N 1
ATOM 5245 C CA . THR A 1 671 ? 2.802 0.021 16.030 1.00 96.00 671 THR A CA 1
ATOM 5246 C C . THR A 1 671 ? 1.941 -1.206 15.734 1.00 96.00 671 THR A C 1
ATOM 5248 O O . THR A 1 671 ? 1.284 -1.744 16.627 1.00 96.00 671 THR A O 1
ATOM 5251 N N . LEU A 1 672 ? 1.963 -1.684 14.485 1.00 94.06 672 LEU A N 1
ATOM 5252 C CA . LEU A 1 672 ? 1.411 -2.989 14.103 1.00 94.06 672 LEU A CA 1
ATOM 5253 C C . LEU A 1 672 ? 2.532 -3.940 13.680 1.00 94.06 672 LEU A C 1
ATOM 5255 O O . LEU A 1 672 ? 3.491 -3.514 13.035 1.00 94.06 672 LEU A O 1
ATOM 5259 N N . ALA A 1 673 ? 2.361 -5.228 13.979 1.00 90.69 673 ALA A N 1
ATOM 5260 C CA . ALA A 1 673 ? 3.233 -6.297 13.498 1.00 90.69 673 ALA A CA 1
ATOM 5261 C C . ALA A 1 673 ? 3.275 -6.382 11.957 1.00 90.69 673 ALA A C 1
ATOM 5263 O O . ALA A 1 673 ? 2.441 -5.797 11.249 1.00 90.69 673 ALA A O 1
ATOM 5264 N N . ALA A 1 674 ? 4.243 -7.132 11.429 1.00 86.06 674 ALA A N 1
ATOM 5265 C CA . ALA A 1 674 ? 4.297 -7.480 10.014 1.00 86.06 674 ALA A CA 1
ATOM 5266 C C . ALA A 1 674 ? 2.963 -8.092 9.526 1.00 86.06 674 ALA A C 1
ATOM 5268 O O . ALA A 1 674 ? 2.209 -8.707 10.278 1.00 86.06 674 ALA A O 1
ATOM 5269 N N . SER A 1 675 ? 2.641 -7.891 8.245 1.00 81.12 675 SER A N 1
ATOM 5270 C CA . SER A 1 675 ? 1.414 -8.399 7.604 1.00 81.12 675 SER A CA 1
ATOM 5271 C C . SER A 1 675 ? 0.064 -7.895 8.170 1.00 81.12 675 SER A C 1
ATOM 5273 O O . SER A 1 675 ? -0.988 -8.378 7.737 1.00 81.12 675 SER A O 1
ATOM 5275 N N . CYS A 1 676 ? 0.039 -6.907 9.070 1.00 89.00 676 CYS A N 1
ATOM 5276 C CA . CYS A 1 676 ? -1.189 -6.262 9.565 1.00 89.00 676 CYS A CA 1
ATOM 5277 C C . CYS A 1 676 ? -1.573 -5.004 8.754 1.00 89.00 676 CYS A C 1
ATOM 5279 O O . CYS A 1 676 ? -0.714 -4.233 8.324 1.00 89.00 676 CYS A O 1
ATOM 5281 N N . TYR A 1 677 ? -2.878 -4.762 8.570 1.00 89.06 677 TYR A N 1
ATOM 5282 C CA . TYR A 1 677 ? -3.402 -3.638 7.779 1.00 89.06 677 TYR A CA 1
ATOM 5283 C C . TYR A 1 677 ? -3.933 -2.508 8.672 1.00 89.06 677 TYR A C 1
ATOM 5285 O O . TYR A 1 677 ? -5.001 -2.636 9.269 1.00 89.06 677 TYR A O 1
ATOM 5293 N N . ALA A 1 678 ? -3.263 -1.350 8.685 1.00 91.62 678 ALA A N 1
ATOM 5294 C CA . ALA A 1 678 ? -3.730 -0.171 9.429 1.00 91.62 678 ALA A CA 1
ATOM 5295 C C . ALA A 1 678 ? -5.133 0.310 9.007 1.00 91.62 678 ALA A C 1
ATOM 5297 O O . ALA A 1 678 ? -5.870 0.861 9.820 1.00 91.62 678 ALA A O 1
ATOM 5298 N N . THR A 1 679 ? -5.548 0.060 7.760 1.00 90.12 679 THR A N 1
ATOM 5299 C CA . THR A 1 679 ? -6.919 0.338 7.305 1.00 90.12 679 THR A CA 1
ATOM 5300 C C . THR A 1 679 ? -7.973 -0.451 8.078 1.00 90.12 679 THR A C 1
ATOM 5302 O O . THR A 1 679 ? -9.056 0.081 8.279 1.00 90.12 679 THR A O 1
ATOM 5305 N N . MET A 1 680 ? -7.677 -1.662 8.561 1.00 93.00 680 MET A N 1
ATOM 5306 C CA . MET A 1 680 ? -8.629 -2.469 9.338 1.00 93.00 680 MET A CA 1
ATOM 5307 C C . MET A 1 680 ? -8.751 -1.982 10.788 1.00 93.00 680 MET A C 1
ATOM 5309 O O . MET A 1 680 ? -9.858 -1.947 11.315 1.00 93.00 680 MET A O 1
ATOM 5313 N N . ALA A 1 681 ? -7.667 -1.480 11.387 1.00 93.50 681 ALA A N 1
ATOM 5314 C CA . ALA A 1 681 ? -7.733 -0.758 12.662 1.00 93.50 681 ALA A CA 1
ATOM 5315 C C . ALA A 1 681 ? -8.577 0.531 12.545 1.00 93.50 681 ALA A C 1
ATOM 5317 O O . ALA A 1 681 ? -9.411 0.828 13.396 1.00 93.50 681 ALA A O 1
ATOM 5318 N N . ILE A 1 682 ? -8.426 1.274 11.442 1.00 92.75 682 ILE A N 1
ATOM 5319 C CA . ILE A 1 682 ? -9.225 2.481 11.169 1.00 92.75 682 ILE A CA 1
ATOM 5320 C C . ILE A 1 682 ? -10.690 2.127 10.846 1.00 92.75 682 ILE A C 1
ATOM 5322 O O . ILE A 1 682 ? -11.594 2.864 11.235 1.00 92.75 682 ILE A O 1
ATOM 5326 N N . ARG A 1 683 ? -10.947 0.991 10.181 1.00 92.38 683 ARG A N 1
ATOM 5327 C CA . ARG A 1 683 ? -12.299 0.448 9.959 1.00 92.38 683 ARG A CA 1
ATOM 5328 C C . ARG A 1 683 ? -12.996 0.169 11.288 1.00 92.38 683 ARG A C 1
ATOM 5330 O O . ARG A 1 683 ? -14.140 0.572 11.466 1.00 92.38 683 ARG A O 1
ATOM 5337 N N . GLU A 1 684 ? -12.298 -0.497 12.208 1.00 93.38 684 GLU A N 1
ATOM 5338 C CA . GLU A 1 684 ? -12.791 -0.820 13.551 1.00 93.38 684 GLU A CA 1
ATOM 5339 C C . GLU A 1 684 ? -13.177 0.436 14.345 1.00 93.38 684 GLU A C 1
ATOM 5341 O O . GLU A 1 684 ? -14.188 0.425 15.042 1.00 93.38 684 GLU A O 1
ATOM 5346 N N . LEU A 1 685 ? -12.431 1.530 14.167 1.00 92.12 685 LEU A N 1
ATOM 5347 C CA . LEU A 1 685 ? -12.700 2.831 14.781 1.00 92.12 685 LEU A CA 1
ATOM 5348 C C . LEU A 1 685 ? -13.893 3.575 14.156 1.00 92.12 685 LEU A C 1
ATOM 5350 O O . LEU A 1 685 ? -14.759 4.073 14.868 1.00 92.12 685 LEU A O 1
ATOM 5354 N N . LEU A 1 686 ? -13.931 3.679 12.823 1.00 89.62 686 LEU A N 1
ATOM 5355 C CA . LEU A 1 686 ? -14.919 4.498 12.105 1.00 89.62 686 LEU A CA 1
ATOM 5356 C C . LEU A 1 686 ? -16.253 3.780 11.851 1.00 89.62 686 LEU A C 1
ATOM 5358 O O . LEU A 1 686 ? -17.212 4.424 11.432 1.00 89.62 686 LEU A O 1
ATOM 5362 N N . LYS A 1 687 ? -16.305 2.447 12.000 1.00 88.44 687 LYS A N 1
ATOM 5363 C CA . LYS A 1 687 ? -17.438 1.571 11.612 1.00 88.44 687 LYS A CA 1
ATOM 5364 C C . LYS A 1 687 ? -17.975 1.817 10.192 1.00 88.44 687 LYS A C 1
ATOM 5366 O O . LYS A 1 687 ? -19.104 1.476 9.868 1.00 88.44 687 LYS A O 1
ATOM 5371 N N . THR A 1 688 ? -17.140 2.401 9.338 1.00 80.12 688 THR A N 1
ATOM 5372 C CA . THR A 1 688 ? -17.453 2.789 7.961 1.00 80.12 688 THR A CA 1
ATOM 5373 C C . THR A 1 688 ? -16.602 1.948 7.016 1.00 80.12 688 THR A C 1
ATOM 5375 O O . THR A 1 688 ? -15.445 1.655 7.331 1.00 80.12 688 THR A O 1
ATOM 5378 N N . SER A 1 689 ? -17.144 1.587 5.850 1.00 69.88 689 SER A N 1
ATOM 5379 C CA . SER A 1 689 ? -16.387 0.871 4.818 1.00 69.88 689 SER A CA 1
ATOM 5380 C C . SER A 1 689 ? -15.128 1.641 4.411 1.00 69.88 689 SER A C 1
ATOM 5382 O O . SER A 1 689 ? -15.167 2.835 4.104 1.00 69.88 689 SER A O 1
ATOM 5384 N N . THR A 1 690 ? -13.995 0.942 4.350 1.00 63.44 690 THR A N 1
ATOM 5385 C CA . THR A 1 690 ? -12.709 1.487 3.885 1.00 63.44 690 THR A CA 1
ATOM 5386 C C . THR A 1 690 ? -12.625 1.620 2.366 1.00 63.44 690 THR A C 1
ATOM 5388 O O . THR A 1 690 ? -11.600 2.065 1.837 1.00 63.44 690 THR A O 1
ATOM 5391 N N . SER A 1 691 ? -13.710 1.294 1.656 1.00 55.28 691 SER A N 1
ATOM 5392 C CA . SER A 1 691 ? -13.888 1.525 0.222 1.00 55.28 691 SER A CA 1
ATOM 5393 C C . SER A 1 691 ? -14.012 3.020 -0.075 1.00 55.28 691 SER A C 1
ATOM 5395 O O . SER A 1 691 ? -15.087 3.555 -0.346 1.00 55.28 691 SER A O 1
ATOM 5397 N N . VAL A 1 692 ? -12.869 3.709 -0.027 1.00 46.44 692 VAL A N 1
ATOM 5398 C CA . VAL A 1 692 ? -12.727 5.122 -0.379 1.00 46.44 692 VAL A CA 1
ATOM 5399 C C . VAL A 1 692 ? -13.145 5.312 -1.839 1.00 46.44 692 VAL A C 1
ATOM 5401 O O . VAL A 1 692 ? -12.327 5.196 -2.755 1.00 46.44 692 VAL A O 1
ATOM 5404 N N . SER A 1 693 ? -14.417 5.665 -2.041 1.00 37.53 693 SER A N 1
ATOM 5405 C CA . SER A 1 693 ? -15.029 6.025 -3.328 1.00 37.53 693 SER A CA 1
ATOM 5406 C C . SER A 1 693 ? -14.548 7.403 -3.804 1.00 37.53 693 SER A C 1
ATOM 5408 O O . SER A 1 693 ? -15.317 8.323 -4.073 1.00 37.53 693 SER A O 1
ATOM 5410 N N . VAL A 1 694 ? -13.225 7.561 -3.886 1.00 37.88 694 VAL A N 1
ATOM 5411 C CA . VAL A 1 694 ? -12.559 8.698 -4.516 1.00 37.88 694 VAL A CA 1
ATOM 5412 C C . VAL A 1 694 ? -12.558 8.454 -6.018 1.00 37.88 694 VAL A C 1
ATOM 5414 O O . VAL A 1 694 ? -11.622 7.887 -6.586 1.00 37.88 694 VAL A O 1
ATOM 5417 N N . ILE A 1 695 ? -13.618 8.922 -6.668 1.00 39.88 695 ILE A N 1
ATOM 5418 C CA . ILE A 1 695 ? -13.718 8.905 -8.122 1.00 39.88 695 ILE A CA 1
ATOM 5419 C C . ILE A 1 695 ? -12.788 10.007 -8.648 1.00 39.88 695 ILE A C 1
ATOM 5421 O O . ILE A 1 695 ? -13.039 11.209 -8.506 1.00 39.88 695 ILE A O 1
ATOM 5425 N N . GLN A 1 696 ? -11.654 9.596 -9.218 1.00 36.50 696 GLN A N 1
ATOM 5426 C CA . GLN A 1 696 ? -10.716 10.506 -9.874 1.00 36.50 696 GLN A CA 1
ATOM 5427 C C . GLN A 1 696 ? -11.217 10.808 -11.286 1.00 36.50 696 GLN A C 1
ATOM 5429 O O . GLN A 1 696 ? -11.007 10.037 -12.218 1.00 36.50 696 GLN A O 1
ATOM 5434 N N . CYS A 1 697 ? -11.872 11.954 -11.443 1.00 37.53 697 CYS A N 1
ATOM 5435 C CA . CYS A 1 697 ? -12.402 12.404 -12.722 1.00 37.53 697 CYS A CA 1
ATOM 5436 C C . CYS A 1 697 ? -11.347 13.255 -13.439 1.00 37.53 697 CYS A C 1
ATOM 5438 O O . CYS A 1 697 ? -10.859 14.236 -12.878 1.00 37.53 697 CYS A O 1
ATOM 5440 N N . ILE A 1 698 ? -11.011 12.937 -14.691 1.00 41.06 698 ILE A N 1
ATOM 5441 C CA . ILE A 1 698 ? -10.162 13.804 -15.522 1.00 41.06 698 ILE A CA 1
ATOM 5442 C C . ILE A 1 698 ? -11.059 14.564 -16.494 1.00 41.06 698 ILE A C 1
ATOM 5444 O O . ILE A 1 698 ? -11.563 13.985 -17.452 1.00 41.06 698 ILE A O 1
ATOM 5448 N N . HIS A 1 699 ? -11.229 15.869 -16.278 1.00 39.47 699 HIS A N 1
ATOM 5449 C CA . HIS A 1 699 ? -11.990 16.736 -17.178 1.00 39.47 699 HIS A CA 1
ATOM 5450 C C . HIS A 1 699 ? -11.072 17.826 -17.749 1.00 39.47 699 HIS A C 1
ATOM 5452 O O . HIS A 1 699 ? -10.367 18.514 -17.012 1.00 39.47 699 HIS A O 1
ATOM 5458 N N . HIS A 1 700 ? -11.024 17.952 -19.081 1.00 36.09 700 HIS A N 1
ATOM 5459 C CA . HIS A 1 700 ? -10.094 18.839 -19.810 1.00 36.09 700 HIS A CA 1
ATOM 5460 C C . HIS A 1 700 ? -8.624 18.771 -19.333 1.00 36.09 700 HIS A C 1
ATOM 5462 O O . HIS A 1 700 ? -7.945 19.791 -19.212 1.00 36.09 700 HIS A O 1
ATOM 5468 N N . GLY A 1 701 ? -8.119 17.566 -19.044 1.00 37.59 701 GLY A N 1
ATOM 5469 C CA . GLY A 1 701 ? -6.717 17.350 -18.662 1.00 37.59 701 GLY A CA 1
ATOM 5470 C C . GLY A 1 701 ? -6.342 17.798 -17.243 1.00 37.59 701 GLY A C 1
ATOM 5471 O O . GLY A 1 701 ? -5.164 17.761 -16.897 1.00 37.59 701 GLY A O 1
ATOM 5472 N N . LYS A 1 702 ? -7.311 18.190 -16.406 1.00 39.31 702 LYS A N 1
ATOM 5473 C CA . LYS A 1 702 ? -7.112 18.424 -14.969 1.00 39.31 702 LYS A CA 1
ATOM 5474 C C . LYS A 1 702 ? -7.704 17.257 -14.175 1.00 39.31 702 LYS A C 1
ATOM 5476 O O . LYS A 1 702 ? -8.818 16.825 -14.460 1.00 39.31 702 LYS A O 1
ATOM 5481 N N . MET A 1 703 ? -6.965 16.751 -13.186 1.00 44.59 703 MET A N 1
ATOM 5482 C CA . MET A 1 703 ? -7.475 15.755 -12.236 1.00 44.59 703 MET A CA 1
ATOM 5483 C C . MET A 1 703 ? -8.362 16.441 -11.191 1.00 44.59 703 MET A C 1
ATOM 5485 O O . MET A 1 703 ? -7.863 17.160 -10.326 1.00 44.59 703 MET A O 1
ATOM 5489 N N . GLY A 1 704 ? -9.668 16.197 -11.254 1.00 50.12 704 GLY A N 1
ATOM 5490 C CA . GLY A 1 704 ? -10.623 16.526 -10.204 1.00 50.12 704 GLY A CA 1
ATOM 5491 C C . GLY A 1 704 ? -10.868 15.314 -9.311 1.00 50.12 704 GLY A C 1
ATOM 5492 O O . GLY A 1 704 ? -11.392 14.296 -9.759 1.00 50.12 704 GLY A O 1
ATOM 5493 N N . ARG A 1 705 ? -10.511 15.416 -8.028 1.00 54.03 705 ARG A N 1
ATOM 5494 C CA . ARG A 1 705 ? -10.925 14.431 -7.021 1.00 54.03 705 ARG A CA 1
ATOM 5495 C C . ARG A 1 705 ? -12.365 14.735 -6.607 1.00 54.03 705 ARG A C 1
ATOM 5497 O O . ARG A 1 705 ? -12.634 15.874 -6.223 1.00 54.03 705 ARG A O 1
ATOM 5504 N N . VAL A 1 706 ? -13.254 13.748 -6.665 1.00 64.25 706 VAL A N 1
ATOM 5505 C CA . VAL A 1 706 ? -14.622 13.847 -6.136 1.00 64.25 706 VAL A CA 1
ATOM 5506 C C . VAL A 1 706 ? -14.821 12.765 -5.081 1.00 64.25 706 VAL A C 1
ATOM 5508 O O . VAL A 1 706 ? -14.430 11.617 -5.288 1.00 64.25 706 VAL A O 1
ATOM 5511 N N . THR A 1 707 ? -15.390 13.152 -3.948 1.00 60.81 707 THR A N 1
ATOM 5512 C CA . THR A 1 707 ? -15.949 12.267 -2.924 1.00 60.81 707 THR A CA 1
ATOM 5513 C C . THR A 1 707 ? -17.464 12.304 -3.055 1.00 60.81 707 THR A C 1
ATOM 5515 O O . THR A 1 707 ? -18.035 13.385 -3.192 1.00 60.81 707 THR A O 1
ATOM 5518 N N . TYR A 1 708 ? -18.095 11.134 -3.058 1.00 69.88 708 TYR A N 1
ATOM 5519 C CA . TYR A 1 708 ? -19.528 10.981 -3.275 1.00 69.88 708 TYR A CA 1
ATOM 5520 C C . TYR A 1 708 ? -20.151 10.131 -2.177 1.00 69.88 708 TYR A C 1
ATOM 5522 O O . TYR A 1 708 ? -19.591 9.104 -1.795 1.00 69.88 708 TYR A O 1
ATOM 5530 N N . ASP A 1 709 ? -21.303 10.585 -1.711 1.00 59.53 709 ASP A N 1
ATOM 5531 C CA . ASP A 1 709 ? -22.153 9.952 -0.723 1.00 59.53 709 ASP A CA 1
ATOM 5532 C C . ASP A 1 709 ? -23.414 9.439 -1.431 1.00 59.53 709 ASP A C 1
ATOM 5534 O O . ASP A 1 709 ? -24.153 10.222 -2.040 1.00 59.53 709 ASP A O 1
ATOM 5538 N N . LYS A 1 710 ? -23.620 8.117 -1.409 1.00 57.75 710 LYS A N 1
ATOM 5539 C CA . LYS A 1 710 ? -24.763 7.468 -2.067 1.00 57.75 710 LYS A CA 1
ATOM 5540 C C . LYS A 1 710 ? -26.073 7.742 -1.329 1.00 57.75 710 LYS A C 1
ATOM 5542 O O . LYS A 1 710 ? -27.096 7.895 -1.993 1.00 57.75 710 LYS A O 1
ATOM 5547 N N . ASP A 1 711 ? -26.026 7.826 -0.004 1.00 51.38 711 ASP A N 1
ATOM 5548 C CA . ASP A 1 711 ? -27.208 7.861 0.855 1.00 51.38 711 ASP A CA 1
ATOM 5549 C C . ASP A 1 711 ? -27.772 9.288 0.932 1.00 51.38 711 ASP A C 1
ATOM 5551 O O . ASP A 1 711 ? -28.973 9.500 0.771 1.00 51.38 711 ASP A O 1
ATOM 5555 N N . GLU A 1 712 ? -26.894 10.295 1.041 1.00 58.59 712 GLU A N 1
ATOM 5556 C CA . GLU A 1 712 ? -27.271 11.718 0.974 1.00 58.59 712 GLU A CA 1
ATOM 5557 C C . GLU A 1 712 ? -27.401 12.265 -0.468 1.00 58.59 712 GLU A C 1
ATOM 5559 O O . GLU A 1 712 ? -27.761 13.431 -0.656 1.00 58.59 712 GLU A O 1
ATOM 5564 N N . LYS A 1 713 ? -27.065 11.473 -1.503 1.00 68.56 713 LYS A N 1
ATOM 5565 C CA . LYS A 1 713 ? -26.900 11.918 -2.912 1.00 68.56 713 LYS A CA 1
ATOM 5566 C C . LYS A 1 713 ? -25.965 13.132 -3.064 1.00 68.56 713 LYS A C 1
ATOM 5568 O O . LYS A 1 713 ? -26.143 13.985 -3.938 1.00 68.56 713 LYS A O 1
ATOM 5573 N N . LYS A 1 714 ? -24.950 13.231 -2.204 1.00 74.94 714 LYS A N 1
ATOM 5574 C CA . LYS A 1 714 ? -24.114 14.426 -2.025 1.00 74.94 714 LYS A CA 1
ATOM 5575 C C . LYS A 1 714 ? -22.723 14.225 -2.626 1.00 74.94 714 LYS A C 1
ATOM 5577 O O . LYS A 1 714 ? -22.114 13.172 -2.473 1.00 74.94 714 LYS A O 1
ATOM 5582 N N . ALA A 1 715 ? -22.198 15.229 -3.324 1.00 77.75 715 ALA A N 1
ATOM 5583 C CA . ALA A 1 715 ? -20.891 15.177 -3.979 1.00 77.75 715 ALA A CA 1
ATOM 5584 C C . ALA A 1 715 ? -20.027 16.404 -3.668 1.00 77.75 715 ALA A C 1
ATOM 5586 O O . ALA A 1 715 ? -20.355 17.533 -4.038 1.00 77.75 715 ALA A O 1
ATOM 5587 N N . ASP A 1 716 ? -18.849 16.156 -3.105 1.00 69.88 716 ASP A N 1
ATOM 5588 C CA . ASP A 1 716 ? -17.849 17.179 -2.824 1.00 69.88 716 ASP A CA 1
ATOM 5589 C C . ASP A 1 716 ? -16.641 17.007 -3.746 1.00 69.88 716 ASP A C 1
ATOM 5591 O O . ASP A 1 716 ? -16.022 15.944 -3.827 1.00 69.88 716 ASP A O 1
ATOM 5595 N N . CYS A 1 717 ? -16.281 18.065 -4.474 1.00 69.75 717 CYS A N 1
ATOM 5596 C CA . CYS A 1 717 ? -15.143 18.044 -5.389 1.00 69.75 717 CYS A CA 1
ATOM 5597 C C . CYS A 1 717 ? -14.019 18.962 -4.915 1.00 69.75 717 CYS A C 1
ATOM 5599 O O . CYS A 1 717 ? -14.224 20.153 -4.696 1.00 69.75 717 CYS A O 1
ATOM 5601 N N . ALA A 1 718 ? -12.789 18.442 -4.916 1.00 65.00 718 ALA A N 1
ATOM 5602 C CA . ALA A 1 718 ? -11.570 19.159 -4.536 1.00 65.00 718 ALA A CA 1
ATOM 5603 C C . ALA A 1 718 ? -11.252 20.406 -5.393 1.00 65.00 718 ALA A C 1
ATOM 5605 O O . ALA A 1 718 ? -10.353 21.168 -5.053 1.00 65.00 718 ALA A O 1
ATOM 5606 N N . CYS A 1 719 ? -11.970 20.647 -6.497 1.00 67.56 719 CYS A N 1
ATOM 5607 C CA . CYS A 1 719 ? -11.890 21.925 -7.214 1.00 67.56 719 CYS A CA 1
ATOM 5608 C C . CYS A 1 719 ? -12.625 23.084 -6.505 1.00 67.56 719 CYS A C 1
ATOM 5610 O O . CYS A 1 719 ? -12.425 24.236 -6.889 1.00 67.56 719 CYS A O 1
ATOM 5612 N N . MET A 1 720 ? -13.470 22.779 -5.508 1.00 65.88 720 MET A N 1
ATOM 5613 C CA . MET A 1 720 ? -14.272 23.718 -4.707 1.00 65.88 720 MET A CA 1
ATOM 5614 C C . MET A 1 720 ? -15.162 24.666 -5.535 1.00 65.88 720 MET A C 1
ATOM 5616 O O . MET A 1 720 ? -15.490 25.764 -5.098 1.00 65.88 720 MET A O 1
ATOM 5620 N N . CYS A 1 721 ? -15.561 24.266 -6.749 1.00 68.12 721 CYS A N 1
ATOM 5621 C CA . CYS A 1 721 ? -16.328 25.119 -7.668 1.00 68.12 721 CYS A CA 1
ATOM 5622 C C . CYS A 1 721 ? -17.702 25.517 -7.107 1.00 68.12 721 CYS A C 1
ATOM 5624 O O . CYS A 1 721 ? -18.094 26.674 -7.240 1.00 68.12 721 CYS A O 1
ATOM 5626 N N . PHE A 1 722 ? -18.391 24.596 -6.425 1.00 75.88 722 PHE A N 1
ATOM 5627 C CA . PHE A 1 722 ? -19.682 24.898 -5.809 1.00 75.88 722 PHE A CA 1
ATOM 5628 C C . PHE A 1 722 ? -19.521 25.876 -4.640 1.00 75.88 722 PHE A C 1
ATOM 5630 O O . PHE A 1 722 ? -20.157 26.921 -4.630 1.00 75.88 722 PHE A O 1
ATOM 5637 N N . THR A 1 723 ? -18.575 25.621 -3.734 1.00 71.50 723 THR A N 1
ATOM 5638 C CA . THR A 1 723 ? -18.259 26.513 -2.606 1.00 71.50 723 THR A CA 1
ATOM 5639 C C . THR A 1 723 ? -17.785 27.904 -3.051 1.00 71.50 723 THR A C 1
ATOM 5641 O O . THR A 1 723 ? -18.077 28.888 -2.387 1.00 71.50 723 THR A O 1
ATOM 5644 N N . ARG A 1 724 ? -17.053 28.006 -4.172 1.00 60.81 724 ARG A N 1
ATOM 5645 C CA . ARG A 1 724 ? -16.456 29.267 -4.653 1.00 60.81 724 ARG A CA 1
ATOM 5646 C C . ARG A 1 724 ? -17.356 30.079 -5.590 1.00 60.81 724 ARG A C 1
ATOM 5648 O O . ARG A 1 724 ? -17.216 31.294 -5.641 1.00 60.81 724 ARG A O 1
ATOM 5655 N N . ILE A 1 725 ? -18.194 29.422 -6.394 1.00 71.94 725 ILE A N 1
ATOM 5656 C CA . ILE A 1 725 ? -18.942 30.052 -7.504 1.00 71.94 725 ILE A CA 1
ATOM 5657 C C . ILE A 1 725 ? -20.448 29.725 -7.442 1.00 71.94 725 ILE A C 1
ATOM 5659 O O . ILE A 1 725 ? -21.218 30.198 -8.269 1.00 71.94 725 ILE A O 1
ATOM 5663 N N . GLY A 1 726 ? -20.899 28.897 -6.496 1.00 67.81 726 GLY A N 1
ATOM 5664 C CA . GLY A 1 726 ? -22.298 28.469 -6.394 1.00 67.81 726 GLY A CA 1
ATOM 5665 C C . GLY A 1 726 ? -22.748 27.493 -7.488 1.00 67.81 726 GLY A C 1
ATOM 5666 O O . GLY A 1 726 ? -23.946 27.273 -7.629 1.00 67.81 726 GLY A O 1
ATOM 5667 N N . TYR A 1 727 ? -21.815 26.917 -8.261 1.00 78.56 727 TYR A N 1
ATOM 5668 C CA . TYR A 1 727 ? -22.090 25.986 -9.362 1.00 78.56 727 TYR A CA 1
ATOM 5669 C C . TYR A 1 727 ? -21.365 24.650 -9.196 1.00 78.56 727 TYR A C 1
ATOM 5671 O O . TYR A 1 727 ? -20.153 24.605 -8.960 1.00 78.56 727 TYR A O 1
ATOM 5679 N N . LEU A 1 728 ? -22.091 23.552 -9.415 1.00 80.69 728 LEU A N 1
ATOM 5680 C CA . LEU A 1 728 ? -21.502 22.220 -9.531 1.00 80.69 728 LEU A CA 1
ATOM 5681 C C . LEU A 1 728 ? -20.508 22.174 -10.701 1.00 80.69 728 LEU A C 1
ATOM 5683 O O . LEU A 1 728 ? -20.752 22.717 -11.778 1.00 80.69 728 LEU A O 1
ATOM 5687 N N . CYS A 1 729 ? -19.361 21.525 -10.498 1.00 78.94 729 CYS A N 1
ATOM 5688 C CA . CYS A 1 729 ? -18.381 21.344 -11.566 1.00 78.94 729 CYS A CA 1
ATOM 5689 C C . CYS A 1 729 ? -18.708 20.120 -12.426 1.00 78.94 729 CYS A C 1
ATOM 5691 O O . CYS A 1 729 ? -19.380 19.186 -11.989 1.00 78.94 729 CYS A O 1
ATOM 5693 N N . SER A 1 730 ? -18.122 20.060 -13.623 1.00 76.00 730 SER A N 1
ATOM 5694 C CA . SER A 1 730 ? -18.239 18.894 -14.506 1.00 76.00 730 SER A CA 1
ATOM 5695 C C . SER A 1 730 ? -17.751 17.580 -13.880 1.00 76.00 730 SER A C 1
ATOM 5697 O O . SER A 1 730 ? -18.222 16.518 -14.275 1.00 76.00 730 SER A O 1
ATOM 5699 N N . HIS A 1 731 ? -16.859 17.622 -12.880 1.00 70.88 731 HIS A N 1
ATOM 5700 C CA . HIS A 1 731 ? -16.469 16.427 -12.127 1.00 70.88 731 HIS A CA 1
ATOM 5701 C C . HIS A 1 731 ? -17.622 15.891 -11.257 1.00 70.88 731 HIS A C 1
ATOM 5703 O O . HIS A 1 731 ? -17.816 14.682 -11.204 1.00 70.88 731 HIS A O 1
ATOM 5709 N N . VAL A 1 732 ? -18.412 16.766 -10.616 1.00 77.19 732 VAL A N 1
ATOM 5710 C CA . VAL A 1 732 ? -19.609 16.346 -9.863 1.00 77.19 732 VAL A CA 1
ATOM 5711 C C . VAL A 1 732 ? -20.685 15.839 -10.816 1.00 77.19 732 VAL A C 1
ATOM 5713 O O . VAL A 1 732 ? -21.214 14.759 -10.591 1.00 77.19 732 VAL A O 1
ATOM 5716 N N . PHE A 1 733 ? -20.945 16.533 -11.928 1.00 79.50 733 PHE A N 1
ATOM 5717 C CA . PHE A 1 733 ? -21.913 16.056 -12.924 1.00 79.50 733 PHE A CA 1
ATOM 5718 C C . PHE A 1 733 ? -21.534 14.701 -13.542 1.00 79.50 733 PHE A C 1
ATOM 5720 O O . PHE A 1 733 ? -22.414 13.895 -13.835 1.00 79.50 733 PHE A O 1
ATOM 5727 N N . PHE A 1 734 ? -20.238 14.412 -13.715 1.00 71.88 734 PHE A N 1
ATOM 5728 C CA . PHE A 1 734 ? -19.781 13.078 -14.113 1.00 71.88 734 PHE A CA 1
ATOM 5729 C C . PHE A 1 734 ? -20.139 12.023 -13.055 1.00 71.88 734 PHE A C 1
ATOM 5731 O O . PHE A 1 734 ? -20.666 10.969 -13.394 1.00 71.88 734 PHE A O 1
ATOM 5738 N N . VAL A 1 735 ? -19.906 12.321 -11.775 1.00 71.31 735 VAL A N 1
ATOM 5739 C CA . VAL A 1 735 ? -20.241 11.429 -10.656 1.00 71.31 735 VAL A CA 1
ATOM 5740 C C . VAL A 1 735 ? -21.750 11.223 -10.504 1.00 71.31 735 VAL A C 1
ATOM 5742 O O . VAL A 1 735 ? -22.180 10.083 -10.355 1.00 71.31 735 VAL A O 1
ATOM 5745 N N . PHE A 1 736 ? -22.560 12.277 -10.603 1.00 79.31 736 PHE A N 1
ATOM 5746 C CA . PHE A 1 736 ? -24.024 12.179 -10.582 1.00 79.31 736 PHE A CA 1
ATOM 5747 C C . PHE A 1 736 ? -24.552 11.335 -11.748 1.00 79.31 736 PHE A C 1
ATOM 5749 O O . PHE A 1 736 ? -25.377 10.455 -11.528 1.00 79.31 736 PHE A O 1
ATOM 5756 N N . ARG A 1 737 ? -23.991 11.493 -12.956 1.00 71.19 737 ARG A N 1
ATOM 5757 C CA . ARG A 1 737 ? -24.311 10.633 -14.107 1.00 71.19 737 ARG A CA 1
ATOM 5758 C C . ARG A 1 737 ? -23.956 9.163 -13.861 1.00 71.19 737 ARG A C 1
ATOM 5760 O O . ARG A 1 737 ? -24.748 8.291 -14.191 1.00 71.19 737 ARG A O 1
ATOM 5767 N N . VAL A 1 738 ? -22.782 8.880 -13.288 1.00 61.78 738 VAL A N 1
ATOM 5768 C CA . VAL A 1 738 ? -22.357 7.505 -12.951 1.00 61.78 738 VAL A CA 1
ATOM 5769 C C . VAL A 1 738 ? -23.280 6.861 -11.909 1.00 61.78 738 VAL A C 1
ATOM 5771 O O . VAL A 1 738 ? -23.477 5.652 -11.945 1.00 61.78 738 VAL A O 1
ATOM 5774 N N . ASN A 1 739 ? -23.878 7.656 -11.018 1.00 61.94 739 ASN A N 1
ATOM 5775 C CA . ASN A 1 739 ? -24.790 7.189 -9.970 1.00 61.94 739 ASN A CA 1
ATOM 5776 C C . ASN A 1 739 ? -26.281 7.418 -10.301 1.00 61.94 739 ASN A C 1
ATOM 5778 O O . ASN A 1 739 ? -27.107 7.358 -9.397 1.00 61.94 739 ASN A O 1
ATOM 5782 N N . GLN A 1 740 ? -26.621 7.664 -11.575 1.00 71.00 740 GLN A N 1
ATOM 5783 C CA . GLN A 1 740 ? -28.003 7.794 -12.071 1.00 71.00 740 GLN A CA 1
ATOM 5784 C C . GLN A 1 740 ? -28.850 8.831 -11.298 1.00 71.00 740 GLN A C 1
ATOM 5786 O O . GLN A 1 740 ? -30.008 8.599 -10.962 1.00 71.00 740 GLN A O 1
ATOM 5791 N N . ILE A 1 741 ? -28.255 9.990 -10.992 1.00 74.88 741 ILE A N 1
ATOM 5792 C CA . ILE A 1 741 ? -28.980 11.158 -10.477 1.00 74.88 741 ILE A CA 1
ATOM 5793 C C . ILE A 1 741 ? -29.382 12.045 -11.660 1.00 74.88 741 ILE A C 1
ATOM 5795 O O . ILE A 1 741 ? -28.528 12.708 -12.255 1.00 74.88 741 ILE A O 1
ATOM 5799 N N . ASP A 1 742 ? -30.682 12.075 -11.960 1.00 71.50 742 ASP A N 1
ATOM 5800 C CA . ASP A 1 742 ? -31.255 12.860 -13.065 1.00 71.50 742 ASP A CA 1
ATOM 5801 C C . ASP A 1 742 ? -31.646 14.300 -12.670 1.00 71.50 742 ASP A C 1
ATOM 5803 O O . ASP A 1 742 ? -31.707 15.182 -13.526 1.00 71.50 742 ASP A O 1
ATOM 5807 N N . GLU A 1 743 ? -31.853 14.570 -11.375 1.00 75.88 743 GLU A N 1
ATOM 5808 C CA . GLU A 1 743 ? -32.214 15.891 -10.838 1.00 75.88 743 GLU A CA 1
ATOM 5809 C C . GLU A 1 743 ? -31.175 16.398 -9.827 1.00 75.88 743 GLU A C 1
ATOM 5811 O O . GLU A 1 743 ? -30.697 15.649 -8.975 1.00 75.88 743 GLU A O 1
ATOM 5816 N N . ASN A 1 744 ? -30.836 17.691 -9.883 1.00 74.81 744 ASN A N 1
ATOM 5817 C CA . ASN A 1 744 ? -29.902 18.296 -8.929 1.00 74.81 744 ASN A CA 1
ATOM 5818 C C . ASN A 1 744 ? -30.512 18.318 -7.512 1.00 74.81 744 ASN A C 1
ATOM 5820 O O . ASN A 1 744 ? -31.560 18.941 -7.332 1.00 74.81 744 ASN A O 1
ATOM 5824 N N . PRO A 1 745 ? -29.850 17.746 -6.486 1.00 79.50 745 PRO A N 1
ATOM 5825 C CA . PRO A 1 745 ? -30.350 17.801 -5.115 1.00 79.50 745 PRO A CA 1
ATOM 5826 C C . PRO A 1 745 ? -30.508 19.242 -4.607 1.00 79.50 745 PRO A C 1
ATOM 5828 O O . PRO A 1 745 ? -29.654 20.094 -4.862 1.00 79.50 745 PRO A O 1
ATOM 5831 N N . ASN A 1 746 ? -31.560 19.499 -3.822 1.00 73.31 746 ASN A N 1
ATOM 5832 C CA . ASN A 1 746 ? -31.921 20.839 -3.330 1.00 73.31 746 ASN A CA 1
ATOM 5833 C C . ASN A 1 746 ? -30.784 21.569 -2.589 1.00 73.31 746 ASN A C 1
ATOM 5835 O O . ASN A 1 746 ? -30.694 22.792 -2.658 1.00 73.31 746 ASN A O 1
ATOM 5839 N N . CYS A 1 747 ? -29.875 20.842 -1.930 1.00 70.88 747 CYS A N 1
ATOM 5840 C CA . CYS A 1 747 ? -28.700 21.415 -1.264 1.00 70.88 747 CYS A CA 1
ATOM 5841 C C . CYS A 1 747 ? -27.694 22.090 -2.224 1.00 70.88 747 CYS A C 1
ATOM 5843 O O . CYS A 1 747 ? -26.853 22.866 -1.772 1.00 70.88 747 CYS A O 1
ATOM 5845 N N . TYR A 1 748 ? -27.803 21.849 -3.536 1.00 77.44 748 TYR A N 1
ATOM 5846 C CA . TYR A 1 748 ? -27.003 22.496 -4.580 1.00 77.44 748 TYR A CA 1
ATOM 5847 C C . TYR A 1 748 ? -27.739 23.622 -5.328 1.00 77.44 748 TYR A C 1
ATOM 5849 O O . TYR A 1 748 ? -27.174 24.218 -6.247 1.00 77.44 748 TYR A O 1
ATOM 5857 N N . ILE A 1 749 ? -28.974 23.951 -4.936 1.00 76.94 749 ILE A N 1
ATOM 5858 C CA . ILE A 1 749 ? -29.769 25.032 -5.531 1.00 76.94 749 ILE A CA 1
ATOM 5859 C C . ILE A 1 749 ? -29.654 26.274 -4.638 1.00 76.94 749 ILE A C 1
ATOM 5861 O O . ILE A 1 749 ? -30.390 26.444 -3.668 1.00 76.94 749 ILE A O 1
ATOM 5865 N N . ASN A 1 750 ? -28.700 27.158 -4.943 1.00 69.12 750 ASN A N 1
ATOM 5866 C CA . ASN A 1 750 ? -28.573 28.427 -4.221 1.00 69.12 750 ASN A CA 1
ATOM 5867 C C . ASN A 1 750 ? -29.743 29.359 -4.579 1.00 69.12 750 ASN A C 1
ATOM 5869 O O . ASN A 1 750 ? -30.044 29.540 -5.761 1.00 69.12 750 ASN A O 1
ATOM 5873 N N . ARG A 1 751 ? -30.336 30.017 -3.570 1.00 63.03 751 ARG A N 1
ATOM 5874 C CA . ARG A 1 751 ? -31.355 31.061 -3.757 1.00 63.03 751 ARG A CA 1
ATOM 5875 C C . ARG A 1 751 ? -30.959 32.099 -4.803 1.00 63.03 751 ARG A C 1
ATOM 5877 O O . ARG A 1 751 ? -31.841 32.509 -5.536 1.00 63.03 751 ARG A O 1
ATOM 5884 N N . THR A 1 752 ? -29.682 32.475 -4.929 1.00 60.66 752 THR A N 1
ATOM 5885 C CA . THR A 1 752 ? -29.198 33.446 -5.938 1.00 60.66 752 THR A CA 1
ATOM 5886 C C . THR A 1 752 ? -29.420 33.027 -7.397 1.00 60.66 752 THR A C 1
ATOM 5888 O O . THR A 1 752 ? -29.286 33.864 -8.285 1.00 60.66 752 THR A O 1
ATOM 5891 N N . TRP A 1 753 ? -29.731 31.753 -7.656 1.00 61.28 753 TRP A N 1
ATOM 5892 C CA . TRP A 1 753 ? -30.076 31.228 -8.982 1.00 61.28 753 TRP A CA 1
ATOM 5893 C C . TRP A 1 753 ? -31.582 30.990 -9.165 1.00 61.28 753 TRP A C 1
ATOM 5895 O O . TRP A 1 753 ? -32.013 30.632 -10.260 1.00 61.28 753 TRP A O 1
ATOM 5905 N N . CYS A 1 754 ? -32.390 31.198 -8.121 1.00 64.88 754 CYS A N 1
ATOM 5906 C CA . CYS A 1 754 ? -33.841 31.227 -8.241 1.00 64.88 754 CYS A CA 1
ATOM 5907 C C . CYS A 1 754 ? -34.276 32.520 -8.945 1.00 64.88 754 CYS A C 1
ATOM 5909 O O . CYS A 1 754 ? -33.635 33.562 -8.830 1.00 64.88 754 CYS A O 1
ATOM 5911 N N . GLN A 1 755 ? -35.378 32.470 -9.687 1.00 53.69 755 GLN A N 1
ATOM 5912 C CA . GLN A 1 755 ? -35.769 33.578 -10.565 1.00 53.69 755 GLN A CA 1
ATOM 5913 C C . GLN A 1 755 ? -36.313 34.805 -9.802 1.00 53.69 755 GLN A C 1
ATOM 5915 O O . GLN A 1 755 ? -36.332 35.903 -10.348 1.00 53.69 755 GLN A O 1
ATOM 5920 N N . ASP A 1 756 ? -36.682 34.633 -8.528 1.00 59.16 756 ASP A N 1
ATOM 5921 C CA . ASP A 1 756 ? -37.345 35.641 -7.687 1.00 59.16 756 ASP A CA 1
ATOM 5922 C C . ASP A 1 756 ? -36.371 36.316 -6.681 1.00 59.16 756 ASP A C 1
ATOM 5924 O O . ASP A 1 756 ? -36.753 36.703 -5.578 1.00 59.16 756 ASP A O 1
ATOM 5928 N N . VAL A 1 757 ? -35.080 36.415 -7.033 1.00 57.78 757 VAL A N 1
ATOM 5929 C CA . VAL A 1 757 ? -33.995 36.954 -6.172 1.00 57.78 757 VAL A CA 1
ATOM 5930 C C . VAL A 1 757 ? -34.081 38.457 -5.935 1.00 57.78 757 VAL A C 1
ATOM 5932 O O . VAL A 1 757 ? -33.682 38.932 -4.871 1.00 57.78 757 VAL A O 1
ATOM 5935 N N . LEU A 1 758 ? -34.561 39.210 -6.923 1.00 56.53 758 LEU A N 1
ATOM 5936 C CA . LEU A 1 758 ? -34.734 40.655 -6.824 1.00 56.53 758 LEU A CA 1
ATOM 5937 C C . LEU A 1 758 ? -36.222 40.974 -6.623 1.00 56.53 758 LEU A C 1
ATOM 5939 O O . LEU A 1 758 ? -37.068 40.353 -7.271 1.00 56.53 758 LEU A O 1
ATOM 5943 N N . PRO A 1 759 ? -36.571 41.939 -5.753 1.00 58.12 759 PRO A N 1
ATOM 5944 C CA . PRO A 1 759 ? -37.960 42.333 -5.567 1.00 58.12 759 PRO A CA 1
ATOM 5945 C C . PRO A 1 759 ? -38.541 42.920 -6.866 1.00 58.12 759 PRO A C 1
ATOM 5947 O O . PRO A 1 759 ? -37.830 43.525 -7.671 1.00 58.12 759 PRO A O 1
ATOM 5950 N N . ARG A 1 760 ? -39.852 42.725 -7.085 1.00 57.03 760 ARG A N 1
ATOM 5951 C CA . ARG A 1 760 ? -40.530 43.002 -8.373 1.00 57.03 760 ARG A CA 1
ATOM 5952 C C . ARG A 1 760 ? -40.320 44.431 -8.897 1.00 57.03 760 ARG A C 1
ATOM 5954 O O . ARG A 1 760 ? -40.236 44.628 -10.106 1.00 57.03 760 ARG A O 1
ATOM 5961 N N . ASN A 1 761 ? -40.163 45.404 -8.000 1.00 56.59 761 ASN A N 1
ATOM 5962 C CA . ASN A 1 761 ? -39.891 46.809 -8.315 1.00 56.59 761 ASN A CA 1
ATOM 5963 C C . ASN A 1 761 ? -38.543 47.062 -9.025 1.00 56.59 761 ASN A C 1
ATOM 5965 O O . ASN A 1 761 ? -38.381 48.108 -9.639 1.00 56.59 761 ASN A O 1
ATOM 5969 N N . VAL A 1 762 ? -37.587 46.128 -8.991 1.00 58.94 762 VAL A N 1
ATOM 5970 C CA . VAL A 1 762 ? -36.323 46.240 -9.751 1.00 58.94 762 VAL A CA 1
ATOM 5971 C C . VAL A 1 762 ? -36.532 45.927 -11.240 1.00 58.94 762 VAL A C 1
ATOM 5973 O O . VAL A 1 762 ? -35.756 46.357 -12.094 1.00 58.94 762 VAL A O 1
ATOM 5976 N N . TYR A 1 763 ? -37.592 45.189 -11.581 1.00 55.22 763 TYR A N 1
ATOM 5977 C CA . TYR A 1 763 ? -37.879 44.804 -12.961 1.00 55.22 763 TYR A CA 1
ATOM 5978 C C . TYR A 1 763 ? -38.757 45.807 -13.717 1.00 55.22 763 TYR A C 1
ATOM 5980 O O . TYR A 1 763 ? -38.784 45.717 -14.950 1.00 55.22 763 TYR A O 1
ATOM 5988 N N . THR A 1 764 ? -39.413 46.752 -13.028 1.00 57.97 764 THR A N 1
ATOM 5989 C CA . THR A 1 764 ? -40.226 47.814 -13.648 1.00 57.97 764 THR A CA 1
ATOM 5990 C C . THR A 1 764 ? -39.363 48.762 -14.487 1.00 57.97 764 THR A C 1
ATOM 5992 O O . THR A 1 764 ? -38.146 48.856 -14.313 1.00 57.97 764 THR A O 1
ATOM 5995 N N . VAL A 1 765 ? -39.989 49.463 -15.439 1.00 55.78 765 VAL A N 1
ATOM 5996 C CA . VAL A 1 765 ? -39.278 50.391 -16.339 1.00 55.78 765 VAL A CA 1
ATOM 5997 C C . VAL A 1 765 ? -38.662 51.552 -15.550 1.00 55.78 765 VAL A C 1
ATOM 5999 O O . VAL A 1 765 ? -37.495 51.879 -15.768 1.00 55.78 765 VAL A O 1
ATOM 6002 N N . GLU A 1 766 ? -39.403 52.093 -14.579 1.00 55.53 766 GLU A N 1
ATOM 6003 C CA . GLU A 1 766 ? -38.950 53.137 -13.649 1.00 55.53 766 GLU A CA 1
ATOM 6004 C C . GLU A 1 766 ? -37.670 52.728 -12.902 1.00 55.53 766 GLU A C 1
ATOM 6006 O O . GLU A 1 766 ? -36.712 53.500 -12.840 1.00 55.53 766 GLU A O 1
ATOM 6011 N N . GLY A 1 767 ? -37.617 51.487 -12.397 1.00 57.03 767 GLY A N 1
ATOM 6012 C CA . GLY A 1 767 ? -36.481 50.959 -11.638 1.00 57.03 767 GLY A CA 1
ATOM 6013 C C . GLY A 1 767 ? -35.206 50.735 -12.460 1.00 57.03 767 GLY A C 1
ATOM 6014 O O . GLY A 1 767 ? -34.122 50.669 -11.882 1.00 57.03 767 GLY A O 1
ATOM 6015 N N . ARG A 1 768 ? -35.305 50.635 -13.796 1.00 55.97 768 ARG A N 1
ATOM 6016 C CA . ARG A 1 768 ? -34.146 50.410 -14.686 1.00 55.97 768 ARG A CA 1
ATOM 6017 C C . ARG A 1 768 ? -33.681 51.640 -15.457 1.00 55.97 768 ARG A C 1
ATOM 6019 O O . ARG A 1 768 ? -32.493 51.726 -15.757 1.00 55.97 768 ARG A O 1
ATOM 6026 N N . TYR A 1 769 ? -34.592 52.544 -15.814 1.00 57.72 769 TYR A N 1
ATOM 6027 C CA . TYR A 1 769 ? -34.307 53.660 -16.727 1.00 57.72 769 TYR A CA 1
ATOM 6028 C C . TYR A 1 769 ? -34.593 55.046 -16.130 1.00 57.72 769 TYR A C 1
ATOM 6030 O O . TYR A 1 769 ? -34.293 56.050 -16.772 1.00 57.72 769 TYR A O 1
ATOM 6038 N N . GLY A 1 770 ? -35.103 55.112 -14.896 1.00 57.16 770 GLY A N 1
ATOM 6039 C CA . GLY A 1 770 ? -35.471 56.360 -14.233 1.00 57.16 770 GLY A CA 1
ATOM 6040 C C . GLY A 1 770 ? -36.896 56.817 -14.557 1.00 57.16 770 GLY A C 1
ATOM 6041 O O . GLY A 1 770 ? -37.579 56.267 -15.423 1.00 57.16 770 GLY A O 1
ATOM 6042 N N . ILE A 1 771 ? -37.356 57.822 -13.811 1.00 58.62 771 ILE A N 1
ATOM 6043 C CA . ILE A 1 771 ? -38.728 58.335 -13.875 1.00 58.62 771 ILE A CA 1
ATOM 6044 C C . ILE A 1 771 ? -38.814 59.417 -14.962 1.00 58.62 771 ILE A C 1
ATOM 6046 O O . ILE A 1 771 ? -38.251 60.500 -14.807 1.00 58.62 771 ILE A O 1
ATOM 6050 N N . ASP A 1 772 ? -39.538 59.137 -16.049 1.00 59.81 772 ASP A N 1
ATOM 6051 C CA . ASP A 1 772 ? -39.933 60.137 -17.050 1.00 59.81 772 ASP A CA 1
ATOM 6052 C C . ASP A 1 772 ? -41.324 60.675 -16.695 1.00 59.81 772 ASP A C 1
ATOM 6054 O O . ASP A 1 772 ? -42.346 60.054 -16.997 1.00 59.81 772 ASP A O 1
ATOM 6058 N N . SER A 1 773 ? -41.347 61.829 -16.026 1.00 61.47 773 SER A N 1
ATOM 6059 C CA . SER A 1 773 ? -42.520 62.425 -15.368 1.00 61.47 773 SER A CA 1
ATOM 6060 C C . SER A 1 773 ? -43.628 62.926 -16.307 1.00 61.47 773 SER A C 1
ATOM 6062 O O . SER A 1 773 ? -44.530 63.640 -15.862 1.00 61.47 773 SER A O 1
ATOM 6064 N N . ARG A 1 774 ? -43.570 62.633 -17.611 1.00 73.81 774 ARG A N 1
ATOM 6065 C CA . ARG A 1 774 ? -44.594 63.068 -18.570 1.00 73.81 774 ARG A CA 1
ATOM 6066 C C . ARG A 1 774 ? -45.882 62.239 -18.385 1.00 73.81 774 ARG A C 1
ATOM 6068 O O . ARG A 1 774 ? -45.807 61.015 -18.296 1.00 73.81 774 ARG A O 1
ATOM 6075 N N . PRO A 1 775 ? -47.087 62.848 -18.377 1.00 68.00 775 PRO A N 1
ATOM 6076 C CA . PRO A 1 775 ? -48.324 62.113 -18.074 1.00 68.00 775 PRO A CA 1
ATOM 6077 C C . PRO A 1 775 ? -48.581 60.909 -18.996 1.00 68.00 775 PRO A C 1
ATOM 6079 O O . PRO A 1 775 ? -49.044 59.861 -18.555 1.00 68.00 775 PRO A O 1
ATOM 6082 N N . GLU A 1 776 ? -48.226 61.029 -20.279 1.00 68.06 776 GLU A N 1
ATOM 6083 C CA . GLU A 1 776 ? -48.372 59.932 -21.237 1.00 68.06 776 GLU A CA 1
ATOM 6084 C C . GLU A 1 776 ? -47.403 58.765 -21.018 1.00 68.06 776 GLU A C 1
ATOM 6086 O O . GLU A 1 776 ? -47.736 57.637 -21.380 1.00 68.06 776 GLU A O 1
ATOM 6091 N N . THR A 1 777 ? -46.191 59.007 -20.506 1.00 67.06 777 THR A N 1
ATOM 6092 C CA . THR A 1 777 ? -45.217 57.932 -20.254 1.00 67.06 777 THR A CA 1
ATOM 6093 C C . THR A 1 777 ? -45.597 57.146 -19.011 1.00 67.06 777 THR A C 1
ATOM 6095 O O . THR A 1 777 ? -45.531 55.920 -19.057 1.00 67.06 777 THR A O 1
ATOM 6098 N N . VAL A 1 778 ? -46.107 57.817 -17.974 1.00 70.81 778 VAL A N 1
ATOM 6099 C CA . VAL A 1 778 ? -46.655 57.171 -16.768 1.00 70.81 778 VAL A CA 1
ATOM 6100 C C . VAL A 1 778 ? -47.825 56.245 -17.126 1.00 70.81 778 VAL A C 1
ATOM 6102 O O . VAL A 1 778 ? -47.767 55.055 -16.828 1.00 70.81 778 VAL A O 1
ATOM 6105 N N . LEU A 1 779 ? -48.827 56.726 -17.874 1.00 72.44 779 LEU A N 1
ATOM 6106 C CA . LEU A 1 779 ? -49.967 55.895 -18.305 1.00 72.44 779 LEU A CA 1
ATOM 6107 C C . LEU A 1 779 ? -49.543 54.692 -19.172 1.00 72.44 779 LEU A C 1
ATOM 6109 O O . LEU A 1 779 ? -50.089 53.597 -19.042 1.00 72.44 779 LEU A O 1
ATOM 6113 N N . LYS A 1 780 ? -48.543 54.860 -20.051 1.00 71.44 780 LYS A N 1
ATOM 6114 C CA . LYS A 1 780 ? -47.981 53.748 -20.845 1.00 71.44 780 LYS A CA 1
ATOM 6115 C C . LYS A 1 780 ? -47.264 52.724 -19.954 1.00 71.44 780 LYS A C 1
ATOM 6117 O O . LYS A 1 780 ? -47.363 51.527 -20.219 1.00 71.44 780 LYS A O 1
ATOM 6122 N N . GLN A 1 781 ? -46.557 53.169 -18.915 1.00 67.00 781 GLN A N 1
ATOM 6123 C CA . GLN A 1 781 ? -45.880 52.292 -17.956 1.00 67.00 781 GLN A CA 1
ATOM 6124 C C . GLN A 1 781 ? -46.876 51.534 -17.068 1.00 67.00 781 GLN A C 1
ATOM 6126 O O . GLN A 1 781 ? -46.691 50.337 -16.868 1.00 67.00 781 GLN A O 1
ATOM 6131 N N . GLU A 1 782 ? -47.958 52.176 -16.624 1.00 74.50 782 GLU A N 1
ATOM 6132 C CA . GLU A 1 782 ? -49.032 51.553 -15.838 1.00 74.50 782 GLU A CA 1
ATOM 6133 C C . GLU A 1 782 ? -49.707 50.402 -16.608 1.00 74.50 782 GLU A C 1
ATOM 6135 O O . GLU A 1 782 ? -49.775 49.276 -16.113 1.00 74.50 782 GLU A O 1
ATOM 6140 N N . ILE A 1 783 ? -50.092 50.633 -17.872 1.00 78.00 783 ILE A N 1
ATOM 6141 C CA . ILE A 1 783 ? -50.672 49.599 -18.753 1.00 78.00 783 ILE A CA 1
ATOM 6142 C C . ILE A 1 783 ? -49.712 48.408 -18.935 1.00 78.00 783 ILE A C 1
ATOM 6144 O O . ILE A 1 783 ? -50.129 47.248 -18.875 1.00 78.00 783 ILE A O 1
ATOM 6148 N N . MET A 1 784 ? -48.420 48.681 -19.144 1.00 72.19 784 MET A N 1
ATOM 6149 C CA . MET A 1 784 ? -47.398 47.637 -19.285 1.00 72.19 784 MET A CA 1
ATOM 6150 C C . MET A 1 784 ? -47.150 46.878 -17.972 1.00 72.19 784 MET A C 1
ATOM 6152 O O . MET A 1 784 ? -46.907 45.672 -18.009 1.00 72.19 784 MET A O 1
ATOM 6156 N N . GLY A 1 785 ? -47.241 47.557 -16.825 1.00 72.94 785 GLY A N 1
ATOM 6157 C CA . GLY A 1 785 ? -47.149 46.956 -15.495 1.00 72.94 785 GLY A CA 1
ATOM 6158 C C . GLY A 1 785 ? -48.266 45.944 -15.255 1.00 72.94 785 GLY A C 1
ATOM 6159 O O . GLY A 1 785 ? -47.980 44.779 -14.982 1.00 72.94 785 GLY A O 1
ATOM 6160 N N . VAL A 1 786 ? -49.522 46.349 -15.474 1.00 78.00 786 VAL A N 1
ATOM 6161 C CA . VAL A 1 786 ? -50.699 45.474 -15.321 1.00 78.00 786 VAL A CA 1
ATOM 6162 C C . VAL A 1 786 ? -50.615 44.248 -16.238 1.00 78.00 786 VAL A C 1
ATOM 6164 O O . VAL A 1 786 ? -50.848 43.128 -15.784 1.00 78.00 786 VAL A O 1
ATOM 6167 N N . MET A 1 787 ? -50.206 44.405 -17.506 1.00 78.31 787 MET A N 1
ATOM 6168 C CA . MET A 1 787 ? -49.998 43.245 -18.390 1.00 78.31 787 MET A CA 1
ATOM 6169 C C . MET A 1 787 ? -48.924 42.281 -17.868 1.00 78.31 787 MET A C 1
ATOM 6171 O O . MET A 1 787 ? -49.083 41.065 -17.990 1.00 78.31 787 MET A O 1
ATOM 6175 N N . ASN A 1 788 ? -47.842 42.800 -17.284 1.00 74.94 788 ASN A N 1
ATOM 6176 C CA . ASN A 1 788 ? -46.776 41.969 -16.736 1.00 74.94 788 ASN A CA 1
ATOM 6177 C C . ASN A 1 788 ? -47.217 41.234 -15.455 1.00 74.94 788 ASN A C 1
ATOM 6179 O O . ASN A 1 788 ? -46.852 40.077 -15.261 1.00 74.94 788 ASN A O 1
ATOM 6183 N N . GLU A 1 789 ? -48.052 41.852 -14.615 1.00 76.81 789 GLU A N 1
ATOM 6184 C CA . GLU A 1 789 ? -48.659 41.185 -13.455 1.00 76.81 789 GLU A CA 1
ATOM 6185 C C . GLU A 1 789 ? -49.612 40.054 -13.863 1.00 76.81 789 GLU A C 1
ATOM 6187 O O . GLU A 1 789 ? -49.552 38.969 -13.279 1.00 76.81 789 GLU A O 1
ATOM 6192 N N . CYS A 1 790 ? -50.428 40.249 -14.906 1.00 77.19 790 CYS A N 1
ATOM 6193 C CA . CYS A 1 790 ? -51.266 39.180 -15.457 1.00 77.19 790 CYS A CA 1
ATOM 6194 C C . CYS A 1 790 ? -50.437 38.004 -16.005 1.00 77.19 790 CYS A C 1
ATOM 6196 O O . CYS A 1 790 ? -50.829 36.851 -15.833 1.00 77.19 790 CYS A O 1
ATOM 6198 N N . LEU A 1 791 ? -49.290 38.272 -16.639 1.00 75.50 791 LEU A N 1
ATOM 6199 C CA . LEU A 1 791 ? -48.385 37.227 -17.132 1.00 75.50 791 LEU A CA 1
ATOM 6200 C C . LEU A 1 791 ? -47.707 36.451 -15.992 1.00 75.50 791 LEU A C 1
ATOM 6202 O O . LEU A 1 791 ? -47.637 35.225 -16.058 1.00 75.50 791 LEU A O 1
ATOM 6206 N N . GLU A 1 792 ? -47.262 37.127 -14.930 1.00 72.44 792 GLU A N 1
ATOM 6207 C CA . GLU A 1 792 ? -46.692 36.466 -13.744 1.00 72.44 792 GLU A CA 1
ATOM 6208 C C . GLU A 1 792 ? -47.735 35.633 -12.979 1.00 72.44 792 GLU A C 1
ATOM 6210 O O . GLU A 1 792 ? -47.421 34.543 -12.502 1.00 72.44 792 GLU A O 1
ATOM 6215 N N . ALA A 1 793 ? -48.990 36.089 -12.899 1.00 74.38 793 ALA A N 1
ATOM 6216 C CA . ALA A 1 793 ? -50.077 35.323 -12.281 1.00 74.38 793 ALA A CA 1
ATOM 6217 C C . ALA A 1 793 ? -50.391 34.010 -13.029 1.00 74.38 793 ALA A C 1
ATOM 6219 O O . ALA A 1 793 ? -50.819 33.037 -12.411 1.00 74.38 793 ALA A O 1
ATOM 6220 N N . LEU A 1 794 ? -50.143 33.967 -14.343 1.00 77.12 794 LEU A N 1
ATOM 6221 C CA . LEU A 1 794 ? -50.397 32.814 -15.216 1.00 77.12 794 LEU A CA 1
ATOM 6222 C C . LEU A 1 794 ? -49.126 31.997 -15.531 1.00 77.12 794 LEU A C 1
ATOM 6224 O O . LEU A 1 794 ? -49.152 31.110 -16.380 1.00 77.12 794 LEU A O 1
ATOM 6228 N N . ARG A 1 795 ? -48.008 32.250 -14.833 1.00 68.69 795 ARG A N 1
ATOM 6229 C CA . ARG A 1 795 ? -46.662 31.702 -15.122 1.00 68.69 795 ARG A CA 1
ATOM 6230 C C . ARG A 1 795 ? -46.577 30.171 -15.247 1.00 68.69 795 ARG A C 1
ATOM 6232 O O . ARG A 1 795 ? -45.695 29.676 -15.948 1.00 68.69 795 ARG A O 1
ATOM 6239 N N . CYS A 1 796 ? -47.479 29.430 -14.600 1.00 68.69 796 CYS A N 1
ATOM 6240 C CA . CYS A 1 796 ? -47.550 27.962 -14.659 1.00 68.69 796 CYS A CA 1
ATOM 6241 C C . CYS A 1 796 ? -48.806 27.417 -15.373 1.00 68.69 796 CYS A C 1
ATOM 6243 O O . CYS A 1 796 ? -48.939 26.201 -15.496 1.00 68.69 796 CYS A O 1
ATOM 6245 N N . ASP A 1 797 ? -49.702 28.283 -15.857 1.00 74.00 797 ASP A N 1
ATOM 6246 C CA . ASP A 1 797 ? -50.946 27.916 -16.543 1.00 74.00 797 ASP A CA 1
ATOM 6247 C C . ASP A 1 797 ? -50.850 28.251 -18.041 1.00 74.00 797 ASP A C 1
ATOM 6249 O O . ASP A 1 797 ? -51.053 29.386 -18.478 1.00 74.00 797 ASP A O 1
ATOM 6253 N N . LYS A 1 798 ? -50.527 27.235 -18.849 1.00 77.06 798 LYS A N 1
ATOM 6254 C CA . LYS A 1 798 ? -50.374 27.393 -20.303 1.00 77.06 798 LYS A CA 1
ATOM 6255 C C . LYS A 1 798 ? -51.676 27.797 -20.992 1.00 77.06 798 LYS A C 1
ATOM 6257 O O . LYS A 1 798 ? -51.622 28.582 -21.939 1.00 77.06 798 LYS A O 1
ATOM 6262 N N . ASP A 1 799 ? -52.814 27.294 -20.527 1.00 80.94 799 ASP A N 1
ATOM 6263 C CA . ASP A 1 799 ? -54.108 27.530 -21.170 1.00 80.94 799 ASP A CA 1
ATOM 6264 C C . ASP A 1 799 ? -54.622 28.937 -20.827 1.00 80.94 799 ASP A C 1
ATOM 6266 O O . ASP A 1 799 ? -55.099 29.666 -21.704 1.00 80.94 799 ASP A O 1
ATOM 6270 N N . GLY A 1 800 ? -54.393 29.387 -19.589 1.00 81.81 800 GLY A N 1
ATOM 6271 C CA . GLY A 1 800 ? -54.590 30.776 -19.173 1.00 81.81 800 GLY A CA 1
ATOM 6272 C C . GLY A 1 800 ? -53.764 31.780 -19.987 1.00 81.81 800 GLY A C 1
ATOM 6273 O O . GLY A 1 800 ? -54.301 32.797 -20.436 1.00 81.81 800 GLY A O 1
ATOM 6274 N N . VAL A 1 801 ? -52.481 31.492 -20.254 1.00 82.88 801 VAL A N 1
ATOM 6275 C CA . VAL A 1 801 ? -51.622 32.350 -21.104 1.00 82.88 801 VAL A CA 1
ATOM 6276 C C . VAL A 1 801 ? -52.139 32.433 -22.548 1.00 82.88 801 VAL A C 1
ATOM 6278 O O . VAL A 1 801 ? -52.104 33.512 -23.149 1.00 82.88 801 VAL A O 1
ATOM 6281 N N . VAL A 1 802 ? -52.655 31.335 -23.113 1.00 84.06 802 VAL A N 1
ATOM 6282 C CA . VAL A 1 802 ? -53.267 31.340 -24.456 1.00 84.06 802 VAL A CA 1
ATOM 6283 C C . VAL A 1 802 ? -54.527 32.215 -24.480 1.00 84.06 802 VAL A C 1
ATOM 6285 O O . VAL A 1 802 ? -54.635 33.088 -25.344 1.00 84.06 802 VAL A O 1
ATOM 6288 N N . ASN A 1 803 ? -55.414 32.075 -23.491 1.00 87.00 803 ASN A N 1
ATOM 6289 C CA . ASN A 1 803 ? -56.636 32.881 -23.355 1.00 87.00 803 ASN A CA 1
ATOM 6290 C C . ASN A 1 803 ? -56.326 34.389 -23.224 1.00 87.00 803 ASN A C 1
ATOM 6292 O O . ASN A 1 803 ? -56.946 35.225 -23.887 1.00 87.00 803 ASN A O 1
ATOM 6296 N N . LEU A 1 804 ? -55.309 34.754 -22.431 1.00 86.12 804 LEU A N 1
ATOM 6297 C CA . LEU A 1 804 ? -54.837 36.140 -22.332 1.00 86.12 804 LEU A CA 1
ATOM 6298 C C . LEU A 1 804 ? -54.288 36.652 -23.678 1.00 86.12 804 LEU A C 1
ATOM 6300 O O . LEU A 1 804 ? -54.569 37.787 -24.067 1.00 86.12 804 LEU A O 1
ATOM 6304 N N . SER A 1 805 ? -53.550 35.818 -24.422 1.00 84.75 805 SER A N 1
ATOM 6305 C CA . SER A 1 805 ? -53.030 36.171 -25.751 1.00 84.75 805 SER A CA 1
ATOM 6306 C C . SER A 1 805 ? -54.142 36.481 -26.757 1.00 84.75 805 SER A C 1
ATOM 6308 O O . SER A 1 805 ? -53.990 37.391 -27.572 1.00 84.75 805 SER A O 1
ATOM 6310 N N . GLU A 1 806 ? -55.255 35.748 -26.718 1.00 88.06 806 GLU A N 1
ATOM 6311 C CA . GLU A 1 806 ? -56.412 35.984 -27.591 1.00 88.06 806 GLU A CA 1
ATOM 6312 C C . GLU A 1 806 ? -57.103 37.311 -27.264 1.00 88.06 806 GLU A C 1
ATOM 6314 O O . GLU A 1 806 ? -57.231 38.157 -28.151 1.00 88.06 806 GLU A O 1
ATOM 6319 N N . LYS A 1 807 ? -57.389 37.582 -25.986 1.00 86.81 807 LYS A N 1
ATOM 6320 C CA . LYS A 1 807 ? -57.974 38.862 -25.540 1.00 86.81 807 LYS A CA 1
ATOM 6321 C C . LYS A 1 807 ? -57.116 40.078 -25.903 1.00 86.81 807 LYS A C 1
ATOM 6323 O O . LYS A 1 807 ? -57.637 41.110 -26.322 1.00 86.81 807 LYS A O 1
ATOM 6328 N N . VAL A 1 808 ? -55.788 39.969 -25.806 1.00 86.19 808 VAL A N 1
ATOM 6329 C CA . VAL A 1 808 ? -54.871 41.049 -26.223 1.00 86.19 808 VAL A CA 1
ATOM 6330 C C . VAL A 1 808 ? -54.868 41.240 -27.750 1.00 86.19 808 VAL A C 1
ATOM 6332 O O . VAL A 1 808 ? -54.741 42.372 -28.226 1.00 86.19 808 VAL A O 1
ATOM 6335 N N . LYS A 1 809 ? -55.053 40.174 -28.543 1.00 85.12 809 LYS A N 1
ATOM 6336 C CA . LYS A 1 809 ? -55.205 40.278 -30.009 1.00 85.12 809 LYS A CA 1
ATOM 6337 C C . LYS A 1 809 ? -56.527 40.939 -30.402 1.00 85.12 809 LYS A C 1
ATOM 6339 O O . LYS A 1 809 ? -56.513 41.758 -31.319 1.00 85.12 809 LYS A O 1
ATOM 6344 N N . GLU A 1 810 ? -57.626 40.638 -29.714 1.00 86.69 810 GLU A N 1
ATOM 6345 C CA . GLU A 1 810 ? -58.914 41.321 -29.908 1.00 86.69 810 GLU A CA 1
ATOM 6346 C C . GLU A 1 810 ? -58.790 42.819 -29.598 1.00 86.69 810 GLU A C 1
ATOM 6348 O O . GLU A 1 810 ? -59.108 43.655 -30.445 1.00 86.69 810 GLU A O 1
ATOM 6353 N N . LEU A 1 811 ? -58.213 43.171 -28.441 1.00 82.81 811 LEU A N 1
ATOM 6354 C CA . LEU A 1 811 ? -57.969 44.565 -28.053 1.00 82.81 811 LEU A CA 1
ATOM 6355 C C . LEU A 1 811 ? -57.142 45.318 -29.114 1.00 82.81 811 LEU A C 1
ATOM 6357 O O . LEU A 1 811 ? -57.461 46.451 -29.478 1.00 82.81 811 LEU A O 1
ATOM 6361 N N . LYS A 1 812 ? -56.107 44.664 -29.665 1.00 81.25 812 LYS A N 1
ATOM 6362 C CA . LYS A 1 812 ? -55.285 45.203 -30.759 1.00 81.25 812 LYS A CA 1
ATOM 6363 C C . LYS A 1 812 ? -56.103 45.476 -32.027 1.00 81.25 812 LYS A C 1
ATOM 6365 O O . LYS A 1 812 ? -55.868 46.501 -32.666 1.00 81.25 812 LYS A O 1
ATOM 6370 N N . GLN A 1 813 ? -57.023 44.589 -32.414 1.00 81.12 813 GLN A N 1
ATOM 6371 C CA . GLN A 1 813 ? -57.865 44.804 -33.598 1.00 81.12 813 GLN A CA 1
ATOM 6372 C C . GLN A 1 813 ? -58.782 46.018 -33.407 1.00 81.12 813 GLN A C 1
ATOM 6374 O O . GLN A 1 813 ? -58.793 46.905 -34.260 1.00 81.12 813 GLN A O 1
ATOM 6379 N N . THR A 1 814 ? -59.446 46.125 -32.253 1.00 80.38 814 THR A N 1
ATOM 6380 C CA . THR A 1 814 ? -60.322 47.259 -31.910 1.00 80.38 814 THR A CA 1
ATOM 6381 C C . THR A 1 814 ? -59.591 48.606 -31.972 1.00 80.38 814 THR A C 1
ATOM 6383 O O . THR A 1 814 ? -60.131 49.579 -32.494 1.00 80.38 814 THR A O 1
ATOM 6386 N N . ILE A 1 815 ? -58.336 48.668 -31.508 1.00 75.31 815 ILE A N 1
ATOM 6387 C CA . ILE A 1 815 ? -57.514 49.892 -31.546 1.00 75.31 815 ILE A CA 1
ATOM 6388 C C . ILE A 1 815 ? -57.073 50.257 -32.978 1.00 75.31 815 ILE A C 1
ATOM 6390 O O . ILE A 1 815 ? -56.964 51.441 -33.304 1.00 75.31 815 ILE A O 1
ATOM 6394 N N . LEU A 1 816 ? -56.810 49.269 -33.840 1.00 69.75 816 LEU A N 1
ATOM 6395 C CA . LEU A 1 816 ? -56.320 49.500 -35.206 1.00 69.75 816 LEU A CA 1
ATOM 6396 C C . LEU A 1 816 ? -57.416 49.946 -36.181 1.00 69.75 816 LEU A C 1
ATOM 6398 O O . LEU A 1 816 ? -57.146 50.780 -37.043 1.00 69.75 816 LEU A O 1
ATOM 6402 N N . VAL A 1 817 ? -58.650 49.454 -36.029 1.00 61.00 817 VAL A N 1
ATOM 6403 C CA . VAL A 1 817 ? -59.784 49.825 -36.904 1.00 61.00 817 VAL A CA 1
ATOM 6404 C C . VAL A 1 817 ? -60.088 51.334 -36.854 1.00 61.00 817 VAL A C 1
ATOM 6406 O O . VAL A 1 817 ? -60.546 51.902 -37.842 1.00 61.00 817 VAL A O 1
ATOM 6409 N N . GLY A 1 818 ? -59.760 52.013 -35.748 1.00 57.19 818 GLY A N 1
ATOM 6410 C CA . GLY A 1 818 ? -59.945 53.460 -35.578 1.00 57.19 818 GLY A CA 1
ATOM 6411 C C . GLY A 1 818 ? -58.852 54.368 -36.166 1.00 57.19 818 GLY A C 1
ATOM 6412 O O . GLY A 1 818 ? -58.951 55.583 -36.005 1.00 57.19 818 GLY A O 1
ATOM 6413 N N . LYS A 1 819 ? -57.799 53.836 -36.809 1.00 55.25 819 LYS A N 1
ATOM 6414 C CA . LYS A 1 819 ? -56.683 54.640 -37.354 1.00 55.25 819 LYS A CA 1
ATOM 6415 C C . LYS A 1 819 ? -56.447 54.387 -38.843 1.00 55.25 819 LYS A C 1
ATOM 6417 O O . LYS A 1 819 ? -55.507 53.699 -39.229 1.00 55.25 819 LYS A O 1
ATOM 6422 N N . THR A 1 820 ? -57.268 55.018 -39.679 1.00 47.78 820 THR A N 1
ATOM 6423 C CA . THR A 1 820 ? -57.036 55.134 -41.126 1.00 47.78 820 THR A CA 1
ATOM 6424 C C . THR A 1 820 ? -56.784 56.593 -41.513 1.00 47.78 820 THR A C 1
ATOM 6426 O O . THR A 1 820 ? -57.702 57.404 -41.585 1.00 47.78 820 THR A O 1
ATOM 6429 N N . SER A 1 821 ? -55.527 56.942 -41.795 1.00 41.97 821 SER A N 1
ATOM 6430 C CA . SER A 1 821 ? -55.204 58.134 -42.583 1.00 41.97 821 SER A CA 1
ATOM 6431 C C . SER A 1 821 ? -53.938 57.911 -43.406 1.00 41.97 821 SER A C 1
ATOM 6433 O O . SER A 1 821 ? -52.886 57.525 -42.899 1.00 41.97 821 SER A O 1
ATOM 6435 N N . ASN A 1 822 ? -54.076 58.119 -44.713 1.00 46.62 822 ASN A N 1
ATOM 6436 C CA . ASN A 1 822 ? -53.021 57.918 -45.696 1.00 46.62 822 ASN A CA 1
ATOM 6437 C C . ASN A 1 822 ? -51.870 58.913 -45.495 1.00 46.62 822 ASN A C 1
ATOM 6439 O O . ASN A 1 822 ? -52.108 60.113 -45.347 1.00 46.62 822 ASN A O 1
ATOM 6443 N N . LYS A 1 823 ? -50.637 58.433 -45.656 1.00 44.53 823 LYS A N 1
ATOM 6444 C CA . LYS A 1 823 ? -49.565 59.199 -46.298 1.00 44.53 823 LYS A CA 1
ATOM 6445 C C . LYS A 1 823 ? -48.843 58.283 -47.278 1.00 44.53 823 LYS A C 1
ATOM 6447 O O . LYS A 1 823 ? -48.398 57.202 -46.900 1.00 44.53 823 LYS A O 1
ATOM 6452 N N . GLU A 1 824 ? -48.767 58.714 -48.530 1.00 43.81 824 GLU A N 1
ATOM 6453 C CA . GLU A 1 824 ? -47.881 58.111 -49.522 1.00 43.81 824 GLU A CA 1
ATOM 6454 C C . GLU A 1 824 ? -46.434 58.370 -49.080 1.00 43.81 824 GLU A C 1
ATOM 6456 O O . GLU A 1 824 ? -46.098 59.484 -48.675 1.00 43.81 824 GLU A O 1
ATOM 6461 N N . VAL A 1 825 ? -45.597 57.331 -49.091 1.00 47.66 825 VAL A N 1
ATOM 6462 C CA . VAL A 1 825 ? -44.198 57.423 -48.655 1.00 47.66 825 VAL A CA 1
ATOM 6463 C C . VAL A 1 825 ? -43.310 57.510 -49.887 1.00 47.66 825 VAL A C 1
ATOM 6465 O O . VAL A 1 825 ? -43.201 56.546 -50.648 1.00 47.66 825 VAL A O 1
ATOM 6468 N N . ASP A 1 826 ? -42.664 58.659 -50.060 1.00 43.53 826 ASP A N 1
ATOM 6469 C CA . ASP A 1 826 ? -41.667 58.863 -51.104 1.00 43.53 826 ASP A CA 1
ATOM 6470 C C . ASP A 1 826 ? -40.348 58.194 -50.673 1.00 43.53 826 ASP A C 1
ATOM 6472 O O . ASP A 1 826 ? -39.618 58.681 -49.805 1.00 43.53 826 ASP A O 1
ATOM 6476 N N . ASN A 1 827 ? -40.096 56.992 -51.197 1.00 53.00 827 ASN A N 1
ATOM 6477 C CA . ASN A 1 827 ? -39.070 56.070 -50.699 1.00 53.00 827 ASN A CA 1
ATOM 6478 C C . ASN A 1 827 ? -37.650 56.451 -51.158 1.00 53.00 827 ASN A C 1
ATOM 6480 O O . ASN A 1 827 ? -37.024 55.743 -51.951 1.00 53.00 827 ASN A O 1
ATOM 6484 N N . THR A 1 828 ? -37.101 57.532 -50.603 1.00 57.50 828 THR A N 1
ATOM 6485 C CA . THR A 1 828 ? -35.658 57.810 -50.653 1.00 57.50 828 THR A CA 1
ATOM 6486 C C . THR A 1 828 ? -34.995 57.517 -49.307 1.00 57.50 828 THR A C 1
ATOM 6488 O O . THR A 1 828 ? -35.504 57.861 -48.242 1.00 57.50 828 THR A O 1
ATOM 6491 N N . SER A 1 829 ? -33.820 56.882 -49.345 1.00 53.91 829 SER A N 1
ATOM 6492 C CA . SER A 1 829 ? -33.110 56.414 -48.144 1.00 53.91 829 SER A CA 1
ATOM 6493 C C . SER A 1 829 ? -32.720 57.531 -47.169 1.00 53.91 829 SER A C 1
ATOM 6495 O O . SER A 1 829 ? -32.486 57.247 -46.000 1.00 53.91 829 SER A O 1
ATOM 6497 N N . ALA A 1 830 ? -32.639 58.781 -47.637 1.00 54.25 830 ALA A N 1
ATOM 6498 C CA . ALA A 1 830 ? -32.345 59.945 -46.803 1.00 54.25 830 ALA A CA 1
ATOM 6499 C C . ALA A 1 830 ? -33.538 60.326 -45.908 1.00 54.25 830 ALA A C 1
ATOM 6501 O O . ALA A 1 830 ? -33.363 60.471 -44.702 1.00 54.25 830 ALA A O 1
ATOM 6502 N N . ALA A 1 831 ? -34.756 60.384 -46.463 1.00 55.50 831 ALA A N 1
ATOM 6503 C CA . ALA A 1 831 ? -35.960 60.759 -45.718 1.00 55.50 831 ALA A CA 1
ATOM 6504 C C . ALA A 1 831 ? -36.262 59.789 -44.559 1.00 55.50 831 ALA A C 1
ATOM 6506 O O . ALA A 1 831 ? -36.633 60.213 -43.468 1.00 55.50 831 ALA A O 1
ATOM 6507 N N . VAL A 1 832 ? -36.022 58.488 -44.763 1.00 60.28 832 VAL A N 1
ATOM 6508 C CA . VAL A 1 832 ? -36.169 57.459 -43.714 1.00 60.28 832 VAL A CA 1
ATOM 6509 C C . VAL A 1 832 ? -35.142 57.636 -42.587 1.00 60.28 832 VAL A C 1
ATOM 6511 O O . VAL A 1 832 ? -35.430 57.331 -41.433 1.00 60.28 832 VAL A O 1
ATOM 6514 N N . VAL A 1 833 ? -33.939 58.128 -42.896 1.00 57.28 833 VAL A N 1
ATOM 6515 C CA . VAL A 1 833 ? -32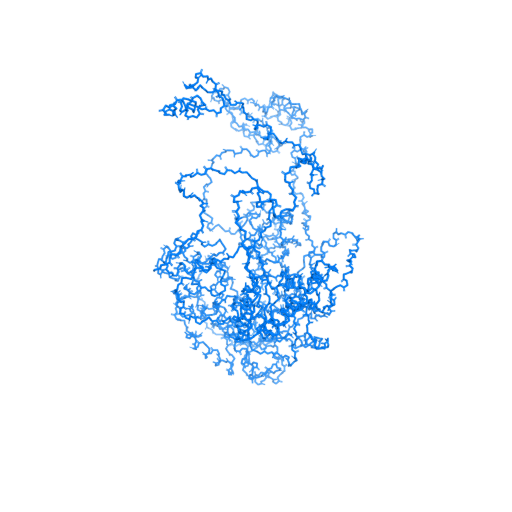.883 58.361 -41.898 1.00 57.28 833 VAL A CA 1
ATOM 6516 C C . VAL A 1 833 ? -33.142 59.645 -41.104 1.00 57.28 833 VAL A C 1
ATOM 6518 O O . VAL A 1 833 ? -32.935 59.645 -39.892 1.00 57.28 833 VAL A O 1
ATOM 6521 N N . GLU A 1 834 ? -33.654 60.702 -41.739 1.00 59.34 834 GLU A N 1
ATOM 6522 C CA . GLU A 1 834 ? -34.054 61.932 -41.040 1.00 59.34 834 GLU A CA 1
ATOM 6523 C C . GLU A 1 834 ? -35.269 61.718 -40.120 1.00 59.34 834 GLU A C 1
ATOM 6525 O O . GLU A 1 834 ? -35.257 62.209 -38.993 1.00 59.34 834 GLU A O 1
ATOM 6530 N N . ASP A 1 835 ? -36.268 60.926 -40.532 1.00 56.81 835 ASP A N 1
ATOM 6531 C CA . ASP A 1 835 ? -37.446 60.597 -39.704 1.00 56.81 835 ASP A CA 1
ATOM 6532 C C . ASP A 1 835 ? -37.074 59.786 -38.443 1.00 56.81 835 ASP A C 1
ATOM 6534 O O . ASP A 1 835 ? -37.619 60.009 -37.363 1.00 56.81 835 ASP A O 1
ATOM 6538 N N . ILE A 1 836 ? -36.077 58.896 -38.542 1.00 58.22 836 ILE A N 1
ATOM 6539 C CA . ILE A 1 836 ? -35.564 58.115 -37.400 1.00 58.22 836 ILE A CA 1
ATOM 6540 C C . ILE A 1 836 ? -34.719 58.970 -36.437 1.00 58.22 836 ILE A C 1
ATOM 6542 O O . ILE A 1 836 ? -34.704 58.698 -35.235 1.00 58.22 836 ILE A O 1
ATOM 6546 N N . LEU A 1 837 ? -33.989 59.970 -36.944 1.00 60.66 837 LEU A N 1
ATOM 6547 C CA . LEU A 1 837 ? -33.037 60.767 -36.155 1.00 60.66 837 LEU A CA 1
ATOM 6548 C C . LEU A 1 837 ? -33.598 62.113 -35.663 1.00 60.66 837 LEU A C 1
ATOM 6550 O O . LEU A 1 837 ? -33.028 62.700 -34.744 1.00 60.66 837 LEU A O 1
ATOM 6554 N N . GLY A 1 838 ? -34.693 62.609 -36.245 1.00 53.38 838 GLY A N 1
ATOM 6555 C CA . GLY A 1 838 ? -35.372 63.849 -35.844 1.00 53.38 838 GLY A CA 1
ATOM 6556 C C . GLY A 1 838 ? -34.638 65.154 -36.193 1.00 53.38 838 GLY A C 1
ATOM 6557 O O . GLY A 1 838 ? -35.136 66.236 -35.878 1.00 53.38 838 GLY A O 1
ATOM 6558 N N . HIS A 1 839 ? -33.475 65.073 -36.845 1.00 53.44 839 HIS A N 1
ATOM 6559 C CA . HIS A 1 839 ? -32.636 66.200 -37.256 1.00 53.44 839 HIS A CA 1
ATOM 6560 C C . HIS A 1 839 ? -31.978 65.913 -38.615 1.00 53.44 839 HIS A C 1
ATOM 6562 O O . HIS A 1 839 ? -31.639 64.766 -38.907 1.00 53.44 839 HIS A O 1
ATOM 6568 N N . SER A 1 840 ? -31.779 66.954 -39.429 1.00 51.22 840 SER A N 1
ATOM 6569 C CA . SER A 1 840 ? -31.218 66.825 -40.779 1.00 51.22 840 SER A CA 1
ATOM 6570 C C . SER A 1 840 ? -29.719 66.523 -40.766 1.00 51.22 840 SER A C 1
ATOM 6572 O O . SER A 1 840 ? -28.957 67.132 -40.007 1.00 51.22 840 SER A O 1
ATOM 6574 N N . VAL A 1 841 ? -29.283 65.599 -41.621 1.00 58.12 841 VAL A N 1
ATOM 6575 C CA . VAL A 1 841 ? -27.936 65.007 -41.557 1.00 58.12 841 VAL A CA 1
ATOM 6576 C C . VAL A 1 841 ? -26.930 65.798 -42.399 1.00 58.12 841 VAL A C 1
ATOM 6578 O O . VAL A 1 841 ? -26.553 65.369 -43.482 1.00 58.12 841 VAL A O 1
ATOM 6581 N N . ASP A 1 842 ? -26.452 66.926 -41.868 1.00 52.47 842 ASP A N 1
ATOM 6582 C CA . ASP A 1 842 ? -25.277 67.637 -42.401 1.00 52.47 842 ASP A CA 1
ATOM 6583 C C . ASP A 1 842 ? -24.500 68.373 -41.288 1.00 52.47 842 ASP A C 1
ATOM 6585 O O . ASP A 1 842 ? -24.570 69.590 -41.118 1.00 52.47 842 ASP A O 1
ATOM 6589 N N . VAL A 1 843 ? -23.726 67.614 -40.501 1.00 49.22 843 VAL A N 1
ATOM 6590 C CA . VAL A 1 843 ? -22.672 68.157 -39.623 1.00 49.22 843 VAL A CA 1
ATOM 6591 C C . VAL A 1 843 ? -21.437 67.262 -39.713 1.00 49.22 843 VAL A C 1
ATOM 6593 O O . VAL A 1 843 ? -21.446 66.118 -39.259 1.00 49.22 843 VAL A O 1
ATOM 6596 N N . ALA A 1 844 ? -20.349 67.787 -40.278 1.00 43.34 844 ALA A N 1
ATOM 6597 C CA . ALA A 1 844 ? -19.062 67.101 -40.292 1.00 43.34 844 ALA A CA 1
ATOM 6598 C C . ALA A 1 844 ? -18.415 67.156 -38.897 1.00 43.34 844 ALA A C 1
ATOM 6600 O O . ALA A 1 844 ? -18.111 68.236 -38.393 1.00 43.34 844 ALA A O 1
ATOM 6601 N N . VAL A 1 845 ? -18.182 65.993 -38.282 1.00 51.59 845 VAL A N 1
ATOM 6602 C CA . VAL A 1 845 ? -17.486 65.876 -36.991 1.00 51.59 845 VAL A CA 1
ATOM 6603 C C . VAL A 1 845 ? -16.097 65.282 -37.215 1.00 51.59 845 VAL A C 1
ATOM 6605 O O . VAL A 1 845 ? -15.964 64.110 -37.568 1.00 51.59 845 VAL A O 1
ATOM 6608 N N . GLU A 1 846 ? -15.052 66.075 -36.976 1.00 44.16 846 GLU A N 1
ATOM 6609 C CA . GLU A 1 846 ? -13.686 65.558 -36.876 1.00 44.16 846 GLU A CA 1
ATOM 6610 C C . GLU A 1 846 ? -13.506 64.811 -35.547 1.00 44.16 846 GLU A C 1
ATOM 6612 O O . GLU A 1 846 ? -13.629 65.392 -34.469 1.00 44.16 846 GLU A O 1
ATOM 6617 N N . VAL A 1 847 ? -13.191 63.515 -35.616 1.00 47.03 847 VAL A N 1
ATOM 6618 C CA . VAL A 1 847 ? -12.876 62.696 -34.438 1.00 47.03 847 VAL A CA 1
ATOM 6619 C C . VAL A 1 847 ? -11.371 62.459 -34.377 1.00 47.03 847 VAL A C 1
ATOM 6621 O O . VAL A 1 847 ? -10.812 61.711 -35.181 1.00 47.03 847 VAL A O 1
ATOM 6624 N N . THR A 1 848 ? -10.705 63.068 -33.398 1.00 50.44 848 THR A N 1
ATOM 6625 C CA . THR A 1 848 ? -9.316 62.751 -33.049 1.00 50.44 848 THR A CA 1
ATOM 6626 C C . THR A 1 848 ? -9.258 61.553 -32.096 1.00 50.44 848 THR A C 1
ATOM 6628 O O . THR A 1 848 ? -10.094 61.390 -31.208 1.00 50.44 848 THR A O 1
ATOM 6631 N N . ASN A 1 849 ? -8.269 60.674 -32.288 1.00 42.94 849 ASN A N 1
ATOM 6632 C CA . ASN A 1 849 ? -8.094 59.500 -31.430 1.00 42.94 849 ASN A CA 1
ATOM 6633 C C . ASN A 1 849 ? -7.564 59.908 -30.039 1.00 42.94 849 ASN A C 1
ATOM 6635 O O . ASN A 1 849 ? -6.639 60.718 -29.974 1.00 42.94 849 ASN A O 1
ATOM 6639 N N . PRO A 1 850 ? -8.078 59.322 -28.939 1.00 44.59 850 PRO A N 1
ATOM 6640 C CA . PRO A 1 850 ? -7.613 59.625 -27.587 1.00 44.59 850 PRO A CA 1
ATOM 6641 C C . PRO A 1 850 ? -6.216 59.051 -27.293 1.00 44.59 850 PRO A C 1
ATOM 6643 O O . PRO A 1 850 ? -5.813 58.022 -27.843 1.00 44.59 850 PRO A O 1
ATOM 6646 N N . ASP A 1 851 ? -5.500 59.696 -26.369 1.00 47.88 851 ASP A N 1
ATOM 6647 C CA . ASP A 1 851 ? -4.142 59.315 -25.969 1.00 47.88 851 ASP A CA 1
ATOM 6648 C C . ASP A 1 851 ? -4.048 57.925 -25.316 1.00 47.88 851 ASP A C 1
ATOM 6650 O O . ASP A 1 851 ? -4.891 57.492 -24.524 1.00 47.88 851 ASP A O 1
ATOM 6654 N N . VAL A 1 852 ? -2.958 57.215 -25.621 1.00 47.50 852 VAL A N 1
ATOM 6655 C CA . VAL A 1 852 ? -2.763 55.812 -25.225 1.00 47.50 852 VAL A CA 1
ATOM 6656 C C . VAL A 1 852 ? -2.364 55.684 -23.750 1.00 47.50 852 VAL A C 1
ATOM 6658 O O . VAL A 1 852 ? -1.190 55.791 -23.382 1.00 47.50 852 VAL A O 1
ATOM 6661 N N . ALA A 1 853 ? -3.332 55.348 -22.896 1.00 40.00 853 ALA A N 1
ATOM 6662 C CA . ALA A 1 853 ? -3.079 54.975 -21.506 1.00 40.00 853 ALA A CA 1
ATOM 6663 C C . ALA A 1 853 ? -2.285 53.652 -21.389 1.00 40.00 853 ALA A C 1
ATOM 6665 O O . ALA A 1 853 ? -2.594 52.642 -22.026 1.00 40.00 853 ALA A O 1
ATOM 6666 N N . ARG A 1 854 ? -1.256 53.627 -20.530 1.00 42.34 854 ARG A N 1
ATOM 6667 C CA . ARG A 1 854 ? -0.420 52.435 -20.286 1.00 42.34 854 ARG A CA 1
ATOM 6668 C C . ARG A 1 854 ? -1.145 51.399 -19.423 1.00 42.34 854 ARG A C 1
ATOM 6670 O O . ARG A 1 854 ? -1.382 51.644 -18.243 1.00 42.34 854 ARG A O 1
ATOM 6677 N N . THR A 1 855 ? -1.368 50.197 -19.952 1.00 45.06 855 THR A N 1
ATOM 6678 C CA . THR A 1 855 ? -1.845 49.049 -19.163 1.00 45.06 855 THR A CA 1
ATOM 6679 C C . THR A 1 855 ? -0.695 48.211 -18.572 1.00 45.06 855 THR A C 1
ATOM 6681 O O . THR A 1 855 ? 0.468 48.274 -18.986 1.00 45.06 855 THR A O 1
ATOM 6684 N N . LYS A 1 856 ? -1.019 47.440 -17.527 1.00 34.91 856 LYS A N 1
ATOM 6685 C CA . LYS A 1 856 ? -0.083 46.677 -16.687 1.00 34.91 856 LYS A CA 1
ATOM 6686 C C . LYS A 1 856 ? 0.463 45.461 -17.457 1.00 34.91 856 LYS A C 1
ATOM 6688 O O . LYS A 1 856 ? -0.194 44.429 -17.527 1.00 34.91 856 LYS A O 1
ATOM 6693 N N . GLY A 1 857 ? 1.662 45.581 -18.037 1.00 48.06 857 GLY A N 1
ATOM 6694 C CA . GLY A 1 857 ? 2.282 44.493 -18.814 1.00 48.06 857 GLY A CA 1
ATOM 6695 C C . GLY A 1 857 ? 3.511 44.856 -19.660 1.00 48.06 857 GLY A C 1
ATOM 6696 O O . GLY A 1 857 ? 4.240 43.959 -20.080 1.00 48.06 857 GLY A O 1
ATOM 6697 N N . CYS A 1 858 ? 3.797 46.143 -19.892 1.00 49.94 858 CYS A N 1
ATOM 6698 C CA . CYS A 1 858 ? 4.988 46.566 -20.641 1.00 49.94 858 CYS A CA 1
ATOM 6699 C C . CYS A 1 858 ? 6.300 46.248 -19.895 1.00 49.94 858 CYS A C 1
ATOM 6701 O O . CYS A 1 858 ? 6.722 46.981 -18.999 1.00 49.94 858 CYS A O 1
ATOM 6703 N N . GLY A 1 859 ? 6.965 45.160 -20.295 1.00 45.19 859 GLY A N 1
ATOM 6704 C CA . GLY A 1 859 ? 8.259 44.739 -19.754 1.00 45.19 859 GLY A CA 1
ATOM 6705 C C . GLY A 1 859 ? 9.401 45.727 -20.035 1.00 45.19 859 GLY A C 1
ATOM 6706 O O . GLY A 1 859 ? 9.435 46.405 -21.063 1.00 45.19 859 GLY A O 1
ATOM 6707 N N . ARG A 1 860 ? 10.376 45.796 -19.118 1.00 44.22 860 ARG A N 1
ATOM 6708 C CA . ARG A 1 860 ? 11.568 46.654 -19.254 1.00 44.22 860 ARG A CA 1
ATOM 6709 C C . ARG A 1 860 ? 12.427 46.217 -20.452 1.00 44.22 860 ARG A C 1
ATOM 6711 O O . ARG A 1 860 ? 12.796 45.049 -20.553 1.00 44.22 860 ARG A O 1
ATOM 6718 N N . LYS A 1 861 ? 12.845 47.171 -21.297 1.00 47.53 861 LYS A N 1
ATOM 6719 C CA . LYS A 1 861 ? 13.841 46.971 -22.373 1.00 47.53 861 LYS A CA 1
ATOM 6720 C C . LYS A 1 861 ? 15.256 46.718 -21.811 1.00 47.53 861 LYS A C 1
ATOM 6722 O O . LYS A 1 861 ? 16.123 47.578 -21.916 1.00 47.53 861 LYS A O 1
ATOM 6727 N N . ARG A 1 862 ? 15.496 45.551 -21.205 1.00 50.22 862 ARG A N 1
ATOM 6728 C CA . ARG A 1 862 ? 16.841 45.019 -20.891 1.00 50.22 862 ARG A CA 1
ATOM 6729 C C . ARG A 1 862 ? 16.871 43.494 -21.052 1.00 50.22 862 ARG A C 1
ATOM 6731 O O . ARG A 1 862 ? 17.007 42.758 -20.082 1.00 50.22 862 ARG A O 1
ATOM 6738 N N . ARG A 1 863 ? 16.751 43.026 -22.296 1.00 47.19 863 ARG A N 1
ATOM 6739 C CA . ARG A 1 863 ? 17.163 41.676 -22.705 1.00 47.19 863 ARG A CA 1
ATOM 6740 C C . ARG A 1 863 ? 18.220 41.832 -23.791 1.00 47.19 863 ARG A C 1
ATOM 6742 O O . ARG A 1 863 ? 17.964 42.501 -24.786 1.00 47.19 863 ARG A O 1
ATOM 6749 N N . ILE A 1 864 ? 19.394 41.250 -23.574 1.00 54.22 864 ILE A N 1
ATOM 6750 C CA . ILE A 1 864 ? 20.469 41.224 -24.569 1.00 54.22 864 ILE A CA 1
ATOM 6751 C C . ILE A 1 864 ? 20.099 40.159 -25.610 1.00 54.22 864 ILE A C 1
ATOM 6753 O O . ILE A 1 864 ? 19.755 39.034 -25.241 1.00 54.22 864 ILE A O 1
ATOM 6757 N N . SER A 1 865 ? 20.104 40.533 -26.890 1.00 48.56 865 SER A N 1
ATOM 6758 C CA . SER A 1 865 ? 19.777 39.644 -28.010 1.00 48.56 865 SER A CA 1
ATOM 6759 C C . SER A 1 865 ? 20.903 38.645 -28.276 1.00 48.56 865 SER A C 1
ATOM 6761 O O . SER A 1 865 ? 22.087 38.991 -28.238 1.00 48.56 865 SER A O 1
ATOM 6763 N N . GLY A 1 866 ? 20.530 37.389 -28.528 1.00 50.34 866 GLY A N 1
ATOM 6764 C CA . GLY A 1 866 ? 21.493 36.299 -28.707 1.00 50.34 866 GLY A CA 1
ATOM 6765 C C . GLY A 1 866 ? 22.149 36.295 -30.098 1.00 50.34 866 GLY A C 1
ATOM 6766 O O . GLY A 1 866 ? 21.578 36.848 -31.042 1.00 50.34 866 GLY A O 1
ATOM 6767 N N . PRO A 1 867 ? 23.303 35.618 -30.284 1.00 46.97 867 PRO A N 1
ATOM 6768 C CA . PRO A 1 867 ? 23.989 35.562 -31.581 1.00 46.97 867 PRO A CA 1
ATOM 6769 C C . PRO A 1 867 ? 23.109 35.036 -32.728 1.00 46.97 867 PRO A C 1
ATOM 6771 O O . PRO A 1 867 ? 23.183 35.542 -33.842 1.00 46.97 867 PRO A O 1
ATOM 6774 N N . GLY A 1 868 ? 22.220 34.076 -32.443 1.00 52.16 868 GLY A N 1
ATOM 6775 C CA . GLY A 1 868 ? 21.282 33.527 -33.429 1.00 52.16 868 GLY A CA 1
ATOM 6776 C C . GLY A 1 868 ? 20.198 34.507 -33.898 1.00 52.16 868 GLY A C 1
ATOM 6777 O O . GLY A 1 868 ? 19.747 34.397 -35.031 1.00 52.16 868 GLY A O 1
ATOM 6778 N N . GLU A 1 869 ? 19.808 35.492 -33.080 1.00 52.44 869 GLU A N 1
ATOM 6779 C CA . GLU A 1 869 ? 18.867 36.545 -33.503 1.00 52.44 869 GLU A CA 1
ATOM 6780 C C . GLU A 1 869 ? 19.563 37.583 -34.395 1.00 52.44 869 GLU A C 1
ATOM 6782 O O . GLU A 1 869 ? 18.968 38.053 -35.362 1.00 52.44 869 GLU A O 1
ATOM 6787 N N . LYS A 1 870 ? 20.846 37.880 -34.134 1.00 54.34 870 LYS A N 1
ATOM 6788 C CA . LYS A 1 870 ? 21.668 38.750 -34.997 1.00 54.34 870 LYS A CA 1
ATOM 6789 C C . LYS A 1 870 ? 21.973 38.133 -36.370 1.00 54.34 870 LYS A C 1
ATOM 6791 O O . LYS A 1 870 ? 22.251 38.865 -37.309 1.00 54.34 870 LYS A O 1
ATOM 6796 N N . ALA A 1 871 ? 21.900 36.808 -36.503 1.00 54.22 871 ALA A N 1
ATOM 6797 C CA . ALA A 1 871 ? 22.184 36.089 -37.748 1.00 54.22 871 ALA A CA 1
ATOM 6798 C C . ALA A 1 871 ? 20.970 35.940 -38.698 1.00 54.22 871 ALA A C 1
ATOM 6800 O O . ALA A 1 871 ? 21.075 35.252 -39.711 1.00 54.22 871 ALA A O 1
ATOM 6801 N N . MET A 1 872 ? 19.812 36.538 -38.380 1.00 47.53 872 MET A N 1
ATOM 6802 C CA . MET A 1 872 ? 18.559 36.368 -39.140 1.00 47.53 872 MET A CA 1
ATOM 6803 C C . MET A 1 872 ? 18.043 37.632 -39.853 1.00 47.53 872 MET A C 1
ATOM 6805 O O . MET A 1 872 ? 16.885 37.662 -40.286 1.00 47.53 872 MET A O 1
ATOM 6809 N N . GLU A 1 873 ? 18.881 38.653 -40.051 1.00 49.53 873 GLU A N 1
ATOM 6810 C CA . GLU A 1 873 ? 18.555 39.730 -40.995 1.00 49.53 873 GLU A CA 1
ATOM 6811 C C . GLU A 1 873 ? 18.505 39.170 -42.425 1.00 49.53 873 GLU A C 1
ATOM 6813 O O . GLU A 1 873 ? 19.502 38.727 -42.996 1.00 49.53 873 GLU A O 1
ATOM 6818 N N . LYS A 1 874 ? 17.299 39.127 -43.002 1.00 52.84 874 LYS A N 1
ATOM 6819 C CA . LYS A 1 874 ? 17.082 38.593 -44.351 1.00 52.84 874 LYS A CA 1
ATOM 6820 C C . LYS A 1 874 ? 17.649 39.571 -45.387 1.00 52.84 874 LYS A C 1
ATOM 6822 O O . LYS A 1 874 ? 17.278 40.744 -45.335 1.00 52.84 874 LYS A O 1
ATOM 6827 N N . PRO A 1 875 ? 18.446 39.113 -46.371 1.00 55.47 875 PRO A N 1
ATOM 6828 C CA . PRO A 1 875 ? 18.937 39.987 -47.430 1.00 55.47 875 PRO A CA 1
ATOM 6829 C C . PRO A 1 875 ? 17.782 40.557 -48.267 1.00 55.47 875 PRO A C 1
ATOM 6831 O O . PRO A 1 875 ? 16.723 39.934 -48.420 1.00 55.47 875 PRO A O 1
ATOM 6834 N N . ALA A 1 876 ? 17.997 41.750 -48.826 1.00 58.41 876 ALA A N 1
ATOM 6835 C CA . ALA A 1 876 ? 17.026 42.425 -49.678 1.00 58.41 876 ALA A CA 1
ATOM 6836 C C . ALA A 1 876 ? 16.658 41.561 -50.901 1.00 58.41 876 ALA A C 1
ATOM 6838 O O . ALA A 1 876 ? 17.514 40.942 -51.534 1.00 58.41 876 ALA A O 1
ATOM 6839 N N . LYS A 1 877 ? 15.364 41.510 -51.245 1.00 57.56 877 LYS A N 1
ATOM 6840 C CA . LYS A 1 877 ? 14.876 40.695 -52.368 1.00 57.56 877 LYS A CA 1
ATOM 6841 C C . LYS A 1 877 ? 15.332 41.288 -53.702 1.00 57.56 877 LYS A C 1
ATOM 6843 O O . LYS A 1 877 ? 15.013 42.435 -54.004 1.00 57.56 877 LYS A O 1
ATOM 6848 N N . VAL A 1 878 ? 16.003 40.474 -54.514 1.00 64.38 878 VAL A N 1
ATOM 6849 C CA . VAL A 1 878 ? 16.490 40.862 -55.846 1.00 64.38 878 VAL A CA 1
ATOM 6850 C C . VAL A 1 878 ? 15.309 41.200 -56.782 1.00 64.38 878 VAL A C 1
ATOM 6852 O O . VAL A 1 878 ? 14.352 40.420 -56.849 1.00 64.38 878 VAL A O 1
ATOM 6855 N N . PRO A 1 879 ? 15.344 42.334 -57.511 1.00 68.56 879 PRO A N 1
ATOM 6856 C CA . PRO A 1 879 ? 14.365 42.660 -58.548 1.00 68.56 879 PRO A CA 1
ATOM 6857 C C . PRO A 1 879 ? 14.326 41.618 -59.669 1.00 68.56 879 PRO A C 1
ATOM 6859 O O . PRO A 1 879 ? 15.361 41.121 -60.103 1.00 68.56 879 PRO A O 1
ATOM 6862 N N . ARG A 1 880 ? 13.132 41.325 -60.191 1.00 68.19 880 ARG A N 1
ATOM 6863 C CA . ARG A 1 880 ? 12.922 40.364 -61.288 1.00 68.19 880 ARG A CA 1
ATOM 6864 C C . ARG A 1 880 ? 12.219 41.028 -62.473 1.00 68.19 880 ARG A C 1
ATOM 6866 O O . ARG A 1 880 ? 11.341 41.865 -62.272 1.00 68.19 880 ARG A O 1
ATOM 6873 N N . PHE A 1 881 ? 12.628 40.699 -63.697 1.00 76.44 881 PHE A N 1
ATOM 6874 C CA . PHE A 1 881 ? 12.114 41.338 -64.912 1.00 76.44 881 PHE A CA 1
ATOM 6875 C C . PHE A 1 881 ? 10.675 40.903 -65.213 1.00 76.44 881 PHE A C 1
ATOM 6877 O O . PHE A 1 881 ? 10.357 39.714 -65.210 1.00 76.44 881 PHE A O 1
ATOM 6884 N N . CYS A 1 882 ? 9.796 41.867 -65.478 1.00 79.19 882 CYS A N 1
ATOM 6885 C CA . CYS A 1 882 ? 8.415 41.622 -65.873 1.00 79.19 882 CYS A CA 1
ATOM 6886 C C . CYS A 1 882 ? 8.245 41.867 -67.378 1.00 79.19 882 CYS A C 1
ATOM 6888 O O . CYS A 1 882 ? 8.244 43.015 -67.818 1.00 79.19 882 CYS A O 1
ATOM 6890 N N . ASN A 1 883 ? 8.028 40.806 -68.162 1.00 72.19 883 ASN A N 1
ATOM 6891 C CA . ASN A 1 883 ? 7.913 40.898 -69.627 1.00 72.19 883 ASN A CA 1
ATOM 6892 C C . ASN A 1 883 ? 6.754 41.792 -70.123 1.00 72.19 883 ASN A C 1
ATOM 6894 O O . ASN A 1 883 ? 6.818 42.270 -71.250 1.00 72.19 883 ASN A O 1
ATOM 6898 N N . MET A 1 884 ? 5.727 42.060 -69.300 1.00 74.81 884 MET A N 1
ATOM 6899 C CA . MET A 1 884 ? 4.584 42.914 -69.678 1.00 74.81 884 MET A CA 1
ATOM 6900 C C . MET A 1 884 ? 4.843 44.420 -69.543 1.00 74.81 884 MET A C 1
ATOM 6902 O O . MET A 1 884 ? 4.254 45.211 -70.276 1.00 74.81 884 MET A O 1
ATOM 6906 N N . CYS A 1 885 ? 5.695 44.848 -68.607 1.00 78.25 885 CYS A N 1
ATOM 6907 C CA . CYS A 1 885 ? 6.083 46.259 -68.468 1.00 78.25 885 CYS A CA 1
ATOM 6908 C C . CYS A 1 885 ? 7.546 46.533 -68.829 1.00 78.25 885 CYS A C 1
ATOM 6910 O O . CYS A 1 885 ? 7.948 47.695 -68.826 1.00 78.25 885 CYS A O 1
ATOM 6912 N N . GLN A 1 886 ? 8.304 45.476 -69.138 1.00 77.50 886 GLN A N 1
ATOM 6913 C CA . GLN A 1 886 ? 9.731 45.457 -69.456 1.00 77.50 886 GLN A CA 1
ATOM 6914 C C . GLN A 1 886 ? 10.599 46.205 -68.432 1.00 77.50 886 GLN A C 1
ATOM 6916 O O . GLN A 1 886 ? 11.493 46.976 -68.775 1.00 77.50 886 GLN A O 1
ATOM 6921 N N . LYS A 1 887 ? 10.329 45.975 -67.139 1.00 77.25 887 LYS A N 1
ATOM 6922 C CA . LYS A 1 887 ? 11.098 46.539 -66.018 1.00 77.25 887 LYS A CA 1
ATOM 6923 C C . LYS A 1 887 ? 11.396 45.486 -64.952 1.00 77.25 887 LYS A C 1
ATOM 6925 O O . LYS A 1 887 ? 10.607 44.565 -64.736 1.00 77.25 887 LYS A O 1
ATOM 6930 N N . TYR A 1 888 ? 12.527 45.650 -64.269 1.00 78.75 888 TYR A N 1
ATOM 6931 C CA . TYR A 1 888 ? 12.890 44.882 -63.077 1.00 78.75 888 TYR A CA 1
ATOM 6932 C C . TYR A 1 888 ? 12.129 45.408 -61.855 1.00 78.75 888 TYR A C 1
ATOM 6934 O O . TYR A 1 888 ? 12.198 46.594 -61.542 1.00 78.75 888 TYR A O 1
ATOM 6942 N N . VAL A 1 889 ? 11.382 44.534 -61.176 1.00 75.81 889 VAL A N 1
ATOM 6943 C CA . VAL A 1 889 ? 10.442 44.908 -60.107 1.00 75.81 889 VAL A CA 1
ATOM 6944 C C . VAL A 1 889 ? 10.458 43.910 -58.946 1.00 75.81 889 VAL A C 1
ATOM 6946 O O . VAL A 1 889 ? 10.698 42.717 -59.130 1.00 75.81 889 VAL A O 1
ATOM 6949 N N . VAL A 1 890 ? 10.161 44.393 -57.736 1.00 69.50 890 VAL A N 1
ATOM 6950 C CA . VAL A 1 890 ? 9.989 43.575 -56.523 1.00 69.50 890 VAL A CA 1
ATOM 6951 C C . VAL A 1 890 ? 8.533 43.699 -56.069 1.00 69.50 890 VAL A C 1
ATOM 6953 O O . VAL A 1 890 ? 8.178 44.650 -55.384 1.00 69.50 890 VAL A O 1
ATOM 6956 N N . GLY A 1 891 ? 7.670 42.762 -56.477 1.00 68.12 891 GLY A N 1
ATOM 6957 C CA . GLY A 1 891 ? 6.274 42.717 -56.004 1.00 68.12 891 GLY A CA 1
ATOM 6958 C C . GLY A 1 891 ? 5.215 42.243 -57.004 1.00 68.12 891 GLY A C 1
ATOM 6959 O O . GLY A 1 891 ? 4.117 41.913 -56.576 1.00 68.12 891 GLY A O 1
ATOM 6960 N N . HIS A 1 892 ? 5.523 42.159 -58.303 1.00 72.50 892 HIS A N 1
ATOM 6961 C CA . HIS A 1 892 ? 4.622 41.585 -59.315 1.00 72.50 892 HIS A CA 1
ATOM 6962 C C . HIS A 1 892 ? 5.392 40.766 -60.372 1.00 72.50 892 HIS A C 1
ATOM 6964 O O . HIS A 1 892 ? 6.612 40.597 -60.271 1.00 72.50 892 HIS A O 1
ATOM 6970 N N . ASP A 1 893 ? 4.680 40.181 -61.331 1.00 73.94 893 ASP A N 1
ATOM 6971 C CA . ASP A 1 893 ? 5.180 39.580 -62.575 1.00 73.94 893 ASP A CA 1
ATOM 6972 C C . ASP A 1 893 ? 4.193 39.841 -63.729 1.00 73.94 893 ASP A C 1
ATOM 6974 O O . ASP A 1 893 ? 3.289 40.670 -63.615 1.00 73.94 893 ASP A O 1
ATOM 6978 N N . SER A 1 894 ? 4.388 39.179 -64.871 1.00 72.06 894 SER A N 1
ATOM 6979 C CA . SER A 1 894 ? 3.592 39.387 -66.082 1.00 72.06 894 SER A CA 1
ATOM 6980 C C . SER A 1 894 ? 2.098 39.113 -65.900 1.00 72.06 894 SER A C 1
ATOM 6982 O O . SER A 1 894 ? 1.306 39.732 -66.602 1.00 72.06 894 SER A O 1
ATOM 6984 N N . ARG A 1 895 ? 1.689 38.246 -64.963 1.00 67.88 895 ARG A N 1
ATOM 6985 C CA . ARG A 1 895 ? 0.279 37.832 -64.800 1.00 67.88 895 ARG A CA 1
ATOM 6986 C C . ARG A 1 895 ? -0.559 38.824 -63.993 1.00 67.88 895 ARG A C 1
ATOM 6988 O O . ARG A 1 895 ? -1.780 38.794 -64.055 1.00 67.88 895 ARG A O 1
ATOM 6995 N N . ASN A 1 896 ? 0.101 39.671 -63.209 1.00 67.69 896 ASN A N 1
ATOM 6996 C CA . ASN A 1 896 ? -0.501 40.624 -62.273 1.00 67.69 896 ASN A CA 1
ATOM 6997 C C . ASN A 1 896 ? 0.121 42.030 -62.416 1.00 67.69 896 ASN A C 1
ATOM 6999 O O . ASN A 1 896 ? 0.092 42.849 -61.498 1.00 67.69 896 ASN A O 1
ATOM 7003 N N . CYS A 1 897 ? 0.680 42.323 -63.594 1.00 75.50 897 CYS A N 1
ATOM 7004 C CA . CYS A 1 897 ? 1.185 43.642 -63.949 1.00 75.50 897 CYS A CA 1
ATOM 7005 C C . CYS A 1 897 ? 0.029 44.605 -64.262 1.00 75.50 897 CYS A C 1
ATOM 7007 O O . CYS A 1 897 ? -0.845 44.275 -65.062 1.00 75.50 897 CYS A O 1
ATOM 7009 N N . LYS A 1 898 ? 0.060 45.827 -63.709 1.00 72.50 898 LYS A N 1
ATOM 7010 C CA . LYS A 1 898 ? -1.017 46.823 -63.887 1.00 72.50 898 LYS A CA 1
ATOM 7011 C C . LYS A 1 898 ? -1.314 47.179 -65.353 1.00 72.50 898 LYS A C 1
ATOM 7013 O O . LYS A 1 898 ? -2.476 47.384 -65.692 1.00 72.50 898 LYS A O 1
ATOM 7018 N N . LYS A 1 899 ? -0.311 47.124 -66.240 1.00 66.56 899 LYS A N 1
ATOM 7019 C CA . LYS A 1 899 ? -0.513 47.306 -67.690 1.00 66.56 899 LYS A CA 1
ATOM 7020 C C . LYS A 1 899 ? -1.462 46.273 -68.308 1.00 66.56 899 LYS A C 1
ATOM 7022 O O . LYS A 1 899 ? -2.149 46.588 -69.270 1.00 66.56 899 LYS A O 1
ATOM 7027 N N . LEU A 1 900 ? -1.528 45.058 -67.758 1.00 61.81 900 LEU A N 1
ATOM 7028 C CA . LEU A 1 900 ? -2.435 44.010 -68.233 1.00 61.81 900 LEU A CA 1
ATOM 7029 C C . LEU A 1 900 ? -3.888 44.297 -67.803 1.00 61.81 900 LEU A C 1
ATOM 7031 O O . LEU A 1 900 ? -4.812 44.064 -68.574 1.00 61.81 900 LEU A O 1
ATOM 7035 N N . THR A 1 901 ? -4.088 44.900 -66.624 1.00 58.16 901 THR A N 1
ATOM 7036 C CA . THR A 1 901 ? -5.403 45.401 -66.174 1.00 58.16 901 THR A CA 1
ATOM 7037 C C . THR A 1 901 ? -5.828 46.723 -66.822 1.00 58.16 901 THR A C 1
ATOM 7039 O O . THR A 1 901 ? -7.018 47.014 -66.857 1.00 58.16 901 THR A O 1
ATOM 7042 N N . GLU A 1 902 ? -4.892 47.521 -67.341 1.00 61.44 902 GLU A N 1
ATOM 7043 C CA . GLU A 1 902 ? -5.185 48.732 -68.127 1.00 61.44 902 GLU A CA 1
ATOM 7044 C C . GLU A 1 902 ? -5.534 48.371 -69.581 1.00 61.44 902 GLU A C 1
ATOM 7046 O O . GLU A 1 902 ? -6.542 48.840 -70.100 1.00 61.44 902 GLU A O 1
ATOM 7051 N N . ALA A 1 903 ? -4.796 47.440 -70.201 1.00 58.00 903 ALA A N 1
ATOM 7052 C CA . ALA A 1 903 ? -5.140 46.896 -71.518 1.00 58.00 903 ALA A CA 1
ATOM 7053 C C . ALA A 1 903 ? -6.527 46.223 -71.533 1.00 58.00 903 ALA A C 1
ATOM 7055 O O . ALA A 1 903 ? -7.272 46.381 -72.493 1.00 58.00 903 ALA A O 1
ATOM 7056 N N . ALA A 1 904 ? -6.912 45.541 -70.448 1.00 56.28 904 ALA A N 1
ATOM 7057 C CA . ALA A 1 904 ? -8.241 44.941 -70.304 1.00 56.28 904 ALA A CA 1
ATOM 7058 C C . ALA A 1 904 ? -9.384 45.959 -70.088 1.00 56.28 904 ALA A C 1
ATOM 7060 O O . ALA A 1 904 ? -10.547 45.586 -70.214 1.00 56.28 904 ALA A O 1
ATOM 7061 N N . LYS A 1 905 ? -9.087 47.228 -69.762 1.00 56.31 905 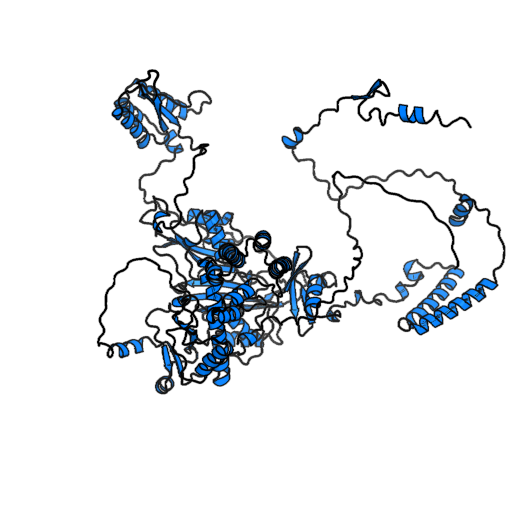LYS A N 1
ATOM 7062 C CA . LYS A 1 905 ? -10.101 48.287 -69.599 1.00 56.31 905 LYS A CA 1
ATOM 7063 C C . LYS A 1 905 ? -10.387 49.071 -70.882 1.00 56.31 905 LYS A C 1
ATOM 7065 O O . LYS A 1 905 ? -11.480 49.604 -71.013 1.00 56.31 905 LYS A O 1
ATOM 7070 N N . ASN A 1 906 ? -9.464 49.080 -71.843 1.00 54.81 906 ASN A N 1
ATOM 7071 C CA . ASN A 1 906 ? -9.616 49.808 -73.111 1.00 54.81 906 ASN A CA 1
ATOM 7072 C C . ASN A 1 906 ? -10.257 48.973 -74.244 1.00 54.81 906 ASN A C 1
ATOM 7074 O O . ASN A 1 906 ? -10.155 49.348 -75.405 1.00 54.81 906 ASN A O 1
ATOM 7078 N N . VAL A 1 907 ? -10.902 47.842 -73.924 1.00 57.78 907 VAL A N 1
ATOM 7079 C CA . VAL A 1 907 ? -11.587 46.950 -74.894 1.00 57.78 907 VAL A CA 1
ATOM 7080 C C . VAL A 1 907 ? -13.081 46.770 -74.539 1.00 57.78 907 VAL A C 1
ATOM 7082 O O . VAL A 1 907 ? -13.758 45.891 -75.054 1.00 57.78 907 VAL A O 1
ATOM 7085 N N . GLY A 1 908 ? -13.617 47.603 -73.638 1.00 49.06 908 GLY A N 1
ATOM 7086 C CA . GLY A 1 908 ? -15.005 47.532 -73.153 1.00 49.06 908 GLY A CA 1
ATOM 7087 C C . GLY A 1 908 ? -15.787 48.838 -73.309 1.00 49.06 908 GLY A C 1
ATOM 7088 O O . GLY A 1 908 ? -16.597 49.146 -72.442 1.00 49.06 908 GLY A O 1
ATOM 7089 N N . GLY A 1 909 ? -15.487 49.627 -74.347 1.00 46.19 909 GLY A N 1
ATOM 7090 C CA . GLY A 1 909 ? -15.974 51.003 -74.512 1.00 46.19 909 GLY A CA 1
ATOM 7091 C C . GLY A 1 909 ? -16.325 51.393 -75.951 1.00 46.19 909 GLY A C 1
ATOM 7092 O O . GLY A 1 909 ? -16.007 52.503 -76.353 1.00 46.19 909 GLY A O 1
ATOM 7093 N N . GLU A 1 910 ? -16.956 50.487 -76.703 1.00 41.41 910 GLU A N 1
ATOM 7094 C CA . GLU A 1 910 ? -17.758 50.817 -77.896 1.00 41.41 910 GLU A CA 1
ATOM 7095 C C . GLU A 1 910 ? -19.086 50.038 -77.856 1.00 41.41 910 GLU A C 1
ATOM 7097 O O . GLU A 1 910 ? -19.263 49.026 -78.533 1.00 41.41 910 GLU A O 1
ATOM 7102 N N . VAL A 1 911 ? -19.996 50.516 -77.000 1.00 36.69 911 VAL A N 1
ATOM 7103 C CA . VAL A 1 911 ? -21.395 50.842 -77.342 1.00 36.69 911 VAL A CA 1
ATOM 7104 C C . VAL A 1 911 ? -21.703 52.173 -76.660 1.00 36.69 911 VAL A C 1
ATOM 7106 O O . VAL A 1 911 ? -21.334 52.285 -75.469 1.00 36.69 911 VAL A O 1
#

Radius of gyration: 42.92 Å; chains: 1; bounding box: 132×113×110 Å

pLDDT: mean 70.93, std 22.0, range [21.42, 97.12]

Sequence (911 aa):
MGLFAQYTAFPALCQRHLKPKPSFTPLHLLLFKPYSFCFSSTQPQSAAMKAPLEESDVGISCYISPLSGFRGILKQRYSDFVVNEVDLDGNVVHLTSLEAPTEVFKSEEPETKTTDQLNGNHDTEIESFRALAGESDANSLKEFIDQISSDVEDGATSIVLSPSSDKVQRTAVHNFFKERLKFLVTDTIDGPEPSSKCIRVRLNSGGNNDRGRGSKKRKGRGDTPYDSRGSDHWPDHLGKFLRFHLCKENKDTQEALGVIGKMLGIQPRSFGFSGTKDKRAVTTQQVTVFKQRASKLASLNKRLIGIKVGDFCYVNEGLLLGQLHGNRFTVTLRGVVTDSEDTVKAAADALGKHGFINYFGMQRFGTGSVPTHLIGAKLLRGEWKTAVSMILDPRDGDILLIHGIREYYKESGDIDGTLRQLPRYMVAEKAILQCMKKSPGNYLQALKAVPRTLRMMQVLLLYVHSYQSYLWNHATSMRVQKYGTDQLVLGDLVYCSEESCNEVKQVDESEHEETVCNDSSENNVLDEADALASEGNCTSVKVINNEDLASGRYTYTDVVLPLPGSRVIYPQNDIEQCYQDLANKDGVSLTESVHSVKEFSLTSMTGAYRRVFGKAKDFEWELIKYRDISIPLTMTDLDMVTKASQTPNGEAVLKEDESLGEQLALKLSFTLAASCYATMAIRELLKTSTSVSVIQCIHHGKMGRVTYDKDEKKADCACMCFTRIGYLCSHVFFVFRVNQIDENPNCYINRTWCQDVLPRNVYTVEGRYGIDSRPETVLKQEIMGVMNECLEALRCDKDGVVNLSEKVKELKQTILVGKTSNKEVDNTSAAVVEDILGHSVDVAVEVTNPDVARTKGCGRKRRISGPGEKAMEKPAKVPRFCNMCQKYVVGHDSRNCKKLTEAAKNVGGEV

InterPro domains:
  IPR001656 Pseudouridine synthase, TruD [PF01142] (238-513)
  IPR001656 Pseudouridine synthase, TruD [PTHR13326] (47-693)
  IPR001656 Pseudouridine synthase, TruD [TIGR00094] (236-690)
  IPR007527 Zinc finger, SWIM-type [PS50966] (704-740)
  IPR011760 Pseudouridine synthase, TruD, insertion domain [PS50984] (355-615)
  IPR020103 Pseudouridine synthase, catalytic domain superfamily [SSF55120] (57-688)
  IPR020119 Pseudouridine synthase TruD, conserved site [PS01268] (275-288)
  IPR042214 Pseudouridine synthase, TruD, catalytic domain [G3DSA:3.30.2350.20] (209-393)
  IPR042214 Pseudouridine synthase, TruD, catalytic domain [G3DSA:3.30.2350.20] (412-690)

Organism: NCBI:txid3103831

Foldseek 3Di:
DDDDDDDDDDDDDDDDDDDDDDDDDDDDDDDDDDDDDDDDPDDDDDPPDDDFDFCVNLQNDDFFDPFAFWDFAFLPAQLQKEKFFQFLVRDTFFFFFLDAPDPPDPDPDDPDPLVVLLPDDCPVLLVVVCVQQNDVQSVVVVVVSVVSSPPDPDDDQKDKGDWDLDPVSVVVVQVSCVPPVVQKHKDWDQDPDNRTIIIMIGGCPVDPPPPDPDDPDCPDPPDDDPVVPAPPDQDPPFAQKKKKKKWAALAKPLRQLVVLCVQVVHDSVQKAFADIDDNSHTYIGIMIGGHDGSNSQSVCQVVDDRMGIHPIDTHNDGHHHLRGFFMKIKHKTWQIGDPDPVSLVVLLVCCQPQNIFQADAPVLQDSWSLGLQLLLLCLLQVVLVVSLCSLQAATDLPDPQSNVLSVCCVVPVPLPSSLVSDDPVPQLNNQLSVVCVVPPPPSVVSNVSRDPCCCQRPHPVSSNLSNLSSLVSNLLSCCCVPPNRWDDDFLFKFWDDPVVVVVVVPDDDDDDDDPDDDDDDDDPDDHSQCSLVPPDDDRDMDGDDPVNRVVVPDTLQRGKAWSQAQADDGGPDCSVVSSVVVCVVSPHDSCDGNDPDLSSHRHNDNIHIDGRGWHWDPKDKDKDKDFDPPDNPDDGSVNVNVVVVDDDDDDPPDDDDVPTDIIMMMIIITTTGPSGDVLRSVCNNRVDTSSQPQSFDQDPNDTKTWGADLVLRDIDIPVCCCVPPLDDDPVSVVVCVVSVPPDDDPVSDDPVPDPCNDPPCCVQPCNPPNDPPDPVVVVVSVVVVVVVVQCVVCVPPPVSVVVVVVVVVVVVVVVVVPDDDDDDDPDDPQVVVCVVVVDHPDDDDDDDDDDDDDDDDDDDPDDDDDPVVVVPPDDDDFFDAAPQVRDTDDDDHPVPDVSVVVVVVVVPPDD

Secondary structure (DSSP, 8-state):
------------------------------PPPPPPP-----PPP---PPPPPPSGGGT----S--SPP-EEETTSSSTTEEEEEE-TTS-B------SPP------SPP---HHHHTTS--HHHHHHHHHHH-HHHHHHHHHHHHHHTTT-SSS-S-EEPPPB--HHHHHHHHHHHHHH-TTEEEEEEE-SSTT-EEEEEEE------------------SS--GGGGS-S---TTS-SEEEEEEEEES--HHHHHHHHHHHHT--GGGEEES----SSSEEEEEEEEET--HHHHHHHTTT-SSEEEEEEEEESS---TT--SEEEEEEEEEEEE-S-HHHHHHHHHHHHHH-EE----GGGT-SSSS-HHHHHHHHHTT-HHHHHHHHHS--TT--HHHHHHHHHHHHH--HHHHHHHS-TT-HHHHHHHHHHHHSTT-HHHHHHTS-HHHHHHTSHHHHHHHHHHHHHHHHHHHHHHHH-SS---TT-EEEPPGGGGGTGGGS--------------------TTGGGS-SSS---EEE--HHHHHHT---GGGEEEEESSTTPPPPTTHHHHHHHHHHHHHT--SSS-SSS-GGG-GGGS--EEEESEE--EEEEEEEEEES-TTS-SS--HHHHHHHHTS-S-----PPP-TTS--EEEEEEEEEEETT--HHHHHHHHH-S-----EEEEEETTEEEEEEEETTTTEEEETT-HHHHHSS--HHHHHHHHHTT--S--GGG--GGGSTT-S-GGGTSHHHHH-----HHHHHHHHHHHHHHHHHHHTTT-HHHHHHHHHHHHHHHHHHHHT----------HHHHHHHHHSS-S------PPPP-PPPTT---S--PPPHHHHTT-PPPPPPEEETTTTEEESS--TTS-HHHHHHTTTTS---